Protein 8APZ (pdb70)

Nearest PDB structures (foldseek):
  8apz-assembly1_B  TM=1.001E+00  e=2.881E-88  Sinorhizobium meliloti
  8aq0-assembly1_B  TM=9.998E-01  e=4.281E-87  Sinorhizobium meliloti
  8c46-assembly1_B  TM=9.487E-01  e=1.135E-76  Agrobacterium tumefaciens
  5i4m-assembly1_B  TM=9.916E-01  e=2.622E-62  Burkholderia vietnamiensis G4
  5thw-assembly2_D  TM=8.271E-01  e=7.041E-64  Burkholderia multivorans ATCC 17616

GO terms:
  GO:0008463 formylmethionine deformylase activity (F, EXP)
  GO:0050538 N-carbamoyl-L-amino-acid hydrolase activity (F, EXP)

Foldseek 3Di:
DQPLFFDLVVLVVLLQVLCVQQDADQSAHQAAFLDLSVLVSVVVLVVLLVVLVWDWAAAQLLKIKTKDAAPAPPAAEEEQEFASGAANQFASFFRSLSLSLLSRLSSSCVVVVWHFRHMYIRIHFTAQPCRFFDDHLLLLCCLLVNDPPVRQQQTAGPVRDGSSVSCVVSPRRGHHHRNPGAHQEYEYEGAQLAAPCVVVVFLKALEFKAKKKWKKKKKKFWDKDFQPPDPPVRGLASPVLVVVLQVVLVVLQVVLPDFKDKHWDDWDFPPPDPGIRGRIIITIIMMIGLDQVSNVVSVVVSVVVSCVSNVVRVMDIDIDTRDIDHMGGAAPVLSVLLVVQCVVNVGGYDYDHRHDDTSQRSVRSRYRYTYMHGYWPNSHGSHHPIDDDSSSSRSSSSSVSRSSCVSSDTDD/DDFFDLVVLVVQLQVLCVQQDADFQAHQAAFLDLSVLVSVVVLVVLLVVLVWDWAAAQLLKIKTKDDAPANVAAEEEQEFASGAANQFASFFRSLRLSLLSRLSSVCVVVVWHFRHMYIRIHFTQQPCRFFDDHLLLLCVLLVNDPPVRQQQTGGPVRHGSSVSCVVSPSRGHHHRNPGAHQEYEYEGAQLAAPCVVVVFLKALEFKAKKKWKKKKKKFWDKDFQPPQPPVRGLARVVLVVVLQVVQVVLQVVLPDFKDKHWDDWDFPPPDPGIRGRIIITIIMMIGLDQVSNVVSVVVSVVVSCVSNVVRVMDIDIDTRDIDHMGGAQVVLSVLLVVQCVVVVGGYDYDHRHDDTSQRSVRSRYRYTYMHGYWPNSHGSHHPTDDDSSSSRSSSSSVSRSSCVSSDTDD

InterPro domains:
  IPR002933 Peptidase M20 [PF01546] (84-409)
  IPR010158 N-carbamoyl-L-amino-acid amidohydrolase [PIRSF001235] (12-412)
  IPR010158 N-carbamoyl-L-amino-acid amidohydrolase [PTHR32494] (6-409)
  IPR010158 N-carbamoyl-L-amino-acid amidohydrolase [TIGR01879] (13-410)
  IPR011650 Peptidase M20, dimerisation domain [PF07687] (215-313)
  IPR036264 Bacterial exopeptidase dimerisation domain [SSF55031] (216-332)

Sequence (822 aa):
GENRRVNADRLWDSLMEMAKIGPGVAGGNNRQTLTDADGEGRRLFQSWCEEAGLSMGVDKMGTMFLTRPGTDPDALPVHIGSHLDTQPTGGKFDGVLGVLSGLEAVRTMNDLGIKTKHPIVVTNWTNEEGARFAPAMLASGVFAGVHTLEYAYARKDPEGKSFGDELKRIGWLGDEEVGARKMHAYFEYHIEQGPILEAENKQIGVVTHCQGLWWLEFTLTGREAHTGSTPMDMRVNAGLAMARILEMVQTVAMENQPGAVGGVGQMFFSSPNSRNVLPGKVVFTVDIRSPDQAKLDGMRARIEAEAPKICERLGVGCSIEAVGHFDPVTFDPKLVETVRGAAEKLGYSHMNLVSGAGHDACWAAKVAPTTMIMCPCVGGLSHNEAEDISREWAAAGADVLFHAVLETAEIVENRRVNADRLWDSLMEMAKIGPGVAGGNNRQTLTDADGEGRRLFQSWCEEAGLSMGVDKMGTMFLTRPGTDPDALPVHIGSHLDTQPTGGKFDGVLGVLSGLEAVRTMNDLGIKTKHPIVVTNWTNEEGARFAPAMLASGVFAGVHTLEYAYARKDPEGKSFGDELKRIGWLGDEEVGARKMHAYFEYHIEQGPILEAENKQIGVVTHCQGLWWLEFTLTGREAHTGSTPMDMRVNAGLAMARILEMVQTVAMENQPGAVGGVGQMFFSPNSRNVLPGKVVFTVDIRSPDQAKLDGMRARIEAEAPKICERLGVGCSIEAVGHFDPVTFDPKLVETVRGAAEKLGYSHMNLVSGAGHDACWAAKVAPTTMIMCPCVGGLSHNEAEDISREWAAAGADVLFHAVLETAEIVE

Radius of gyration: 32.36 Å; Cα contacts (8 Å, |Δi|>4): 2215; chains: 2; bounding box: 104×42×67 Å

Secondary structure (DSSP, 8-state):
--S----HHHHHHHHHHHTTSSB-SSSSB---TTSHHHHHHHHHHHHHHHHTT-EEEEBTT--EEEEE--S-TTSPPEEEEE-----TTB-SSTTHHHHHHHHHHHHHHHHTT-EESS-EEEEE-TT-S-SSSSSSSHHHHHHTTSS-HHHHHH-B-TT--BHHHHHHHTT---SBPTT----SEEEEEEE-SSSHHHHTT-SEEEEEEE-EEEEEEEEEE----BTTTS-GGG---HHHHHHHHHHHHHHHHHTT-SS-EEEEEEEEEES--TTB--SEEEEEEEEEESSHHHHHHHHHHHHHHHHHHHHHHT-EEEEEEEEEE--EE--HHHHHHHHHHHHHHT--EEEEEESS--HHHHHHHHS-EEEEEE--GGG--SSTT----HHHHHHHHHHHHHHHHHHH-EE-/-----HHHHHHHHHHHTTSSB-SSSSB---TTSHHHHHHHHHHHHHHHHTT-EEEEBTT--EEEEEP-SSTTSPPEEEEE-----TTB-SSTTHHHHHHHHHHHHHHHHHT-EESS-EEEEE-TT-S-SSSSSSSHHHHHHTTSS-HHHHHT-B-TTS-BHHHHHHHTT---SBPTT----SEEEEEEE-SSSHHHHHT-SEEEEEEE-EEEEEEEEEE----BTTTS-GGG---HHHHHHHHHHHHHHHHHHT-SS-EEEEEEEEEES--TTB--SEEEEEEEEEESSHHHHHHHHHHHHHHHHHHHHHHT-EEEEEEEEEE--EE--HHHHHHHHHHHHHHT--EEEEEESS--HHHHHHHHS-EEEEEE--GGG--SSTT----HHHHHHHHHHHHHHHHHHH-EE-

Structure (mmCIF, N/CA/C/O backbone):
data_8APZ
#
_entry.id   8APZ
#
_cell.length_a   133.250
_cell.length_b   41.801
_cell.length_c   133.996
_cell.angle_alpha   90.000
_cell.angle_beta   94.080
_cell.angle_gamma   90.000
#
_symmetry.space_group_name_H-M   'I 1 2 1'
#
loop_
_entity.id
_entity.type
_entity.pdbx_description
1 polymer 'N-carbamoyl-L-amino-acid hydrolase'
2 non-polymer 'ZINC ION'
3 non-polymer 'FE (III) ION'
4 non-polymer D-ORNITHINE
5 non-polymer 'ACETATE ION'
6 non-polymer GLYCEROL
7 water water
#
loop_
_atom_site.group_PDB
_atom_site.id
_atom_site.type_symbol
_atom_site.label_atom_id
_atom_site.label_alt_id
_atom_site.label_comp_id
_atom_site.label_asym_id
_atom_site.label_entity_id
_atom_site.label_seq_id
_atom_site.pdbx_PDB_ins_code
_atom_site.Cartn_x
_atom_site.Cartn_y
_atom_site.Cartn_z
_atom_site.occupancy
_atom_site.B_iso_or_equiv
_atom_site.auth_seq_id
_atom_site.auth_comp_id
_atom_site.auth_asym_id
_atom_site.auth_atom_id
_atom_site.pdbx_PDB_model_num
ATOM 1 N N . GLY A 1 26 ? -57.654 3.786 -66.530 1.00 35.34 5 GLY A N 1
ATOM 2 C CA . GLY A 1 26 ? -57.105 3.591 -67.874 1.00 42.04 5 GLY A CA 1
ATOM 3 C C . GLY A 1 26 ? -56.572 4.940 -68.349 1.00 50.22 5 GLY A C 1
ATOM 4 O O . GLY A 1 26 ? -55.478 5.336 -67.982 1.00 55.26 5 GLY A O 1
ATOM 5 N N . GLU A 1 27 ? -57.422 5.666 -69.083 1.00 50.99 6 GLU A N 1
ATOM 6 C CA . GLU A 1 27 ? -57.444 7.117 -69.063 1.00 49.08 6 GLU A CA 1
ATOM 7 C C . GLU A 1 27 ? -57.109 7.595 -67.649 1.00 45.56 6 GLU A C 1
ATOM 8 O O . GLU A 1 27 ? -56.017 8.126 -67.441 1.00 45.21 6 GLU A O 1
ATOM 14 N N . ASN A 1 28 ? -58.036 7.387 -66.682 1.00 39.21 7 ASN A N 1
ATOM 15 C CA . ASN A 1 28 ? -58.130 8.294 -65.539 1.00 40.40 7 ASN A CA 1
ATOM 16 C C . ASN A 1 28 ? -57.800 7.651 -64.186 1.00 36.60 7 ASN A C 1
ATOM 17 O O . ASN A 1 28 ? -57.794 8.356 -63.183 1.00 36.71 7 ASN A O 1
ATOM 22 N N . ARG A 1 29 ? -57.457 6.353 -64.138 1.00 34.12 8 ARG A N 1
ATOM 23 C CA . ARG A 1 29 ? -57.125 5.698 -62.881 1.00 31.54 8 ARG A CA 1
ATOM 24 C C . ARG A 1 29 ? -55.602 5.773 -62.718 1.00 31.48 8 ARG A C 1
ATOM 25 O O . ARG A 1 29 ? -54.863 5.051 -63.412 1.00 29.55 8 ARG A O 1
ATOM 33 N N . ARG A 1 30 ? -55.151 6.703 -61.868 1.00 29.55 9 ARG A N 1
ATOM 34 C CA . ARG A 1 30 ? -53.728 6.990 -61.734 1.00 30.87 9 ARG A CA 1
ATOM 35 C C . ARG A 1 30 ? -53.384 7.079 -60.264 1.00 27.65 9 ARG A C 1
ATOM 36 O O . ARG A 1 30 ? -54.260 7.312 -59.448 1.00 25.50 9 ARG A O 1
ATOM 44 N N . VAL A 1 31 ? -52.110 6.839 -59.935 1.00 25.17 10 VAL A N 1
ATOM 45 C CA . VAL A 1 31 ? -51.722 6.856 -58.546 1.00 24.97 10 VAL A CA 1
ATOM 46 C C . VAL A 1 31 ? -51.640 8.296 -58.067 1.00 24.10 10 VAL A C 1
ATOM 47 O O . VAL A 1 31 ? -51.662 9.239 -58.835 1.00 24.16 10 VAL A O 1
ATOM 51 N N . ASN A 1 32 ? -51.564 8.454 -56.754 1.00 26.76 11 ASN A N 1
ATOM 52 C CA . ASN A 1 32 ? -51.400 9.765 -56.147 1.00 27.18 11 ASN A CA 1
ATOM 53 C C . ASN A 1 32 ? -49.902 10.071 -56.094 1.00 26.12 11 ASN A C 1
ATOM 54 O O . ASN A 1 32 ? -49.218 9.562 -55.204 1.00 25.56 11 ASN A O 1
ATOM 59 N N . ALA A 1 33 ? -49.422 10.920 -57.013 1.00 27.06 12 ALA A N 1
ATOM 60 C CA . ALA A 1 33 ? -48.003 11.250 -57.143 1.00 27.01 12 ALA A CA 1
ATOM 61 C C . ALA A 1 33 ? -47.439 11.845 -55.858 1.00 28.18 12 ALA A C 1
ATOM 62 O O . ALA A 1 33 ? -46.311 11.565 -55.456 1.00 25.08 12 ALA A O 1
ATOM 64 N N . ASP A 1 34 ? -48.244 12.690 -55.211 1.00 29.05 13 ASP A N 1
ATOM 65 C CA . ASP A 1 34 ? -47.814 13.418 -54.024 1.00 29.95 13 ASP A CA 1
ATOM 66 C C . ASP A 1 34 ? -47.703 12.488 -52.825 1.00 28.85 13 ASP A C 1
ATOM 67 O O . ASP A 1 34 ? -46.760 12.608 -52.052 1.00 28.27 13 ASP A O 1
ATOM 72 N N . ARG A 1 35 ? -48.663 11.565 -52.688 1.00 27.56 14 ARG A N 1
ATOM 73 C CA . ARG A 1 35 ? -48.652 10.605 -51.602 1.00 28.25 14 ARG A CA 1
ATOM 74 C C . ARG A 1 35 ? -47.448 9.673 -51.751 1.00 25.16 14 ARG A C 1
ATOM 75 O O . ARG A 1 35 ? -46.730 9.395 -50.797 1.00 23.65 14 ARG A O 1
ATOM 83 N N . LEU A 1 36 ? -47.172 9.259 -52.987 1.00 23.80 15 LEU A N 1
ATOM 84 C CA . LEU A 1 36 ? -46.005 8.435 -53.223 1.00 22.56 15 LEU A CA 1
ATOM 85 C C . LEU A 1 36 ? -44.740 9.201 -52.863 1.00 21.88 15 LEU A C 1
ATOM 86 O O . LEU A 1 36 ? -43.878 8.688 -52.151 1.00 20.60 15 LEU A O 1
ATOM 91 N N . TRP A 1 37 ? -44.638 10.436 -53.344 1.00 22.49 16 TRP A N 1
ATOM 92 C CA . TRP A 1 37 ? -43.453 11.240 -53.119 1.00 23.34 16 TRP A CA 1
ATOM 93 C C . TRP A 1 37 ? -43.226 11.450 -51.624 1.00 24.38 16 TRP A C 1
ATOM 94 O O . TRP A 1 37 ? -42.099 11.304 -51.136 1.00 21.38 16 TRP A O 1
ATOM 105 N N . ASP A 1 38 ? -44.291 11.832 -50.907 1.00 23.49 17 ASP A N 1
ATOM 106 C CA . ASP A 1 38 ? -44.209 12.021 -49.465 1.00 25.39 17 ASP A CA 1
ATOM 107 C C . ASP A 1 38 ? -43.672 10.769 -48.769 1.00 24.15 17 ASP A C 1
ATOM 108 O O . ASP A 1 38 ? -42.868 10.884 -47.838 1.00 24.46 17 ASP A O 1
ATOM 113 N N . SER A 1 39 ? -44.147 9.583 -49.184 1.00 22.19 18 SER A N 1
ATOM 114 C CA . SER A 1 39 ? -43.703 8.343 -48.571 1.00 21.27 18 SER A CA 1
ATOM 115 C C . SER A 1 39 ? -42.210 8.128 -48.814 1.00 20.92 18 SER A C 1
ATOM 116 O O . SER A 1 39 ? -41.491 7.729 -47.900 1.00 20.02 18 SER A O 1
ATOM 119 N N . LEU A 1 40 ? -41.733 8.414 -50.037 1.00 21.68 19 LEU A N 1
ATOM 120 C CA . LEU A 1 40 ? -40.303 8.336 -50.303 1.00 20.76 19 LEU A CA 1
ATOM 121 C C . LEU A 1 40 ? -39.509 9.302 -49.421 1.00 20.32 19 LEU A C 1
ATOM 122 O O . LEU A 1 40 ? -38.425 8.954 -48.963 1.00 19.98 19 LEU A O 1
ATOM 127 N N . MET A 1 41 ? -40.004 10.536 -49.240 1.00 21.21 20 MET A N 1
ATOM 128 C CA . MET A 1 41 ? -39.268 11.531 -48.461 1.00 21.94 20 MET A CA 1
ATOM 129 C C . MET A 1 41 ? -39.282 11.170 -46.974 1.00 23.14 20 MET A C 1
ATOM 130 O O . MET A 1 41 ? -38.307 11.429 -46.263 1.00 22.60 20 MET A O 1
ATOM 135 N N . GLU A 1 42 ? -40.356 10.534 -46.499 1.00 23.03 21 GLU A N 1
ATOM 136 C CA . GLU A 1 42 ? -40.471 10.147 -45.101 1.00 24.92 21 GLU A CA 1
ATOM 137 C C . GLU A 1 42 ? -39.543 8.963 -44.797 1.00 23.53 21 GLU A C 1
ATOM 138 O O . GLU A 1 42 ? -38.828 8.962 -43.783 1.00 22.24 21 GLU A O 1
ATOM 144 N N . MET A 1 43 ? -39.528 7.977 -45.698 1.00 23.35 22 MET A N 1
ATOM 145 C CA . MET A 1 43 ? -38.658 6.818 -45.526 1.00 21.93 22 MET A CA 1
ATOM 146 C C . MET A 1 43 ? -37.189 7.249 -45.589 1.00 20.40 22 MET A C 1
ATOM 147 O O . MET A 1 43 ? -36.362 6.707 -44.879 1.00 19.80 22 MET A O 1
ATOM 152 N N . ALA A 1 44 ? -36.887 8.267 -46.397 1.00 20.86 23 ALA A N 1
ATOM 153 C CA . ALA A 1 44 ? -35.525 8.765 -46.549 1.00 21.70 23 ALA A CA 1
ATOM 154 C C . ALA A 1 44 ? -34.978 9.355 -45.244 1.00 21.38 23 ALA A C 1
ATOM 155 O O . ALA A 1 44 ? -33.767 9.511 -45.105 1.00 20.18 23 ALA A O 1
ATOM 157 N N . LYS A 1 45 ? -35.870 9.703 -44.302 1.00 22.10 24 LYS A N 1
ATOM 158 C CA . LYS A 1 45 ? -35.448 10.231 -43.015 1.00 22.97 24 LYS A CA 1
ATOM 159 C C . LYS A 1 45 ? -34.898 9.113 -42.121 1.00 24.20 24 LYS A C 1
ATOM 160 O O . LYS A 1 45 ? -34.262 9.394 -41.106 1.00 22.34 24 LYS A O 1
ATOM 166 N N . ILE A 1 46 ? -35.186 7.859 -42.464 1.00 21.87 25 ILE A N 1
ATOM 167 C CA . ILE A 1 46 ? -34.716 6.738 -41.646 1.00 23.65 25 ILE A CA 1
ATOM 168 C C . ILE A 1 46 ? -33.372 6.240 -42.178 1.00 22.64 25 ILE A C 1
ATOM 169 O O . ILE A 1 46 ? -33.228 5.860 -43.350 1.00 22.13 25 ILE A O 1
ATOM 174 N N . GLY A 1 47 ? -32.361 6.269 -41.299 1.00 22.36 26 GLY A N 1
ATOM 175 C CA . GLY A 1 47 ? -31.028 5.867 -41.695 1.00 22.33 26 GLY A CA 1
ATOM 176 C C . GLY A 1 47 ? -30.487 6.794 -42.773 1.00 21.74 26 GLY A C 1
ATOM 177 O O . GLY A 1 47 ? -30.052 6.331 -43.827 1.00 21.84 26 GLY A O 1
ATOM 178 N N . PRO A 1 48 ? -30.431 8.117 -42.495 1.00 22.85 27 PRO A N 1
ATOM 179 C CA . PRO A 1 48 ? -29.955 9.088 -43.463 1.00 22.42 27 PRO A CA 1
ATOM 180 C C . PRO A 1 48 ? -28.458 8.879 -43.678 1.00 22.25 27 PRO A C 1
ATOM 181 O O . PRO A 1 48 ? -27.759 8.452 -42.7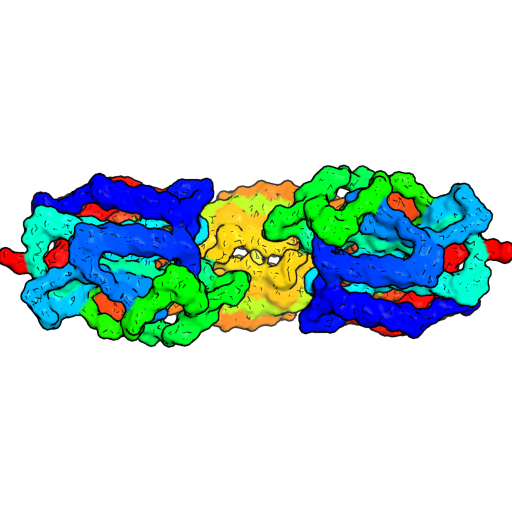74 1.00 22.77 27 PRO A O 1
ATOM 185 N N . GLY A 1 49 ? -27.983 9.131 -44.898 1.00 22.04 28 GLY A N 1
ATOM 186 C CA . GLY A 1 49 ? -26.553 9.182 -45.142 1.00 22.45 28 GLY A CA 1
ATOM 187 C C . GLY A 1 49 ? -26.003 10.573 -44.818 1.00 23.56 28 GLY A C 1
ATOM 188 O O . GLY A 1 49 ? -26.591 11.317 -44.049 1.00 22.04 28 GLY A O 1
ATOM 189 N N . VAL A 1 50 ? -24.882 10.936 -45.430 1.00 22.36 29 VAL A N 1
ATOM 190 C CA . VAL A 1 50 ? -24.233 12.194 -45.105 1.00 26.17 29 VAL A CA 1
ATOM 191 C C . VAL A 1 50 ? -24.492 13.229 -46.196 1.00 26.78 29 VAL A C 1
ATOM 192 O O . VAL A 1 50 ? -24.014 14.353 -46.076 1.00 27.42 29 VAL A O 1
ATOM 196 N N . ALA A 1 51 ? -25.284 12.891 -47.233 1.00 23.42 30 ALA A N 1
ATOM 197 C CA . ALA A 1 51 ? -25.427 13.780 -48.375 1.00 24.69 30 ALA A CA 1
ATOM 198 C C . ALA A 1 51 ? -26.828 13.694 -48.986 1.00 24.14 30 ALA A C 1
ATOM 199 O O . ALA A 1 51 ? -26.989 13.855 -50.194 1.00 25.91 30 ALA A O 1
ATOM 201 N N . GLY A 1 52 ? -27.860 13.515 -48.138 1.00 22.23 31 GLY A N 1
ATOM 202 C CA . GLY A 1 52 ? -29.242 13.587 -48.575 1.00 23.34 31 GLY A CA 1
ATOM 203 C C . GLY A 1 52 ? -29.805 12.243 -49.052 1.00 21.80 31 GLY A C 1
ATOM 204 O O . GLY A 1 52 ? -30.965 12.193 -49.476 1.00 23.24 31 GLY A O 1
AT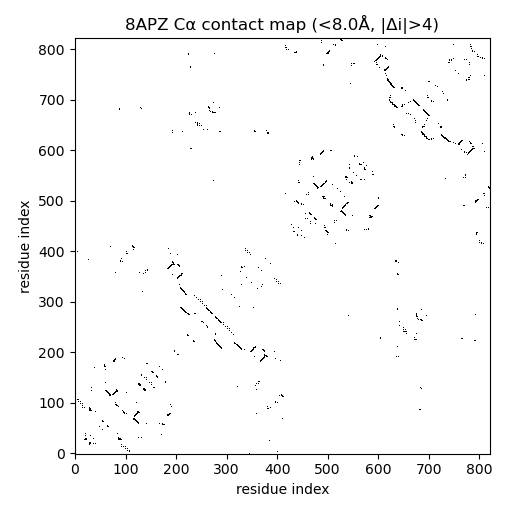OM 205 N N . GLY A 1 53 ? -28.952 11.204 -49.060 1.00 20.11 32 GLY A N 1
ATOM 206 C CA . GLY A 1 53 ? -29.368 9.836 -49.357 1.00 20.18 32 GLY A CA 1
ATOM 207 C C . GLY A 1 53 ? -29.498 9.020 -48.085 1.00 20.25 32 GLY A C 1
ATOM 208 O O . GLY A 1 53 ? -29.846 9.564 -47.023 1.00 21.71 32 GLY A O 1
ATOM 209 N N . ASN A 1 54 ? -29.172 7.726 -48.180 1.00 17.30 33 ASN A N 1
ATOM 210 C CA . ASN A 1 54 ? -29.428 6.814 -47.089 1.00 19.53 33 ASN A CA 1
ATOM 211 C C . ASN A 1 54 ? -28.260 5.869 -46.863 1.00 19.59 33 ASN A C 1
ATOM 212 O O . ASN A 1 54 ? -27.541 5.486 -47.796 1.00 20.79 33 ASN A O 1
ATOM 217 N N . ASN A 1 55 ? -28.055 5.564 -45.582 1.00 18.79 34 ASN A N 1
ATOM 218 C CA . ASN A 1 55 ? -27.169 4.498 -45.153 1.00 18.73 34 ASN A CA 1
ATOM 219 C C . ASN A 1 55 ? -28.018 3.653 -44.238 1.00 18.40 34 ASN A C 1
ATOM 220 O O . ASN A 1 55 ? -27.965 3.814 -43.020 1.00 20.22 34 ASN A O 1
ATOM 225 N N . ARG A 1 56 ? -28.904 2.858 -44.845 1.00 18.06 35 ARG A N 1
ATOM 226 C CA . ARG A 1 56 ? -29.835 2.035 -44.097 1.00 20.41 35 ARG A CA 1
ATOM 227 C C . ARG A 1 56 ? -29.602 0.593 -44.532 1.00 20.14 35 ARG A C 1
ATOM 228 O O . ARG A 1 56 ? -30.356 0.003 -45.299 1.00 17.43 35 ARG A O 1
ATOM 236 N N . GLN A 1 57 ? -28.490 0.037 -44.045 1.00 20.78 36 GLN A N 1
ATOM 237 C CA . GLN A 1 57 ? -28.059 -1.254 -44.538 1.00 21.39 36 GLN A CA 1
ATOM 238 C C . GLN A 1 57 ? -28.859 -2.369 -43.884 1.00 20.61 36 GLN A C 1
ATOM 239 O O . GLN A 1 57 ? -29.454 -2.230 -42.793 1.00 21.44 36 GLN A O 1
ATOM 245 N N . THR A 1 58 ? -28.863 -3.509 -44.573 1.00 22.30 37 THR A N 1
ATOM 246 C CA . THR A 1 58 ? -29.681 -4.625 -44.131 1.00 23.22 37 THR A CA 1
ATOM 247 C C . THR A 1 58 ? -29.317 -5.005 -42.690 1.00 23.37 37 THR A C 1
ATOM 248 O O . THR A 1 58 ? -28.131 -5.124 -42.337 1.00 26.03 37 THR A O 1
ATOM 252 N N . LEU A 1 59 ? -30.362 -5.193 -41.866 1.00 23.74 38 LEU A N 1
ATOM 253 C CA . LEU A 1 59 ? -30.252 -5.769 -40.530 1.00 27.01 38 LEU A CA 1
ATOM 254 C C . LEU A 1 59 ? -29.466 -4.857 -39.589 1.00 28.81 38 LEU A C 1
ATOM 255 O O . LEU A 1 59 ? -28.852 -5.327 -38.625 1.00 31.28 38 LEU A O 1
ATOM 260 N N . THR A 1 60 ? -29.475 -3.557 -39.895 1.00 26.81 39 THR A N 1
ATOM 261 C CA . THR A 1 60 ? -29.101 -2.539 -38.937 1.00 27.28 39 THR A CA 1
ATOM 262 C C . THR A 1 60 ? -30.367 -2.102 -38.200 1.00 26.40 39 THR A C 1
ATOM 263 O O . THR A 1 60 ? -31.509 -2.432 -38.600 1.00 26.77 39 THR A O 1
ATOM 267 N N . ASP A 1 61 ? -30.163 -1.384 -37.091 1.00 27.89 40 ASP A N 1
ATOM 268 C CA . ASP A 1 61 ? -31.280 -0.809 -36.371 1.00 29.49 40 ASP A CA 1
ATOM 269 C C . ASP A 1 61 ? -32.103 0.103 -37.290 1.00 27.99 40 ASP A C 1
ATOM 270 O O . ASP A 1 61 ? -33.320 0.129 -37.184 1.00 24.89 40 ASP A O 1
ATOM 275 N N . ALA A 1 62 ? -31.441 0.841 -38.196 1.00 25.70 41 ALA A N 1
ATOM 276 C CA . ALA A 1 62 ? -32.160 1.730 -39.107 1.00 25.28 41 ALA A CA 1
ATOM 277 C C . ALA A 1 62 ? -33.018 0.901 -40.073 1.00 22.24 41 ALA A C 1
ATOM 278 O O . ALA A 1 62 ? -34.126 1.294 -40.415 1.00 20.52 41 ALA A O 1
ATOM 280 N N . ASP A 1 63 ? -32.520 -0.265 -40.501 1.00 23.11 42 ASP A N 1
ATOM 281 C CA . ASP A 1 63 ? -33.342 -1.172 -41.292 1.00 21.71 42 ASP A CA 1
ATOM 282 C C . ASP A 1 63 ? -34.588 -1.559 -40.495 1.00 22.10 42 ASP A C 1
ATOM 283 O O . ASP A 1 63 ? -35.682 -1.558 -41.035 1.00 22.79 42 ASP A O 1
ATOM 288 N N . GLY A 1 64 ? -34.415 -1.914 -39.218 1.00 23.15 43 GLY A N 1
ATOM 289 C CA . GLY A 1 64 ? -35.519 -2.215 -38.316 1.00 22.70 43 GLY A CA 1
ATOM 290 C C . GLY A 1 64 ? -36.584 -1.116 -38.323 1.00 23.76 43 GLY A C 1
ATOM 291 O O . GLY A 1 64 ? -37.790 -1.363 -38.460 1.00 24.70 43 GLY A O 1
ATOM 292 N N . GLU A 1 65 ? -36.126 0.131 -38.200 1.00 24.49 44 GLU A N 1
ATOM 293 C CA . GLU A 1 65 ? -37.027 1.266 -38.130 1.00 24.53 44 GLU A CA 1
ATOM 294 C C . GLU A 1 65 ? -37.764 1.443 -39.452 1.00 22.66 44 GLU A C 1
ATOM 295 O O . GLU A 1 65 ? -38.958 1.682 -39.471 1.00 21.10 44 GLU A O 1
ATOM 301 N N . GLY A 1 66 ? -37.044 1.299 -40.574 1.00 22.52 45 GLY A N 1
ATOM 302 C CA . GLY A 1 66 ? -37.651 1.419 -41.879 1.00 22.65 45 GLY A CA 1
ATOM 303 C C . GLY A 1 66 ? -38.727 0.355 -42.097 1.00 22.15 45 GLY A C 1
ATOM 304 O O . GLY A 1 66 ? -39.821 0.657 -42.571 1.00 21.11 45 GLY A O 1
ATOM 305 N N . ARG A 1 67 ? -38.393 -0.878 -41.718 1.00 21.88 46 ARG A N 1
ATOM 306 C CA . ARG A 1 67 ? -39.330 -1.982 -41.843 1.00 21.89 46 ARG A CA 1
ATOM 307 C C . ARG A 1 67 ? -40.578 -1.692 -41.011 1.00 21.93 46 ARG A C 1
ATOM 308 O O . ARG A 1 67 ? -41.678 -1.959 -41.466 1.00 20.67 46 ARG A O 1
ATOM 316 N N . ARG A 1 68 ? -40.398 -1.165 -39.792 1.00 25.66 47 ARG A N 1
ATOM 317 C CA . ARG A 1 68 ? -41.520 -0.901 -38.883 1.00 27.07 47 ARG A CA 1
ATOM 318 C C . ARG A 1 68 ? -42.399 0.205 -39.459 1.00 25.49 47 ARG A C 1
ATOM 319 O O . ARG A 1 68 ? -43.618 0.145 -39.375 1.00 24.60 47 ARG A O 1
ATOM 327 N N . LEU A 1 69 ? -41.787 1.228 -40.061 1.00 25.31 48 LEU A N 1
ATOM 328 C CA . LEU A 1 69 ? -42.532 2.318 -40.658 1.00 24.69 48 LEU A CA 1
ATOM 329 C C . LEU A 1 69 ? -43.345 1.781 -41.836 1.00 25.30 48 LEU A C 1
ATOM 330 O O . LEU A 1 69 ? -44.519 2.098 -41.974 1.00 23.89 48 LEU A O 1
ATOM 335 N N . PHE A 1 70 ? -42.688 0.999 -42.699 1.00 23.11 49 PHE A N 1
ATOM 336 C CA . PHE A 1 70 ? -43.344 0.395 -43.830 1.00 23.93 49 PHE A CA 1
ATOM 337 C C . PHE A 1 70 ? -44.516 -0.464 -43.358 1.00 24.82 49 PHE A C 1
ATOM 338 O O . PHE A 1 70 ? -45.613 -0.389 -43.924 1.00 24.20 49 PHE A O 1
ATOM 346 N N . GLN A 1 71 ? -44.267 -1.323 -42.366 1.00 25.61 50 GLN A N 1
ATOM 347 C CA . GLN A 1 71 ? -45.315 -2.165 -41.816 1.00 25.51 50 GLN A CA 1
ATOM 348 C C . GLN A 1 71 ? -46.508 -1.320 -41.373 1.00 26.54 50 GLN A C 1
ATOM 349 O O . GLN A 1 71 ? -47.646 -1.635 -41.714 1.00 26.40 50 GLN A O 1
ATOM 355 N N . SER A 1 72 ? -46.258 -0.242 -40.624 1.00 26.59 51 SER A N 1
ATOM 356 C CA . SER A 1 72 ? -47.357 0.532 -40.076 1.00 27.82 51 SER A CA 1
ATOM 357 C C . SER A 1 72 ? -48.173 1.165 -41.216 1.00 25.91 51 SER A C 1
ATOM 358 O O . SER A 1 72 ? -49.398 1.186 -41.178 1.00 25.81 51 SER A O 1
ATOM 361 N N . TRP A 1 73 ? -47.514 1.680 -42.266 1.00 24.42 52 TRP A N 1
ATOM 362 C CA . TRP A 1 73 ? -48.238 2.223 -43.414 1.00 23.64 52 TRP A CA 1
ATOM 363 C C . TRP A 1 73 ? -49.106 1.175 -44.087 1.00 22.92 52 TRP A C 1
ATOM 364 O O . TRP A 1 73 ? -50.229 1.456 -44.480 1.00 24.64 52 TRP A O 1
ATOM 375 N N . CYS A 1 74 ? -48.525 -0.001 -44.312 1.00 23.51 53 CYS A N 1
ATOM 376 C CA . CYS A 1 74 ? -49.217 -1.098 -44.962 1.00 23.08 53 CYS A CA 1
ATOM 377 C C . CYS A 1 74 ? -50.425 -1.524 -44.131 1.00 23.69 53 CYS A C 1
ATOM 378 O O . CYS A 1 74 ? -51.491 -1.789 -44.688 1.00 22.00 53 CYS A O 1
ATOM 381 N N . GLU A 1 75 ? -50.237 -1.602 -42.817 1.00 25.48 54 GLU A N 1
ATOM 382 C CA . GLU A 1 75 ? -51.332 -2.015 -41.941 1.00 28.51 54 GLU A CA 1
ATOM 383 C C . GLU A 1 75 ? -52.448 -0.976 -41.985 1.00 29.69 54 GLU A C 1
ATOM 384 O O . GLU A 1 75 ? -53.615 -1.348 -42.020 1.00 29.53 54 GLU A O 1
ATOM 390 N N . GLU A 1 76 ? -52.111 0.316 -42.041 1.00 30.62 55 GLU A N 1
ATOM 391 C CA . GLU A 1 76 ? -53.116 1.359 -42.196 1.00 33.21 55 GLU A CA 1
ATOM 392 C C . GLU A 1 76 ? -53.843 1.256 -43.538 1.00 30.67 55 GLU A C 1
ATOM 393 O O . GLU A 1 76 ? -54.983 1.711 -43.638 1.00 27.42 55 GLU A O 1
ATOM 399 N N . ALA A 1 77 ? -53.197 0.680 -44.572 1.00 27.65 56 ALA A N 1
ATOM 400 C CA . ALA A 1 77 ? -53.826 0.500 -45.869 1.00 26.78 56 ALA A CA 1
ATOM 401 C C . ALA A 1 77 ? -54.589 -0.834 -45.943 1.00 25.64 56 ALA A C 1
ATOM 402 O O . ALA A 1 77 ? -55.057 -1.228 -47.017 1.00 25.34 56 ALA A O 1
ATOM 404 N N . GLY A 1 78 ? -54.668 -1.558 -44.819 1.00 25.89 57 GLY A N 1
ATOM 405 C CA . GLY A 1 78 ? -55.494 -2.754 -44.770 1.00 27.22 57 GLY A CA 1
ATOM 406 C C . GLY A 1 78 ? -54.745 -4.045 -45.086 1.00 26.29 57 GLY A C 1
ATOM 407 O O . GLY A 1 78 ? -55.365 -5.103 -45.121 1.00 25.22 57 GLY A O 1
ATOM 408 N N . LEU A 1 79 ? -53.409 -3.973 -45.264 1.00 25.44 58 LEU A N 1
ATOM 409 C CA . LEU A 1 79 ? -52.638 -5.139 -45.650 1.00 24.23 58 LEU A CA 1
ATOM 410 C C . LEU A 1 79 ? -52.248 -5.985 -44.439 1.00 24.50 58 LEU A C 1
ATOM 411 O O . LEU A 1 79 ? -51.913 -5.439 -43.383 1.00 25.44 58 LEU A O 1
ATOM 416 N N . SER A 1 80 ? -52.250 -7.318 -44.610 1.00 25.21 59 SER A N 1
ATOM 417 C CA . SER A 1 80 ? -51.853 -8.219 -43.533 1.00 28.07 59 SER A CA 1
ATOM 418 C C . SER A 1 80 ? -50.445 -8.735 -43.794 1.00 25.68 59 SER A C 1
ATOM 419 O O . SER A 1 80 ? -50.082 -9.025 -44.930 1.00 24.07 59 SER A O 1
ATOM 422 N N . MET A 1 81 ? -49.662 -8.868 -42.729 1.00 25.01 60 MET A N 1
ATOM 423 C CA . MET A 1 81 ? -48.238 -9.096 -42.864 1.00 26.61 60 MET A CA 1
ATOM 424 C C . MET A 1 81 ? -47.908 -10.543 -42.528 1.00 29.35 60 MET A C 1
ATOM 425 O O . MET A 1 81 ? -48.407 -11.107 -41.556 1.00 28.39 60 MET A O 1
ATOM 430 N N . GLY A 1 82 ? -47.098 -11.140 -43.389 1.00 27.36 61 GLY A N 1
ATOM 431 C CA . GLY A 1 82 ? -46.340 -12.327 -43.054 1.00 27.57 61 GLY A CA 1
ATOM 432 C C . GLY A 1 82 ? -44.856 -12.067 -43.243 1.00 27.89 61 GLY A C 1
ATOM 433 O O . GLY A 1 82 ? -44.465 -11.221 -44.037 1.00 25.11 61 GLY A O 1
ATOM 434 N N . VAL A 1 83 ? -44.037 -12.763 -42.466 1.00 26.33 62 VAL A N 1
ATOM 435 C CA . VAL A 1 83 ? -42.599 -12.603 -42.532 1.00 26.22 62 VAL A CA 1
ATOM 436 C C . VAL A 1 83 ? -41.990 -13.998 -42.535 1.00 25.28 62 VAL A C 1
ATOM 437 O O . VAL A 1 83 ? -42.412 -14.848 -41.746 1.00 26.57 62 VAL A O 1
ATOM 441 N N . ASP A 1 84 ? -41.008 -14.213 -43.408 1.00 26.30 63 ASP A N 1
ATOM 442 C CA . ASP A 1 84 ? -40.366 -15.516 -43.511 1.00 28.48 63 ASP A CA 1
ATOM 443 C C . ASP A 1 84 ? -39.089 -15.533 -42.661 1.00 29.03 63 ASP A C 1
ATOM 444 O O . ASP A 1 84 ? -38.726 -14.528 -42.044 1.00 26.02 63 ASP A O 1
ATOM 449 N N . LYS A 1 85 ? -38.419 -16.694 -42.629 1.00 28.95 64 LYS A N 1
ATOM 450 C CA . LYS A 1 85 ? -37.228 -16.875 -41.814 1.00 28.76 64 LYS A CA 1
ATOM 451 C C . LYS A 1 85 ? -36.027 -16.096 -42.355 1.00 28.28 64 LYS A C 1
ATOM 452 O O . LYS A 1 85 ? -34.953 -16.133 -41.755 1.00 27.57 64 LYS A O 1
ATOM 458 N N . MET A 1 86 ? -36.171 -15.388 -43.487 1.00 27.49 65 MET A N 1
ATOM 459 C CA . MET A 1 86 ? -35.096 -14.549 -43.983 1.00 26.06 65 MET A CA 1
ATOM 460 C C . MET A 1 86 ? -35.443 -13.074 -43.732 1.00 24.62 65 MET A C 1
ATOM 461 O O . MET A 1 86 ? -34.713 -12.196 -44.186 1.00 23.36 65 MET A O 1
ATOM 466 N N . GLY A 1 87 ? -36.550 -12.835 -43.016 1.00 23.07 66 GLY A N 1
ATOM 467 C CA . GLY A 1 87 ? -37.013 -11.495 -42.700 1.00 23.86 66 GLY A CA 1
ATOM 468 C C . GLY A 1 87 ? -37.759 -10.795 -43.835 1.00 23.16 66 GLY A C 1
ATOM 469 O O . GLY A 1 87 ? -38.111 -9.615 -43.678 1.00 24.31 66 GLY A O 1
ATOM 470 N N . THR A 1 88 ? -37.997 -11.506 -44.946 1.00 22.38 67 THR A N 1
ATOM 471 C CA . THR A 1 88 ? -38.753 -10.950 -46.048 1.00 21.66 67 THR A CA 1
ATOM 472 C C . THR A 1 88 ? -40.174 -10.684 -45.569 1.00 20.32 67 THR A C 1
ATOM 473 O O . THR A 1 88 ? -40.806 -11.514 -44.923 1.00 21.72 67 THR A O 1
ATOM 477 N N . MET A 1 89 ? -40.681 -9.490 -45.910 1.00 20.81 68 MET A N 1
ATOM 478 C CA . MET A 1 89 ? -41.985 -9.053 -45.472 1.00 19.77 68 MET A CA 1
ATOM 479 C C . MET A 1 89 ? -42.957 -9.158 -46.642 1.00 20.23 68 MET A C 1
ATOM 480 O O . MET A 1 89 ? -42.664 -8.690 -47.741 1.00 20.35 68 MET A O 1
ATOM 485 N N . PHE A 1 90 ? -44.100 -9.794 -46.381 1.00 18.90 69 PHE A N 1
ATOM 486 C CA . PHE A 1 90 ? -45.134 -9.994 -47.385 1.00 20.19 69 PHE A CA 1
ATOM 487 C C . PHE A 1 90 ? -46.426 -9.365 -46.886 1.00 20.93 69 PHE A C 1
ATOM 488 O O . PHE A 1 90 ? -46.950 -9.788 -45.848 1.00 20.91 69 PHE A O 1
ATOM 496 N N . LEU A 1 91 ? -46.879 -8.310 -47.576 1.00 21.60 70 LEU A N 1
ATOM 497 C CA . LEU A 1 91 ? -48.026 -7.535 -47.146 1.00 21.93 70 LEU A CA 1
ATOM 498 C C . LEU A 1 91 ? -49.151 -7.740 -48.150 1.00 22.17 70 LEU A C 1
ATOM 499 O O . LEU A 1 91 ? -49.057 -7.256 -49.288 1.00 21.95 70 LEU A O 1
ATOM 504 N N . THR A 1 92 ? -50.192 -8.477 -47.715 1.00 21.54 71 THR A N 1
ATOM 505 C CA . THR A 1 92 ? -51.220 -9.014 -48.599 1.00 22.02 71 THR A CA 1
ATOM 506 C C . THR A 1 92 ? -52.472 -8.152 -48.609 1.00 24.28 71 THR A C 1
ATOM 507 O O . THR A 1 92 ? -53.024 -7.810 -47.553 1.00 23.71 71 THR A O 1
ATOM 511 N N . ARG A 1 93 ? -52.917 -7.869 -49.845 1.00 24.57 72 ARG A N 1
ATOM 512 C CA . ARG A 1 93 ? -54.241 -7.336 -50.125 1.00 25.86 72 ARG A CA 1
ATOM 513 C C . ARG A 1 93 ? -55.046 -8.491 -50.703 1.00 25.51 72 ARG A C 1
ATOM 514 O O . ARG A 1 93 ? -54.701 -9.032 -51.744 1.00 24.75 72 ARG A O 1
ATOM 522 N N . PRO A 1 94 ? -56.118 -8.968 -50.032 1.00 24.31 73 PRO A N 1
ATOM 523 C CA . PRO A 1 94 ? -56.816 -10.140 -50.540 1.00 24.83 73 PRO A CA 1
ATOM 524 C C . PRO A 1 94 ? -57.474 -9.900 -51.889 1.00 23.10 73 PRO A C 1
ATOM 525 O O . PRO A 1 94 ? -57.802 -8.778 -52.252 1.00 25.53 73 PRO A O 1
ATOM 529 N N . GLY A 1 95 ? -57.670 -10.994 -52.609 1.00 24.80 74 GLY A N 1
ATOM 530 C CA . GLY A 1 95 ? -58.486 -11.007 -53.794 1.00 25.43 74 GLY A CA 1
ATOM 531 C C . GLY A 1 95 ? -59.865 -11.577 -53.479 1.00 26.60 74 GLY A C 1
ATOM 532 O O . GLY A 1 95 ? -60.202 -11.837 -52.312 1.00 28.17 74 GLY A O 1
ATOM 533 N N . THR A 1 96 ? -60.664 -11.737 -54.522 1.00 26.16 75 THR A N 1
ATOM 534 C CA . THR A 1 96 ? -62.033 -12.226 -54.382 1.00 28.06 75 THR A CA 1
ATOM 535 C C . THR A 1 96 ? -62.104 -13.741 -54.546 1.00 28.58 75 THR A C 1
ATOM 536 O O . THR A 1 96 ? -63.098 -14.357 -54.174 1.00 28.22 75 THR A O 1
ATOM 540 N N . ASP A 1 97 ? -61.052 -14.338 -55.095 1.00 29.25 76 ASP A N 1
ATOM 541 C CA . ASP A 1 97 ? -60.955 -15.780 -55.263 1.00 29.48 76 ASP A CA 1
ATOM 542 C C . ASP A 1 97 ? -59.977 -16.340 -54.233 1.00 29.50 76 ASP A C 1
ATOM 543 O O . ASP A 1 97 ? -58.766 -16.137 -54.331 1.00 25.17 76 ASP A O 1
ATOM 548 N N . PRO A 1 98 ? -60.457 -17.061 -53.197 1.00 29.90 77 PRO A N 1
ATOM 549 C CA . PRO A 1 98 ? -59.566 -17.549 -52.144 1.00 30.95 77 PRO A CA 1
ATOM 550 C C . PRO A 1 98 ? -58.577 -18.636 -52.568 1.00 31.18 77 PRO A C 1
ATOM 551 O O . PRO A 1 98 ? -57.660 -18.901 -51.797 1.00 32.25 77 PRO A O 1
ATOM 555 N N . ASP A 1 99 ? -58.723 -19.218 -53.774 1.00 29.90 78 ASP A N 1
ATOM 556 C CA . ASP A 1 99 ? -57.745 -20.175 -54.288 1.00 33.30 78 ASP A CA 1
ATOM 557 C C . ASP A 1 99 ? -56.778 -19.548 -55.308 1.00 32.52 78 ASP A C 1
ATOM 558 O O . ASP A 1 99 ? -55.845 -20.209 -55.738 1.00 34.45 78 ASP A O 1
ATOM 563 N N . ALA A 1 100 ? -56.956 -18.277 -55.675 1.00 28.68 79 ALA A N 1
ATOM 564 C CA . ALA A 1 100 ? -56.077 -17.634 -56.644 1.00 28.15 79 ALA A CA 1
ATOM 565 C C . ALA A 1 100 ? -54.734 -17.303 -55.984 1.00 25.52 79 ALA A C 1
ATOM 566 O O . ALA A 1 100 ? -54.683 -16.803 -54.868 1.00 26.53 79 ALA A O 1
ATOM 568 N N . LEU A 1 101 ? -53.640 -17.550 -56.700 1.00 25.55 80 LEU A N 1
ATOM 569 C CA . LEU A 1 101 ? -52.321 -17.228 -56.182 1.00 26.16 80 LEU A CA 1
ATOM 570 C C . LEU A 1 101 ? -52.081 -15.730 -56.281 1.00 24.27 80 LEU A C 1
ATOM 571 O O . LEU A 1 101 ? -52.636 -15.045 -57.130 1.00 24.19 80 LEU A O 1
ATOM 576 N N . PRO A 1 102 ? -51.219 -15.172 -55.411 1.00 26.42 81 PRO A N 1
ATOM 577 C CA . PRO A 1 102 ? -50.955 -13.739 -55.431 1.00 23.73 81 PRO A CA 1
ATOM 578 C C . PRO A 1 102 ? -50.060 -13.233 -56.563 1.00 22.65 81 PRO A C 1
ATOM 579 O O . PRO A 1 102 ? -49.170 -13.908 -57.050 1.00 21.72 81 PRO A O 1
ATOM 583 N N . VAL A 1 103 ? -50.374 -12.011 -56.981 1.00 22.27 82 VAL A N 1
ATOM 584 C CA . VAL A 1 103 ? -49.495 -11.194 -57.769 1.00 22.19 82 VAL A CA 1
ATOM 585 C C . VAL A 1 103 ? -48.651 -10.361 -56.822 1.00 21.59 82 VAL A C 1
ATOM 586 O O . VAL A 1 103 ? -49.184 -9.591 -56.012 1.00 21.41 82 VAL A O 1
ATOM 590 N N . HIS A 1 104 ? -47.327 -10.540 -56.907 1.00 20.45 83 HIS A N 1
ATOM 591 C CA . HIS A 1 104 ? -46.422 -9.830 -56.031 1.00 20.18 83 HIS A CA 1
ATOM 592 C C . HIS A 1 104 ? -45.917 -8.575 -56.716 1.00 21.32 83 HIS A C 1
ATOM 593 O O . HIS A 1 104 ? -45.683 -8.534 -57.927 1.00 20.08 83 HIS A O 1
ATOM 600 N N . ILE A 1 105 ? -45.741 -7.552 -55.878 1.00 21.02 84 ILE A N 1
ATOM 601 C CA . ILE A 1 105 ? -45.015 -6.345 -56.215 1.00 19.78 84 ILE A CA 1
ATOM 602 C C . ILE A 1 105 ? -43.867 -6.289 -55.209 1.00 20.52 84 ILE A C 1
ATOM 603 O O . ILE A 1 105 ? -44.099 -6.144 -54.009 1.00 17.99 84 ILE A O 1
ATOM 608 N N . GLY A 1 106 ? -42.642 -6.441 -55.694 1.00 17.81 85 GLY A N 1
ATOM 609 C CA . GLY A 1 106 ? -41.524 -6.524 -54.783 1.00 19.63 85 GLY A CA 1
ATOM 610 C C . GLY A 1 106 ? -40.391 -5.564 -55.106 1.00 17.87 85 GLY A C 1
ATOM 611 O O . GLY A 1 106 ? -40.197 -5.203 -56.268 1.00 20.03 85 GLY A O 1
ATOM 612 N N . SER A 1 107 ? -39.641 -5.215 -54.055 1.00 18.08 86 SER A N 1
ATOM 613 C CA . SER A 1 107 ? -38.322 -4.642 -54.146 1.00 17.45 86 SER A CA 1
ATOM 614 C C . SER A 1 107 ? -37.662 -4.722 -52.760 1.00 17.73 86 SER A C 1
ATOM 615 O O . SER A 1 107 ? -37.925 -5.662 -52.022 1.00 18.37 86 SER A O 1
ATOM 618 N N . HIS A 1 108 ? -36.840 -3.733 -52.377 1.00 17.94 87 HIS A N 1
ATOM 619 C CA . HIS A 1 108 ? -36.066 -3.821 -51.144 1.00 18.00 87 HIS A CA 1
ATOM 620 C C . HIS A 1 108 ? -36.023 -2.463 -50.464 1.00 17.71 87 HIS A C 1
ATOM 621 O O . HIS A 1 108 ? -35.858 -1.458 -51.133 1.00 18.05 87 HIS A O 1
ATOM 628 N N . LEU A 1 109 ? -36.092 -2.430 -49.130 1.00 17.44 88 LEU A N 1
ATOM 629 C CA . LEU A 1 109 ? -35.884 -1.181 -48.402 1.00 18.17 88 LEU A CA 1
ATOM 630 C C . LEU A 1 109 ? -34.453 -1.012 -47.902 1.00 18.27 88 LEU A C 1
ATOM 631 O O . LEU A 1 109 ? -34.104 0.097 -47.529 1.00 20.14 88 LEU A O 1
ATOM 636 N N . ASP A 1 110 ? -33.612 -2.057 -47.955 1.00 18.42 89 ASP A N 1
ATOM 637 C CA . ASP A 1 110 ? -32.231 -1.915 -47.516 1.00 19.23 89 ASP A CA 1
ATOM 638 C C . ASP A 1 110 ? -31.452 -1.195 -48.613 1.00 18.76 89 ASP A C 1
ATOM 639 O O . ASP A 1 110 ? -31.764 -1.307 -49.797 1.00 20.65 89 ASP A O 1
ATOM 644 N N . THR A 1 111 ? -30.440 -0.424 -48.179 1.00 18.28 90 THR A N 1
ATOM 645 C CA . THR A 1 111 ? -29.658 0.417 -49.060 1.00 18.76 90 THR A CA 1
ATOM 646 C C . THR A 1 111 ? -28.166 0.095 -48.947 1.00 17.65 90 THR A C 1
ATOM 647 O O . THR A 1 111 ? -27.714 -0.651 -48.059 1.00 16.46 90 THR A O 1
ATOM 651 N N . GLN A 1 112 ? -27.427 0.628 -49.919 1.00 18.46 91 GLN A N 1
ATOM 652 C CA . GLN A 1 112 ? -25.981 0.686 -49.828 1.00 18.80 91 GLN A CA 1
ATOM 653 C C . GLN A 1 112 ? -25.581 1.635 -48.696 1.00 20.96 91 GLN A C 1
ATOM 654 O O . GLN A 1 112 ? -26.374 2.469 -48.231 1.00 20.54 91 GLN A O 1
ATOM 660 N N . PRO A 1 113 ? -24.299 1.618 -48.273 1.00 21.80 92 PRO A N 1
ATOM 661 C CA . PRO A 1 113 ? -23.774 2.657 -47.388 1.00 20.11 92 PRO A CA 1
ATOM 662 C C . PRO A 1 113 ? -23.884 4.066 -47.966 1.00 20.02 92 PRO A C 1
ATOM 663 O O . PRO A 1 113 ? -24.041 5.020 -47.213 1.00 19.91 92 PRO A O 1
ATOM 667 N N . THR A 1 114 ? -23.804 4.174 -49.304 1.00 19.75 93 THR A N 1
ATOM 668 C CA . THR A 1 114 ? -23.924 5.414 -50.032 1.00 20.07 93 THR A CA 1
ATOM 669 C C . THR A 1 114 ? -25.185 5.303 -50.882 1.00 20.00 93 THR A C 1
ATOM 670 O O . THR A 1 114 ? -25.166 5.503 -52.073 1.00 20.54 93 THR A O 1
ATOM 674 N N . GLY A 1 115 ? -26.294 4.922 -50.260 1.00 18.38 94 GLY A N 1
ATOM 675 C CA . GLY A 1 115 ? -27.494 4.625 -51.007 1.00 18.30 94 GLY A CA 1
ATOM 676 C C . GLY A 1 115 ? -28.254 5.883 -51.386 1.00 18.50 94 GLY A C 1
ATOM 677 O O . GLY A 1 115 ? -28.233 6.900 -50.689 1.00 19.19 94 GLY A O 1
ATOM 678 N N . GLY A 1 116 ? -28.931 5.807 -52.527 1.00 20.59 95 GLY A N 1
ATOM 679 C CA . GLY A 1 116 ? -29.941 6.785 -52.891 1.00 19.17 95 GLY A CA 1
ATOM 680 C C . GLY A 1 116 ? -31.247 6.540 -52.133 1.00 18.75 95 GLY A C 1
ATOM 681 O O . GLY A 1 116 ? -31.455 5.507 -51.477 1.00 20.99 95 GLY A O 1
ATOM 682 N N . LYS A 1 117 ? -32.134 7.515 -52.252 1.00 18.95 96 LYS A N 1
ATOM 683 C CA . LYS A 1 117 ? -33.456 7.475 -51.644 1.00 18.97 96 LYS A CA 1
ATOM 684 C C . LYS A 1 117 ? -34.407 6.625 -52.468 1.00 18.80 96 LYS A C 1
ATOM 685 O O . LYS A 1 117 ? -35.518 6.369 -52.007 1.00 19.60 96 LYS A O 1
ATOM 691 N N . PHE A 1 118 ? -33.995 6.218 -53.675 1.00 16.88 97 PHE A N 1
ATOM 692 C CA . PHE A 1 118 ? -34.970 5.673 -54.625 1.00 18.43 97 PHE A CA 1
ATOM 693 C C . PHE A 1 118 ? -34.739 4.212 -54.989 1.00 19.38 97 PHE A C 1
ATOM 694 O O . PHE A 1 118 ? -35.704 3.466 -55.272 1.00 18.76 97 PHE A O 1
ATOM 702 N N . ASP A 1 119 ? -33.458 3.811 -55.009 1.00 19.49 98 ASP A N 1
ATOM 703 C CA . ASP A 1 119 ? -33.096 2.425 -55.229 1.00 19.12 98 ASP A CA 1
ATOM 704 C C . ASP A 1 119 ? -33.803 1.544 -54.213 1.00 18.02 98 ASP A C 1
ATOM 705 O O . ASP A 1 119 ? -33.590 1.680 -53.021 1.00 18.19 98 ASP A O 1
ATOM 710 N N . GLY A 1 120 ? -34.607 0.596 -54.714 1.00 19.49 99 GLY A N 1
ATOM 711 C CA . GLY A 1 120 ? -35.305 -0.366 -53.876 1.00 18.91 99 GLY A CA 1
ATOM 712 C C . GLY A 1 120 ? -36.590 0.213 -53.286 1.00 19.11 99 GLY A C 1
ATOM 713 O O . GLY A 1 120 ? -37.675 -0.339 -53.467 1.00 17.83 99 GLY A O 1
ATOM 714 N N . VAL A 1 121 ? -36.450 1.380 -52.656 1.00 17.80 100 VAL A N 1
ATOM 715 C CA . VAL A 1 121 ? -37.527 2.001 -51.925 1.00 19.47 100 VAL A CA 1
ATOM 716 C C . VAL A 1 121 ? -38.680 2.328 -52.881 1.00 18.77 100 VAL A C 1
ATOM 717 O O . VAL A 1 121 ? -39.833 2.131 -52.495 1.00 17.12 100 VAL A O 1
ATOM 721 N N . LEU A 1 122 ? -38.372 2.815 -54.091 1.00 17.61 101 LEU A N 1
ATOM 722 C CA . LEU A 1 122 ? -39.416 3.204 -55.032 1.00 17.26 101 LEU A CA 1
ATOM 723 C C . LEU A 1 122 ? -40.346 2.036 -55.322 1.00 18.20 101 LEU A C 1
ATOM 724 O O . LEU A 1 122 ? -41.564 2.210 -55.389 1.00 17.50 101 LEU A O 1
ATOM 729 N N . GLY A 1 123 ? -39.784 0.839 -55.508 1.00 17.15 102 GLY A N 1
ATOM 730 C CA . GLY A 1 123 ? -40.571 -0.320 -55.879 1.00 17.78 102 GLY A CA 1
ATOM 731 C C . GLY A 1 123 ? -41.495 -0.783 -54.743 1.00 17.57 102 GLY A C 1
ATOM 732 O O . GLY A 1 123 ? -42.640 -1.178 -54.994 1.00 19.22 102 GLY A O 1
ATOM 733 N N . VAL A 1 124 ? -40.970 -0.747 -53.514 1.00 17.77 103 VAL A N 1
ATOM 734 C CA . VAL A 1 124 ? -41.737 -1.170 -52.363 1.00 18.43 103 VAL A CA 1
ATOM 735 C C . VAL A 1 124 ? -42.853 -0.168 -52.125 1.00 18.35 103 VAL A C 1
ATOM 736 O O . VAL A 1 124 ? -44.004 -0.558 -51.973 1.00 18.43 103 VAL A O 1
ATOM 740 N N . LEU A 1 125 ? -42.500 1.132 -52.087 1.00 18.02 104 LEU A N 1
ATOM 741 C CA . LEU A 1 125 ? -43.471 2.166 -51.783 1.00 18.07 104 LEU A CA 1
ATOM 742 C C . LEU A 1 125 ? -44.433 2.396 -52.944 1.00 19.68 104 LEU A C 1
ATOM 743 O O . LEU A 1 125 ? -45.571 2.803 -52.695 1.00 20.09 104 LEU A O 1
ATOM 748 N N . SER A 1 126 ? -44.036 2.141 -54.193 1.00 17.35 105 SER A N 1
ATOM 749 C CA . SER A 1 126 ? -44.993 2.145 -55.297 1.00 18.01 105 SER A CA 1
ATOM 750 C C . SER A 1 126 ? -46.006 1.008 -55.190 1.00 18.72 105 SER A C 1
ATOM 751 O O . SER A 1 126 ? -47.148 1.181 -55.625 1.00 20.34 105 SER A O 1
ATOM 754 N N . GLY A 1 127 ? -45.604 -0.137 -54.620 1.00 19.95 106 GLY A N 1
ATOM 755 C CA . GLY A 1 127 ? -46.544 -1.167 -54.225 1.00 19.97 106 GLY A CA 1
ATOM 756 C C . GLY A 1 127 ? -47.600 -0.671 -53.237 1.00 20.58 106 GLY A C 1
ATOM 757 O O . GLY A 1 127 ? -48.803 -0.879 -53.457 1.00 21.47 106 GLY A O 1
ATOM 758 N N . LEU A 1 128 ? -47.144 -0.040 -52.146 1.00 20.37 107 LEU A N 1
ATOM 759 C CA . LEU A 1 128 ? -48.031 0.588 -51.172 1.00 20.84 107 LEU A CA 1
ATOM 760 C C . LEU A 1 128 ? -48.960 1.590 -51.854 1.00 22.30 107 LEU A C 1
ATOM 761 O O . LEU A 1 128 ? -50.158 1.584 -51.607 1.00 21.98 107 LEU A O 1
ATOM 766 N N . GLU A 1 129 ? -48.425 2.408 -52.762 1.00 21.51 108 GLU A N 1
ATOM 767 C CA . GLU A 1 129 ? -49.237 3.426 -53.407 1.00 23.21 108 GLU A CA 1
ATOM 768 C C . GLU A 1 129 ? -50.268 2.769 -54.322 1.00 23.97 108 GLU A C 1
ATOM 769 O O . GLU A 1 129 ? -51.388 3.266 -54.397 1.00 24.19 108 GLU A O 1
ATOM 775 N N . ALA A 1 130 ? -49.888 1.717 -55.056 1.00 22.58 109 ALA A N 1
ATOM 776 C CA . ALA A 1 130 ? -50.846 1.016 -55.892 1.00 23.40 109 ALA A CA 1
ATOM 777 C C . ALA A 1 130 ? -52.025 0.508 -55.045 1.00 23.03 109 ALA A C 1
ATOM 778 O O . ALA A 1 130 ? -53.189 0.693 -55.383 1.00 21.64 109 ALA A O 1
ATOM 780 N N . VAL A 1 131 ? -51.710 -0.100 -53.911 1.00 23.13 110 VAL A N 1
ATOM 781 C CA . VAL A 1 131 ? -52.714 -0.566 -52.974 1.00 22.46 110 VAL A CA 1
ATOM 782 C C . VAL A 1 131 ? -53.576 0.584 -52.470 1.00 23.62 110 VAL A C 1
ATOM 783 O O . VAL A 1 131 ? -54.795 0.404 -52.402 1.00 25.19 110 VAL A O 1
ATOM 787 N N . ARG A 1 132 ? -52.973 1.714 -52.061 1.00 21.84 111 ARG A N 1
ATOM 788 C CA . ARG A 1 132 ? -53.760 2.826 -51.562 1.00 23.71 111 ARG A CA 1
ATOM 789 C C . ARG A 1 132 ? -54.686 3.347 -52.663 1.00 24.13 111 ARG A C 1
ATOM 790 O O . ARG A 1 132 ? -55.821 3.731 -52.392 1.00 26.06 111 ARG A O 1
ATOM 798 N N . THR A 1 133 ? -54.218 3.375 -53.914 1.00 24.02 112 THR A N 1
ATOM 799 C CA . THR A 1 133 ? -55.062 3.802 -55.017 1.00 24.65 112 THR A CA 1
ATOM 800 C C . THR A 1 133 ? -56.209 2.806 -55.237 1.00 26.53 112 THR A C 1
ATOM 801 O O . THR A 1 133 ? -57.348 3.211 -55.515 1.00 23.54 112 THR A O 1
ATOM 805 N N . MET A 1 134 ? -55.926 1.499 -55.142 1.00 23.23 113 MET A N 1
ATOM 806 C CA . MET A 1 134 ? -56.993 0.519 -55.322 1.00 25.09 113 MET A CA 1
ATOM 807 C C . MET A 1 134 ? -58.065 0.709 -54.236 1.00 26.10 113 MET A C 1
ATOM 808 O O . MET A 1 134 ? -59.265 0.557 -54.502 1.00 24.82 113 MET A O 1
ATOM 813 N N . ASN A 1 135 ? -57.600 1.011 -53.013 1.00 24.59 114 ASN A N 1
ATOM 814 C CA . ASN A 1 135 ? -58.475 1.264 -51.878 1.00 25.91 114 ASN A CA 1
ATOM 815 C C . ASN A 1 135 ? -59.308 2.512 -52.173 1.00 27.08 114 ASN A C 1
ATOM 816 O O . ASN A 1 135 ? -60.519 2.463 -52.003 1.00 28.08 114 ASN A O 1
ATOM 821 N N . ASP A 1 136 ? -58.660 3.597 -52.631 1.00 27.95 115 ASP A N 1
ATOM 822 C CA . ASP A 1 136 ? -59.338 4.849 -52.953 1.00 29.67 115 ASP A CA 1
ATOM 823 C C . ASP A 1 136 ? -60.445 4.626 -53.992 1.00 30.17 115 ASP A C 1
ATOM 824 O O . ASP A 1 136 ? -61.516 5.212 -53.873 1.00 30.48 115 ASP A O 1
ATOM 829 N N . LEU A 1 137 ? -60.186 3.786 -55.004 1.00 28.74 116 LEU A N 1
ATOM 830 C CA . LEU A 1 137 ? -61.108 3.571 -56.102 1.00 29.22 116 LEU A CA 1
ATOM 831 C C . LEU A 1 137 ? -62.087 2.423 -55.833 1.00 30.85 116 LEU A C 1
ATOM 832 O O . LEU A 1 137 ? -62.937 2.161 -56.688 1.00 31.01 116 LEU A O 1
ATOM 837 N N . GLY A 1 138 ? -61.958 1.743 -54.682 1.00 29.62 117 GLY A N 1
ATOM 838 C CA . GLY A 1 138 ? -62.773 0.592 -54.323 1.00 29.87 117 GLY A CA 1
ATOM 839 C C . GLY A 1 138 ? -62.555 -0.596 -55.263 1.00 30.33 117 GLY A C 1
ATOM 840 O O . GLY A 1 138 ? -63.491 -1.327 -55.567 1.00 29.05 117 GLY A O 1
ATOM 841 N N . ILE A 1 139 ? -61.311 -0.795 -55.732 1.00 27.20 118 ILE A N 1
ATOM 842 C CA . ILE A 1 139 ? -61.027 -1.819 -56.727 1.00 25.97 118 ILE A CA 1
ATOM 843 C C . ILE A 1 139 ? -60.877 -3.167 -56.027 1.00 27.10 118 ILE A C 1
ATOM 844 O O . ILE A 1 139 ? -60.236 -3.236 -54.977 1.00 27.56 118 ILE A O 1
ATOM 849 N N . LYS A 1 140 ? -61.514 -4.198 -56.605 1.00 26.65 119 LYS A N 1
ATOM 850 C CA . LYS A 1 140 ? -61.350 -5.578 -56.171 1.00 27.97 119 LYS A CA 1
ATOM 851 C C . LYS A 1 140 ? -60.651 -6.347 -57.284 1.00 26.11 119 LYS A C 1
ATOM 852 O O . LYS A 1 140 ? -60.849 -6.034 -58.446 1.00 28.41 119 LYS A O 1
ATOM 858 N N . THR A 1 141 ? -59.795 -7.304 -56.907 1.00 25.30 120 THR A N 1
ATOM 859 C CA . THR A 1 141 ? -59.103 -8.135 -57.870 1.00 24.20 120 THR A CA 1
ATOM 860 C C . THR A 1 141 ? -59.403 -9.595 -57.569 1.00 23.46 120 THR A C 1
ATOM 861 O O . THR A 1 141 ? -59.638 -9.952 -56.429 1.00 24.53 120 THR A O 1
ATOM 865 N N . LYS A 1 142 ? -59.281 -10.453 -58.577 1.00 23.77 121 LYS A N 1
ATOM 866 C CA . LYS A 1 142 ? -59.430 -11.884 -58.386 1.00 24.83 121 LYS A CA 1
ATOM 867 C C . LYS A 1 142 ? -58.282 -12.433 -57.545 1.00 23.73 121 LYS A C 1
ATOM 868 O O . LYS A 1 142 ? -58.500 -13.129 -56.561 1.00 23.11 121 LYS A O 1
ATOM 874 N N . HIS A 1 143 ? -57.062 -12.096 -57.974 1.00 22.22 122 HIS A N 1
ATOM 875 C CA . HIS A 1 143 ? -55.843 -12.513 -57.310 1.00 23.29 122 HIS A CA 1
ATOM 876 C C . HIS A 1 143 ? -55.524 -11.541 -56.199 1.00 22.26 122 HIS A C 1
ATOM 877 O O . HIS A 1 143 ? -55.591 -10.323 -56.400 1.00 22.42 122 HIS A O 1
ATOM 884 N N . PRO A 1 144 ? -55.039 -12.052 -55.054 1.00 22.78 123 PRO A N 1
ATOM 885 C CA . PRO A 1 144 ? -54.493 -11.181 -54.031 1.00 22.42 123 PRO A CA 1
ATOM 886 C C . PRO A 1 144 ? -53.235 -10.515 -54.574 1.00 23.54 123 PRO A C 1
ATOM 887 O O . PRO A 1 144 ? -52.608 -11.024 -55.508 1.00 22.17 123 PRO A O 1
ATOM 891 N N . ILE A 1 145 ? -52.928 -9.341 -54.001 1.00 23.47 124 ILE A N 1
ATOM 892 C CA . ILE A 1 145 ? -51.732 -8.580 -54.285 1.00 22.91 124 ILE A CA 1
ATOM 893 C C . ILE A 1 145 ? -50.845 -8.608 -53.042 1.00 22.24 124 ILE A C 1
ATOM 894 O O . ILE A 1 145 ? -51.333 -8.386 -51.929 1.00 22.21 124 ILE A O 1
ATOM 899 N N . VAL A 1 146 ? -49.553 -8.849 -53.225 1.00 19.78 125 VAL A N 1
ATOM 900 C CA . VAL A 1 146 ? -48.629 -8.949 -52.110 1.00 20.29 125 VAL A CA 1
ATOM 901 C C . VAL A 1 146 ? -47.463 -8.006 -52.358 1.00 20.45 125 VAL A C 1
ATOM 902 O O . VAL A 1 146 ? -46.664 -8.236 -53.268 1.00 23.75 125 VAL A O 1
ATOM 906 N N . VAL A 1 147 ? -47.351 -6.970 -51.525 1.00 19.80 126 VAL A N 1
ATOM 907 C CA . VAL A 1 147 ? -46.208 -6.081 -51.575 1.00 19.86 126 VAL A CA 1
ATOM 908 C C . VAL A 1 147 ? -45.093 -6.737 -50.756 1.00 19.91 126 VAL A C 1
ATOM 909 O O . VAL A 1 147 ? -45.297 -7.113 -49.595 1.00 20.66 126 VAL A O 1
ATOM 913 N N . THR A 1 148 ? -43.946 -6.918 -51.405 1.00 19.66 127 THR A N 1
ATOM 914 C CA . THR A 1 148 ? -42.865 -7.739 -50.898 1.00 20.95 127 THR A CA 1
ATOM 915 C C . THR A 1 148 ? -41.636 -6.875 -50.661 1.00 19.42 127 THR A C 1
ATOM 916 O O . THR A 1 148 ? -41.196 -6.154 -51.560 1.00 20.37 127 THR A O 1
ATOM 920 N N . ASN A 1 149 ? -41.093 -6.961 -49.451 1.00 19.46 128 ASN A N 1
ATOM 921 C CA . ASN A 1 149 ? -39.850 -6.297 -49.095 1.00 18.61 128 ASN A CA 1
ATOM 922 C C . ASN A 1 149 ? -38.817 -7.375 -48.780 1.00 18.87 128 ASN A C 1
ATOM 923 O O . ASN A 1 149 ? -38.895 -7.965 -47.726 1.00 18.57 128 ASN A O 1
ATOM 928 N N . TRP A 1 150 ? -37.925 -7.647 -49.737 1.00 17.67 129 TRP A N 1
ATOM 929 C CA . TRP A 1 150 ? -36.933 -8.696 -49.627 1.00 18.67 129 TRP A CA 1
ATOM 930 C C . TRP A 1 150 ? -35.790 -8.217 -48.729 1.00 20.87 129 TRP A C 1
ATOM 931 O O . TRP A 1 150 ? -35.355 -7.071 -48.828 1.00 21.56 129 TRP A O 1
ATOM 942 N N . THR A 1 151 ? -35.294 -9.107 -47.874 1.00 22.10 130 THR A N 1
ATOM 943 C CA . THR A 1 151 ? -34.129 -8.799 -47.052 1.00 23.28 130 THR A CA 1
ATOM 944 C C . THR A 1 151 ? -32.844 -8.824 -47.881 1.00 22.96 130 THR A C 1
ATOM 945 O O . THR A 1 151 ? -32.629 -9.726 -48.688 1.00 25.31 130 THR A O 1
ATOM 949 N N . ASN A 1 152 ? -31.949 -7.866 -47.599 1.00 22.39 131 ASN A N 1
ATOM 950 C CA . ASN A 1 152 ? -30.582 -7.838 -48.121 1.00 23.96 131 ASN A CA 1
ATOM 951 C C . ASN A 1 152 ? -30.533 -8.075 -49.623 1.00 22.64 131 ASN A C 1
ATOM 952 O O . ASN A 1 152 ? -29.805 -8.935 -50.115 1.00 23.55 131 ASN A O 1
ATOM 957 N N . GLU A 1 153 ? -31.242 -7.231 -50.370 1.00 21.01 132 GLU A N 1
ATOM 958 C CA . GLU A 1 153 ? -31.020 -7.206 -51.795 1.00 20.19 132 GLU A CA 1
ATOM 959 C C . GLU A 1 153 ? -29.608 -6.719 -52.102 1.00 19.67 132 GLU A C 1
ATOM 960 O O . GLU A 1 153 ? -29.041 -7.149 -53.089 1.00 22.17 132 GLU A O 1
ATOM 966 N N . GLU A 1 154 ? -29.062 -5.772 -51.323 1.00 21.25 133 GLU A N 1
ATOM 967 C CA . GLU A 1 154 ? -27.959 -4.973 -51.849 1.00 22.30 133 GLU A CA 1
ATOM 968 C C . GLU A 1 154 ? -26.639 -5.743 -51.899 1.00 23.86 133 GLU A C 1
ATOM 969 O O . GLU A 1 154 ? -25.822 -5.502 -52.812 1.00 25.09 133 GLU A O 1
ATOM 975 N N . GLY A 1 155 ? -26.435 -6.659 -50.965 1.00 23.41 134 GLY A N 1
ATOM 976 C CA . GLY A 1 155 ? -25.186 -7.420 -50.911 1.00 25.56 134 GLY A CA 1
ATOM 977 C C . GLY A 1 155 ? -23.975 -6.519 -50.611 1.00 27.70 134 GLY A C 1
ATOM 978 O O . GLY A 1 155 ? -22.847 -6.783 -51.057 1.00 26.67 134 GLY A O 1
ATOM 979 N N . ALA A 1 156 ? -24.247 -5.417 -49.895 1.00 27.23 135 ALA A N 1
ATOM 980 C CA . ALA A 1 156 ? -23.249 -4.446 -49.483 1.00 24.59 135 ALA A CA 1
ATOM 981 C C . ALA A 1 156 ? -22.610 -4.931 -48.194 1.00 26.19 135 ALA A C 1
ATOM 982 O O . ALA A 1 156 ? -21.402 -5.028 -48.106 1.00 27.57 135 ALA A O 1
ATOM 984 N N . ARG A 1 157 ? -23.445 -5.204 -47.197 1.00 24.51 136 ARG A N 1
ATOM 985 C CA . ARG A 1 157 ? -23.009 -5.614 -45.892 1.00 25.77 136 ARG A CA 1
ATOM 986 C C . ARG A 1 157 ? -22.667 -7.118 -45.881 1.00 29.74 136 ARG A C 1
ATOM 987 O O . ARG A 1 157 ? -21.658 -7.525 -45.308 1.00 25.43 136 ARG A O 1
ATOM 995 N N . PHE A 1 158 ? -23.556 -7.924 -46.470 1.00 28.29 137 PHE A N 1
ATOM 996 C CA . PHE A 1 158 ? -23.406 -9.368 -46.595 1.00 29.32 137 PHE A CA 1
ATOM 997 C C . PHE A 1 158 ? -23.562 -9.718 -48.057 1.00 32.40 137 PHE A C 1
ATOM 998 O O . PHE A 1 158 ? -24.536 -9.271 -48.682 1.00 29.54 137 PHE A O 1
ATOM 1006 N N . ALA A 1 159 ? -22.599 -10.485 -48.592 1.00 30.61 138 ALA A N 1
ATOM 1007 C CA . ALA A 1 159 ? -22.672 -10.915 -49.975 1.00 29.28 138 ALA A CA 1
ATOM 1008 C C . ALA A 1 159 ? -23.077 -12.388 -49.951 1.00 30.51 138 ALA A C 1
ATOM 1009 O O . ALA A 1 159 ? -22.853 -13.051 -48.923 1.00 28.41 138 ALA A O 1
ATOM 1011 N N . PRO A 1 160 ? -23.768 -12.914 -50.992 1.00 27.24 139 PRO A N 1
ATOM 1012 C CA . PRO A 1 160 ? -24.141 -12.160 -52.188 1.00 29.53 139 PRO A CA 1
ATOM 1013 C C . PRO A 1 160 ? -25.312 -11.178 -52.021 1.00 26.31 139 PRO A C 1
ATOM 1014 O O . PRO A 1 160 ? -26.008 -11.187 -51.006 1.00 26.77 139 PRO A O 1
ATOM 1018 N N . ALA A 1 161 ? -25.482 -10.342 -53.052 1.00 27.59 140 ALA A N 1
ATOM 1019 C CA . ALA A 1 161 ? -26.697 -9.575 -53.223 1.00 26.52 140 ALA A CA 1
ATOM 1020 C C . ALA A 1 161 ? -27.876 -10.537 -53.397 1.00 29.42 140 ALA A C 1
ATOM 1021 O O . ALA A 1 161 ? -27.688 -11.742 -53.622 1.00 26.16 140 ALA A O 1
ATOM 1023 N N . MET A 1 162 ? -29.094 -10.004 -53.237 1.00 27.54 141 MET A N 1
ATOM 1024 C CA . MET A 1 162 ? -30.292 -10.755 -53.571 1.00 25.02 141 MET A CA 1
ATOM 1025 C C . MET A 1 162 ? -30.365 -12.012 -52.712 1.00 26.19 141 MET A C 1
ATOM 1026 O O . MET A 1 162 ? -30.727 -13.082 -53.173 1.00 26.04 141 MET A O 1
ATOM 1031 N N . LEU A 1 163 ? -29.987 -11.888 -51.448 1.00 24.94 142 LEU A N 1
ATOM 1032 C CA . LEU A 1 163 ? -29.767 -13.065 -50.629 1.00 26.45 142 LEU A CA 1
ATOM 1033 C C . LEU A 1 163 ? -31.091 -13.724 -50.244 1.00 27.20 142 LEU A C 1
ATOM 1034 O O . LEU A 1 163 ? -31.187 -14.935 -50.303 1.00 24.74 142 LEU A O 1
ATOM 1039 N N . ALA A 1 164 ? -32.098 -12.946 -49.811 1.00 25.93 143 ALA A N 1
ATOM 1040 C CA . ALA A 1 164 ? -33.359 -13.530 -49.365 1.00 25.93 143 ALA A CA 1
ATOM 1041 C C . ALA A 1 164 ? -34.171 -14.067 -50.547 1.00 25.14 143 ALA A C 1
ATOM 1042 O O . ALA A 1 164 ? -34.789 -15.127 -50.454 1.00 24.57 143 ALA A O 1
ATOM 1044 N N . SER A 1 165 ? -34.177 -13.338 -51.666 1.00 24.38 144 SER A N 1
ATOM 1045 C CA . SER A 1 165 ? -34.869 -13.821 -52.858 1.00 25.89 144 SER A CA 1
ATOM 1046 C C . SER A 1 165 ? -34.142 -15.055 -53.394 1.00 24.65 144 SER A C 1
ATOM 1047 O O . SER A 1 165 ? -34.765 -15.945 -53.983 1.00 24.67 144 SER A O 1
ATOM 1050 N N . GLY A 1 166 ? -32.828 -15.117 -53.138 1.00 24.76 145 GLY A N 1
ATOM 1051 C CA . GLY A 1 166 ? -32.035 -16.286 -53.503 1.00 25.95 145 GLY A CA 1
ATOM 1052 C C . GLY A 1 166 ? -32.436 -17.535 -52.718 1.00 26.11 145 GLY A C 1
ATOM 1053 O O . GLY A 1 166 ? -32.544 -18.628 -53.271 1.00 29.19 145 GLY A O 1
ATOM 1054 N N . VAL A 1 167 ? -32.639 -17.384 -51.409 1.00 26.08 146 VAL A N 1
ATOM 1055 C CA . VAL A 1 167 ? -33.105 -18.496 -50.602 1.00 25.29 146 VAL A CA 1
ATOM 1056 C C . VAL A 1 167 ? -34.515 -18.858 -51.074 1.00 27.36 146 VAL A C 1
ATOM 1057 O O . VAL A 1 167 ? -34.852 -20.021 -51.258 1.00 25.10 146 VAL A O 1
ATOM 1061 N N . PHE A 1 168 ? -35.331 -17.837 -51.332 1.00 25.30 147 PHE A N 1
ATOM 1062 C CA . PHE A 1 168 ? -36.694 -18.043 -51.788 1.00 25.58 147 PHE A CA 1
ATOM 1063 C C . PHE A 1 168 ? -36.731 -18.924 -53.040 1.00 27.51 147 PHE A C 1
ATOM 1064 O O . PHE A 1 168 ? -37.583 -19.808 -53.152 1.00 27.99 147 PHE A O 1
ATOM 1072 N N . ALA A 1 169 ? -35.862 -18.641 -54.019 1.00 27.83 148 ALA A N 1
ATOM 1073 C CA . ALA A 1 169 ? -35.918 -19.331 -55.297 1.00 30.05 148 ALA A CA 1
ATOM 1074 C C . ALA A 1 169 ? -35.105 -20.620 -55.276 1.00 31.55 148 ALA A C 1
ATOM 1075 O O . ALA A 1 169 ? -34.921 -21.208 -56.338 1.00 31.62 148 ALA A O 1
ATOM 1077 N N . GLY A 1 170 ? -34.592 -21.017 -54.101 1.00 32.24 149 GLY A N 1
ATOM 1078 C CA . GLY A 1 170 ? -33.907 -22.285 -53.925 1.00 33.15 149 GLY A CA 1
ATOM 1079 C C . GLY A 1 170 ? -32.439 -22.246 -54.359 1.00 36.41 149 GLY A C 1
ATOM 1080 O O . GLY A 1 170 ? -31.820 -23.306 -54.540 1.00 32.03 149 GLY A O 1
ATOM 1081 N N . VAL A 1 171 ? -31.871 -21.034 -54.498 1.00 33.45 150 VAL A N 1
ATOM 1082 C CA . VAL A 1 171 ? -30.501 -20.872 -54.976 1.00 36.15 150 VAL A CA 1
ATOM 1083 C C . VAL A 1 171 ? -29.525 -21.035 -53.811 1.00 35.75 150 VAL A C 1
ATOM 1084 O O . VAL A 1 171 ? -28.442 -21.590 -53.996 1.00 36.28 150 VAL A O 1
ATOM 1088 N N . HIS A 1 172 ? -29.900 -20.538 -52.630 1.00 32.96 151 HIS A N 1
ATOM 1089 C CA . HIS A 1 172 ? -29.076 -20.608 -51.437 1.00 32.80 151 HIS A CA 1
ATOM 1090 C C . HIS A 1 172 ? -29.861 -21.346 -50.371 1.00 31.15 151 HIS A C 1
ATOM 1091 O O . HIS A 1 172 ? -31.087 -21.195 -50.280 1.00 30.36 151 HIS A O 1
ATOM 1098 N N . THR A 1 173 ? -29.140 -22.072 -49.515 1.00 31.31 152 THR A N 1
ATOM 1099 C CA . THR A 1 173 ? -29.774 -22.642 -48.342 1.00 31.33 152 THR A CA 1
ATOM 1100 C C . THR A 1 173 ? -29.922 -21.527 -47.319 1.00 31.07 152 THR A C 1
ATOM 1101 O O . THR A 1 173 ? -29.163 -20.545 -47.336 1.00 31.78 152 THR A O 1
ATOM 1105 N N . LEU A 1 174 ? -30.859 -21.740 -46.394 1.00 30.67 153 LEU A N 1
ATOM 1106 C CA . LEU A 1 174 ? -31.066 -20.829 -45.290 1.00 31.41 153 LEU A CA 1
ATOM 1107 C C . LEU A 1 174 ? -29.774 -20.717 -44.477 1.00 33.70 153 LEU A C 1
ATOM 1108 O O . LEU A 1 174 ? -29.385 -19.619 -44.050 1.00 30.57 153 LEU A O 1
ATOM 1113 N N . GLU A 1 175 ? -29.107 -21.863 -44.261 1.00 35.08 154 GLU A N 1
ATOM 1114 C CA . GLU A 1 175 ? -27.941 -21.895 -43.389 1.00 34.34 154 GLU A CA 1
ATOM 1115 C C . GLU A 1 175 ? -26.767 -21.186 -44.065 1.00 32.03 154 GLU A C 1
ATOM 1116 O O . GLU A 1 175 ? -26.006 -20.517 -43.381 1.00 35.23 154 GLU A O 1
ATOM 1122 N N . TYR A 1 176 ? -26.632 -21.280 -45.392 1.00 31.21 155 TYR A N 1
ATOM 1123 C CA . TYR A 1 176 ? -25.624 -20.524 -46.121 1.00 33.53 155 TYR A CA 1
ATOM 1124 C C . TYR A 1 176 ? -25.862 -19.024 -45.897 1.00 32.02 155 TYR A C 1
ATOM 1125 O O . TYR A 1 176 ? -24.953 -18.267 -45.534 1.00 30.64 155 TYR A O 1
ATOM 1134 N N . ALA A 1 177 ? -27.109 -18.601 -46.110 1.00 30.32 156 ALA A N 1
ATOM 1135 C CA . ALA A 1 177 ? -27.478 -17.199 -45.948 1.00 30.20 156 ALA A CA 1
ATOM 1136 C C . ALA A 1 177 ? -27.195 -16.729 -44.521 1.00 28.86 156 ALA A C 1
ATOM 1137 O O . ALA A 1 177 ? -26.564 -15.688 -44.327 1.00 32.98 156 ALA A O 1
ATOM 1139 N N . TYR A 1 178 ? -27.669 -17.466 -43.514 1.00 30.20 157 TYR A N 1
ATOM 1140 C CA . TYR A 1 178 ? -27.468 -17.074 -42.124 1.00 31.87 157 TYR A CA 1
ATOM 1141 C C . TYR A 1 178 ? -25.985 -16.966 -41.724 1.00 35.83 157 TYR A C 1
ATOM 1142 O O . TYR A 1 178 ? -25.631 -16.213 -40.805 1.00 33.98 157 TYR A O 1
ATOM 1151 N N . ALA A 1 179 ? -25.123 -17.749 -42.384 1.00 35.39 158 ALA A N 1
ATOM 1152 C CA . ALA A 1 179 ? -23.710 -17.805 -42.038 1.00 36.51 158 ALA A CA 1
ATOM 1153 C C . ALA A 1 179 ? -22.903 -16.696 -42.721 1.00 37.11 158 ALA A C 1
ATOM 1154 O O . ALA A 1 179 ? -21.711 -16.539 -42.425 1.00 33.23 158 ALA A O 1
ATOM 1156 N N . ARG A 1 180 ? -23.526 -15.907 -43.616 1.00 32.70 159 ARG A N 1
ATOM 1157 C CA . ARG A 1 180 ? -22.827 -14.792 -44.239 1.00 33.80 159 ARG A CA 1
ATOM 1158 C C . ARG A 1 180 ? -22.384 -13.811 -43.157 1.00 32.80 159 ARG A C 1
ATOM 1159 O O . ARG A 1 180 ? -23.091 -13.607 -42.172 1.00 31.57 159 ARG A O 1
ATOM 1167 N N . LYS A 1 181 ? -21.167 -13.271 -43.333 1.00 33.30 160 LYS A N 1
ATOM 1168 C CA . LYS A 1 181 ? -20.596 -12.362 -42.348 1.00 36.47 160 LYS A CA 1
ATOM 1169 C C . LYS A 1 181 ? -20.324 -11.000 -42.989 1.00 29.65 160 LYS A C 1
ATOM 1170 O O . LYS A 1 181 ? -19.922 -10.894 -44.155 1.00 29.55 160 LYS A O 1
ATOM 1176 N N . ASP A 1 182 ? -20.465 -9.958 -42.187 1.00 29.30 161 ASP A N 1
ATOM 1177 C CA . ASP A 1 182 ? -20.063 -8.620 -42.616 1.00 30.86 161 ASP A CA 1
ATOM 1178 C C . ASP A 1 182 ? -18.589 -8.396 -42.268 1.00 33.38 161 ASP A C 1
ATOM 1179 O O . ASP A 1 182 ? -17.924 -9.292 -41.753 1.00 31.56 161 ASP A O 1
ATOM 1184 N N . PRO A 1 183 ? -17.995 -7.234 -42.612 1.00 35.47 162 PRO A N 1
ATOM 1185 C CA . PRO A 1 183 ? -16.573 -6.995 -42.330 1.00 37.45 162 PRO A CA 1
ATOM 1186 C C . PRO A 1 183 ? -16.209 -6.920 -40.844 1.00 38.69 162 PRO A C 1
ATOM 1187 O O . PRO A 1 183 ? -15.022 -7.005 -40.512 1.00 38.90 162 PRO A O 1
ATOM 1191 N N . GLU A 1 184 ? -17.219 -6.803 -39.963 1.00 33.76 163 GLU A N 1
ATOM 1192 C CA . GLU A 1 184 ? -17.003 -6.856 -38.524 1.00 39.11 163 GLU A CA 1
ATOM 1193 C C . GLU A 1 184 ? -17.137 -8.277 -37.974 1.00 40.85 163 GLU A C 1
ATOM 1194 O O . GLU A 1 184 ? -17.042 -8.468 -36.763 1.00 43.54 163 GLU A O 1
ATOM 1200 N N . GLY A 1 185 ? -17.375 -9.259 -38.849 1.00 37.48 164 GLY A N 1
ATOM 1201 C CA . GLY A 1 185 ? -17.504 -10.649 -38.447 1.00 40.13 164 GLY A CA 1
ATOM 1202 C C . GLY A 1 185 ? -18.873 -10.975 -37.836 1.00 40.25 164 GLY A C 1
ATOM 1203 O O . GLY A 1 185 ? -19.056 -12.052 -37.281 1.00 37.08 164 GLY A O 1
ATOM 1204 N N . LYS A 1 186 ? -19.858 -10.075 -37.967 1.00 35.29 165 LYS A N 1
ATOM 1205 C CA . LYS A 1 186 ? -21.202 -10.388 -37.513 1.00 38.32 165 LYS A CA 1
ATOM 1206 C C . LYS A 1 186 ? -21.932 -11.185 -38.594 1.00 33.82 165 LYS A C 1
ATOM 1207 O O . LYS A 1 186 ? -21.743 -10.968 -39.799 1.00 34.53 165 LYS A O 1
ATOM 1213 N N . SER A 1 187 ? -22.740 -12.131 -38.131 1.00 36.11 166 SER A N 1
ATOM 1214 C CA . SER A 1 187 ? -23.393 -13.079 -39.015 1.00 35.18 166 SER A CA 1
ATOM 1215 C C . SER A 1 187 ? -24.814 -12.604 -39.329 1.00 32.89 166 SER A C 1
ATOM 1216 O O . SER A 1 187 ? -25.527 -12.065 -38.466 1.00 30.13 166 SER A O 1
ATOM 1219 N N . PHE A 1 188 ? -25.229 -12.871 -40.560 1.00 30.63 167 PHE A N 1
ATOM 1220 C CA . PHE A 1 188 ? -26.552 -12.464 -41.040 1.00 29.66 167 PHE A CA 1
ATOM 1221 C C . PHE A 1 188 ? -27.662 -13.002 -40.131 1.00 27.90 167 PHE A C 1
ATOM 1222 O O . PHE A 1 188 ? -28.574 -12.284 -39.748 1.00 28.63 167 PHE A O 1
ATOM 1230 N N . GLY A 1 189 ? -27.620 -14.289 -39.791 1.00 28.83 168 GLY A N 1
ATOM 1231 C CA . GLY A 1 189 ? -28.688 -14.895 -39.003 1.00 29.60 168 GLY A CA 1
ATOM 1232 C C . GLY A 1 189 ? -28.860 -14.267 -37.620 1.00 32.04 168 GLY A C 1
ATOM 1233 O O . GLY A 1 189 ? -29.987 -14.088 -37.136 1.00 32.58 168 GLY A O 1
ATOM 1234 N N . ASP A 1 190 ? -27.737 -13.970 -36.947 1.00 33.27 169 ASP A N 1
ATOM 1235 C CA . ASP A 1 190 ? -27.784 -13.360 -35.621 1.00 36.33 169 ASP A CA 1
ATOM 1236 C C . ASP A 1 190 ? -28.327 -11.931 -35.694 1.00 33.60 169 ASP A C 1
ATOM 1237 O O . ASP A 1 190 ? -29.096 -11.527 -34.833 1.00 35.81 169 ASP A O 1
ATOM 1242 N N . GLU A 1 191 ? -27.883 -11.188 -36.716 1.00 32.25 170 GLU A N 1
ATOM 1243 C CA . GLU A 1 191 ? -28.339 -9.813 -36.915 1.00 34.26 170 GLU A CA 1
ATOM 1244 C C . GLU A 1 191 ? -29.839 -9.774 -37.247 1.00 33.98 170 GLU A C 1
ATOM 1245 O O . GLU A 1 191 ? -30.544 -8.890 -36.775 1.00 33.37 170 GLU A O 1
ATOM 1251 N N . LEU A 1 192 ? -30.335 -10.736 -38.049 1.00 32.13 171 LEU A N 1
ATOM 1252 C CA . LEU A 1 192 ? -31.759 -10.794 -38.373 1.00 31.01 171 LEU A CA 1
ATOM 1253 C C . LEU A 1 192 ? -32.584 -10.969 -37.102 1.00 32.16 171 LEU A C 1
ATOM 1254 O O . LEU A 1 192 ? -33.600 -10.292 -36.879 1.00 30.40 171 LEU A O 1
ATOM 1259 N N . LYS A 1 193 ? -32.119 -11.900 -36.258 1.00 33.45 172 LYS A N 1
ATOM 1260 C CA . LYS A 1 193 ? -32.752 -12.183 -34.978 1.00 36.40 172 LYS A CA 1
ATOM 1261 C C . LYS A 1 193 ? -32.668 -10.952 -34.077 1.00 34.62 172 LYS A C 1
ATOM 1262 O O . LYS A 1 193 ? -33.647 -10.571 -33.455 1.00 33.80 172 LYS A O 1
ATOM 1268 N N . ARG A 1 194 ? -31.493 -10.307 -34.039 1.00 35.78 173 ARG A N 1
ATOM 1269 C CA . ARG A 1 194 ? -31.280 -9.176 -33.158 1.00 35.67 173 ARG A CA 1
ATOM 1270 C C . ARG A 1 194 ? -32.306 -8.068 -33.423 1.00 36.91 173 ARG A C 1
ATOM 1271 O O . ARG A 1 194 ? -32.898 -7.541 -32.489 1.00 34.65 173 ARG A O 1
ATOM 1279 N N . ILE A 1 195 ? -32.520 -7.682 -34.691 1.00 35.13 174 ILE A N 1
ATOM 1280 C CA . ILE A 1 195 ? -33.402 -6.547 -34.958 1.00 32.36 174 ILE A CA 1
ATOM 1281 C C . ILE A 1 195 ? -34.879 -6.956 -34.920 1.00 32.64 174 ILE A C 1
ATOM 1282 O O . ILE A 1 195 ? -35.758 -6.124 -35.088 1.00 34.47 174 ILE A O 1
ATOM 1287 N N . GLY A 1 196 ? -35.163 -8.245 -34.740 1.00 32.68 175 GLY A N 1
ATOM 1288 C CA . GLY A 1 196 ? -36.503 -8.720 -34.442 1.00 31.09 175 GLY A CA 1
ATOM 1289 C C . GLY A 1 196 ? -37.299 -9.083 -35.693 1.00 30.48 175 GLY A C 1
ATOM 1290 O O . GLY A 1 196 ? -38.522 -9.077 -35.650 1.00 32.79 175 GLY A O 1
ATOM 1291 N N . TRP A 1 197 ? -36.623 -9.449 -36.785 1.00 29.83 176 TRP A N 1
ATOM 1292 C CA . TRP A 1 197 ? -37.324 -9.672 -38.047 1.00 31.50 176 TRP A CA 1
ATOM 1293 C C . TRP A 1 197 ? -37.159 -11.114 -38.530 1.00 32.40 176 TRP A C 1
ATOM 1294 O O . TRP A 1 197 ? -37.517 -11.440 -39.658 1.00 29.78 176 TRP A O 1
ATOM 1305 N N . LEU A 1 198 ? -36.716 -12.002 -37.635 1.00 34.85 177 LEU A N 1
ATOM 1306 C CA . LEU A 1 198 ? -36.751 -13.420 -37.948 1.00 35.17 177 LEU A CA 1
ATOM 1307 C C . LEU A 1 198 ? -38.208 -13.860 -37.869 1.00 35.50 177 LEU A C 1
ATOM 1308 O O . LEU A 1 198 ? -38.811 -13.884 -36.795 1.00 35.97 177 LEU A O 1
ATOM 1313 N N . GLY A 1 199 ? -38.795 -14.110 -39.048 1.00 33.80 178 GLY A N 1
ATOM 1314 C CA . GLY A 1 199 ? -40.201 -14.458 -39.148 1.00 34.08 178 GLY A CA 1
ATOM 1315 C C . GLY A 1 199 ? -40.350 -15.972 -39.027 1.00 35.17 178 GLY A C 1
ATOM 1316 O O . GLY A 1 199 ? -39.351 -16.670 -38.870 1.00 36.07 178 GLY A O 1
ATOM 1317 N N . ASP A 1 200 ? -41.584 -16.454 -39.126 1.00 36.36 179 ASP A N 1
ATOM 1318 C CA . ASP A 1 200 ? -41.871 -17.855 -38.887 1.00 40.88 179 ASP A CA 1
ATOM 1319 C C . ASP A 1 200 ? -42.076 -18.630 -40.191 1.00 38.98 179 ASP A C 1
ATOM 1320 O O . ASP A 1 200 ? -42.015 -19.854 -40.152 1.00 39.97 179 ASP A O 1
ATOM 1325 N N . GLU A 1 201 ? -42.329 -17.969 -41.332 1.00 34.93 180 GLU A N 1
ATOM 1326 C CA . GLU A 1 201 ? -42.695 -18.723 -42.529 1.00 33.43 180 GLU A CA 1
ATOM 1327 C C . GLU A 1 201 ? -41.467 -19.403 -43.137 1.00 34.61 180 GLU A C 1
ATOM 1328 O O . GLU A 1 201 ? -40.373 -18.832 -43.157 1.00 35.77 180 GLU A O 1
ATOM 1334 N N . GLU A 1 202 ? -41.680 -20.604 -43.700 1.00 33.29 181 GLU A N 1
ATOM 1335 C CA . GLU A 1 202 ? -40.637 -21.279 -44.458 1.00 37.21 181 GLU A CA 1
ATOM 1336 C C . GLU A 1 202 ? -40.330 -20.424 -45.678 1.00 34.50 181 GLU A C 1
ATOM 1337 O O . GLU A 1 202 ? -41.257 -19.954 -46.343 1.00 33.48 181 GLU A O 1
ATOM 1343 N N . VAL A 1 203 ? -39.043 -20.244 -45.966 1.00 31.89 182 VAL A N 1
ATOM 1344 C CA . VAL A 1 203 ? -38.656 -19.372 -47.053 1.00 31.70 182 VAL A CA 1
ATOM 1345 C C . VAL A 1 203 ? -38.979 -20.075 -48.370 1.00 31.95 182 VAL A C 1
ATOM 1346 O O . VAL A 1 203 ? -38.572 -21.211 -48.601 1.00 33.83 182 VAL A O 1
ATOM 1350 N N . GLY A 1 204 ? -39.708 -19.371 -49.231 1.00 29.20 183 GLY A N 1
ATOM 1351 C CA . GLY A 1 204 ? -40.075 -19.913 -50.524 1.00 32.47 183 GLY A CA 1
ATOM 1352 C C . GLY A 1 204 ? -41.339 -20.773 -50.456 1.00 31.64 183 GLY A C 1
ATOM 1353 O O . GLY A 1 204 ? -41.704 -21.359 -51.462 1.00 31.73 183 GLY A O 1
ATOM 1354 N N . ALA A 1 205 ? -42.043 -20.793 -49.318 1.00 32.54 184 ALA A N 1
ATOM 1355 C CA . ALA A 1 205 ? -43.279 -21.562 -49.209 1.00 37.72 184 ALA A CA 1
ATOM 1356 C C . ALA A 1 205 ? -44.400 -20.919 -50.031 1.00 38.51 184 ALA A C 1
ATOM 1357 O O . ALA A 1 205 ? -45.329 -21.601 -50.456 1.00 45.70 184 ALA A O 1
ATOM 1359 N N . ARG A 1 206 ? -44.314 -19.609 -50.271 1.00 36.88 185 ARG A N 1
ATOM 1360 C CA . ARG A 1 206 ? -45.294 -18.903 -51.082 1.00 35.71 185 ARG A CA 1
ATOM 1361 C C . ARG A 1 206 ? -45.065 -19.174 -52.571 1.00 35.20 185 ARG A C 1
ATOM 1362 O O . ARG A 1 206 ? -43.940 -19.100 -53.056 1.00 37.46 185 ARG A O 1
ATOM 1370 N N . LYS A 1 207 ? -46.141 -19.548 -53.282 1.00 33.33 186 LYS A N 1
ATOM 1371 C CA . LYS A 1 207 ? -46.144 -19.579 -54.734 1.00 36.13 186 LYS A CA 1
ATOM 1372 C C . LYS A 1 207 ? -46.798 -18.302 -55.238 1.00 32.37 186 LYS A C 1
ATOM 1373 O O . LYS A 1 207 ? -47.774 -17.838 -54.644 1.00 30.53 186 LYS A O 1
ATOM 1379 N N . MET A 1 208 ? -46.267 -17.778 -56.347 1.00 28.12 187 MET A N 1
ATOM 1380 C CA . MET A 1 208 ? -46.697 -16.506 -56.893 1.00 27.66 187 MET A CA 1
ATOM 1381 C C . MET A 1 208 ? -47.341 -16.771 -58.248 1.00 26.87 187 MET A C 1
ATOM 1382 O O . MET A 1 208 ? -46.830 -17.588 -59.011 1.00 27.73 187 MET A O 1
ATOM 1387 N N . HIS A 1 209 ? -48.447 -16.075 -58.532 1.00 24.64 188 HIS A N 1
ATOM 1388 C CA . HIS A 1 209 ? -49.036 -16.092 -59.863 1.00 25.65 188 HIS A CA 1
ATOM 1389 C C . HIS A 1 209 ? -48.108 -15.329 -60.815 1.00 27.03 188 HIS A C 1
ATOM 1390 O O . HIS A 1 209 ? -47.928 -15.691 -61.974 1.00 25.48 188 HIS A O 1
ATOM 1397 N N . ALA A 1 210 ? -47.561 -14.220 -60.293 1.00 24.03 189 ALA A N 1
ATOM 1398 C CA . ALA A 1 210 ? -46.720 -13.341 -61.077 1.00 23.71 189 ALA A CA 1
ATOM 1399 C C . ALA A 1 210 ? -45.976 -12.436 -60.115 1.00 21.88 189 ALA A C 1
ATOM 1400 O O . ALA A 1 210 ? -46.439 -12.214 -58.995 1.00 22.04 189 ALA A O 1
ATOM 1402 N N . TYR A 1 211 ? -44.850 -11.919 -60.577 1.00 19.76 190 TYR A N 1
ATOM 1403 C CA . TYR A 1 211 ? -44.054 -10.977 -59.813 1.00 19.65 190 TYR A CA 1
ATOM 1404 C C . TYR A 1 211 ? -43.675 -9.787 -60.680 1.00 19.66 190 TYR A C 1
ATOM 1405 O O . TYR A 1 211 ? -43.180 -9.960 -61.797 1.00 19.72 190 TYR A O 1
ATOM 1414 N N . PHE A 1 212 ? -43.928 -8.590 -60.152 1.00 19.11 191 PHE A N 1
ATOM 1415 C CA . PHE A 1 212 ? -43.500 -7.359 -60.768 1.00 19.19 191 PHE A CA 1
ATOM 1416 C C . PHE A 1 212 ? -42.565 -6.625 -59.827 1.00 19.04 191 PHE A C 1
ATOM 1417 O O . PHE A 1 212 ? -42.803 -6.562 -58.635 1.00 17.85 191 PHE A O 1
ATOM 1425 N N . GLU A 1 213 ? -41.539 -6.023 -60.411 1.00 18.19 192 GLU A N 1
ATOM 1426 C CA . GLU A 1 213 ? -40.663 -5.122 -59.681 1.00 18.20 192 GLU A CA 1
ATOM 1427 C C . GLU A 1 213 ? -40.449 -3.850 -60.487 1.00 17.47 192 GLU A C 1
ATOM 1428 O O . GLU A 1 213 ? -39.979 -3.861 -61.622 1.00 19.75 192 GLU A O 1
ATOM 1434 N N . TYR A 1 214 ? -40.813 -2.740 -59.860 1.00 18.90 193 TYR A N 1
ATOM 1435 C CA . TYR A 1 214 ? -40.585 -1.400 -60.367 1.00 18.67 193 TYR A CA 1
ATOM 1436 C C . TYR A 1 214 ? -39.310 -0.858 -59.705 1.00 17.67 193 TYR A C 1
ATOM 1437 O O . TYR A 1 214 ? -39.174 -0.882 -58.503 1.00 19.13 193 TYR A O 1
ATOM 1446 N N . HIS A 1 215 ? -38.387 -0.340 -60.515 1.00 18.12 194 HIS A N 1
ATOM 1447 C CA . HIS A 1 215 ? -37.091 0.097 -60.023 1.00 18.28 194 HIS A CA 1
ATOM 1448 C C . HIS A 1 215 ? -36.586 1.241 -60.885 1.00 18.66 194 HIS A C 1
ATOM 1449 O O . HIS A 1 215 ? -36.871 1.304 -62.089 1.00 18.48 194 HIS A O 1
ATOM 1456 N N . ILE A 1 216 ? -35.819 2.136 -60.284 1.00 16.67 195 ILE A N 1
ATOM 1457 C CA . ILE A 1 216 ? -35.139 3.141 -61.081 1.00 19.23 195 ILE A CA 1
ATOM 1458 C C . ILE A 1 216 ? -34.182 2.421 -62.020 1.00 18.98 195 ILE A C 1
ATOM 1459 O O . ILE A 1 216 ? -33.701 1.331 -61.719 1.00 19.29 195 ILE A O 1
ATOM 1464 N N . GLU A 1 217 ? -33.867 3.067 -63.132 1.00 20.49 196 GLU A N 1
ATOM 1465 C CA . GLU A 1 217 ? -33.047 2.444 -64.159 1.00 21.38 196 GLU A CA 1
ATOM 1466 C C . GLU A 1 217 ? -31.645 2.143 -63.647 1.00 21.38 196 GLU A C 1
ATOM 1467 O O . GLU A 1 217 ? -31.099 1.079 -63.960 1.00 21.59 196 GLU A O 1
ATOM 1473 N N . GLN A 1 218 ? -31.062 3.075 -62.874 1.00 20.11 197 GLN A N 1
ATOM 1474 C CA . GLN A 1 218 ? -29.667 2.983 -62.455 1.00 20.21 197 GLN A CA 1
ATOM 1475 C C . GLN A 1 218 ? -28.762 3.021 -63.679 1.00 20.87 197 GLN A C 1
ATOM 1476 O O . GLN A 1 218 ? -27.626 2.530 -63.646 1.00 23.81 197 GLN A O 1
ATOM 1482 N N . GLY A 1 219 ? -29.282 3.623 -64.744 1.00 21.50 198 GLY A N 1
ATOM 1483 C CA . GLY A 1 219 ? -28.505 3.839 -65.955 1.00 22.62 198 GLY A CA 1
ATOM 1484 C C . GLY A 1 219 ? -29.054 5.054 -66.672 1.00 23.00 198 GLY A C 1
ATOM 1485 O O . GLY A 1 219 ? -30.098 5.590 -66.278 1.00 22.35 198 GLY A O 1
ATOM 1486 N N . PRO A 1 220 ? -28.323 5.573 -67.687 1.00 23.54 199 PRO A N 1
ATOM 1487 C CA . PRO A 1 220 ? -28.656 6.871 -68.254 1.00 22.93 199 PRO A CA 1
ATOM 1488 C C . PRO A 1 220 ? -29.610 6.888 -69.449 1.00 23.85 199 PRO A C 1
ATOM 1489 O O . PRO A 1 220 ? -29.900 7.971 -69.959 1.00 24.59 199 PRO A O 1
ATOM 1493 N N . ILE A 1 221 ? -30.039 5.706 -69.903 1.00 23.77 200 ILE A N 1
ATOM 1494 C CA . ILE A 1 221 ? -30.675 5.542 -71.205 1.00 25.14 200 ILE A CA 1
ATOM 1495 C C . ILE A 1 221 ? -32.050 6.211 -71.258 1.00 23.78 200 ILE A C 1
ATOM 1496 O O . ILE A 1 221 ? -32.339 6.927 -72.203 1.00 22.92 200 ILE A O 1
ATOM 1501 N N . LEU A 1 222 ? -32.943 5.977 -70.276 1.00 24.39 201 LEU A N 1
ATOM 1502 C CA . LEU A 1 222 ? -34.288 6.519 -70.379 1.00 23.61 201 LEU A CA 1
ATOM 1503 C C . LEU A 1 222 ? -34.208 8.037 -70.410 1.00 24.23 201 LEU A C 1
ATOM 1504 O O . LEU A 1 222 ? -34.896 8.690 -71.186 1.00 23.77 201 LEU A O 1
ATOM 1509 N N . GLU A 1 223 ? -33.369 8.603 -69.551 1.00 24.60 202 GLU A N 1
ATOM 1510 C CA . GLU A 1 223 ? -33.239 10.045 -69.487 1.00 25.70 202 GLU A CA 1
ATOM 1511 C C . GLU A 1 223 ? -32.684 10.560 -70.808 1.00 25.25 202 GLU A C 1
ATOM 1512 O O . GLU A 1 223 ? -33.194 11.546 -71.329 1.00 27.61 202 GLU A O 1
ATOM 1518 N N . ALA A 1 224 ? -31.644 9.898 -71.329 1.00 25.92 203 ALA A N 1
ATOM 1519 C CA . ALA A 1 224 ? -30.965 10.362 -72.541 1.00 27.86 203 ALA A CA 1
ATOM 1520 C C . ALA A 1 224 ? -31.874 10.247 -73.767 1.00 29.44 203 ALA A C 1
ATOM 1521 O O . ALA A 1 224 ? -31.734 11.023 -74.704 1.00 30.18 203 ALA A O 1
ATOM 1523 N N . GLU A 1 225 ? -32.752 9.238 -73.779 1.00 29.87 204 GLU A N 1
ATOM 1524 C CA . GLU A 1 225 ? -33.619 8.952 -74.918 1.00 30.53 204 GLU A CA 1
ATOM 1525 C C . GLU A 1 225 ? -34.981 9.616 -74.748 1.00 29.79 204 GLU A C 1
ATOM 1526 O O . GLU A 1 225 ? -35.851 9.465 -75.609 1.00 28.93 204 GLU A O 1
ATOM 1532 N N . ASN A 1 226 ? -35.170 10.372 -73.658 1.00 27.60 205 ASN A N 1
ATOM 1533 C CA . ASN A 1 226 ? -36.405 11.109 -73.420 1.00 28.80 205 ASN A CA 1
ATOM 1534 C C . ASN A 1 226 ? -37.594 10.149 -73.353 1.00 27.51 205 ASN A C 1
ATOM 1535 O O . ASN A 1 226 ? -38.653 10.431 -73.909 1.00 26.24 205 ASN A O 1
ATOM 1540 N N . LYS A 1 227 ? -37.407 9.029 -72.641 1.00 26.45 206 LYS A N 1
ATOM 1541 C CA . LYS A 1 227 ? -38.458 8.040 -72.444 1.00 26.81 206 LYS A CA 1
ATOM 1542 C C . LYS A 1 227 ? -38.863 7.997 -70.978 1.00 24.35 206 LYS A C 1
ATOM 1543 O O . LYS A 1 227 ? -38.007 8.017 -70.111 1.00 25.05 206 LYS A O 1
ATOM 1549 N N . GLN A 1 228 ? -40.164 7.851 -70.738 1.00 25.36 207 GLN A N 1
ATOM 1550 C CA . GLN A 1 228 ? -40.677 7.876 -69.378 1.00 24.72 207 GLN A CA 1
ATOM 1551 C C . GLN A 1 228 ? -40.578 6.497 -68.726 1.00 23.93 207 GLN A C 1
ATOM 1552 O O . GLN A 1 228 ? -40.358 6.396 -67.510 1.00 22.76 207 GLN A O 1
ATOM 1558 N N . ILE A 1 229 ? -40.760 5.431 -69.525 1.00 21.70 208 ILE A N 1
ATOM 1559 C CA . ILE A 1 229 ? -40.916 4.089 -68.978 1.00 21.31 208 ILE A CA 1
ATOM 1560 C C . ILE A 1 229 ? -39.973 3.105 -69.659 1.00 20.81 208 ILE A C 1
ATOM 1561 O O . ILE A 1 229 ? -39.871 3.082 -70.887 1.00 22.74 208 ILE A O 1
ATOM 1566 N N . GLY A 1 230 ? -39.256 2.334 -68.836 1.00 20.27 209 GLY A N 1
ATOM 1567 C CA . GLY A 1 230 ? -38.411 1.249 -69.318 1.00 20.35 209 GLY A CA 1
ATOM 1568 C C . GLY A 1 230 ? -39.179 -0.060 -69.236 1.00 20.79 209 GLY A C 1
ATOM 1569 O O . GLY A 1 230 ? -39.562 -0.489 -68.149 1.00 21.62 209 GLY A O 1
ATOM 1570 N N . VAL A 1 231 ? -39.482 -0.635 -70.409 1.00 21.28 210 VAL A N 1
ATOM 1571 C CA . VAL A 1 231 ? -40.079 -1.951 -70.482 1.00 20.43 210 VAL A CA 1
ATOM 1572 C C . VAL A 1 231 ? -38.927 -2.944 -70.425 1.00 21.54 210 VAL A C 1
ATOM 1573 O O . VAL A 1 231 ? -38.211 -3.141 -71.411 1.00 21.09 210 VAL A O 1
ATOM 1577 N N . VAL A 1 232 ? -38.684 -3.469 -69.238 1.00 20.71 211 VAL A N 1
ATOM 1578 C CA . VAL A 1 232 ? -37.518 -4.295 -68.999 1.00 21.54 211 VAL A CA 1
ATOM 1579 C C . VAL A 1 232 ? -37.786 -5.689 -69.550 1.00 21.08 211 VAL A C 1
ATOM 1580 O O . VAL A 1 232 ? -38.783 -6.320 -69.195 1.00 21.94 211 VAL A O 1
ATOM 1584 N N . THR A 1 233 ? -36.919 -6.128 -70.477 1.00 20.06 212 THR A N 1
ATOM 1585 C CA . THR A 1 233 ? -37.119 -7.395 -71.156 1.00 20.91 212 THR A CA 1
ATOM 1586 C C . THR A 1 233 ? -36.148 -8.461 -70.667 1.00 20.66 212 THR A C 1
ATOM 1587 O O . THR A 1 233 ? -36.429 -9.659 -70.809 1.00 21.00 212 THR A O 1
ATOM 1591 N N . HIS A 1 234 ? -35.002 -8.021 -70.141 1.00 21.38 213 HIS A N 1
ATOM 1592 C CA .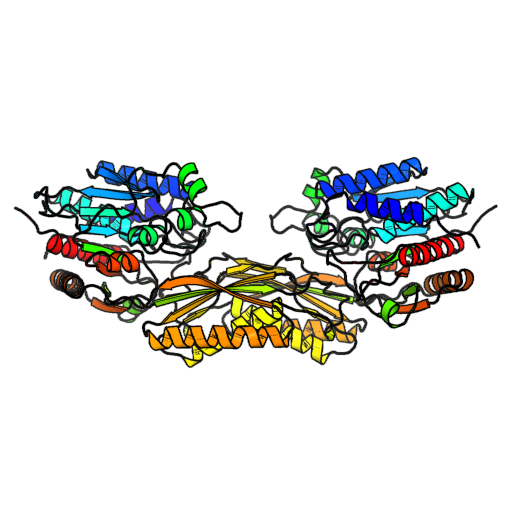 HIS A 1 234 ? -33.895 -8.895 -69.777 1.00 21.92 213 HIS A CA 1
ATOM 1593 C C . HIS A 1 234 ? -33.125 -8.220 -68.653 1.00 21.71 213 HIS A C 1
ATOM 1594 O O . HIS A 1 234 ? -33.237 -7.009 -68.472 1.00 20.73 213 HIS A O 1
ATOM 1601 N N . CYS A 1 235 ? -32.305 -9.018 -67.962 1.00 20.94 214 CYS A N 1
ATOM 1602 C CA . CYS A 1 235 ? -31.359 -8.506 -66.989 1.00 21.94 214 CYS A CA 1
ATOM 1603 C C . CYS A 1 235 ? -29.989 -9.108 -67.266 1.00 22.36 214 CYS A C 1
ATOM 1604 O O . CYS A 1 235 ? -29.874 -10.308 -67.487 1.00 24.37 214 CYS A O 1
ATOM 1607 N N . GLN A 1 236 ? -28.958 -8.269 -67.323 1.00 22.81 215 GLN A N 1
ATOM 1608 C CA . GLN A 1 236 ? -27.632 -8.775 -67.631 1.00 23.22 215 GLN A CA 1
ATOM 1609 C C . GLN A 1 236 ? -27.147 -9.632 -66.460 1.00 22.29 215 GLN A C 1
ATOM 1610 O O . GLN A 1 236 ? -27.569 -9.457 -65.332 1.00 22.88 215 GLN A O 1
ATOM 1616 N N . GLY A 1 237 ? -26.346 -10.640 -66.784 1.00 21.49 216 GLY A N 1
ATOM 1617 C CA . GLY A 1 237 ? -25.782 -11.567 -65.823 1.00 22.27 216 GLY A CA 1
ATOM 1618 C C . GLY A 1 237 ? -24.525 -10.991 -65.162 1.00 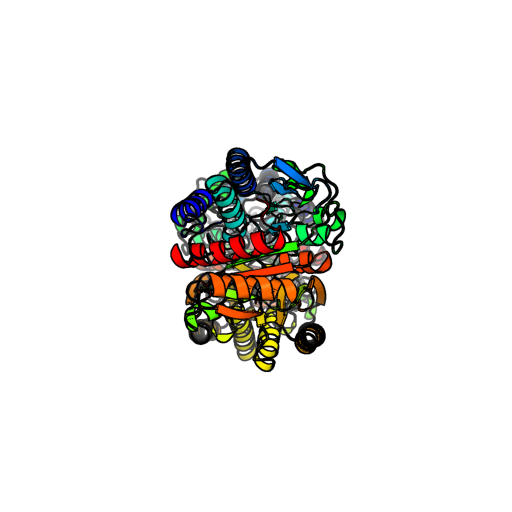22.72 216 GLY A C 1
ATOM 1619 O O . GLY A 1 237 ? -23.960 -10.003 -65.652 1.00 20.28 216 GLY A O 1
ATOM 1620 N N . LEU A 1 238 ? -24.085 -11.658 -64.094 1.00 22.55 217 LEU A N 1
ATOM 1621 C CA . LEU A 1 238 ? -22.935 -11.200 -63.319 1.00 22.07 217 LEU A CA 1
ATOM 1622 C C . LEU A 1 238 ? -22.162 -12.387 -62.750 1.00 23.00 217 LEU A C 1
ATOM 1623 O O . LEU A 1 238 ? -22.701 -13.488 -62.608 1.00 22.43 217 LEU A O 1
ATOM 1628 N N . TRP A 1 239 ? -20.870 -12.124 -62.491 1.00 21.70 218 TRP A N 1
ATOM 1629 C CA . TRP A 1 239 ? -20.039 -12.892 -61.568 1.00 21.94 218 TRP A CA 1
ATOM 1630 C C . TRP A 1 239 ? -19.426 -11.888 -60.610 1.00 22.07 218 TRP A C 1
ATOM 1631 O O . TRP A 1 239 ? -18.963 -10.838 -61.039 1.00 21.67 218 TRP A O 1
ATOM 1642 N N . TRP A 1 240 ? -19.480 -12.199 -59.317 1.00 23.13 219 TRP A N 1
ATOM 1643 C CA . TRP A 1 240 ? -18.644 -11.552 -58.328 1.00 21.13 219 TRP A CA 1
ATOM 1644 C C . TRP A 1 240 ? -17.566 -12.559 -57.942 1.00 22.01 219 TRP A C 1
ATOM 1645 O O . TRP A 1 240 ? -17.884 -13.606 -57.373 1.00 22.01 219 TRP A O 1
ATOM 1656 N N . LEU A 1 241 ? -16.323 -12.271 -58.313 1.00 21.52 220 LEU A N 1
ATOM 1657 C CA . LEU A 1 241 ? -15.214 -13.179 -58.048 1.00 21.25 220 LEU A CA 1
ATOM 1658 C C . LEU A 1 241 ? -14.384 -12.580 -56.934 1.00 20.26 220 LEU A C 1
ATOM 1659 O O . LEU A 1 241 ? -13.802 -11.510 -57.092 1.00 18.62 220 LEU A O 1
ATOM 1664 N N . GLU A 1 242 ? -14.384 -13.246 -55.790 1.00 21.06 221 GLU A N 1
ATOM 1665 C CA . GLU A 1 242 ? -13.582 -12.740 -54.678 1.00 20.90 221 GLU A CA 1
ATOM 1666 C C . GLU A 1 242 ? -12.201 -13.362 -54.716 1.00 21.22 221 GLU A C 1
ATOM 1667 O O . GLU A 1 242 ? -12.021 -14.586 -54.663 1.00 22.15 221 GLU A O 1
ATOM 1673 N N . PHE A 1 243 ? -11.218 -12.485 -54.863 1.00 21.96 222 PHE A N 1
ATOM 1674 C CA . PHE A 1 243 ? -9.831 -12.885 -54.862 1.00 22.58 222 PHE A CA 1
ATOM 1675 C C . PHE A 1 243 ? -9.248 -12.788 -53.453 1.00 20.86 222 PHE A C 1
ATOM 1676 O O . PHE A 1 243 ? -9.470 -11.826 -52.745 1.00 19.15 222 PHE A O 1
ATOM 1684 N N . THR A 1 244 ? -8.515 -13.818 -53.084 1.00 21.80 223 THR A N 1
ATOM 1685 C CA . THR A 1 244 ? -7.651 -13.799 -51.918 1.00 22.83 223 THR A CA 1
ATOM 1686 C C . THR A 1 244 ? -6.220 -14.018 -52.392 1.00 22.05 223 THR A C 1
ATOM 1687 O O . THR A 1 244 ? -5.884 -15.107 -52.830 1.00 22.75 223 THR A O 1
ATOM 1691 N N . LEU A 1 245 ? -5.409 -12.971 -52.287 1.00 19.91 224 LEU A N 1
ATOM 1692 C CA . LEU A 1 245 ? -4.015 -13.024 -52.688 1.00 21.84 224 LEU A CA 1
ATOM 1693 C C . LEU A 1 245 ? -3.160 -13.098 -51.425 1.00 22.08 224 LEU A C 1
ATOM 1694 O O . LEU A 1 245 ? -3.450 -12.406 -50.453 1.00 22.97 224 LEU A O 1
ATOM 1699 N N . THR A 1 246 ? -2.186 -13.996 -51.456 1.00 22.63 225 THR A N 1
ATOM 1700 C CA . THR A 1 246 ? -1.319 -14.226 -50.316 1.00 23.65 225 THR A CA 1
ATOM 1701 C C . THR A 1 246 ? 0.071 -13.702 -50.649 1.00 23.06 225 THR A C 1
ATOM 1702 O O . THR A 1 246 ? 0.715 -14.219 -51.555 1.00 23.02 225 THR A O 1
ATOM 1706 N N . GLY A 1 247 ? 0.493 -12.694 -49.890 1.00 22.76 226 GLY A N 1
ATOM 1707 C CA . GLY A 1 247 ? 1.840 -12.169 -49.981 1.00 23.02 226 GLY A CA 1
ATOM 1708 C C . GLY A 1 247 ? 2.639 -12.549 -48.745 1.00 24.46 226 GLY A C 1
ATOM 1709 O O . GLY A 1 247 ? 2.253 -13.423 -47.972 1.00 26.49 226 GLY A O 1
ATOM 1710 N N . ARG A 1 248 ? 3.768 -11.892 -48.549 1.00 23.81 227 ARG A N 1
ATOM 1711 C CA . ARG A 1 248 ? 4.544 -12.167 -47.352 1.00 24.33 227 ARG A CA 1
ATOM 1712 C C . ARG A 1 248 ? 4.719 -10.848 -46.613 1.00 22.66 227 ARG A C 1
ATOM 1713 O O . ARG A 1 248 ? 5.257 -9.897 -47.186 1.00 21.92 227 ARG A O 1
ATOM 1721 N N . GLU A 1 249 ? 4.194 -10.783 -45.382 1.00 21.61 228 GLU A N 1
ATOM 1722 C CA . GLU A 1 249 ? 4.417 -9.616 -44.551 1.00 21.56 228 GLU A CA 1
ATOM 1723 C C . GLU A 1 249 ? 5.914 -9.369 -44.408 1.00 20.89 228 GLU A C 1
ATOM 1724 O O . GLU A 1 249 ? 6.683 -10.276 -44.098 1.00 20.80 228 GLU A O 1
ATOM 1730 N N . ALA A 1 250 ? 6.316 -8.118 -44.635 1.00 19.74 229 ALA A N 1
ATOM 1731 C CA . ALA A 1 250 ? 7.724 -7.763 -44.634 1.00 19.88 229 ALA A CA 1
ATOM 1732 C C . ALA A 1 250 ? 7.816 -6.252 -44.535 1.00 19.35 229 ALA A C 1
ATOM 1733 O O . ALA A 1 250 ? 6.893 -5.525 -44.906 1.00 19.58 229 ALA A O 1
ATOM 1735 N N . HIS A 1 251 ? 8.941 -5.805 -44.014 1.00 19.20 230 HIS A N 1
ATOM 1736 C CA . HIS A 1 251 ? 9.172 -4.385 -43.811 1.00 19.22 230 HIS A CA 1
ATOM 1737 C C . HIS A 1 251 ? 9.344 -3.683 -45.156 1.00 19.54 230 HIS A C 1
ATOM 1738 O O . HIS A 1 251 ? 10.226 -4.043 -45.948 1.00 20.61 230 HIS A O 1
ATOM 1745 N N . THR A 1 252 ? 8.562 -2.621 -45.364 1.00 18.97 231 THR A N 1
ATOM 1746 C CA . THR A 1 252 ? 8.564 -1.872 -46.605 1.00 19.79 231 THR A CA 1
ATOM 1747 C C . THR A 1 252 ? 9.816 -1.005 -46.756 1.00 19.68 231 THR A C 1
ATOM 1748 O O . THR A 1 252 ? 10.101 -0.548 -47.860 1.00 20.20 231 THR A O 1
ATOM 1752 N N . GLY A 1 253 ? 10.553 -0.767 -45.673 1.00 20.74 232 GLY A N 1
ATOM 1753 C CA . GLY A 1 253 ? 11.804 -0.020 -45.738 1.00 22.21 232 GLY A CA 1
ATOM 1754 C C . GLY A 1 253 ? 13.019 -0.884 -46.065 1.00 22.07 232 GLY A C 1
ATOM 1755 O O . GLY A 1 253 ? 13.794 -0.628 -47.009 1.00 25.02 232 GLY A O 1
ATOM 1756 N N . SER A 1 254 ? 13.186 -1.942 -45.280 1.00 22.12 233 SER A N 1
ATOM 1757 C CA . SER A 1 254 ? 14.446 -2.659 -45.243 1.00 22.64 233 SER A CA 1
ATOM 1758 C C . SER A 1 254 ? 14.454 -3.888 -46.147 1.00 23.03 233 SER A C 1
ATOM 1759 O O . SER A 1 254 ? 15.513 -4.486 -46.332 1.00 23.65 233 SER A O 1
ATOM 1762 N N . THR A 1 255 ? 13.301 -4.289 -46.688 1.00 21.78 234 THR A N 1
ATOM 1763 C CA . THR A 1 255 ? 13.264 -5.491 -47.519 1.00 20.87 234 THR A CA 1
ATOM 1764 C C . THR A 1 255 ? 13.742 -5.123 -48.927 1.00 20.86 234 THR A C 1
ATOM 1765 O O . THR A 1 255 ? 13.126 -4.295 -49.594 1.00 20.94 234 THR A O 1
ATOM 1769 N N . PRO A 1 256 ? 14.834 -5.717 -49.438 1.00 22.17 235 PRO A N 1
ATOM 1770 C CA . PRO A 1 256 ? 15.221 -5.496 -50.831 1.00 23.18 235 PRO A CA 1
ATOM 1771 C C . PRO A 1 256 ? 14.074 -5.766 -51.815 1.00 22.72 235 PRO A C 1
ATOM 1772 O O . PRO A 1 256 ? 13.290 -6.694 -51.626 1.00 22.05 235 PRO A O 1
ATOM 1776 N N . MET A 1 257 ? 13.970 -4.960 -52.874 1.00 23.30 236 MET A N 1
ATOM 1777 C CA . MET A 1 257 ? 12.906 -5.120 -53.858 1.00 23.14 236 MET A CA 1
ATOM 1778 C C . MET A 1 257 ? 12.829 -6.559 -54.372 1.00 24.20 236 MET A C 1
ATOM 1779 O O . MET A 1 257 ? 11.710 -7.068 -54.548 1.00 22.37 236 MET A O 1
ATOM 1784 N N . ASP A 1 258 ? 13.999 -7.210 -54.574 1.00 24.45 237 ASP A N 1
ATOM 1785 C CA . ASP A 1 258 ? 14.040 -8.550 -55.158 1.00 26.52 237 ASP A CA 1
ATOM 1786 C C . ASP A 1 258 ? 13.597 -9.627 -54.172 1.00 26.66 237 ASP A C 1
ATOM 1787 O O . ASP A 1 258 ? 13.590 -10.798 -54.548 1.00 29.31 237 ASP A O 1
ATOM 1792 N N . MET A 1 259 ? 13.331 -9.286 -52.897 1.00 25.09 238 MET A N 1
ATOM 1793 C CA . MET A 1 259 ? 12.926 -10.294 -51.922 1.00 24.79 238 MET A CA 1
ATOM 1794 C C . MET A 1 259 ? 11.454 -10.139 -51.529 1.00 23.52 238 MET A C 1
ATOM 1795 O O . MET A 1 259 ? 10.961 -10.848 -50.647 1.00 24.36 238 MET A O 1
ATOM 1800 N N . ARG A 1 260 ? 10.782 -9.167 -52.140 1.00 20.87 239 ARG A N 1
ATOM 1801 C CA . ARG A 1 260 ? 9.420 -8.840 -51.754 1.00 21.31 239 ARG A CA 1
ATOM 1802 C C . ARG A 1 260 ? 8.451 -9.778 -52.455 1.00 21.12 239 ARG A C 1
ATOM 1803 O O . ARG A 1 260 ? 8.609 -10.093 -53.634 1.00 21.98 239 ARG A O 1
ATOM 1811 N N . VAL A 1 261 ? 7.435 -10.193 -51.695 1.00 20.65 240 VAL A N 1
ATOM 1812 C CA . VAL A 1 261 ? 6.313 -10.932 -52.235 1.00 21.27 240 VAL A CA 1
ATOM 1813 C C . VAL A 1 261 ? 5.099 -10.028 -52.068 1.00 21.28 240 VAL A C 1
ATOM 1814 O O . VAL A 1 261 ? 4.496 -9.983 -50.999 1.00 22.33 240 VAL A O 1
ATOM 1818 N N . ASN A 1 262 ? 4.796 -9.294 -53.148 1.00 20.27 241 ASN A N 1
ATOM 1819 C CA . ASN A 1 262 ? 3.970 -8.102 -53.088 1.00 19.73 241 ASN A CA 1
ATOM 1820 C C . ASN A 1 262 ? 2.576 -8.372 -53.644 1.00 19.96 241 ASN A C 1
ATOM 1821 O O . ASN A 1 262 ? 2.328 -8.243 -54.837 1.00 19.78 241 ASN A O 1
ATOM 1826 N N . ALA A 1 263 ? 1.654 -8.710 -52.732 1.00 19.73 242 ALA A N 1
ATOM 1827 C CA . ALA A 1 263 ? 0.283 -9.028 -53.076 1.00 19.86 242 ALA A CA 1
ATOM 1828 C C . ALA A 1 263 ? -0.460 -7.764 -53.472 1.00 18.76 242 ALA A C 1
ATOM 1829 O O . ALA A 1 263 ? -1.442 -7.845 -54.199 1.00 18.51 242 ALA A O 1
ATOM 1831 N N . GLY A 1 264 ? -0.011 -6.611 -52.990 1.00 18.05 243 GLY A N 1
ATOM 1832 C CA . GLY A 1 264 ? -0.638 -5.351 -53.389 1.00 17.90 243 GLY A CA 1
ATOM 1833 C C . GLY A 1 264 ? -0.395 -5.083 -54.864 1.00 18.50 243 GLY A C 1
ATOM 1834 O O . GLY A 1 264 ? -1.293 -4.611 -55.591 1.00 19.67 243 GLY A O 1
ATOM 1835 N N . LEU A 1 265 ? 0.852 -5.316 -55.289 1.00 19.14 244 LEU A N 1
ATOM 1836 C CA . LEU A 1 265 ? 1.204 -5.104 -56.694 1.00 18.88 244 LEU A CA 1
ATOM 1837 C C . LEU A 1 265 ? 0.463 -6.117 -57.590 1.00 19.56 244 LEU A C 1
ATOM 1838 O O . LEU A 1 265 ? 0.037 -5.801 -58.707 1.00 18.67 244 LEU A O 1
ATOM 1843 N N . ALA A 1 266 ? 0.330 -7.363 -57.117 1.00 19.37 245 ALA A N 1
ATOM 1844 C CA . ALA A 1 266 ? -0.430 -8.368 -57.857 1.00 19.43 245 ALA A CA 1
ATOM 1845 C C . ALA A 1 266 ? -1.870 -7.893 -58.031 1.00 19.81 245 ALA A C 1
ATOM 1846 O O . ALA A 1 266 ? -2.403 -7.958 -59.129 1.00 19.60 245 ALA A O 1
ATOM 1848 N N . MET A 1 267 ? -2.470 -7.385 -56.952 1.00 20.70 246 MET A N 1
ATOM 1849 C CA . MET A 1 267 ? -3.820 -6.847 -57.002 1.00 19.78 246 MET A CA 1
ATOM 1850 C C . MET A 1 267 ? -3.907 -5.708 -58.025 1.00 19.94 246 MET A C 1
ATOM 1851 O O . MET A 1 267 ? -4.868 -5.633 -58.807 1.00 18.82 246 MET A O 1
ATOM 1856 N N . ALA A 1 268 ? -2.929 -4.803 -58.023 1.00 19.05 247 ALA A N 1
ATOM 1857 C CA . ALA A 1 268 ? -2.937 -3.696 -58.959 1.00 19.49 247 ALA A CA 1
ATOM 1858 C C . ALA A 1 268 ? -2.946 -4.190 -60.408 1.00 19.93 247 ALA A C 1
ATOM 1859 O O . ALA A 1 268 ? -3.643 -3.638 -61.252 1.00 19.51 247 ALA A O 1
ATOM 1861 N N . ARG A 1 269 ? -2.145 -5.218 -60.697 1.00 20.35 248 ARG A N 1
ATOM 1862 C CA . ARG A 1 269 ? -2.058 -5.763 -62.030 1.00 19.91 248 ARG A CA 1
ATOM 1863 C C . ARG A 1 269 ? -3.348 -6.503 -62.374 1.00 20.05 248 ARG A C 1
ATOM 1864 O O . ARG A 1 269 ? -3.752 -6.502 -63.523 1.00 20.98 248 ARG A O 1
ATOM 1872 N N . ILE A 1 270 ? -3.980 -7.142 -61.387 1.00 19.41 249 ILE A N 1
ATOM 1873 C CA . ILE A 1 270 ? -5.262 -7.787 -61.615 1.00 19.71 249 ILE A CA 1
ATOM 1874 C C . ILE A 1 270 ? -6.324 -6.746 -61.940 1.00 18.75 249 ILE A C 1
ATOM 1875 O O . ILE A 1 270 ? -7.094 -6.948 -62.879 1.00 19.22 249 ILE A O 1
ATOM 1880 N N . LEU A 1 271 ? -6.327 -5.610 -61.242 1.00 18.22 250 LEU A N 1
ATOM 1881 C CA . LEU A 1 271 ? -7.334 -4.577 -61.495 1.00 19.02 250 LEU A CA 1
ATOM 1882 C C . LEU A 1 271 ? -7.160 -4.034 -62.901 1.00 19.55 250 LEU A C 1
ATOM 1883 O O . LEU A 1 271 ? -8.143 -3.812 -63.617 1.00 19.18 250 LEU A O 1
ATOM 1888 N N . GLU A 1 272 ? -5.898 -3.885 -63.306 1.00 18.92 251 GLU A N 1
ATOM 1889 C CA . GLU A 1 272 ? -5.583 -3.398 -64.641 1.00 20.57 251 GLU A CA 1
ATOM 1890 C C . GLU A 1 272 ? -6.014 -4.410 -65.692 1.00 19.99 251 GLU A C 1
ATOM 1891 O O . GLU A 1 272 ? -6.582 -4.030 -66.706 1.00 19.60 251 GLU A O 1
ATOM 1897 N N . MET A 1 273 ? -5.782 -5.693 -65.431 1.00 19.52 252 MET A N 1
ATOM 1898 C CA . MET A 1 273 ? -6.151 -6.744 -66.362 1.00 20.66 252 MET A CA 1
ATOM 1899 C C . MET A 1 273 ? -7.669 -6.813 -66.482 1.00 19.37 252 MET A C 1
ATOM 1900 O O . MET A 1 273 ? -8.182 -6.951 -67.595 1.00 20.27 252 MET A O 1
ATOM 1905 N N . VAL A 1 274 ? -8.409 -6.649 -65.384 1.00 18.17 253 VAL A N 1
ATOM 1906 C CA . VAL A 1 274 ? -9.857 -6.632 -65.453 1.00 18.22 253 VAL A CA 1
ATOM 1907 C C . VAL A 1 274 ? -10.357 -5.451 -66.317 1.00 18.88 253 VAL A C 1
ATOM 1908 O O . VAL A 1 274 ? -11.280 -5.596 -67.119 1.00 18.82 253 VAL A O 1
ATOM 1912 N N . GLN A 1 275 ? -9.757 -4.275 -66.155 1.00 18.21 254 GLN A N 1
ATOM 1913 C CA . GLN A 1 275 ? -10.073 -3.130 -66.995 1.00 18.42 254 GLN A CA 1
ATOM 1914 C C . GLN A 1 275 ? -9.803 -3.454 -68.472 1.00 20.18 254 GLN A C 1
ATOM 1915 O O . GLN A 1 275 ? -10.622 -3.122 -69.311 1.00 20.02 254 GLN A O 1
ATOM 1921 N N . THR A 1 276 ? -8.701 -4.142 -68.777 1.00 21.06 255 THR A N 1
ATOM 1922 C CA . THR A 1 276 ? -8.390 -4.497 -70.157 1.00 22.76 255 THR A CA 1
ATOM 1923 C C . THR A 1 276 ? -9.438 -5.457 -70.705 1.00 23.55 255 THR A C 1
ATOM 1924 O O . THR A 1 276 ? -9.880 -5.351 -71.854 1.00 22.70 255 THR A O 1
ATOM 1928 N N . VAL A 1 277 ? -9.770 -6.467 -69.897 1.00 23.56 256 VAL A N 1
ATOM 1929 C CA . VAL A 1 277 ? -10.777 -7.426 -70.312 1.00 23.27 256 VAL A CA 1
ATOM 1930 C C . VAL A 1 277 ? -12.078 -6.688 -70.613 1.00 22.96 256 VAL A C 1
ATOM 1931 O O . VAL A 1 277 ? -12.694 -6.946 -71.654 1.00 24.66 256 VAL A O 1
ATOM 1935 N N . ALA A 1 278 ? -12.497 -5.800 -69.715 1.00 21.81 257 ALA A N 1
ATOM 1936 C CA . ALA A 1 278 ? -13.744 -5.072 -69.905 1.00 23.09 257 ALA A CA 1
ATOM 1937 C C . ALA A 1 278 ? -13.691 -4.248 -71.193 1.00 21.54 257 ALA A C 1
ATOM 1938 O O . ALA A 1 278 ? -14.622 -4.283 -71.996 1.00 22.23 257 ALA A O 1
ATOM 1940 N N . MET A 1 279 ? -12.563 -3.555 -71.423 1.00 22.89 258 MET A N 1
ATOM 1941 C CA . MET A 1 279 ? -12.463 -2.664 -72.572 1.00 25.96 258 MET A CA 1
ATOM 1942 C C . MET A 1 279 ? -12.426 -3.449 -73.885 1.00 26.70 258 MET A C 1
ATOM 1943 O O . MET A 1 279 ? -12.958 -2.979 -74.885 1.00 28.40 258 MET A O 1
ATOM 1948 N N . GLU A 1 280 ? -11.858 -4.655 -73.889 1.00 26.08 259 GLU A N 1
ATOM 1949 C CA . GLU A 1 280 ? -11.776 -5.437 -75.115 1.00 28.90 259 GLU A CA 1
ATOM 1950 C C . GLU A 1 280 ? -13.113 -6.138 -75.398 1.00 28.97 259 GLU A C 1
ATOM 1951 O O . GLU A 1 280 ? -13.250 -6.804 -76.396 1.00 29.21 259 GLU A O 1
ATOM 1957 N N . ASN A 1 281 ? -14.100 -6.001 -74.514 1.00 26.79 260 ASN A N 1
ATOM 1958 C CA . ASN A 1 281 ? -15.367 -6.697 -74.668 1.00 26.49 260 ASN A CA 1
ATOM 1959 C C . ASN A 1 281 ? -16.528 -5.717 -74.863 1.00 27.31 260 ASN A C 1
ATOM 1960 O O . ASN A 1 281 ? -17.686 -6.083 -74.697 1.00 28.22 260 ASN A O 1
ATOM 1965 N N . GLN A 1 282 ? -16.220 -4.452 -75.160 1.00 28.89 261 GLN A N 1
ATOM 1966 C CA . GLN A 1 282 ? -17.236 -3.451 -75.404 1.00 28.58 261 GLN A CA 1
ATOM 1967 C C . GLN A 1 282 ? -17.845 -3.657 -76.794 1.00 32.56 261 GLN A C 1
ATOM 1968 O O . GLN A 1 282 ? -17.148 -4.119 -77.698 1.00 35.34 261 GLN A O 1
ATOM 1974 N N . PRO A 1 283 ? -19.133 -3.314 -77.025 1.00 31.87 262 PRO A N 1
ATOM 1975 C CA . PRO A 1 283 ? -20.065 -2.881 -75.970 1.00 29.81 262 PRO A CA 1
ATOM 1976 C C . PRO A 1 283 ? -20.645 -4.069 -75.209 1.00 29.22 262 PRO A C 1
ATOM 1977 O O . PRO A 1 283 ? -20.553 -5.181 -75.686 1.00 31.45 262 PRO A O 1
ATOM 1981 N N . GLY A 1 284 ? -21.318 -3.826 -74.079 1.00 29.19 263 GLY A N 1
ATOM 1982 C CA . GLY A 1 284 ? -22.109 -4.831 -73.395 1.00 29.34 263 GLY A CA 1
ATOM 1983 C C . GLY A 1 284 ? -21.291 -5.657 -72.410 1.00 29.36 263 GLY A C 1
ATOM 1984 O O . GLY A 1 284 ? -21.491 -6.870 -72.306 1.00 28.99 263 GLY A O 1
ATOM 1985 N N . ALA A 1 285 ? -20.362 -4.990 -71.708 1.00 25.95 264 ALA A N 1
ATOM 1986 C CA . ALA A 1 285 ? -19.558 -5.633 -70.687 1.00 24.34 264 ALA A CA 1
ATOM 1987 C C . ALA A 1 285 ? -19.095 -4.562 -69.714 1.00 23.24 264 ALA A C 1
ATOM 1988 O O . ALA A 1 285 ? -18.803 -3.430 -70.119 1.00 24.68 264 ALA A O 1
ATOM 1990 N N . VAL A 1 286 ? -19.057 -4.936 -68.432 1.00 21.67 265 VAL A N 1
ATOM 1991 C CA . VAL A 1 286 ? -18.448 -4.127 -67.397 1.00 20.57 265 VAL A CA 1
ATOM 1992 C C . VAL A 1 286 ? -17.597 -5.042 -66.534 1.00 20.49 265 VAL A C 1
ATOM 1993 O O . VAL A 1 286 ? -17.841 -6.239 -66.428 1.00 21.08 265 VAL A O 1
ATOM 1997 N N . GLY A 1 287 ? -16.553 -4.443 -65.967 1.00 20.57 266 GLY A N 1
ATOM 1998 C CA . GLY A 1 287 ? -15.724 -5.072 -64.958 1.00 19.72 266 GLY A CA 1
ATOM 1999 C C . GLY A 1 287 ? -15.117 -4.009 -64.056 1.00 20.91 266 GLY A C 1
ATOM 2000 O O . GLY A 1 287 ? -14.792 -2.912 -64.509 1.00 22.20 266 GLY A O 1
ATOM 2001 N N . GLY A 1 288 ? -15.130 -4.263 -62.751 1.00 21.29 267 GLY A N 1
ATOM 2002 C CA . GLY A 1 288 ? -14.583 -3.319 -61.801 1.00 21.82 267 GLY A CA 1
ATOM 2003 C C . GLY A 1 288 ? -14.576 -3.877 -60.383 1.00 19.98 267 GLY A C 1
ATOM 2004 O O . GLY A 1 288 ? -15.038 -4.999 -60.131 1.00 21.04 267 GLY A O 1
ATOM 2005 N N . VAL A 1 289 ? -14.001 -3.089 -59.484 1.00 19.12 268 VAL A N 1
ATOM 2006 C CA . VAL A 1 289 ? -13.796 -3.484 -58.101 1.00 18.84 268 VAL A CA 1
ATOM 2007 C C . VAL A 1 289 ? -14.276 -2.360 -57.197 1.00 18.25 268 VAL A C 1
ATOM 2008 O O . VAL A 1 289 ? -13.815 -1.205 -57.312 1.00 18.51 268 VAL A O 1
ATOM 2012 N N . GLY A 1 290 ? -15.170 -2.701 -56.250 1.00 18.69 269 GLY A N 1
ATOM 2013 C CA . GLY A 1 290 ? -15.595 -1.725 -55.260 1.00 17.80 269 GLY A CA 1
ATOM 2014 C C . GLY A 1 290 ? -15.087 -2.013 -53.836 1.00 18.35 269 GLY A C 1
ATOM 2015 O O . GLY A 1 290 ? -15.030 -1.096 -53.021 1.00 18.49 269 GLY A O 1
ATOM 2016 N N . GLN A 1 291 ? -14.759 -3.268 -53.551 1.00 18.22 270 GLN A N 1
ATOM 2017 C CA . GLN A 1 291 ? -14.372 -3.710 -52.222 1.00 18.75 270 GLN A CA 1
ATOM 2018 C C . GLN A 1 291 ? -12.956 -4.293 -52.199 1.00 19.38 270 GLN A C 1
ATOM 2019 O O . GLN A 1 291 ? -12.610 -5.130 -53.009 1.00 21.77 270 GLN A O 1
ATOM 2025 N N . MET A 1 292 ? -12.174 -3.838 -51.220 1.00 19.36 271 MET A N 1
ATOM 2026 C CA . MET A 1 292 ? -10.773 -4.197 -51.082 1.00 21.70 271 MET A CA 1
ATOM 2027 C C . MET A 1 292 ? -10.412 -4.247 -49.594 1.00 20.58 271 MET A C 1
ATOM 2028 O O . MET A 1 292 ? -10.823 -3.384 -48.818 1.00 21.01 271 MET A O 1
ATOM 2033 N N . PHE A 1 293 ? -9.589 -5.220 -49.218 1.00 20.55 272 PHE A N 1
ATOM 2034 C CA . PHE A 1 293 ? -9.041 -5.314 -47.873 1.00 21.48 272 PHE A CA 1
ATOM 2035 C C . PHE A 1 293 ? -7.586 -5.746 -47.968 1.00 20.65 272 PHE A C 1
ATOM 2036 O O . PHE A 1 293 ? -7.292 -6.735 -48.610 1.00 21.24 272 PHE A O 1
ATOM 2044 N N . PHE A 1 294 ? -6.722 -4.987 -47.315 1.00 20.46 273 PHE A N 1
ATOM 2045 C CA . PHE A 1 294 ? -5.356 -5.382 -46.985 1.00 20.11 273 PHE A CA 1
ATOM 2046 C C . PHE A 1 294 ? -5.260 -5.864 -45.538 1.00 19.25 273 PHE A C 1
ATOM 2047 O O . PHE A 1 294 ? -5.903 -5.306 -44.654 1.00 19.26 273 PHE A O 1
ATOM 2055 N N A SER A 1 295 ? -4.435 -6.886 -45.304 0.50 20.18 274 SER A N 1
ATOM 2056 N N B SER A 1 295 ? -4.425 -6.877 -45.304 0.50 20.01 274 SER A N 1
ATOM 2057 C CA A SER A 1 295 ? -4.083 -7.339 -43.968 0.50 20.56 274 SER A CA 1
ATOM 2058 C CA B SER A 1 295 ? -4.083 -7.351 -43.973 0.50 20.32 274 SER A CA 1
ATOM 2059 C C A SER A 1 295 ? -2.569 -7.479 -43.915 0.50 20.25 274 SER A C 1
ATOM 2060 C C B SER A 1 295 ? -2.568 -7.481 -43.914 0.50 20.11 274 SER A C 1
ATOM 2061 O O A SER A 1 295 ? -1.994 -8.080 -44.824 0.50 19.66 274 SER A O 1
ATOM 2062 O O B SER A 1 295 ? -1.991 -8.080 -44.824 0.50 19.54 274 SER A O 1
ATOM 2067 N N . PRO A 1 296 ? -1.887 -6.969 -42.867 1.00 19.97 275 PRO A N 1
ATOM 2068 C CA . PRO A 1 296 ? -2.544 -6.331 -41.713 1.00 19.46 275 PRO A CA 1
ATOM 2069 C C . PRO A 1 296 ? -2.916 -4.863 -41.894 1.00 19.55 275 PRO A C 1
ATOM 2070 O O . PRO A 1 296 ? -3.521 -4.281 -41.003 1.00 19.70 275 PRO A O 1
ATOM 2074 N N . ASN A 1 297 ? -2.561 -4.278 -43.047 1.00 18.46 276 ASN A N 1
ATOM 2075 C CA . ASN A 1 297 ? -2.978 -2.932 -43.410 1.00 18.76 276 ASN A CA 1
ATOM 2076 C C . ASN A 1 297 ? -2.202 -1.897 -42.593 1.00 18.40 276 ASN A C 1
ATOM 2077 O O . ASN A 1 297 ? -2.762 -0.912 -42.131 1.00 19.36 276 ASN A O 1
ATOM 2082 N N . SER A 1 298 ? -0.904 -2.138 -42.407 1.00 18.33 277 SER A N 1
ATOM 2083 C CA . SER A 1 298 ? 0.010 -1.193 -41.812 1.00 17.04 277 SER A CA 1
ATOM 2084 C C . SER A 1 298 ? 0.818 -0.510 -42.920 1.00 17.08 277 SER A C 1
ATOM 2085 O O . SER A 1 298 ? 1.202 -1.143 -43.890 1.00 16.63 277 SER A O 1
ATOM 2088 N N . ARG A 1 299 ? 1.115 0.789 -42.766 1.00 16.88 278 ARG A N 1
ATOM 2089 C CA . ARG A 1 299 ? 1.810 1.520 -43.810 1.00 17.10 278 ARG A CA 1
ATOM 2090 C C . ARG A 1 299 ? 3.205 0.950 -44.111 1.00 16.94 278 ARG A C 1
ATOM 2091 O O . ARG A 1 299 ? 3.677 1.122 -45.252 1.00 17.82 278 ARG A O 1
ATOM 2099 N N . ASN A 1 300 ? 3.859 0.304 -43.131 1.00 15.51 279 ASN A N 1
ATOM 2100 C CA . ASN A 1 300 ? 5.208 -0.173 -43.363 1.00 17.04 279 ASN A CA 1
ATOM 2101 C C . ASN A 1 300 ? 5.287 -1.703 -43.255 1.00 17.49 279 ASN A C 1
ATOM 2102 O O . ASN A 1 300 ? 6.342 -2.223 -42.899 1.00 17.36 279 ASN A O 1
ATOM 2107 N N . VAL A 1 301 ? 4.213 -2.401 -43.644 1.00 18.63 280 VAL A N 1
ATOM 2108 C CA . VAL A 1 301 ? 4.195 -3.851 -43.757 1.00 19.01 280 VAL A CA 1
ATOM 2109 C C . VAL A 1 301 ? 3.565 -4.221 -45.096 1.00 19.66 280 VAL A C 1
ATOM 2110 O O . VAL A 1 301 ? 2.405 -3.908 -45.344 1.00 17.69 280 VAL A O 1
ATOM 2114 N N . LEU A 1 302 ? 4.318 -4.892 -45.991 1.00 19.25 281 LEU A N 1
ATOM 2115 C CA . LEU A 1 302 ? 3.700 -5.422 -47.199 1.00 19.10 281 LEU A CA 1
ATOM 2116 C C . LEU A 1 302 ? 2.568 -6.354 -46.777 1.00 19.93 281 LEU A C 1
ATOM 2117 O O . LEU A 1 302 ? 2.720 -7.094 -45.820 1.00 19.93 281 LEU A O 1
ATOM 2122 N N . PRO A 1 303 ? 1.415 -6.388 -47.473 1.00 19.23 282 PRO A N 1
ATOM 2123 C CA . PRO A 1 303 ? 0.248 -7.123 -46.967 1.00 19.55 282 PRO A CA 1
ATOM 2124 C C . PRO A 1 303 ? 0.470 -8.627 -47.071 1.00 19.83 282 PRO A C 1
ATOM 2125 O O . PRO A 1 303 ? 0.991 -9.133 -48.070 1.00 20.46 282 PRO A O 1
ATOM 2129 N N . GLY A 1 304 ? 0.102 -9.344 -46.018 1.00 19.50 283 GLY A N 1
ATOM 2130 C CA . GLY A 1 304 ? 0.089 -10.803 -46.064 1.00 19.61 283 GLY A CA 1
ATOM 2131 C C . GLY A 1 304 ? -1.090 -11.338 -46.872 1.00 20.34 283 GLY A C 1
ATOM 2132 O O . GLY A 1 304 ? -1.006 -12.431 -47.446 1.00 22.19 283 GLY A O 1
ATOM 2133 N N . LYS A 1 305 ? -2.188 -10.587 -46.859 1.00 20.65 284 LYS A N 1
ATOM 2134 C CA . LYS A 1 305 ? -3.417 -10.931 -47.556 1.00 22.55 284 LYS A CA 1
ATOM 2135 C C . LYS A 1 305 ? -4.009 -9.686 -48.194 1.00 20.81 284 LYS A C 1
ATOM 2136 O O . LYS A 1 305 ? -4.106 -8.627 -47.560 1.00 20.68 284 LYS A O 1
ATOM 2142 N N . VAL A 1 306 ? -4.450 -9.855 -49.436 1.00 18.64 285 VAL A N 1
ATOM 2143 C CA . VAL A 1 306 ? -5.200 -8.834 -50.135 1.00 19.54 285 VAL A CA 1
ATOM 2144 C C . VAL A 1 306 ? -6.448 -9.510 -50.697 1.00 19.25 285 VAL A C 1
ATOM 2145 O O . VAL A 1 306 ? -6.342 -10.506 -51.415 1.00 20.97 285 VAL A O 1
ATOM 2149 N N . VAL A 1 307 ? -7.596 -9.017 -50.248 1.00 19.79 286 VAL A N 1
ATOM 2150 C CA . VAL A 1 307 ? -8.892 -9.576 -50.625 1.00 20.48 286 VAL A CA 1
ATOM 2151 C C . VAL A 1 307 ? -9.677 -8.498 -51.369 1.00 19.06 286 VAL A C 1
ATOM 2152 O O . VAL A 1 307 ? -9.784 -7.361 -50.902 1.00 20.51 286 VAL A O 1
ATOM 2156 N N . PHE A 1 308 ? -10.229 -8.853 -52.532 1.00 19.22 287 PHE A N 1
ATOM 2157 C CA . PHE A 1 308 ? -11.116 -7.936 -53.248 1.00 18.09 287 PHE A CA 1
ATOM 2158 C C . PHE A 1 308 ? -12.060 -8.714 -54.148 1.00 17.45 287 PHE A C 1
ATOM 2159 O O . PHE A 1 308 ? -11.835 -9.887 -54.412 1.00 19.11 287 PHE A O 1
ATOM 2167 N N . THR A 1 309 ? -13.117 -8.039 -54.586 1.00 18.23 288 THR A N 1
ATOM 2168 C CA . THR A 1 309 ? -14.131 -8.670 -55.425 1.00 18.19 288 THR A CA 1
ATOM 2169 C C . THR A 1 309 ? -14.158 -7.967 -56.769 1.00 18.47 288 THR A C 1
ATOM 2170 O O . THR A 1 309 ? -14.301 -6.748 -56.835 1.00 19.20 288 THR A O 1
ATOM 2174 N N . VAL A 1 310 ? -14.031 -8.778 -57.808 1.00 20.37 289 VAL A N 1
ATOM 2175 C CA . VAL A 1 310 ? -14.203 -8.341 -59.171 1.00 19.96 289 VAL A CA 1
ATOM 2176 C C . VAL A 1 310 ? -15.641 -8.607 -59.594 1.00 20.26 289 VAL A C 1
ATOM 2177 O O . VAL A 1 310 ? -16.097 -9.742 -59.557 1.00 19.71 289 VAL A O 1
ATOM 2181 N N . ASP A 1 311 ? -16.325 -7.538 -59.980 1.00 18.31 290 ASP A N 1
ATOM 2182 C CA . ASP A 1 311 ? -17.666 -7.589 -60.538 1.00 19.27 290 ASP A CA 1
ATOM 2183 C C . ASP A 1 311 ? -17.578 -7.478 -62.062 1.00 19.46 290 ASP A C 1
ATOM 2184 O O . ASP A 1 311 ? -17.201 -6.434 -62.556 1.00 18.95 290 ASP A O 1
ATOM 2189 N N . ILE A 1 312 ? -17.944 -8.544 -62.769 1.00 19.07 291 ILE A N 1
ATOM 2190 C CA . ILE A 1 312 ? -18.038 -8.528 -64.217 1.00 21.73 291 ILE A CA 1
ATOM 2191 C C . ILE A 1 312 ? -19.457 -8.879 -64.654 1.00 20.93 291 ILE A C 1
ATOM 2192 O O . ILE A 1 312 ? -20.063 -9.787 -64.083 1.00 20.22 291 ILE A O 1
ATOM 2197 N N . ARG A 1 313 ? -19.957 -8.160 -65.671 1.00 20.20 292 ARG A N 1
ATOM 2198 C CA . ARG A 1 313 ? -21.310 -8.376 -66.163 1.00 20.31 292 ARG A CA 1
ATOM 2199 C C . ARG A 1 313 ? -21.354 -8.260 -67.676 1.00 20.99 292 ARG A C 1
ATOM 2200 O O . ARG A 1 313 ? -20.587 -7.530 -68.274 1.00 20.59 292 ARG A O 1
ATOM 2208 N N . SER A 1 314 ? -22.293 -8.990 -68.267 1.00 21.14 293 SER A N 1
ATOM 2209 C CA . SER A 1 314 ? -22.659 -8.823 -69.653 1.00 22.70 293 SER A CA 1
ATOM 2210 C C . SER A 1 314 ? -24.066 -9.352 -69.825 1.00 22.54 293 SER A C 1
ATOM 2211 O O . SER A 1 314 ? -24.446 -10.275 -69.122 1.00 22.53 293 SER A O 1
ATOM 2214 N N . PRO A 1 315 ? -24.850 -8.776 -70.759 1.00 23.72 294 PRO A N 1
ATOM 2215 C CA . PRO A 1 315 ? -26.115 -9.385 -71.163 1.00 24.40 294 PRO A CA 1
ATOM 2216 C C . PRO A 1 315 ? -25.957 -10.630 -72.003 1.00 24.92 294 PRO A C 1
ATOM 2217 O O . PRO A 1 315 ? -26.922 -11.351 -72.176 1.00 24.80 294 PRO A O 1
ATOM 2221 N N . ASP A 1 316 ? -24.758 -10.797 -72.567 1.00 25.80 295 ASP A N 1
ATOM 2222 C CA . ASP A 1 316 ? -24.386 -11.886 -73.456 1.00 29.46 295 ASP A CA 1
ATOM 2223 C C . ASP A 1 316 ? -23.679 -12.972 -72.632 1.00 27.77 295 ASP A C 1
ATOM 2224 O O . ASP A 1 316 ? -22.619 -12.747 -72.035 1.00 25.40 295 ASP A O 1
ATOM 2229 N N . GLN A 1 317 ? -24.292 -14.158 -72.599 1.00 27.70 296 GLN A N 1
ATOM 2230 C CA . GLN A 1 317 ? -23.821 -15.279 -71.789 1.00 31.04 296 GLN A CA 1
ATOM 2231 C C . GLN A 1 317 ? -22.379 -15.659 -72.143 1.00 30.23 296 GLN A C 1
ATOM 2232 O O . GLN A 1 317 ? -21.545 -15.938 -71.265 1.00 26.93 296 GLN A O 1
ATOM 2238 N N . ALA A 1 318 ? -22.114 -15.749 -73.454 1.00 30.15 297 ALA A N 1
ATOM 2239 C CA . ALA A 1 318 ? -20.827 -16.216 -73.938 1.00 31.63 297 ALA A CA 1
ATOM 2240 C C . ALA A 1 318 ? -19.750 -15.211 -73.549 1.00 30.09 297 ALA A C 1
ATOM 2241 O O . ALA A 1 318 ? -18.635 -15.586 -73.214 1.00 28.16 297 ALA A O 1
ATOM 2243 N N . LYS A 1 319 ? -20.096 -13.925 -73.627 1.00 29.91 298 LYS A N 1
ATOM 2244 C CA . LYS A 1 319 ? -19.176 -12.863 -73.259 1.00 30.27 298 LYS A CA 1
ATOM 2245 C C . LYS A 1 319 ? -18.894 -12.907 -71.759 1.00 30.17 298 LYS A C 1
ATOM 2246 O O . LYS A 1 319 ? -17.735 -12.836 -71.331 1.00 28.82 298 LYS A O 1
ATOM 2252 N N . LEU A 1 320 ? -19.951 -13.040 -70.954 1.00 27.29 299 LEU A N 1
ATOM 2253 C CA . LEU A 1 320 ? -19.789 -13.142 -69.509 1.00 27.50 299 LEU A CA 1
ATOM 2254 C C . LEU A 1 320 ? -18.860 -14.308 -69.141 1.00 28.13 299 LEU A C 1
ATOM 2255 O O . LEU A 1 320 ? -17.955 -14.164 -68.322 1.00 28.19 299 LEU A O 1
ATOM 2260 N N . ASP A 1 321 ? -19.098 -15.490 -69.711 1.00 28.80 300 ASP A N 1
ATOM 2261 C CA . ASP A 1 321 ? -18.319 -16.657 -69.326 1.00 31.46 300 ASP A CA 1
ATOM 2262 C C . ASP A 1 321 ? -16.905 -16.550 -69.889 1.00 30.72 300 ASP A C 1
ATOM 2263 O O . ASP A 1 321 ? -15.984 -17.034 -69.241 1.00 29.21 300 ASP A O 1
ATOM 2268 N N . GLY A 1 322 ? -16.737 -15.898 -71.050 1.00 29.85 301 GLY A N 1
ATOM 2269 C CA . GLY A 1 322 ? -15.423 -15.664 -71.621 1.00 30.81 301 GLY A CA 1
ATOM 2270 C C . GLY A 1 322 ? -14.593 -14.737 -70.726 1.00 29.09 301 GLY A C 1
ATOM 2271 O O . GLY A 1 322 ? -13.404 -14.967 -70.527 1.00 27.41 301 GLY A O 1
ATOM 2272 N N . MET A 1 323 ? -15.237 -13.676 -70.211 1.00 26.62 302 MET A N 1
ATOM 2273 C CA . MET A 1 323 ? -14.562 -12.730 -69.338 1.00 26.84 302 MET A CA 1
ATOM 2274 C C . MET A 1 323 ? -14.130 -13.419 -68.041 1.00 25.10 302 MET A C 1
ATOM 2275 O O . MET A 1 323 ? -13.009 -13.249 -67.583 1.00 24.27 302 MET A O 1
ATOM 2280 N N . ARG A 1 324 ? -15.025 -14.233 -67.478 1.00 25.52 303 ARG A N 1
ATOM 2281 C CA . ARG A 1 324 ? -14.732 -14.972 -66.271 1.00 26.92 303 ARG A CA 1
ATOM 2282 C C . ARG A 1 324 ? -13.546 -15.915 -66.493 1.00 27.14 303 ARG A C 1
ATOM 2283 O O . ARG A 1 324 ? -12.635 -15.955 -65.678 1.00 24.97 303 ARG A O 1
ATOM 2291 N N . ALA A 1 325 ? -13.590 -16.690 -67.573 1.00 27.61 304 ALA A N 1
ATOM 2292 C CA . ALA A 1 325 ? -12.540 -17.665 -67.851 1.00 28.78 304 ALA A CA 1
ATOM 2293 C C . ALA A 1 325 ? -11.212 -16.935 -68.065 1.00 28.41 304 ALA A C 1
ATOM 2294 O O . ALA A 1 325 ? -10.167 -17.388 -67.595 1.00 27.58 304 ALA A O 1
ATOM 2296 N N . ARG A 1 326 ? -11.240 -15.797 -68.764 1.00 26.80 305 ARG A N 1
ATOM 2297 C CA . ARG A 1 326 ? -10.004 -15.070 -69.032 1.00 27.56 305 ARG A CA 1
ATOM 2298 C C . ARG A 1 326 ? -9.409 -14.517 -67.730 1.00 25.31 305 ARG A C 1
ATOM 2299 O O . ARG A 1 326 ? -8.211 -14.635 -67.473 1.00 24.99 305 ARG A O 1
ATOM 2307 N N . ILE A 1 327 ? -10.254 -13.903 -66.897 1.00 23.14 306 ILE A N 1
ATOM 2308 C CA . ILE A 1 327 ? -9.809 -13.342 -65.636 1.00 24.27 306 ILE A CA 1
ATOM 2309 C C . ILE A 1 327 ? -9.224 -14.434 -64.742 1.00 24.44 306 ILE A C 1
ATOM 2310 O O . ILE A 1 327 ? -8.185 -14.240 -64.135 1.00 26.12 306 ILE A O 1
ATOM 2315 N N . GLU A 1 328 ? -9.889 -15.585 -64.674 1.00 26.02 307 GLU A N 1
ATOM 2316 C CA . GLU A 1 328 ? -9.453 -16.662 -63.794 1.00 26.72 307 GLU A CA 1
ATOM 2317 C C . GLU A 1 328 ? -8.185 -17.339 -64.322 1.00 28.58 307 GLU A C 1
ATOM 2318 O O . GLU A 1 328 ? -7.431 -17.888 -63.513 1.00 27.64 307 GLU A O 1
ATOM 2324 N N . ALA A 1 329 ? -7.954 -17.304 -65.643 1.00 26.81 308 ALA A N 1
ATOM 2325 C CA . ALA A 1 329 ? -6.709 -17.794 -66.219 1.00 28.68 308 ALA A CA 1
ATOM 2326 C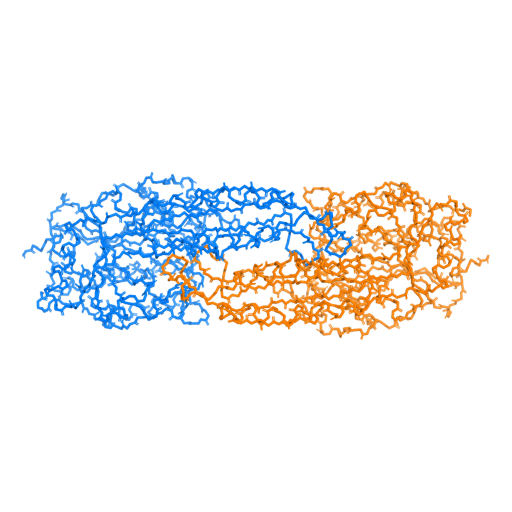 C . ALA A 1 329 ? -5.564 -16.792 -66.037 1.00 27.97 308 ALA A C 1
ATOM 2327 O O . ALA A 1 329 ? -4.435 -17.192 -65.775 1.00 26.36 308 ALA A O 1
ATOM 2329 N N . GLU A 1 330 ? -5.816 -15.491 -66.196 1.00 26.79 309 GLU A N 1
ATOM 2330 C CA . GLU A 1 330 ? -4.701 -14.544 -66.209 1.00 28.01 309 GLU A CA 1
ATOM 2331 C C . GLU A 1 330 ? -4.265 -14.189 -64.786 1.00 25.25 309 GLU A C 1
ATOM 2332 O O . GLU A 1 330 ? -3.085 -13.923 -64.556 1.00 24.92 309 GLU A O 1
ATOM 2338 N N . ALA A 1 331 ? -5.213 -14.121 -63.835 1.00 24.84 310 ALA A N 1
ATOM 2339 C CA . ALA A 1 331 ? -4.881 -13.601 -62.519 1.00 24.38 310 ALA A CA 1
ATOM 2340 C C . ALA A 1 331 ? -3.833 -14.475 -61.820 1.00 24.33 310 ALA A C 1
ATOM 2341 O O . ALA A 1 331 ? -2.874 -13.945 -61.263 1.00 23.52 310 ALA A O 1
ATOM 2343 N N . PRO A 1 332 ? -3.921 -15.827 -61.841 1.00 26.19 311 PRO A N 1
ATOM 2344 C CA . PRO A 1 332 ? -2.895 -16.670 -61.223 1.00 26.90 311 PRO A CA 1
ATOM 2345 C C . PRO A 1 332 ? -1.508 -16.489 -61.845 1.00 27.58 311 PRO A C 1
ATOM 2346 O O . PRO A 1 332 ? -0.496 -16.664 -61.165 1.00 28.85 311 PRO A O 1
ATOM 2350 N N . LYS A 1 333 ? -1.457 -16.172 -63.149 1.00 27.51 312 LYS A N 1
ATOM 2351 C CA . LYS A 1 333 ? -0.194 -15.955 -63.842 1.00 29.35 312 LYS A CA 1
ATOM 2352 C C . LYS A 1 333 ? 0.447 -14.655 -63.370 1.00 27.16 312 LYS A C 1
ATOM 2353 O O . LYS A 1 333 ? 1.655 -14.588 -63.169 1.00 27.11 312 LYS A O 1
ATOM 2359 N N . ILE A 1 334 ? -0.371 -13.607 -63.208 1.00 26.06 313 ILE A N 1
ATOM 2360 C CA . ILE A 1 334 ? 0.102 -12.338 -62.662 1.00 25.19 313 ILE A CA 1
ATOM 2361 C C . ILE A 1 334 ? 0.711 -12.593 -61.291 1.00 25.18 313 ILE A C 1
ATOM 2362 O O . ILE A 1 334 ? 1.801 -12.134 -60.987 1.00 26.20 313 ILE A O 1
ATOM 2367 N N . CYS A 1 335 ? -0.018 -13.338 -60.459 1.00 25.17 314 CYS A N 1
ATOM 2368 C CA . CYS A 1 335 ? 0.432 -13.609 -59.111 1.00 24.71 314 CYS A CA 1
ATOM 2369 C C . CYS A 1 335 ? 1.707 -14.459 -59.137 1.00 25.99 314 CYS A C 1
ATOM 2370 O O . CYS A 1 335 ? 2.640 -14.171 -58.410 1.00 23.98 314 CYS A O 1
ATOM 2373 N N . GLU A 1 336 ? 1.744 -15.490 -59.986 1.00 27.94 315 GLU A N 1
ATOM 2374 C CA . GLU A 1 336 ? 2.880 -16.403 -59.983 1.00 30.60 315 GLU A CA 1
ATOM 2375 C C . GLU A 1 336 ? 4.164 -15.630 -60.288 1.00 30.00 315 GLU A C 1
ATOM 2376 O O . GLU A 1 336 ? 5.188 -15.898 -59.675 1.00 29.63 315 GLU A O 1
ATOM 2382 N N . ARG A 1 337 ? 4.103 -14.672 -61.222 1.00 30.70 316 ARG A N 1
ATOM 2383 C CA . ARG A 1 337 ? 5.246 -13.843 -61.588 1.00 32.45 316 ARG A CA 1
ATOM 2384 C C . ARG A 1 337 ? 5.813 -13.097 -60.375 1.00 29.34 316 ARG A C 1
ATOM 2385 O O . ARG A 1 337 ? 6.993 -12.782 -60.342 1.00 29.10 316 ARG A O 1
ATOM 2393 N N . LEU A 1 338 ? 4.975 -12.832 -59.369 1.00 26.00 317 LEU A N 1
ATOM 2394 C CA . LEU A 1 338 ? 5.374 -12.076 -58.199 1.00 24.94 317 LEU A CA 1
ATOM 2395 C C . LEU A 1 338 ? 5.559 -12.967 -56.971 1.00 24.24 317 LEU A C 1
ATOM 2396 O O . LEU A 1 338 ? 5.889 -12.451 -55.902 1.00 24.49 317 LEU A O 1
ATOM 2401 N N . GLY A 1 339 ? 5.363 -14.293 -57.113 1.00 24.14 318 GLY A N 1
ATOM 2402 C CA . GLY A 1 339 ? 5.494 -15.201 -55.980 1.00 24.65 318 GLY A CA 1
ATOM 2403 C C . GLY A 1 339 ? 4.267 -15.168 -55.055 1.00 24.84 318 GLY A C 1
ATOM 2404 O O . GLY A 1 339 ? 4.310 -15.705 -53.955 1.00 24.84 318 GLY A O 1
ATOM 2405 N N . VAL A 1 340 ? 3.186 -14.523 -55.514 1.00 23.16 319 VAL A N 1
ATOM 2406 C CA . VAL A 1 340 ? 1.973 -14.315 -54.740 1.00 23.82 319 VAL A CA 1
ATOM 2407 C C . VAL A 1 340 ? 1.034 -15.506 -54.923 1.00 24.29 319 VAL A C 1
ATOM 2408 O O . VAL A 1 340 ? 0.833 -15.968 -56.052 1.00 23.52 319 VAL A O 1
ATOM 2412 N N . GLY A 1 341 ? 0.417 -15.956 -53.828 1.00 24.36 320 GLY A N 1
ATOM 2413 C CA . GLY A 1 341 ? -0.637 -16.965 -53.921 1.00 24.97 320 GLY A CA 1
ATOM 2414 C C . GLY A 1 341 ? -1.958 -16.373 -54.403 1.00 24.08 320 GLY A C 1
ATOM 2415 O O . GLY A 1 341 ? -2.298 -15.230 -54.086 1.00 22.72 320 GLY A O 1
ATOM 2416 N N . CYS A 1 342 ? -2.738 -17.155 -55.152 1.00 25.60 321 CYS A N 1
ATOM 2417 C CA . CYS A 1 342 ? -3.998 -16.659 -55.694 1.00 25.18 321 CYS A CA 1
ATOM 2418 C C . CYS A 1 342 ? -5.098 -17.686 -55.448 1.00 25.58 321 CYS A C 1
ATOM 2419 O O . CYS A 1 342 ? -4.969 -18.802 -55.903 1.00 25.35 321 CYS A O 1
ATOM 2422 N N . SER A 1 343 ? -6.172 -17.283 -54.772 1.00 25.59 322 SER A N 1
ATOM 2423 C CA . SER A 1 343 ? -7.360 -18.098 -54.608 1.00 27.03 322 SER A CA 1
ATOM 2424 C C . SER A 1 343 ? -8.585 -17.284 -55.048 1.00 25.08 322 SER A C 1
ATOM 2425 O O . SER A 1 343 ? -8.719 -16.130 -54.665 1.00 22.11 322 SER A O 1
ATOM 2428 N N . ILE A 1 344 ? -9.491 -17.901 -55.806 1.00 24.65 323 ILE A N 1
ATOM 2429 C CA . ILE A 1 344 ? -10.673 -17.210 -56.305 1.00 25.75 323 ILE A CA 1
ATOM 2430 C C . ILE A 1 344 ? -11.905 -17.975 -55.841 1.00 26.62 323 ILE A C 1
ATOM 2431 O O . ILE A 1 344 ? -11.970 -19.197 -56.040 1.00 27.77 323 ILE A O 1
ATOM 2436 N N . GLU A 1 345 ? -12.869 -17.243 -55.276 1.00 26.72 324 GLU A N 1
ATOM 2437 C CA . GLU A 1 345 ? -14.161 -17.804 -54.916 1.00 30.49 324 GLU A CA 1
ATOM 2438 C C . GLU A 1 345 ? -15.262 -16.962 -55.560 1.00 27.64 324 GLU A C 1
ATOM 2439 O O . GLU A 1 345 ? -15.289 -15.748 -55.372 1.00 23.68 324 GLU A O 1
ATOM 2445 N N . ALA A 1 346 ? -16.220 -17.615 -56.228 1.00 28.59 325 ALA A N 1
ATOM 2446 C CA . ALA A 1 346 ? -17.412 -16.895 -56.681 1.00 29.61 325 ALA A CA 1
ATOM 2447 C C . ALA A 1 346 ? -18.315 -16.620 -55.481 1.00 28.81 325 ALA A C 1
ATOM 2448 O O . ALA A 1 346 ? -18.725 -17.548 -54.801 1.00 35.93 325 ALA A O 1
ATOM 2450 N N . VAL A 1 347 ? -18.602 -15.353 -55.196 1.00 27.77 326 VAL A N 1
ATOM 2451 C CA . VAL A 1 347 ? -19.458 -14.965 -54.078 1.00 29.25 326 VAL A CA 1
ATOM 2452 C C . VAL A 1 347 ? -20.730 -14.291 -54.597 1.00 30.66 326 VAL A C 1
ATOM 2453 O O . VAL A 1 347 ? -21.414 -13.552 -53.872 1.00 36.43 326 VAL A O 1
ATOM 2457 N N . GLY A 1 348 ? -20.966 -14.453 -55.893 1.00 26.86 327 GLY A N 1
ATOM 2458 C CA . GLY A 1 348 ? -22.211 -14.042 -56.505 1.00 26.63 327 GLY A CA 1
ATOM 2459 C C . GLY A 1 348 ? -22.225 -14.430 -57.973 1.00 24.79 327 GLY A C 1
ATOM 2460 O O . GLY A 1 348 ? -21.200 -14.408 -58.648 1.00 23.05 327 GLY A O 1
ATOM 2461 N N . HIS A 1 349 ? -23.405 -14.841 -58.454 1.00 24.52 328 HIS A N 1
ATOM 2462 C CA . HIS A 1 349 ? -23.537 -15.245 -59.838 1.00 26.37 328 HIS A CA 1
ATOM 2463 C C . HIS A 1 349 ? -25.011 -15.389 -60.197 1.00 27.80 328 HIS A C 1
ATOM 2464 O O . HIS A 1 349 ? -25.762 -15.990 -59.426 1.00 28.30 328 HIS A O 1
ATOM 2471 N N . PHE A 1 350 ? -25.379 -14.837 -61.356 1.00 24.61 329 PHE A N 1
ATOM 2472 C CA . PHE A 1 350 ? -26.525 -15.332 -62.103 1.00 26.14 329 PHE A CA 1
ATOM 2473 C C . PHE A 1 350 ? -26.286 -15.073 -63.584 1.00 26.13 329 PHE A C 1
ATOM 2474 O O . PHE A 1 350 ? -25.592 -14.120 -63.960 1.00 24.23 329 PHE A O 1
ATOM 2482 N N . ASP A 1 351 ? -26.816 -15.982 -64.398 1.00 25.75 330 ASP A N 1
ATOM 2483 C CA . ASP A 1 351 ? -26.754 -15.869 -65.851 1.00 25.89 330 ASP A CA 1
ATOM 2484 C C . ASP A 1 351 ? -27.772 -14.824 -66.307 1.00 23.96 330 ASP A C 1
ATOM 2485 O O . ASP A 1 351 ? -28.720 -14.536 -65.577 1.00 21.38 330 ASP A O 1
ATOM 2490 N N . PRO A 1 352 ? -27.594 -14.194 -67.490 1.00 24.04 331 PRO A N 1
ATOM 2491 C CA . PRO A 1 352 ? -28.564 -13.207 -67.990 1.00 23.77 331 PRO A CA 1
ATOM 2492 C C . PRO A 1 352 ? -29.985 -13.762 -67.927 1.00 23.00 331 PRO A C 1
ATOM 2493 O O . PRO A 1 352 ? -30.228 -14.941 -68.195 1.00 23.31 331 PRO A O 1
ATOM 2497 N N . VAL A 1 353 ? -30.918 -12.901 -67.554 1.00 23.45 332 VAL A N 1
ATOM 2498 C CA . VAL A 1 353 ? -32.289 -13.299 -67.318 1.00 24.63 332 VAL A CA 1
ATOM 2499 C C . VAL A 1 353 ? -33.148 -12.781 -68.456 1.00 24.34 332 VAL A C 1
ATOM 2500 O O . VAL A 1 353 ? -33.016 -11.624 -68.830 1.00 24.34 332 VAL A O 1
ATOM 2504 N N . THR A 1 354 ? -34.081 -13.620 -68.918 1.00 24.45 333 THR A N 1
ATOM 2505 C CA . THR A 1 354 ? -35.155 -13.203 -69.809 1.00 23.14 333 THR A CA 1
ATOM 2506 C C . THR A 1 354 ? -36.437 -13.107 -68.995 1.00 22.29 333 THR A C 1
ATOM 2507 O O . THR A 1 354 ? -36.899 -14.117 -68.494 1.00 23.72 333 THR A O 1
ATOM 2511 N N . PHE A 1 355 ? -37.057 -11.920 -68.960 1.00 21.80 334 PHE A N 1
ATOM 2512 C CA . PHE A 1 355 ? -38.311 -11.764 -68.239 1.00 21.29 334 PHE A CA 1
ATOM 2513 C C . PHE A 1 355 ? -39.455 -12.350 -69.058 1.00 22.58 334 PHE A C 1
ATOM 2514 O O . PHE A 1 355 ? -39.317 -12.581 -70.255 1.00 23.89 334 PHE A O 1
ATOM 2522 N N . ASP A 1 356 ? -40.566 -12.596 -68.371 1.00 22.14 335 ASP A N 1
ATOM 2523 C CA . ASP A 1 356 ? -41.697 -13.295 -68.964 1.00 23.65 335 ASP A CA 1
ATOM 2524 C C . ASP A 1 356 ? -42.313 -12.463 -70.088 1.00 24.75 335 ASP A C 1
ATOM 2525 O O . ASP A 1 356 ? -42.751 -11.331 -69.868 1.00 23.39 335 ASP A O 1
ATOM 2530 N N . PRO A 1 357 ? -42.332 -12.950 -71.350 1.00 26.11 336 PRO A N 1
ATOM 2531 C CA . PRO A 1 357 ? -42.849 -12.156 -72.463 1.00 26.97 336 PRO A CA 1
ATOM 2532 C C . PRO A 1 357 ? -44.281 -11.653 -72.325 1.00 26.71 336 PRO A C 1
ATOM 2533 O O . PRO A 1 357 ? -44.562 -10.541 -72.733 1.00 25.72 336 PRO A O 1
ATOM 2537 N N . LYS A 1 358 ? -45.190 -12.455 -71.753 1.00 27.76 337 LYS A N 1
ATOM 2538 C CA . LYS A 1 358 ? -46.570 -12.038 -71.511 1.00 30.43 337 LYS A CA 1
ATOM 2539 C C . LYS A 1 358 ? -46.631 -10.840 -70.563 1.00 26.91 337 LYS A C 1
ATOM 2540 O O . LYS A 1 358 ? -47.340 -9.864 -70.839 1.00 25.59 337 LYS A O 1
ATOM 2546 N N . LEU A 1 359 ? -45.854 -10.878 -69.477 1.00 25.61 338 LEU A N 1
ATOM 2547 C CA . LEU A 1 359 ? -45.821 -9.754 -68.539 1.00 23.83 338 LEU A CA 1
ATOM 2548 C C . LEU A 1 359 ? -45.102 -8.535 -69.122 1.00 22.35 338 LEU A C 1
ATOM 2549 O O . LEU A 1 359 ? -45.526 -7.422 -68.881 1.00 21.03 338 LEU A O 1
ATOM 2554 N N . VAL A 1 360 ? -44.077 -8.724 -69.959 1.00 21.47 339 VAL A N 1
ATOM 2555 C CA . VAL A 1 360 ? -43.475 -7.624 -70.693 1.00 21.60 339 VAL A CA 1
ATOM 2556 C C . VAL A 1 360 ? -44.537 -6.921 -71.542 1.00 22.41 339 VAL A C 1
ATOM 2557 O O . VAL A 1 360 ? -44.598 -5.701 -71.515 1.00 23.75 339 VAL A O 1
ATOM 2561 N N . GLU A 1 361 ? -45.350 -7.686 -72.295 1.00 24.49 340 GLU A N 1
ATOM 2562 C CA . GLU A 1 361 ? -46.428 -7.165 -73.134 1.00 25.70 340 GLU A CA 1
ATOM 2563 C C . GLU A 1 361 ? -47.435 -6.405 -72.277 1.00 25.23 340 GLU A C 1
ATOM 2564 O O . GLU A 1 361 ? -47.972 -5.372 -72.699 1.00 25.13 340 GLU A O 1
ATOM 2570 N N . THR A 1 362 ? -47.744 -6.942 -71.087 1.00 23.54 341 THR A N 1
ATOM 2571 C CA . THR A 1 362 ? -48.665 -6.274 -70.186 1.00 24.28 341 THR A CA 1
ATOM 2572 C C . THR A 1 362 ? -48.112 -4.904 -69.781 1.00 23.30 341 THR A C 1
ATOM 2573 O O . THR A 1 362 ? -48.829 -3.897 -69.803 1.00 22.39 341 THR A O 1
ATOM 2577 N N . VAL A 1 363 ? -46.821 -4.862 -69.432 1.00 23.07 342 VAL A N 1
ATOM 2578 C CA . VAL A 1 363 ? -46.186 -3.605 -69.052 1.00 22.09 342 VAL A CA 1
ATOM 2579 C C . VAL A 1 363 ? -46.233 -2.602 -70.210 1.00 21.84 342 VAL A C 1
ATOM 2580 O O . VAL A 1 363 ? -46.577 -1.428 -70.031 1.00 22.96 342 VAL A O 1
ATOM 2584 N N . ARG A 1 364 ? -45.848 -3.047 -71.409 1.00 23.52 343 ARG A N 1
ATOM 2585 C CA . ARG A 1 364 ? -45.854 -2.184 -72.577 1.00 24.17 343 ARG A CA 1
ATOM 2586 C C . ARG A 1 364 ? -47.265 -1.674 -72.855 1.00 25.29 343 ARG A C 1
ATOM 2587 O O . ARG A 1 364 ? -47.451 -0.484 -73.107 1.00 24.69 343 ARG A O 1
ATOM 2595 N N . GLY A 1 365 ? -48.266 -2.569 -72.787 1.00 26.63 344 GLY A N 1
ATOM 2596 C CA . GLY A 1 365 ? -49.664 -2.187 -72.998 1.00 26.46 344 GLY A CA 1
ATOM 2597 C C . GLY A 1 365 ? -50.154 -1.147 -71.982 1.00 28.59 344 GLY A C 1
ATOM 2598 O O . GLY A 1 365 ? -50.906 -0.238 -72.337 1.00 29.41 344 GLY A O 1
ATOM 2599 N N . ALA A 1 366 ? -49.738 -1.292 -70.720 1.00 26.63 345 ALA A N 1
ATOM 2600 C CA . ALA A 1 366 ? -50.070 -0.318 -69.689 1.00 27.73 345 ALA A CA 1
ATOM 2601 C C . ALA A 1 366 ? -49.459 1.041 -70.047 1.00 27.27 345 ALA A C 1
ATOM 2602 O O . ALA A 1 366 ? -50.128 2.057 -69.941 1.00 27.04 345 ALA A O 1
ATOM 2604 N N . ALA A 1 367 ? -48.170 1.080 -70.411 1.00 24.67 346 ALA A N 1
ATOM 2605 C CA . ALA A 1 367 ? -47.553 2.337 -70.793 1.00 26.09 346 ALA A CA 1
ATOM 2606 C C . ALA A 1 367 ? -48.313 3.005 -71.950 1.00 27.52 346 ALA A C 1
ATOM 2607 O O . ALA A 1 367 ? -48.591 4.198 -71.910 1.00 27.81 346 ALA A O 1
ATOM 2609 N N . GLU A 1 368 ? -48.678 2.223 -72.971 1.00 29.49 347 GLU A N 1
ATOM 2610 C CA . GLU A 1 368 ? -49.424 2.726 -74.116 1.00 32.95 347 GLU A CA 1
ATOM 2611 C C . GLU A 1 368 ? -50.818 3.216 -73.727 1.00 33.13 347 GLU A C 1
ATOM 2612 O O . GLU A 1 368 ? -51.206 4.294 -74.157 1.00 33.38 347 GLU A O 1
ATOM 2618 N N . LYS A 1 369 ? -51.542 2.465 -72.893 1.00 29.46 348 LYS A N 1
ATOM 2619 C CA . LYS A 1 369 ? -52.858 2.873 -72.409 1.00 34.02 348 LYS A CA 1
ATOM 2620 C C . LYS A 1 369 ? -52.795 4.221 -71.679 1.00 32.33 348 LYS A C 1
ATOM 2621 O O . LYS A 1 369 ? -53.694 5.062 -71.816 1.00 29.25 348 LYS A O 1
ATOM 2627 N N . LEU A 1 370 ? -51.712 4.427 -70.913 1.00 27.82 349 LEU A N 1
ATOM 2628 C CA . LEU A 1 370 ? -51.558 5.613 -70.088 1.00 28.16 349 LEU A CA 1
ATOM 2629 C C . LEU A 1 370 ? -51.022 6.794 -70.887 1.00 29.45 349 LEU A C 1
ATOM 2630 O O . LEU A 1 370 ? -51.077 7.917 -70.394 1.00 32.46 349 LEU A O 1
ATOM 2635 N N . GLY A 1 371 ? -50.488 6.534 -72.087 1.00 28.30 350 GLY A N 1
ATOM 2636 C CA . GLY A 1 371 ? -49.956 7.586 -72.933 1.00 29.29 350 GLY A CA 1
ATOM 2637 C C . GLY A 1 371 ? -48.528 7.959 -72.534 1.00 29.66 350 GLY A C 1
ATOM 2638 O O . GLY A 1 371 ? -48.101 9.071 -72.809 1.00 32.21 350 GLY A O 1
ATOM 2639 N N . TYR A 1 372 ? -47.767 7.023 -71.925 1.00 26.10 351 TYR A N 1
ATOM 2640 C CA . TYR A 1 372 ? -46.389 7.304 -71.566 1.00 26.68 351 TYR A CA 1
ATOM 2641 C C . TYR A 1 372 ? -45.464 6.799 -72.667 1.00 26.19 351 TYR A C 1
ATOM 2642 O O . TYR A 1 372 ? -45.703 5.759 -73.279 1.00 25.29 351 TYR A O 1
ATOM 2651 N N . SER A 1 373 ? -44.387 7.558 -72.890 1.00 24.78 352 SER A N 1
ATOM 2652 C CA . SER A 1 373 ? -43.367 7.129 -73.815 1.00 24.38 352 SER A CA 1
ATOM 2653 C C . SER A 1 373 ? -42.596 5.984 -73.168 1.00 24.25 352 SER A C 1
ATOM 2654 O O . SER A 1 373 ? -42.423 5.947 -71.950 1.00 22.14 352 SER A O 1
ATOM 2657 N N . HIS A 1 374 ? -42.169 5.009 -73.975 1.00 24.39 353 HIS A N 1
ATOM 2658 C CA . HIS A 1 374 ? -41.518 3.835 -73.418 1.00 24.84 353 HIS A CA 1
ATOM 2659 C C . HIS A 1 374 ? -40.505 3.294 -74.418 1.00 25.26 353 HIS A C 1
ATOM 2660 O O . HIS A 1 374 ? -40.542 3.609 -75.600 1.00 25.44 353 HIS A O 1
ATOM 2667 N N . MET A 1 375 ? -39.573 2.501 -73.913 1.00 23.77 354 MET A N 1
ATOM 2668 C CA . MET A 1 375 ? -38.638 1.769 -74.752 1.00 24.57 354 MET A CA 1
ATOM 2669 C C . MET A 1 375 ? -38.276 0.504 -73.997 1.00 24.40 354 MET A C 1
ATOM 2670 O O . MET A 1 375 ? -38.453 0.433 -72.783 1.00 23.56 354 MET A O 1
ATOM 2675 N N . ASN A 1 376 ? -37.743 -0.481 -74.723 1.00 23.37 355 ASN A N 1
ATOM 2676 C CA . ASN A 1 376 ? -37.249 -1.680 -74.075 1.00 24.17 355 ASN A CA 1
ATOM 2677 C C . ASN A 1 376 ? -35.894 -1.406 -73.427 1.00 24.41 355 ASN A C 1
ATOM 2678 O O . ASN A 1 376 ? -35.078 -0.661 -73.991 1.00 23.36 355 ASN A O 1
ATOM 2683 N N . LEU A 1 377 ? -35.635 -2.078 -72.305 1.00 23.19 356 LEU A N 1
ATOM 2684 C CA . LEU A 1 377 ? -34.357 -2.016 -71.597 1.00 24.86 356 LEU A CA 1
ATOM 2685 C C . LEU A 1 377 ? -33.928 -3.419 -71.196 1.00 23.34 356 LEU A C 1
ATOM 2686 O O . LEU A 1 377 ? -34.748 -4.252 -70.817 1.00 22.79 356 LEU A O 1
ATOM 2691 N N . VAL A 1 378 ? -32.620 -3.593 -71.175 1.00 22.89 357 VAL A N 1
ATOM 2692 C CA . VAL A 1 378 ? -31.965 -4.690 -70.481 1.00 23.27 357 VAL A CA 1
ATOM 2693 C C . VAL A 1 378 ? -31.420 -4.078 -69.200 1.00 23.00 357 VAL A C 1
ATOM 2694 O O . VAL A 1 378 ? -30.624 -3.146 -69.271 1.00 22.48 357 VAL A O 1
ATOM 2698 N N . SER A 1 379 ? -31.897 -4.558 -68.046 1.00 21.71 358 SER A N 1
ATOM 2699 C CA . SER A 1 379 ? -31.416 -4.084 -66.769 1.00 23.45 358 SER A CA 1
ATOM 2700 C C . SER A 1 379 ? -29.917 -4.309 -66.617 1.00 23.13 358 SER A C 1
ATOM 2701 O O . SER A 1 379 ? -29.411 -5.394 -66.860 1.00 23.25 358 SER A O 1
ATOM 2704 N N . GLY A 1 380 ? -29.229 -3.269 -66.164 1.00 24.91 359 GLY A N 1
ATOM 2705 C CA . GLY A 1 380 ? -27.799 -3.332 -65.921 1.00 24.51 359 GLY A CA 1
ATOM 2706 C C . GLY A 1 380 ? -27.468 -3.934 -64.559 1.00 24.06 359 GLY A C 1
ATOM 2707 O O . GLY A 1 380 ? -26.437 -4.587 -64.384 1.00 27.83 359 GLY A O 1
ATOM 2708 N N . ALA A 1 381 ? -28.342 -3.699 -63.583 1.00 22.69 360 ALA A N 1
ATOM 2709 C CA . ALA A 1 381 ? -28.137 -4.170 -62.233 1.00 22.25 360 ALA A CA 1
ATOM 2710 C C . ALA A 1 381 ? -28.891 -5.474 -61.995 1.00 23.12 360 ALA A C 1
ATOM 2711 O O . ALA A 1 381 ? -29.783 -5.855 -62.777 1.00 24.73 360 ALA A O 1
ATOM 2713 N N . GLY A 1 382 ? -28.525 -6.154 -60.907 1.00 20.88 361 GLY A N 1
ATOM 2714 C CA . GLY A 1 382 ? -29.274 -7.314 -60.451 1.00 21.03 361 GLY A CA 1
ATOM 2715 C C . GLY A 1 382 ? -30.396 -6.878 -59.506 1.00 20.82 361 GLY A C 1
ATOM 2716 O O . GLY A 1 382 ? -30.330 -5.812 -58.903 1.00 21.14 361 GLY A O 1
ATOM 2717 N N . HIS A 1 383 ? -31.488 -7.633 -59.490 1.00 21.14 362 HIS A N 1
ATOM 2718 C CA . HIS A 1 383 ? -32.651 -7.298 -58.671 1.00 19.83 362 HIS A CA 1
ATOM 2719 C C . HIS A 1 383 ? -33.221 -8.580 -58.109 1.00 19.73 362 HIS A C 1
ATOM 2720 O O . HIS A 1 383 ? -32.970 -9.649 -58.653 1.00 19.42 362 HIS A O 1
ATOM 2727 N N . ASP A 1 384 ? -34.032 -8.479 -57.042 1.00 19.17 363 ASP A N 1
ATOM 2728 C CA . ASP A 1 384 ? -34.746 -9.625 -56.530 1.00 19.61 363 ASP A CA 1
ATOM 2729 C C . ASP A 1 384 ? -35.566 -10.289 -57.639 1.00 18.93 363 ASP A C 1
ATOM 2730 O O . ASP A 1 384 ? -35.735 -11.496 -57.657 1.00 19.25 363 ASP A O 1
ATOM 2735 N N . ALA A 1 385 ? -36.072 -9.494 -58.581 1.00 19.52 364 ALA A N 1
ATOM 2736 C CA . ALA A 1 385 ? -36.780 -9.988 -59.756 1.00 20.31 364 ALA A CA 1
ATOM 2737 C C . ALA A 1 385 ? -35.994 -11.067 -60.492 1.00 20.64 364 ALA A C 1
ATOM 2738 O O . ALA A 1 385 ? -36.589 -11.976 -61.090 1.00 19.49 364 ALA A O 1
ATOM 2740 N N . CYS A 1 386 ? -34.661 -10.974 -60.467 1.00 21.51 365 CYS A N 1
ATOM 2741 C CA . CYS A 1 386 ? -33.883 -11.952 -61.211 1.00 22.14 365 CYS A CA 1
ATOM 2742 C C . CYS A 1 386 ? -34.053 -13.354 -60.621 1.00 22.95 365 CYS A C 1
ATOM 2743 O O . CYS A 1 386 ? -34.042 -14.328 -61.358 1.00 25.34 365 CYS A O 1
ATOM 2746 N N . TRP A 1 387 ? -34.225 -13.459 -59.299 1.00 24.03 366 TRP A N 1
ATOM 2747 C CA . TRP A 1 387 ? -34.492 -14.741 -58.667 1.00 23.63 366 TRP A CA 1
ATOM 2748 C C . TRP A 1 387 ? -35.978 -15.091 -58.732 1.00 27.95 366 TRP A C 1
ATOM 2749 O O . TRP A 1 387 ? -36.346 -16.255 -58.888 1.00 28.04 366 TRP A O 1
ATOM 2760 N N . ALA A 1 388 ? -36.849 -14.082 -58.585 1.00 25.19 367 ALA A N 1
ATOM 2761 C CA . ALA A 1 388 ? -38.275 -14.346 -58.742 1.00 25.32 367 ALA A CA 1
ATOM 2762 C C . ALA A 1 388 ? -38.563 -14.996 -60.100 1.00 24.01 367 ALA A C 1
ATOM 2763 O O . ALA A 1 388 ? -39.404 -15.890 -60.194 1.00 23.88 367 ALA A O 1
ATOM 2765 N N . ALA A 1 389 ? -37.826 -14.579 -61.145 1.00 25.50 368 ALA A N 1
ATOM 2766 C CA . ALA A 1 389 ? -38.021 -15.099 -62.498 1.00 26.54 368 ALA A CA 1
ATOM 2767 C C . ALA A 1 389 ? -37.796 -16.607 -62.577 1.00 30.20 368 ALA A C 1
ATOM 2768 O O . ALA A 1 389 ? -38.312 -17.246 -63.489 1.00 30.33 368 ALA A O 1
ATOM 2770 N N . LYS A 1 390 ? -37.025 -17.171 -61.647 1.00 28.68 369 LYS A N 1
ATOM 2771 C CA . LYS A 1 390 ? -36.759 -18.604 -61.629 1.00 34.56 369 LYS A CA 1
ATOM 2772 C C . LYS A 1 390 ? -37.991 -19.389 -61.162 1.00 34.41 369 LYS A C 1
ATOM 2773 O O . LYS A 1 390 ? -38.139 -20.561 -61.520 1.00 31.49 369 LYS A O 1
ATOM 2779 N N . VAL A 1 391 ? -38.890 -18.765 -60.374 1.00 31.96 370 VAL A N 1
ATOM 2780 C CA . VAL A 1 391 ? -39.980 -19.502 -59.759 1.00 31.69 370 VAL A CA 1
ATOM 2781 C C . VAL A 1 391 ? -41.350 -18.931 -60.107 1.00 33.19 370 VAL A C 1
ATOM 2782 O O . VAL A 1 391 ? -42.343 -19.475 -59.630 1.00 29.91 370 VAL A O 1
ATOM 2786 N N . ALA A 1 392 ? -41.420 -17.854 -60.903 1.00 29.37 371 ALA A N 1
ATOM 2787 C CA . ALA A 1 392 ? -42.709 -17.330 -61.296 1.00 31.10 371 ALA A CA 1
ATOM 2788 C C . ALA A 1 392 ? -42.560 -16.445 -62.518 1.00 29.30 371 ALA A C 1
ATOM 2789 O O . ALA A 1 392 ? -41.525 -15.820 -62.710 1.00 28.16 371 ALA A O 1
ATOM 2791 N N . PRO A 1 393 ? -43.646 -16.281 -63.305 1.00 27.58 372 PRO A N 1
ATOM 2792 C CA . PRO A 1 393 ? -43.693 -15.250 -64.343 1.00 26.05 372 PRO A CA 1
ATOM 2793 C C . PRO A 1 393 ? -43.341 -13.903 -63.695 1.00 22.64 372 PRO A C 1
ATOM 2794 O O . PRO A 1 393 ? -44.000 -13.473 -62.736 1.00 22.52 372 PRO A O 1
ATOM 2798 N N . THR A 1 394 ? -42.305 -13.258 -64.230 1.00 22.58 373 THR A N 1
ATOM 2799 C CA . THR A 1 394 ? -41.687 -12.083 -63.628 1.00 21.06 373 THR A CA 1
ATOM 2800 C C . THR A 1 394 ? -41.357 -11.052 -64.696 1.00 22.36 373 THR A C 1
ATOM 2801 O O . THR A 1 394 ? -40.888 -11.397 -65.777 1.00 21.70 373 THR A O 1
ATOM 2805 N N . THR A 1 395 ? -41.547 -9.775 -64.373 1.00 22.39 374 THR A N 1
ATOM 2806 C CA . THR A 1 395 ? -40.921 -8.738 -65.170 1.00 23.02 374 THR A CA 1
ATOM 2807 C C . THR A 1 395 ? -40.651 -7.507 -64.307 1.00 21.67 374 THR A C 1
ATOM 2808 O O . THR A 1 395 ? -40.985 -7.468 -63.118 1.00 21.69 374 THR A O 1
ATOM 2812 N N . MET A 1 396 ? -40.011 -6.526 -64.935 1.00 19.46 375 MET A N 1
ATOM 2813 C CA . MET A 1 396 ? -39.623 -5.288 -64.278 1.00 19.40 375 MET A CA 1
ATOM 2814 C C . MET A 1 396 ? -40.129 -4.115 -65.091 1.00 19.18 375 MET A C 1
ATOM 2815 O O . MET A 1 396 ? -40.391 -4.246 -66.287 1.00 20.71 375 MET A O 1
ATOM 2820 N N . ILE A 1 397 ? -40.279 -2.996 -64.393 1.00 19.38 376 ILE A N 1
ATOM 2821 C CA . ILE A 1 397 ? -40.598 -1.705 -64.958 1.00 20.56 376 ILE A CA 1
ATOM 2822 C C . ILE A 1 397 ? -39.548 -0.737 -64.429 1.00 21.13 376 ILE A C 1
ATOM 2823 O O . ILE A 1 397 ? -39.196 -0.821 -63.257 1.00 20.42 376 ILE A O 1
ATOM 2828 N N . MET A 1 398 ? -39.070 0.189 -65.279 1.00 20.84 377 MET A N 1
ATOM 2829 C CA . MET A 1 398 ? -38.100 1.173 -64.839 1.00 20.35 377 MET A CA 1
ATOM 2830 C C . MET A 1 398 ? -38.570 2.578 -65.176 1.00 20.45 377 MET A C 1
ATOM 2831 O O . MET A 1 398 ? -39.316 2.817 -66.127 1.00 21.30 377 MET A O 1
ATOM 2836 N N . CYS A 1 399 ? -38.170 3.502 -64.316 1.00 20.38 378 CYS A N 1
ATOM 2837 C CA . CYS A 1 399 ? -38.253 4.917 -64.616 1.00 22.03 378 CYS A CA 1
ATOM 2838 C C . CYS A 1 399 ? -36.821 5.441 -64.759 1.00 20.23 378 CYS A C 1
ATOM 2839 O O . CYS A 1 399 ? -35.860 4.770 -64.370 1.00 19.71 378 CYS A O 1
ATOM 2842 N N . PRO A 1 400 ? -36.646 6.672 -65.269 1.00 20.81 379 PRO A N 1
ATOM 2843 C CA . PRO A 1 400 ? -35.309 7.222 -65.468 1.00 21.97 379 PRO A CA 1
ATOM 2844 C C . PRO A 1 400 ? -34.713 7.571 -64.112 1.00 20.94 379 PRO A C 1
ATOM 2845 O O . PRO A 1 400 ? -35.427 7.598 -63.104 1.00 21.84 379 PRO A O 1
ATOM 2849 N N . CYS A 1 401 ? -33.413 7.811 -64.106 1.00 22.91 380 CYS A N 1
ATOM 2850 C CA . CYS A 1 401 ? -32.750 8.507 -63.015 1.00 22.74 380 CYS A CA 1
ATOM 2851 C C . CYS A 1 401 ? -31.670 9.411 -63.576 1.00 22.88 380 CYS A C 1
ATOM 2852 O O . CYS A 1 401 ? -31.128 9.157 -64.661 1.00 23.47 380 CYS A O 1
ATOM 2855 N N . VAL A 1 402 ? -31.420 10.506 -62.854 1.00 22.40 381 VAL A N 1
ATOM 2856 C CA . VAL A 1 402 ? -30.537 11.545 -63.356 1.00 24.88 381 VAL A CA 1
ATOM 2857 C C . VAL A 1 402 ? -29.124 11.009 -63.556 1.00 23.58 381 VAL A C 1
ATOM 2858 O O . VAL A 1 402 ? -28.485 10.494 -62.627 1.00 22.21 381 VAL A O 1
ATOM 2862 N N . GLY A 1 403 ? -28.658 11.122 -64.815 1.00 24.96 382 GLY A N 1
ATOM 2863 C CA . GLY A 1 403 ? -27.307 10.768 -65.217 1.00 25.33 382 GLY A CA 1
ATOM 2864 C C . GLY A 1 403 ? -27.015 9.278 -65.059 1.00 25.13 382 GLY A C 1
ATOM 2865 O O . GLY A 1 403 ? -25.871 8.861 -65.142 1.00 24.63 382 GLY A O 1
ATOM 2866 N N . GLY A 1 404 ? -28.052 8.473 -64.824 1.00 23.75 383 GLY A N 1
ATOM 2867 C CA . GLY A 1 404 ? -27.890 7.067 -64.533 1.00 22.71 383 GLY A CA 1
ATOM 2868 C C . GLY A 1 404 ? -27.231 6.790 -63.178 1.00 23.95 383 GLY A C 1
ATOM 2869 O O . GLY A 1 404 ? -26.855 5.645 -62.893 1.00 25.43 383 GLY A O 1
ATOM 2870 N N . LEU A 1 405 ? -27.137 7.821 -62.323 1.00 22.18 384 LEU A N 1
ATOM 2871 C CA . LEU A 1 405 ? -26.383 7.692 -61.087 1.00 22.18 384 LEU A CA 1
ATOM 2872 C C . LEU A 1 405 ? -27.200 6.916 -60.060 1.00 22.27 384 LEU A C 1
ATOM 2873 O O . LEU A 1 405 ? -28.348 7.243 -59.811 1.00 23.29 384 LEU A O 1
ATOM 2878 N N . SER A 1 406 ? -26.598 5.848 -59.516 1.00 20.91 385 SER A N 1
ATOM 2879 C CA . SER A 1 406 ? -27.165 5.087 -58.415 1.00 21.47 385 SER A CA 1
ATOM 2880 C C . SER A 1 406 ? -26.010 4.542 -57.569 1.00 19.51 385 SER A C 1
ATOM 2881 O O . SER A 1 406 ? -24.858 4.623 -57.995 1.00 21.88 385 SER A O 1
ATOM 2884 N N . HIS A 1 407 ? -26.334 4.035 -56.376 1.00 18.07 386 HIS A N 1
ATOM 2885 C CA . HIS A 1 407 ? -25.360 3.626 -55.378 1.00 18.59 386 HIS A CA 1
ATOM 2886 C C . HIS A 1 407 ? -24.499 4.827 -54.987 1.00 19.37 386 HIS A C 1
ATOM 2887 O O . HIS A 1 407 ? -23.343 4.692 -54.572 1.00 19.63 386 HIS A O 1
ATOM 2894 N N . ASN A 1 408 ? -25.121 5.991 -55.094 1.00 17.80 387 ASN A N 1
ATOM 2895 C CA . ASN A 1 408 ? -24.556 7.267 -54.723 1.00 18.93 387 ASN A CA 1
ATOM 2896 C C . ASN A 1 408 ? -25.699 8.035 -54.069 1.00 19.78 387 ASN A C 1
ATOM 2897 O O . ASN A 1 408 ? -26.822 7.939 -54.552 1.00 18.74 387 ASN A O 1
ATOM 2902 N N . GLU A 1 409 ? -25.414 8.808 -53.017 1.00 19.67 388 GLU A N 1
ATOM 2903 C CA . GLU A 1 409 ? -26.470 9.506 -52.303 1.00 19.80 388 GLU A CA 1
ATOM 2904 C C . GLU A 1 409 ? -27.137 10.553 -53.196 1.00 19.98 388 GLU A C 1
ATOM 2905 O O . GLU A 1 409 ? -28.255 10.953 -52.891 1.00 16.95 388 GLU A O 1
ATOM 2911 N N . ALA A 1 410 ? -26.479 10.975 -54.292 1.00 19.05 389 ALA A N 1
ATOM 2912 C CA . ALA A 1 410 ? -27.025 11.999 -55.193 1.00 20.40 389 ALA A CA 1
ATOM 2913 C C . ALA A 1 410 ? -28.000 11.395 -56.221 1.00 20.21 389 ALA A C 1
ATOM 2914 O O . ALA A 1 410 ? -28.515 12.082 -57.097 1.00 21.26 389 ALA A O 1
ATOM 2916 N N . GLU A 1 411 ? -28.261 10.098 -56.124 1.00 20.43 390 GLU A N 1
ATOM 2917 C CA . GLU A 1 411 ? -29.273 9.468 -56.950 1.00 20.27 390 GLU A CA 1
ATOM 2918 C C . GLU A 1 411 ? -30.548 10.298 -56.944 1.00 19.56 390 GLU A C 1
ATOM 2919 O O . GLU A 1 411 ? -31.018 10.719 -55.873 1.00 19.98 390 GLU A O 1
ATOM 2925 N N . ASP A 1 412 ? -31.096 10.532 -58.141 1.00 20.24 391 ASP A N 1
ATOM 2926 C CA . ASP A 1 412 ? -32.210 11.464 -58.229 1.00 22.65 391 ASP A CA 1
ATOM 2927 C C . ASP A 1 412 ? -33.213 11.058 -59.301 1.00 21.79 391 ASP A C 1
ATOM 2928 O O . ASP A 1 412 ? -32.845 10.685 -60.415 1.00 21.54 391 ASP A O 1
ATOM 2933 N N . ILE A 1 413 ? -34.496 11.145 -58.932 1.00 21.33 392 ILE A N 1
ATOM 2934 C CA . ILE A 1 413 ? -35.607 11.100 -59.869 1.00 21.43 392 ILE A CA 1
ATOM 2935 C C . ILE A 1 413 ? -36.546 12.259 -59.532 1.00 23.36 392 ILE A C 1
ATOM 2936 O O . ILE A 1 413 ? -36.518 12.777 -58.417 1.00 23.50 392 ILE A O 1
ATOM 2941 N N . SER A 1 414 ? -37.461 12.567 -60.442 1.00 24.07 393 SER A N 1
ATOM 2942 C CA . SER A 1 414 ? -38.510 13.543 -60.194 1.00 26.03 393 SER A CA 1
ATOM 2943 C C . SER A 1 414 ? -39.779 12.848 -59.688 1.00 26.16 393 SER A C 1
ATOM 2944 O O . SER A 1 414 ? -39.949 11.637 -59.862 1.00 22.97 393 SER A O 1
ATOM 2947 N N . ARG A 1 415 ? -40.678 13.643 -59.086 1.00 26.76 394 ARG A N 1
ATOM 2948 C CA . ARG A 1 415 ? -42.001 13.193 -58.670 1.00 28.66 394 ARG A CA 1
ATOM 2949 C C . ARG A 1 415 ? -42.727 12.571 -59.868 1.00 25.62 394 ARG A C 1
ATOM 2950 O O . ARG A 1 415 ? -43.401 11.557 -59.726 1.00 25.13 394 ARG A O 1
ATOM 2958 N N . GLU A 1 416 ? -42.569 13.207 -61.038 1.00 27.61 395 GLU A N 1
ATOM 2959 C CA . GLU A 1 416 ? -43.276 12.833 -62.258 1.00 29.26 395 GLU A CA 1
ATOM 2960 C C . GLU A 1 416 ? -42.734 11.495 -62.782 1.00 26.33 395 GLU A C 1
ATOM 2961 O O . GLU A 1 416 ? -43.508 10.628 -63.197 1.00 23.29 395 GLU A O 1
ATOM 2967 N N . TRP A 1 417 ? -41.409 11.319 -62.754 1.00 24.84 396 TRP A N 1
ATOM 2968 C CA . TRP A 1 417 ? -40.825 10.051 -63.166 1.00 24.40 396 TRP A CA 1
ATOM 2969 C C . TRP A 1 417 ? -41.300 8.908 -62.269 1.00 23.73 396 TRP A C 1
ATOM 2970 O O . TRP A 1 417 ? -41.655 7.843 -62.753 1.00 23.53 396 TRP A O 1
ATOM 2981 N N . ALA A 1 418 ? -41.248 9.136 -60.953 1.00 22.75 397 ALA A N 1
ATOM 2982 C CA . ALA A 1 418 ? -41.674 8.143 -59.978 1.00 21.48 397 ALA A CA 1
ATOM 2983 C C . ALA A 1 418 ? -43.120 7.718 -60.237 1.00 21.77 397 ALA A C 1
ATOM 2984 O O . ALA A 1 418 ? -43.447 6.535 -60.320 1.00 21.01 397 ALA A O 1
ATOM 2986 N N . ALA A 1 419 ? -43.980 8.720 -60.421 1.00 21.58 398 ALA A N 1
ATOM 2987 C CA . ALA A 1 419 ? -45.418 8.480 -60.482 1.00 23.73 398 ALA A CA 1
ATOM 2988 C C . ALA A 1 419 ? -45.810 7.779 -61.787 1.00 22.97 398 ALA A C 1
ATOM 2989 O O . ALA A 1 419 ? -46.652 6.873 -61.778 1.00 22.57 398 ALA A O 1
ATOM 2991 N N . ALA A 1 420 ? -45.175 8.156 -62.904 1.00 21.34 399 ALA A N 1
ATOM 2992 C CA . ALA A 1 420 ? -45.505 7.523 -64.168 1.00 21.90 399 ALA A CA 1
ATOM 2993 C C . ALA A 1 420 ? -45.216 6.022 -64.112 1.00 21.76 399 ALA A C 1
ATOM 2994 O O . ALA A 1 420 ? -46.032 5.191 -64.546 1.00 22.15 399 ALA A O 1
ATOM 2996 N N . GLY A 1 421 ? -44.060 5.634 -63.594 1.00 21.33 400 GLY A N 1
ATOM 2997 C CA . GLY A 1 421 ? -43.745 4.220 -63.505 1.00 20.30 400 GLY A CA 1
ATOM 2998 C C . GLY A 1 421 ? -44.657 3.477 -62.533 1.00 19.71 400 GLY A C 1
ATOM 2999 O O . GLY A 1 421 ? -45.000 2.313 -62.748 1.00 21.91 400 GLY A O 1
ATOM 3000 N N . ALA A 1 422 ? -45.089 4.169 -61.474 1.00 19.34 401 ALA A N 1
ATOM 3001 C CA . ALA A 1 422 ? -46.010 3.594 -60.499 1.00 19.34 401 ALA A CA 1
ATOM 3002 C C . ALA A 1 422 ? -47.376 3.358 -61.135 1.00 21.68 401 ALA A C 1
ATOM 3003 O O . ALA A 1 422 ? -48.014 2.350 -60.818 1.00 21.49 401 ALA A O 1
ATOM 3005 N N . ASP A 1 423 ? -47.796 4.280 -62.024 1.00 21.92 402 ASP A N 1
ATOM 3006 C CA . ASP A 1 423 ? -49.019 4.119 -62.803 1.00 23.35 402 ASP A CA 1
ATOM 3007 C C . ASP A 1 423 ? -48.937 2.869 -63.669 1.00 22.30 402 ASP A C 1
ATOM 3008 O O . ASP A 1 423 ? -49.897 2.128 -63.806 1.00 22.04 402 ASP A O 1
ATOM 3013 N N . VAL A 1 424 ? -47.791 2.659 -64.308 1.00 22.88 403 VAL A N 1
ATOM 3014 C CA . VAL A 1 424 ? -47.621 1.512 -65.181 1.00 21.97 403 VAL A CA 1
ATOM 3015 C C . VAL A 1 424 ? -47.647 0.213 -64.371 1.00 22.10 403 VAL A C 1
ATOM 3016 O O . VAL A 1 424 ? -48.306 -0.767 -64.759 1.00 21.62 403 VAL A O 1
ATOM 3020 N N . LEU A 1 425 ? -46.972 0.238 -63.216 1.00 20.64 404 LEU A N 1
ATOM 3021 C CA . LEU A 1 425 ? -47.006 -0.875 -62.271 1.00 21.17 404 LEU A CA 1
ATOM 3022 C C . LEU A 1 425 ? -48.451 -1.182 -61.901 1.00 20.94 404 LEU A C 1
ATOM 3023 O O . LEU A 1 425 ? -48.885 -2.317 -61.933 1.00 20.38 404 LEU A O 1
ATOM 3028 N N . PHE A 1 426 ? -49.155 -0.148 -61.453 1.00 21.18 405 PHE A N 1
ATOM 3029 C CA . PHE A 1 426 ? -50.550 -0.241 -61.055 1.00 20.97 405 PHE A CA 1
ATOM 3030 C C . PHE A 1 426 ? -51.380 -0.926 -62.145 1.00 21.73 405 PHE A C 1
ATOM 3031 O O . PHE A 1 426 ? -52.084 -1.916 -61.876 1.00 20.71 405 PHE A O 1
ATOM 3039 N N . HIS A 1 427 ? -51.259 -0.463 -63.399 1.00 20.95 406 HIS A N 1
ATOM 3040 C CA . HIS A 1 427 ? -52.105 -1.007 -64.445 1.00 22.27 406 HIS A CA 1
ATOM 3041 C C . HIS A 1 427 ? -51.685 -2.412 -64.866 1.00 22.29 406 HIS A C 1
ATOM 3042 O O . HIS A 1 427 ? -52.551 -3.230 -65.158 1.00 21.36 406 HIS A O 1
ATOM 3049 N N . ALA A 1 428 ? -50.375 -2.697 -64.870 1.00 22.09 407 ALA A N 1
ATOM 3050 C CA . ALA A 1 428 ? -49.900 -4.025 -65.186 1.00 21.88 407 ALA A CA 1
ATOM 3051 C C . ALA A 1 428 ? -50.379 -5.019 -64.133 1.00 22.12 407 ALA A C 1
ATOM 3052 O O . ALA A 1 428 ? -50.794 -6.141 -64.464 1.00 22.08 407 ALA A O 1
ATOM 3054 N N . VAL A 1 429 ? -50.318 -4.605 -62.867 1.00 21.37 408 VAL A N 1
ATOM 3055 C CA . VAL A 1 429 ? -50.758 -5.444 -61.780 1.00 22.01 408 VAL A CA 1
ATOM 3056 C C . VAL A 1 429 ? -52.258 -5.700 -61.894 1.00 22.60 408 VAL A C 1
ATOM 3057 O O . VAL A 1 429 ? -52.685 -6.841 -61.770 1.00 23.76 408 VAL A O 1
ATOM 3061 N N . LEU A 1 430 ? -53.034 -4.664 -62.170 1.00 23.03 409 LEU A N 1
ATOM 3062 C CA . LEU A 1 430 ? -54.478 -4.807 -62.282 1.00 24.57 409 LEU A CA 1
ATOM 3063 C C . LEU A 1 430 ? -54.842 -5.760 -63.422 1.00 24.97 409 LEU A C 1
ATOM 3064 O O . LEU A 1 430 ? -55.747 -6.575 -63.275 1.00 23.95 409 LEU A O 1
ATOM 3069 N N . GLU A 1 431 ? -54.165 -5.642 -64.575 1.00 24.35 410 GLU A N 1
ATOM 3070 C CA . GLU A 1 431 ? -54.439 -6.520 -65.687 1.00 28.12 410 GLU A CA 1
ATOM 3071 C C . GLU A 1 431 ? -54.148 -7.972 -65.304 1.00 25.66 410 GLU A C 1
ATOM 3072 O O . GLU A 1 431 ? -54.878 -8.870 -65.715 1.00 25.71 410 GLU A O 1
ATOM 3078 N N . THR A 1 432 ? -53.062 -8.193 -64.557 1.00 22.72 411 THR A N 1
ATOM 3079 C CA . THR A 1 432 ? -52.612 -9.534 -64.203 1.00 22.08 411 THR A CA 1
ATOM 3080 C C . THR A 1 432 ? -53.451 -10.116 -63.056 1.00 22.37 411 THR A C 1
ATOM 3081 O O . THR A 1 432 ? -53.764 -11.311 -63.052 1.00 23.35 411 THR A O 1
ATOM 3085 N N . ALA A 1 433 ? -53.787 -9.295 -62.070 1.00 21.20 412 ALA A N 1
ATOM 3086 C CA . ALA A 1 433 ? -54.579 -9.746 -60.930 1.00 22.11 412 ALA A CA 1
ATOM 3087 C C . ALA A 1 433 ? -56.074 -9.842 -61.266 1.00 22.59 412 ALA A C 1
ATOM 3088 O O . ALA A 1 433 ? -56.821 -10.513 -60.532 1.00 21.02 412 ALA A O 1
ATOM 3090 N N . GLU A 1 434 ? -56.506 -9.093 -62.300 1.00 24.81 413 GLU A N 1
ATOM 3091 C CA . GLU A 1 434 ? -57.845 -9.120 -62.889 1.00 26.72 413 GLU A CA 1
ATOM 3092 C C . GLU A 1 434 ? -58.855 -8.378 -62.025 1.00 27.99 413 GLU A C 1
ATOM 3093 O O . GLU A 1 434 ? -59.216 -8.857 -60.960 1.00 25.38 413 GLU A O 1
ATOM 3099 N N . ILE A 1 435 ? -59.357 -7.239 -62.534 1.00 28.70 414 ILE A N 1
ATOM 3100 C CA . ILE A 1 435 ? -60.363 -6.471 -61.821 1.00 29.72 414 ILE A CA 1
ATOM 3101 C C . ILE A 1 435 ? -61.664 -7.273 -61.801 1.00 30.00 414 ILE A C 1
ATOM 3102 O O . ILE A 1 435 ? -62.079 -7.822 -62.822 1.00 27.52 414 ILE A O 1
ATOM 3107 N N . VAL A 1 436 ? -62.281 -7.315 -60.623 1.00 28.87 415 VAL A N 1
ATOM 3108 C CA . VAL A 1 436 ? -63.586 -7.939 -60.456 1.00 31.92 415 VAL A CA 1
ATOM 3109 C C . VAL A 1 436 ? -64.531 -6.834 -60.007 1.00 31.63 415 VAL A C 1
ATOM 3110 O O . VAL A 1 436 ? -64.219 -6.089 -59.080 1.00 31.64 415 VAL A O 1
ATOM 3114 N N . GLU A 1 437 ? -65.639 -6.694 -60.733 1.00 38.05 416 GLU A N 1
ATOM 3115 C CA . GLU A 1 437 ? -66.674 -5.708 -60.430 1.00 43.93 416 GLU A CA 1
ATOM 3116 C C . GLU A 1 437 ? -67.422 -6.064 -59.133 1.00 46.38 416 GLU A C 1
ATOM 3117 O O . GLU A 1 437 ? -67.716 -5.115 -58.381 1.00 46.61 416 GLU A O 1
ATOM 3124 N N . ASN B 1 28 ? 36.241 -7.718 -21.670 1.00 67.69 7 ASN B N 1
ATOM 3125 C CA . ASN B 1 28 ? 36.378 -9.143 -21.249 1.00 67.98 7 ASN B CA 1
ATOM 3126 C C . ASN B 1 28 ? 35.000 -9.711 -20.893 1.00 62.95 7 ASN B C 1
ATOM 3127 O O . ASN B 1 28 ? 34.615 -10.771 -21.391 1.00 65.00 7 ASN B O 1
ATOM 3132 N N . ARG B 1 29 ? 34.252 -8.955 -20.073 1.00 52.43 8 ARG B N 1
ATOM 3133 C CA . ARG B 1 29 ? 33.023 -9.388 -19.410 1.00 44.98 8 ARG B CA 1
ATOM 3134 C C . ARG B 1 29 ? 31.828 -9.344 -20.364 1.00 40.98 8 ARG B C 1
ATOM 3135 O O . ARG B 1 29 ? 31.691 -8.385 -21.114 1.00 34.66 8 ARG B O 1
ATOM 3143 N N . ARG B 1 30 ? 30.947 -10.354 -20.289 1.00 34.63 9 ARG B N 1
ATOM 3144 C CA . ARG B 1 30 ? 29.837 -10.528 -21.215 1.00 33.34 9 ARG B CA 1
ATOM 3145 C C . ARG B 1 30 ? 28.523 -10.373 -20.445 1.00 29.17 9 ARG B C 1
ATOM 3146 O O . ARG B 1 30 ? 28.464 -10.642 -19.251 1.00 29.19 9 ARG B O 1
ATOM 3154 N N . VAL B 1 31 ? 27.458 -10.004 -21.146 1.00 25.76 10 VAL B N 1
ATOM 3155 C CA . VAL B 1 31 ? 26.148 -9.942 -20.517 1.00 25.05 10 VAL B CA 1
ATOM 3156 C C . VAL B 1 31 ? 25.631 -11.362 -20.322 1.00 24.18 10 VAL B C 1
ATOM 3157 O O . VAL B 1 31 ? 26.182 -12.322 -20.840 1.00 24.55 10 VAL B O 1
ATOM 3161 N N . ASN B 1 32 ? 24.544 -11.479 -19.562 1.00 24.75 11 ASN B N 1
ATOM 3162 C CA . ASN B 1 32 ? 23.934 -12.764 -19.292 1.00 26.71 11 ASN B CA 1
ATOM 3163 C C . ASN B 1 32 ? 22.981 -13.104 -20.437 1.00 25.93 11 ASN B C 1
ATOM 3164 O O . ASN B 1 32 ? 21.861 -12.589 -20.477 1.00 24.48 11 ASN B O 1
ATOM 3169 N N . ALA B 1 33 ? 23.426 -13.980 -21.345 1.00 25.68 12 ALA B N 1
ATOM 3170 C CA . ALA B 1 33 ? 22.684 -14.293 -22.564 1.00 26.55 12 ALA B CA 1
ATOM 3171 C C . ALA B 1 33 ? 21.328 -14.921 -22.239 1.00 26.29 12 ALA B C 1
ATOM 3172 O O . ALA B 1 33 ? 20.326 -14.668 -22.924 1.00 25.82 12 ALA B O 1
ATOM 3174 N N . ASP B 1 34 ? 21.309 -15.753 -21.200 1.00 27.33 13 ASP B N 1
ATOM 3175 C CA . ASP B 1 34 ? 20.106 -16.474 -20.809 1.00 29.73 13 ASP B CA 1
ATOM 3176 C C . ASP B 1 34 ? 19.076 -15.542 -20.189 1.00 26.65 13 ASP B C 1
ATOM 3177 O O . ASP B 1 34 ? 17.898 -15.668 -20.485 1.00 27.70 13 ASP B O 1
ATOM 3182 N N . ARG B 1 35 ? 19.526 -14.638 -19.317 1.00 25.78 14 ARG B N 1
ATOM 3183 C CA . ARG B 1 35 ? 18.650 -13.659 -18.688 1.00 26.39 14 ARG B CA 1
ATOM 3184 C C . ARG B 1 35 ? 18.038 -12.763 -19.767 1.00 24.36 14 ARG B C 1
ATOM 3185 O O . ARG B 1 35 ? 16.853 -12.481 -19.744 1.00 22.65 14 ARG B O 1
ATOM 3193 N N . LEU B 1 36 ? 18.848 -12.345 -20.743 1.00 23.25 15 LEU B N 1
ATOM 3194 C CA . LEU B 1 36 ? 18.333 -11.519 -21.815 1.00 23.02 15 LEU B CA 1
ATOM 3195 C C . LEU B 1 36 ? 17.280 -12.308 -22.593 1.00 21.97 15 LEU B C 1
ATOM 3196 O O . LEU B 1 36 ? 16.192 -11.795 -22.856 1.00 21.19 15 LEU B O 1
ATOM 3201 N N . TRP B 1 37 ? 17.618 -13.538 -22.974 1.00 20.85 16 TRP B N 1
ATOM 3202 C CA . TRP B 1 37 ? 16.722 -14.351 -23.769 1.00 22.32 16 TRP B CA 1
ATOM 3203 C C . TRP B 1 37 ? 15.391 -14.561 -23.040 1.00 23.49 16 TRP B C 1
ATOM 3204 O O . TRP B 1 37 ? 14.337 -14.423 -23.640 1.00 22.21 16 TRP B O 1
ATOM 3215 N N . ASP B 1 38 ? 15.458 -14.923 -21.754 1.00 25.61 17 ASP B N 1
ATOM 3216 C CA . ASP B 1 38 ? 14.273 -15.149 -20.940 1.00 26.46 17 ASP B CA 1
ATOM 3217 C C . ASP B 1 38 ? 13.385 -13.900 -20.912 1.00 25.53 17 ASP B C 1
ATOM 3218 O O . ASP B 1 38 ? 12.153 -13.986 -20.961 1.00 24.02 17 ASP B O 1
ATOM 3223 N N . SER B 1 39 ? 14.012 -12.723 -20.807 1.00 22.90 18 SER B N 1
ATOM 3224 C CA . SER B 1 39 ? 13.263 -11.473 -20.796 1.00 22.47 18 SER B CA 1
ATOM 3225 C C . SER B 1 39 ? 12.529 -11.270 -22.112 1.00 20.69 18 SER B C 1
ATOM 3226 O O . SER B 1 39 ? 11.368 -10.851 -22.109 1.00 20.29 18 SER B O 1
ATOM 3229 N N . LEU B 1 40 ? 13.188 -11.585 -23.240 1.00 20.23 19 LEU B N 1
ATOM 3230 C CA . LEU B 1 40 ? 12.549 -11.504 -24.542 1.00 20.70 19 LEU B CA 1
ATOM 3231 C C . LEU B 1 40 ? 11.367 -12.467 -24.626 1.00 21.78 19 LEU B C 1
ATOM 3232 O O . LEU B 1 40 ? 10.360 -12.130 -25.228 1.00 20.71 19 LEU B O 1
ATOM 3237 N N . MET B 1 41 ? 11.518 -13.685 -24.093 1.00 22.69 20 MET B N 1
ATOM 3238 C CA . MET B 1 41 ? 10.456 -14.681 -24.196 1.00 25.00 20 MET B CA 1
ATOM 3239 C C . MET B 1 41 ? 9.276 -14.294 -23.290 1.00 24.91 20 MET B C 1
ATOM 3240 O O . MET B 1 41 ? 8.122 -14.553 -23.647 1.00 25.41 20 MET B O 1
ATOM 3245 N N . GLU B 1 42 ? 9.556 -13.651 -22.152 1.00 24.71 21 GLU B N 1
ATOM 3246 C CA . GLU B 1 42 ? 8.507 -13.208 -21.243 1.00 26.28 21 GLU B CA 1
ATOM 3247 C C . GLU B 1 42 ? 7.736 -12.042 -21.843 1.00 24.03 21 GLU B C 1
ATOM 3248 O O . GLU B 1 42 ? 6.506 -12.021 -21.787 1.00 21.36 21 GLU B O 1
ATOM 3254 N N . MET B 1 43 ? 8.459 -11.080 -22.434 1.00 21.75 22 MET B N 1
ATOM 3255 C CA . MET B 1 43 ? 7.806 -9.907 -23.007 1.00 21.19 22 MET B CA 1
ATOM 3256 C C . MET B 1 43 ? 6.942 -10.340 -24.184 1.00 21.70 22 MET B C 1
ATOM 3257 O O . MET B 1 43 ? 5.882 -9.780 -24.417 1.00 21.47 22 MET B O 1
ATOM 3262 N N . ALA B 1 44 ? 7.393 -11.354 -24.937 1.00 22.62 23 ALA B N 1
ATOM 3263 C CA . ALA B 1 44 ? 6.664 -11.877 -26.084 1.00 22.83 23 ALA B CA 1
ATOM 3264 C C . ALA B 1 44 ? 5.294 -12.452 -25.686 1.00 23.09 23 ALA B C 1
ATOM 3265 O O . ALA B 1 44 ? 4.433 -12.627 -26.559 1.00 22.60 23 ALA B O 1
ATOM 3267 N N . LYS B 1 45 ? 5.105 -12.772 -24.397 1.00 22.81 24 LYS B N 1
ATOM 3268 C CA . LYS B 1 45 ? 3.818 -13.278 -23.937 1.00 26.41 24 LYS B CA 1
ATOM 3269 C C . LYS B 1 45 ? 2.770 -12.165 -23.869 1.00 25.20 24 LYS B C 1
ATOM 3270 O O . LYS B 1 45 ? 1.573 -12.453 -23.731 1.00 24.23 24 LYS B O 1
ATOM 3276 N N . ILE B 1 46 ? 3.211 -10.908 -23.879 1.00 23.25 25 ILE B N 1
ATOM 3277 C CA . ILE B 1 46 ? 2.295 -9.786 -23.756 1.00 24.06 25 ILE B CA 1
ATOM 3278 C C . ILE B 1 46 ? 1.849 -9.326 -25.144 1.00 22.72 25 ILE B C 1
ATOM 3279 O O . ILE B 1 46 ? 2.677 -8.962 -25.984 1.00 22.63 25 ILE B O 1
ATOM 3284 N N . GLY B 1 47 ? 0.527 -9.379 -25.389 1.00 23.93 26 GLY B N 1
ATOM 3285 C CA . GLY B 1 47 ? -0.009 -8.988 -26.680 1.00 22.71 26 GLY B CA 1
ATOM 3286 C C . GLY B 1 47 ? 0.493 -9.911 -27.782 1.00 22.42 26 GLY B C 1
ATOM 3287 O O . GLY B 1 47 ? 1.098 -9.489 -28.763 1.00 21.90 26 GLY B O 1
ATOM 3288 N N . PRO B 1 48 ? 0.245 -11.226 -27.640 1.00 26.40 27 PRO B N 1
ATOM 3289 C CA . PRO B 1 48 ? 0.754 -12.207 -28.597 1.00 25.91 27 PRO B CA 1
ATOM 3290 C C . PRO B 1 48 ? 0.011 -12.018 -29.911 1.00 24.27 27 PRO B C 1
ATOM 3291 O O . PRO B 1 48 ? -1.153 -11.638 -29.905 1.00 24.45 27 PRO B O 1
ATOM 3295 N N . GLY B 1 49 ? 0.681 -12.280 -31.035 1.00 22.78 28 GLY B N 1
ATOM 3296 C CA . GLY B 1 49 ? 0.009 -12.304 -32.320 1.00 24.55 28 GLY B CA 1
ATOM 3297 C C . GLY B 1 49 ? -0.607 -13.670 -32.571 1.00 26.04 28 GLY B C 1
ATOM 3298 O O . GLY B 1 49 ? -0.877 -14.394 -31.622 1.00 26.26 28 GLY B O 1
ATOM 3299 N N . VAL B 1 50 ? -0.805 -14.021 -33.839 1.00 25.66 29 VAL B N 1
ATOM 3300 C CA . VAL B 1 50 ? -1.477 -15.276 -34.151 1.00 28.64 29 VAL B CA 1
ATOM 3301 C C . VAL B 1 50 ? -0.485 -16.354 -34.580 1.00 27.87 29 VAL B C 1
ATOM 3302 O O . VAL B 1 50 ? -0.889 -17.471 -34.871 1.00 29.94 29 VAL B O 1
ATOM 3306 N N . ALA B 1 51 ? 0.807 -16.043 -34.589 1.00 28.04 30 ALA B N 1
ATOM 3307 C CA . ALA B 1 51 ? 1.788 -16.945 -35.181 1.00 28.44 30 ALA B CA 1
ATOM 3308 C C . ALA B 1 51 ? 3.133 -16.835 -34.463 1.00 27.09 30 ALA B C 1
ATOM 3309 O O . ALA B 1 51 ? 4.157 -17.010 -35.087 1.00 28.45 30 ALA B O 1
ATOM 3311 N N . GLY B 1 52 ? 3.127 -16.637 -33.140 1.00 26.33 31 GLY B N 1
ATOM 3312 C CA . GLY B 1 52 ? 4.342 -16.738 -32.342 1.00 25.10 31 GLY B CA 1
ATOM 3313 C C . GLY B 1 52 ? 5.095 -15.419 -32.186 1.00 23.94 31 GLY B C 1
ATOM 3314 O O . GLY B 1 52 ? 6.149 -15.390 -31.566 1.00 23.79 31 GLY B O 1
ATOM 3315 N N . GLY B 1 53 ? 4.576 -14.364 -32.817 1.00 23.13 32 GLY B N 1
ATOM 3316 C CA . GLY B 1 53 ? 5.083 -13.007 -32.667 1.00 22.66 32 GLY B CA 1
ATOM 3317 C C . GLY B 1 53 ? 4.131 -12.190 -31.788 1.00 21.05 32 GLY B C 1
ATOM 3318 O O . GLY B 1 53 ? 3.515 -12.720 -30.849 1.00 21.69 32 GLY B O 1
ATOM 3319 N N . ASN B 1 54 ? 4.009 -10.909 -32.117 1.00 21.79 33 ASN B N 1
ATOM 3320 C CA . ASN B 1 54 ? 3.314 -9.983 -31.237 1.00 20.73 33 ASN B CA 1
ATOM 3321 C C . ASN B 1 54 ? 2.409 -9.060 -32.047 1.00 21.15 33 ASN B C 1
ATOM 3322 O O . ASN B 1 54 ? 2.726 -8.662 -33.154 1.00 21.88 33 ASN B O 1
ATOM 3327 N N . ASN B 1 55 ? 1.270 -8.734 -31.436 1.00 21.02 34 ASN B N 1
ATOM 3328 C CA . ASN B 1 55 ? 0.414 -7.657 -31.868 1.00 20.61 34 ASN B CA 1
ATOM 3329 C C . ASN B 1 55 ? 0.225 -6.783 -30.635 1.00 20.55 34 ASN B C 1
ATOM 3330 O O . ASN B 1 55 ? -0.769 -6.929 -29.932 1.00 19.43 34 ASN B O 1
ATOM 3335 N N . ARG B 1 56 ? 1.247 -5.987 -30.318 1.00 19.68 35 ARG B N 1
ATOM 3336 C CA . ARG B 1 56 ? 1.253 -5.156 -29.119 1.00 20.23 35 ARG B CA 1
ATOM 3337 C C . ARG B 1 56 ? 1.485 -3.722 -29.585 1.00 18.90 35 ARG B C 1
ATOM 3338 O O . ARG B 1 56 ? 2.575 -3.145 -29.458 1.00 18.47 35 ARG B O 1
ATOM 3346 N N . GLN B 1 57 ? 0.444 -3.164 -30.203 1.00 19.18 36 GLN B N 1
ATOM 3347 C CA . GLN B 1 57 ? 0.611 -1.877 -30.844 1.00 18.93 36 GLN B CA 1
ATOM 3348 C C . GLN B 1 57 ? 0.585 -0.750 -29.814 1.00 17.74 36 GLN B C 1
ATOM 3349 O O . GLN B 1 57 ? 0.041 -0.858 -28.697 1.00 17.98 36 GLN B O 1
ATOM 3355 N N . THR B 1 58 ? 1.112 0.393 -30.256 1.00 17.39 37 THR B N 1
ATOM 3356 C CA . THR B 1 58 ? 1.274 1.525 -29.362 1.00 17.65 37 THR B CA 1
ATOM 3357 C C . THR B 1 58 ? -0.092 1.918 -28.774 1.00 18.32 37 THR B C 1
ATOM 3358 O O . THR B 1 58 ? -1.087 2.036 -29.504 1.00 20.06 37 THR B O 1
ATOM 3362 N N . LEU B 1 59 ? -0.105 2.140 -27.459 1.00 19.83 38 LEU B N 1
ATOM 3363 C CA . LEU B 1 59 ? -1.227 2.735 -26.746 1.00 20.40 38 LEU B CA 1
ATOM 3364 C C . LEU B 1 59 ? -2.451 1.828 -26.755 1.00 21.03 38 LEU B C 1
ATOM 3365 O O . LEU B 1 59 ? -3.577 2.315 -26.643 1.00 21.64 38 LEU B O 1
ATOM 3370 N N . THR B 1 60 ? -2.215 0.523 -26.897 1.00 20.82 39 THR B N 1
ATOM 3371 C CA . THR B 1 60 ? -3.214 -0.486 -26.619 1.00 21.11 39 THR B CA 1
ATOM 3372 C C . THR B 1 60 ? -3.040 -0.930 -25.175 1.00 22.21 39 THR B C 1
ATOM 3373 O O . THR B 1 60 ? -2.020 -0.616 -24.523 1.00 20.13 39 THR B O 1
ATOM 3377 N N . ASP B 1 61 ? -4.055 -1.659 -24.660 1.00 22.90 40 ASP B N 1
ATOM 3378 C CA . ASP B 1 61 ? -3.952 -2.208 -23.320 1.00 24.11 40 ASP B CA 1
ATOM 3379 C C . ASP B 1 61 ? -2.724 -3.115 -23.234 1.00 22.96 40 ASP B C 1
ATOM 3380 O O . ASP B 1 61 ? -2.039 -3.095 -22.231 1.00 21.10 40 ASP B O 1
ATOM 3385 N N . ALA B 1 62 ? -2.432 -3.879 -24.305 1.00 23.70 41 ALA B N 1
ATOM 3386 C CA . ALA B 1 62 ? -1.254 -4.758 -24.303 1.00 22.83 41 ALA B CA 1
ATOM 3387 C C . ALA B 1 62 ? 0.038 -3.935 -24.210 1.00 21.21 41 ALA B C 1
ATOM 3388 O O . ALA B 1 62 ? 0.964 -4.345 -23.521 1.00 21.33 41 ALA B O 1
ATOM 3390 N N . ASP B 1 63 ? 0.088 -2.782 -24.887 1.00 21.12 42 ASP B N 1
ATOM 3391 C CA . ASP B 1 63 ? 1.229 -1.882 -24.742 1.00 20.44 42 ASP B CA 1
ATOM 3392 C C . ASP B 1 63 ? 1.354 -1.436 -23.278 1.00 20.13 42 ASP B C 1
ATOM 3393 O O . ASP B 1 63 ? 2.452 -1.437 -22.739 1.00 19.95 42 ASP B O 1
ATOM 3398 N N . GLY B 1 64 ? 0.237 -1.066 -22.641 1.00 20.63 43 GLY B N 1
ATOM 3399 C CA . GLY B 1 64 ? 0.216 -0.750 -21.222 1.00 21.41 43 GLY B CA 1
ATOM 3400 C C . GLY B 1 64 ? 0.874 -1.838 -20.373 1.00 21.73 43 GLY B C 1
ATOM 3401 O O . GLY B 1 64 ? 1.688 -1.565 -19.491 1.00 22.40 43 GLY B O 1
ATOM 3402 N N . GLU B 1 65 ? 0.468 -3.080 -20.616 1.00 22.18 44 GLU B N 1
ATOM 3403 C CA . GLU B 1 65 ? 0.973 -4.212 -19.852 1.00 23.76 44 GLU B CA 1
ATOM 3404 C C . GLU B 1 65 ? 2.481 -4.394 -20.081 1.00 21.56 44 GLU B C 1
ATOM 3405 O O . GLU B 1 65 ? 3.252 -4.617 -19.143 1.00 22.03 44 GLU B O 1
ATOM 3411 N N . GLY B 1 66 ? 2.917 -4.269 -21.345 1.00 21.71 45 GLY B N 1
ATOM 3412 C CA . GLY B 1 66 ? 4.334 -4.398 -21.663 1.00 21.17 45 GLY B CA 1
ATOM 3413 C C . GLY B 1 66 ? 5.171 -3.310 -20.974 1.00 20.23 45 GLY B C 1
ATOM 3414 O O . GLY B 1 66 ? 6.226 -3.578 -20.403 1.00 20.30 45 GLY B O 1
ATOM 3415 N N . ARG B 1 67 ? 4.662 -2.075 -21.016 1.00 19.96 46 ARG B N 1
ATOM 3416 C CA . ARG B 1 67 ? 5.314 -0.958 -20.351 1.00 19.50 46 ARG B CA 1
ATOM 3417 C C . ARG B 1 67 ? 5.446 -1.238 -18.862 1.00 21.69 46 ARG B C 1
ATOM 3418 O O . ARG B 1 67 ? 6.516 -0.999 -18.287 1.00 20.76 46 ARG B O 1
ATOM 3426 N N . ARG B 1 68 ? 4.361 -1.730 -18.239 1.00 23.26 47 ARG B N 1
ATOM 3427 C CA . ARG B 1 68 ? 4.337 -2.015 -16.808 1.00 26.69 47 ARG B CA 1
ATOM 3428 C C . ARG B 1 68 ? 5.353 -3.098 -16.438 1.00 24.71 47 ARG B C 1
ATOM 3429 O O . ARG B 1 68 ? 6.035 -3.002 -15.424 1.00 21.98 47 ARG B O 1
ATOM 3437 N N . LEU B 1 69 ? 5.441 -4.144 -17.266 1.00 25.86 48 LEU B N 1
ATOM 3438 C CA . LEU B 1 69 ? 6.400 -5.204 -17.015 1.00 24.62 48 LEU B CA 1
ATOM 3439 C C . LEU B 1 69 ? 7.822 -4.661 -17.106 1.00 23.57 48 LEU B C 1
ATOM 3440 O O . LEU B 1 69 ? 8.664 -4.944 -16.262 1.00 23.85 48 LEU B O 1
ATOM 3445 N N . PHE B 1 70 ? 8.082 -3.897 -18.166 1.00 23.08 49 PHE B N 1
ATOM 3446 C CA . PHE B 1 70 ? 9.386 -3.303 -18.347 1.00 22.05 49 PHE B CA 1
ATOM 3447 C C . PHE B 1 70 ? 9.724 -2.409 -17.159 1.00 21.98 49 PHE B C 1
ATOM 3448 O O . PHE B 1 70 ? 10.825 -2.457 -16.614 1.00 20.23 49 PHE B O 1
ATOM 3456 N N . GLN B 1 71 ? 8.786 -1.551 -16.777 1.00 22.49 50 GLN B N 1
ATOM 3457 C CA . GLN B 1 71 ? 8.981 -0.690 -15.618 1.00 23.80 50 GLN B CA 1
ATOM 3458 C C . GLN B 1 71 ? 9.361 -1.508 -14.388 1.00 22.58 50 GLN B C 1
ATOM 3459 O O . GLN B 1 71 ? 10.312 -1.179 -13.688 1.00 22.45 50 GLN B O 1
ATOM 3465 N N . SER B 1 72 ? 8.622 -2.581 -14.106 1.00 25.90 51 SER B N 1
ATOM 3466 C CA . SER B 1 72 ? 8.861 -3.326 -12.867 1.00 27.08 51 SER B CA 1
ATOM 3467 C C . SER B 1 72 ? 10.254 -3.959 -12.893 1.00 25.33 51 SER B C 1
ATOM 3468 O O . SER B 1 72 ? 10.966 -3.890 -11.909 1.00 24.07 51 SER B O 1
ATOM 3471 N N . TRP B 1 73 ? 10.686 -4.509 -14.041 1.00 24.26 52 TRP B N 1
ATOM 3472 C CA . TRP B 1 73 ? 12.030 -5.057 -14.163 1.00 23.11 52 TRP B CA 1
ATOM 3473 C C . TRP B 1 73 ? 13.097 -4.004 -13.909 1.00 22.87 52 TRP B C 1
ATOM 3474 O O . TRP B 1 73 ? 14.079 -4.252 -13.222 1.00 22.58 52 TRP B O 1
ATOM 3485 N N . CYS B 1 74 ? 12.923 -2.841 -14.541 1.00 22.51 53 CYS B N 1
ATOM 3486 C CA . CYS B 1 74 ? 13.901 -1.773 -14.420 1.00 23.12 53 CYS B CA 1
ATOM 3487 C C . CYS B 1 74 ? 13.968 -1.270 -12.982 1.00 24.57 53 CYS B C 1
ATOM 3488 O O . CYS B 1 74 ? 15.055 -1.016 -12.456 1.00 24.21 53 CYS B O 1
ATOM 3491 N N . GLU B 1 75 ? 12.794 -1.135 -12.347 1.00 24.14 54 GLU B N 1
ATOM 3492 C CA . GLU B 1 75 ? 12.762 -0.663 -10.970 1.00 25.91 54 GLU B CA 1
ATOM 3493 C C . GLU B 1 75 ? 13.459 -1.668 -10.053 1.00 26.45 54 GLU B C 1
ATOM 3494 O O . GLU B 1 75 ? 14.203 -1.253 -9.155 1.00 27.17 54 GLU B O 1
ATOM 3500 N N . GLU B 1 76 ? 13.249 -2.973 -10.278 1.00 28.65 55 GLU B N 1
ATOM 3501 C CA . GLU B 1 76 ? 13.937 -4.011 -9.514 1.00 32.55 55 GLU B CA 1
ATOM 3502 C C . GLU B 1 76 ? 15.450 -3.943 -9.723 1.00 31.18 55 GLU B C 1
ATOM 3503 O O . GLU B 1 76 ? 16.198 -4.400 -8.879 1.00 31.77 55 GLU B O 1
ATOM 3509 N N . ALA B 1 77 ? 15.907 -3.438 -10.877 1.00 28.62 56 ALA B N 1
ATOM 3510 C CA . ALA B 1 77 ? 17.328 -3.322 -11.179 1.00 28.11 56 ALA B CA 1
ATOM 3511 C C . ALA B 1 77 ? 17.881 -1.981 -10.699 1.00 27.92 56 ALA B C 1
ATOM 3512 O O . ALA B 1 77 ? 18.986 -1.604 -11.082 1.00 28.99 56 ALA B O 1
ATOM 3514 N N . GLY B 1 78 ? 17.085 -1.223 -9.934 1.00 27.64 57 GLY B N 1
ATOM 3515 C CA . GLY B 1 78 ? 17.583 -0.021 -9.286 1.00 27.28 57 GLY B CA 1
ATOM 3516 C C . GLY B 1 78 ? 17.434 1.245 -10.132 1.00 28.42 57 GLY B C 1
ATOM 3517 O O . GLY B 1 78 ? 17.984 2.288 -9.765 1.00 28.05 57 GLY B O 1
ATOM 3518 N N . LEU B 1 79 ? 16.707 1.167 -11.261 1.00 24.45 58 LEU B N 1
ATOM 3519 C CA . LEU B 1 79 ? 16.543 2.312 -12.144 1.00 23.57 58 LEU B CA 1
ATOM 3520 C C . LEU B 1 79 ? 15.354 3.153 -11.702 1.00 25.88 58 LEU B C 1
ATOM 3521 O O . LEU B 1 79 ? 14.352 2.613 -11.257 1.00 25.32 58 LEU B O 1
ATOM 3526 N N . SER B 1 80 ? 15.466 4.477 -11.848 1.00 25.84 59 SER B N 1
ATOM 3527 C CA . SER B 1 80 ? 14.366 5.387 -11.544 1.00 27.04 59 SER B CA 1
ATOM 3528 C C . SER B 1 80 ? 13.719 5.830 -12.855 1.00 24.55 59 SER B C 1
ATOM 3529 O O . SER B 1 80 ? 14.398 6.039 -13.867 1.00 21.52 59 SER B O 1
ATOM 3532 N N . MET B 1 81 ? 12.413 6.031 -12.823 1.00 22.87 60 MET B N 1
ATOM 3533 C CA . MET B 1 81 ? 11.656 6.201 -14.056 1.00 22.30 60 MET B CA 1
ATOM 3534 C C . MET B 1 81 ? 11.216 7.656 -14.146 1.00 23.63 60 MET B C 1
ATOM 3535 O O . MET B 1 81 ? 10.697 8.212 -13.175 1.00 22.10 60 MET B O 1
ATOM 3540 N N . GLY B 1 82 ? 11.422 8.225 -15.332 1.00 22.67 61 GLY B N 1
ATOM 3541 C CA . GLY B 1 82 ? 10.751 9.421 -15.783 1.00 22.51 61 GLY B CA 1
ATOM 3542 C C . GLY B 1 82 ? 9.950 9.128 -17.048 1.00 21.70 61 GLY B C 1
ATOM 3543 O O . GLY B 1 82 ? 10.300 8.232 -17.806 1.00 20.95 61 GLY B O 1
ATOM 3544 N N . VAL B 1 83 ? 8.857 9.877 -17.244 1.00 20.82 62 VAL B N 1
ATOM 3545 C CA . VAL B 1 83 ? 8.017 9.684 -18.413 1.00 20.41 62 VAL B CA 1
ATOM 3546 C C . VAL B 1 83 ? 7.679 11.067 -18.951 1.00 19.62 62 VAL B C 1
ATOM 3547 O O . VAL B 1 83 ? 7.368 11.961 -18.178 1.00 20.66 62 VAL B O 1
ATOM 3551 N N . ASP B 1 84 ? 7.763 11.240 -20.266 1.00 19.66 63 ASP B N 1
ATOM 3552 C CA . ASP B 1 84 ? 7.473 12.538 -20.870 1.00 20.04 63 ASP B CA 1
ATOM 3553 C C . ASP B 1 84 ? 6.025 12.567 -21.357 1.00 20.15 63 ASP B C 1
ATOM 3554 O O . ASP B 1 84 ? 5.263 11.586 -21.242 1.00 19.43 63 ASP B O 1
ATOM 3559 N N . LYS B 1 85 ? 5.621 13.740 -21.871 1.00 20.78 64 LYS B N 1
ATOM 3560 C CA . LYS B 1 85 ? 4.250 13.952 -22.307 1.00 21.04 64 LYS B CA 1
ATOM 3561 C C . LYS B 1 85 ? 3.910 13.159 -23.571 1.00 21.24 64 LYS B C 1
ATOM 3562 O O . LYS B 1 85 ? 2.777 13.187 -24.019 1.00 20.70 64 LYS B O 1
ATOM 3568 N N . MET B 1 86 ? 4.873 12.432 -24.160 1.00 20.57 65 MET B N 1
ATOM 3569 C CA . MET B 1 86 ? 4.590 11.548 -25.282 1.00 18.66 65 MET B CA 1
ATOM 3570 C C . MET B 1 86 ? 4.578 10.087 -24.818 1.00 18.01 65 MET B C 1
ATOM 3571 O O . MET B 1 86 ? 4.414 9.182 -25.631 1.00 17.32 65 MET B O 1
ATOM 3576 N N . GLY B 1 87 ? 4.724 9.872 -23.502 1.00 18.15 66 GLY B N 1
ATOM 3577 C CA . GLY B 1 87 ? 4.720 8.535 -22.921 1.00 16.93 66 GLY B CA 1
ATOM 3578 C C . GLY B 1 87 ? 6.064 7.807 -22.993 1.00 17.28 66 GLY B C 1
ATOM 3579 O O . GLY B 1 87 ? 6.178 6.662 -22.575 1.00 16.70 66 GLY B O 1
ATOM 3580 N N . THR B 1 88 ? 7.108 8.464 -23.501 1.00 18.37 67 THR B N 1
ATOM 3581 C CA . THR B 1 88 ? 8.409 7.834 -23.553 1.00 17.74 67 THR B CA 1
ATOM 3582 C C . THR B 1 88 ? 8.918 7.624 -22.126 1.00 17.32 67 THR B C 1
ATOM 3583 O O . THR B 1 88 ? 8.733 8.454 -21.256 1.00 18.37 67 THR B O 1
ATOM 3587 N N . MET B 1 89 ? 9.487 6.444 -21.885 1.00 16.25 68 MET B N 1
ATOM 3588 C CA . MET B 1 89 ? 9.925 6.025 -20.574 1.00 16.81 68 MET B CA 1
ATOM 3589 C C . MET B 1 89 ? 11.435 6.090 -20.508 1.00 16.56 68 MET B C 1
ATOM 3590 O O . MET B 1 89 ? 12.134 5.583 -21.402 1.00 16.59 68 MET B O 1
ATOM 3595 N N . PHE B 1 90 ? 11.937 6.766 -19.478 1.00 16.78 69 PHE B N 1
ATOM 3596 C CA . PHE B 1 90 ? 13.373 6.951 -19.275 1.00 16.92 69 PHE B CA 1
ATOM 3597 C C . PHE B 1 90 ? 13.771 6.361 -17.930 1.00 18.53 69 PHE B C 1
ATOM 3598 O O . PHE B 1 90 ? 13.292 6.829 -16.905 1.00 19.17 69 PHE B O 1
ATOM 3606 N N . LEU B 1 91 ? 14.596 5.302 -17.958 1.00 18.79 70 LEU B N 1
ATOM 3607 C CA . LEU B 1 91 ? 14.920 4.521 -16.768 1.00 19.73 70 LEU B CA 1
ATOM 3608 C C . LEU B 1 91 ? 16.401 4.708 -16.474 1.00 19.00 70 LEU B C 1
ATOM 3609 O O . LEU B 1 91 ? 17.240 4.245 -17.242 1.00 19.99 70 LEU B O 1
ATOM 3614 N N . THR B 1 92 ? 16.698 5.477 -15.416 1.00 19.89 71 THR B N 1
ATOM 3615 C CA . THR B 1 92 ? 18.014 6.034 -15.168 1.00 18.94 71 THR B CA 1
ATOM 3616 C C . THR B 1 92 ? 18.781 5.268 -14.088 1.00 20.67 71 THR B C 1
ATOM 3617 O O . THR B 1 92 ? 18.285 5.034 -12.968 1.00 20.24 71 THR B O 1
ATOM 3621 N N . ARG B 1 93 ? 20.029 4.929 -14.460 1.00 20.06 72 ARG B N 1
ATOM 3622 C CA . ARG B 1 93 ? 21.063 4.458 -13.553 1.00 21.85 72 ARG B CA 1
ATOM 3623 C C . ARG B 1 93 ? 22.031 5.619 -13.316 1.00 22.43 72 ARG B C 1
ATOM 3624 O O . ARG B 1 93 ? 22.636 6.144 -14.249 1.00 21.15 72 ARG B O 1
ATOM 3632 N N . PRO B 1 94 ? 22.237 6.061 -12.068 1.00 25.20 73 PRO B N 1
ATOM 3633 C CA . PRO B 1 94 ? 23.135 7.178 -11.787 1.00 25.54 73 PRO B CA 1
ATOM 3634 C C . PRO B 1 94 ? 24.586 6.968 -12.197 1.00 25.39 73 PRO B C 1
ATOM 3635 O O . PRO B 1 94 ? 25.087 5.854 -12.234 1.00 25.08 73 PRO B O 1
ATOM 3639 N N . GLY B 1 95 ? 25.223 8.085 -12.495 1.00 25.38 74 GLY B N 1
ATOM 3640 C CA . GLY B 1 95 ? 26.658 8.134 -12.713 1.00 25.88 74 GLY B CA 1
ATOM 3641 C C . GLY B 1 95 ? 27.351 8.602 -11.441 1.00 25.70 74 GLY B C 1
ATOM 3642 O O . GLY B 1 95 ? 26.679 9.006 -10.497 1.00 23.98 74 GLY B O 1
ATOM 3643 N N . THR B 1 96 ? 28.673 8.611 -11.455 1.00 24.14 75 THR B N 1
ATOM 3644 C CA . THR B 1 96 ? 29.443 9.091 -10.320 1.00 25.10 75 THR B CA 1
ATOM 3645 C C . THR B 1 96 ? 29.650 10.602 -10.383 1.00 26.32 75 THR B C 1
ATOM 3646 O O . THR B 1 96 ? 30.030 11.215 -9.391 1.00 26.58 75 THR B O 1
ATOM 3650 N N . ASP B 1 97 ? 29.457 11.188 -11.570 1.00 24.65 76 ASP B N 1
ATOM 3651 C CA . ASP B 1 97 ? 29.526 12.623 -11.769 1.00 26.17 76 ASP B CA 1
ATOM 3652 C C . ASP B 1 97 ? 28.093 13.119 -11.886 1.00 26.67 76 ASP B C 1
ATOM 3653 O O . ASP B 1 97 ? 27.407 12.849 -12.880 1.00 24.72 76 ASP B O 1
ATOM 3658 N N . PRO B 1 98 ? 27.572 13.818 -10.853 1.00 27.94 77 PRO B N 1
ATOM 3659 C CA . PRO B 1 98 ? 26.155 14.174 -10.841 1.00 28.12 77 PRO B CA 1
ATOM 3660 C C . PRO B 1 98 ? 25.761 15.235 -11.864 1.00 27.81 77 PRO B C 1
ATOM 3661 O O . PRO B 1 98 ? 24.574 15.442 -12.055 1.00 28.99 77 PRO B O 1
ATOM 3665 N N . ASP B 1 99 ? 26.739 15.860 -12.571 1.00 29.39 78 ASP B N 1
ATOM 3666 C CA . ASP B 1 99 ? 26.424 16.819 -13.626 1.00 28.72 78 ASP B CA 1
ATOM 3667 C C . ASP B 1 99 ? 26.630 16.260 -15.028 1.00 27.48 78 ASP B C 1
ATOM 3668 O O . ASP B 1 99 ? 26.289 16.955 -15.981 1.00 27.22 78 ASP B O 1
ATOM 3673 N N . ALA B 1 100 ? 27.143 15.029 -15.133 1.00 24.42 79 ALA B N 1
ATOM 3674 C CA . ALA B 1 100 ? 27.429 14.407 -16.416 1.00 24.69 79 ALA B CA 1
ATOM 3675 C C . ALA B 1 100 ? 26.106 14.062 -17.100 1.00 23.80 79 ALA B C 1
ATOM 3676 O O . ALA B 1 100 ? 25.188 13.524 -16.479 1.00 23.67 79 ALA B O 1
ATOM 3678 N N . LEU B 1 101 ? 26.040 14.336 -18.400 1.00 23.09 80 LEU B N 1
ATOM 3679 C CA . LEU B 1 101 ? 24.854 14.005 -19.166 1.00 22.84 80 LEU B CA 1
ATOM 3680 C C . LEU B 1 101 ? 24.789 12.503 -19.403 1.00 21.94 80 LEU B C 1
ATOM 3681 O O . LEU B 1 101 ? 25.788 11.780 -19.404 1.00 21.60 80 LEU B O 1
ATOM 3686 N N . PRO B 1 102 ? 23.580 11.968 -19.585 1.00 21.11 81 PRO B N 1
ATOM 3687 C CA . PRO B 1 102 ? 23.435 10.526 -19.709 1.00 20.66 81 PRO B CA 1
ATOM 3688 C C . PRO B 1 102 ? 23.754 9.942 -21.079 1.00 19.70 81 PRO B C 1
ATOM 3689 O O . PRO B 1 102 ? 23.590 10.589 -22.105 1.00 20.66 81 PRO B O 1
ATOM 3693 N N . VAL B 1 103 ? 24.209 8.694 -21.038 1.00 18.47 82 VAL B N 1
ATOM 3694 C CA . VAL B 1 103 ? 24.289 7.861 -22.207 1.00 19.71 82 VAL B CA 1
ATOM 3695 C C . VAL B 1 103 ? 23.011 7.032 -22.255 1.00 18.64 82 VAL B C 1
ATOM 3696 O O . VAL B 1 103 ? 22.710 6.273 -21.331 1.00 18.13 82 VAL B O 1
ATOM 3700 N N . HIS B 1 104 ? 22.254 7.218 -23.340 1.00 18.00 83 HIS B N 1
ATOM 3701 C CA . HIS B 1 104 ? 20.990 6.535 -23.505 1.00 18.32 83 HIS B CA 1
ATOM 3702 C C . HIS B 1 104 ? 21.196 5.268 -24.301 1.00 17.63 83 HIS B C 1
ATOM 3703 O O . HIS B 1 104 ? 21.999 5.220 -25.238 1.00 18.17 83 HIS B O 1
ATOM 3710 N N . ILE B 1 105 ? 20.416 4.282 -23.912 1.00 17.93 84 ILE B N 1
ATOM 3711 C CA . ILE B 1 105 ? 20.197 3.083 -24.678 1.00 17.06 84 ILE B CA 1
ATOM 3712 C C . ILE B 1 105 ? 18.707 3.049 -24.979 1.00 17.19 84 ILE B C 1
ATOM 3713 O O . ILE B 1 105 ? 17.927 2.910 -24.056 1.00 17.87 84 ILE B O 1
ATOM 3718 N N . GLY B 1 106 ? 18.348 3.146 -26.253 1.00 16.65 85 GLY B N 1
ATOM 3719 C CA . GLY B 1 106 ? 16.934 3.283 -26.588 1.00 17.69 85 GLY B CA 1
ATOM 3720 C C . GLY B 1 106 ? 16.476 2.305 -27.643 1.00 17.49 85 GLY B C 1
ATOM 3721 O O . GLY B 1 106 ? 17.253 1.924 -28.521 1.00 18.37 85 GLY B O 1
ATOM 3722 N N . SER B 1 107 ? 15.181 1.958 -27.562 1.00 16.01 86 SER B N 1
ATOM 3723 C CA . SER B 1 107 ? 14.459 1.374 -28.673 1.00 16.47 86 SER B CA 1
ATOM 3724 C C . SER B 1 107 ? 12.970 1.479 -28.354 1.00 15.87 86 SER B C 1
ATOM 3725 O O . SER B 1 107 ? 12.572 2.476 -27.758 1.00 17.13 86 SER B O 1
ATOM 3728 N N . HIS B 1 108 ? 12.157 0.526 -28.795 1.00 16.06 87 HIS B N 1
ATOM 3729 C CA . HIS B 1 108 ? 10.714 0.623 -28.632 1.00 15.94 87 HIS B CA 1
ATOM 3730 C C . HIS B 1 108 ? 10.137 -0.725 -28.238 1.00 16.02 87 HIS B C 1
ATOM 3731 O O . HIS B 1 108 ? 10.576 -1.734 -28.759 1.00 16.09 87 HIS B O 1
ATOM 3738 N N . LEU B 1 109 ? 9.117 -0.740 -27.349 1.00 16.08 88 LEU B N 1
ATOM 3739 C CA . LEU B 1 109 ? 8.433 -1.995 -27.058 1.00 16.48 88 LEU B CA 1
ATOM 3740 C C . LEU B 1 109 ? 7.166 -2.174 -27.897 1.00 17.44 88 LEU B C 1
ATOM 3741 O O . LEU B 1 109 ? 6.577 -3.258 -27.899 1.00 20.08 88 LEU B O 1
ATOM 3746 N N . ASP B 1 110 ? 6.679 -1.124 -28.578 1.00 17.44 89 ASP B N 1
ATOM 3747 C CA . ASP B 1 110 ? 5.489 -1.262 -29.412 1.00 17.70 89 ASP B CA 1
ATOM 3748 C C . ASP B 1 110 ? 5.859 -2.005 -30.688 1.00 17.71 89 ASP B C 1
ATOM 3749 O O . ASP B 1 110 ? 7.007 -1.947 -31.146 1.00 18.05 89 ASP B O 1
ATOM 3754 N N . THR B 1 111 ? 4.893 -2.777 -31.198 1.00 18.27 90 THR B N 1
ATOM 3755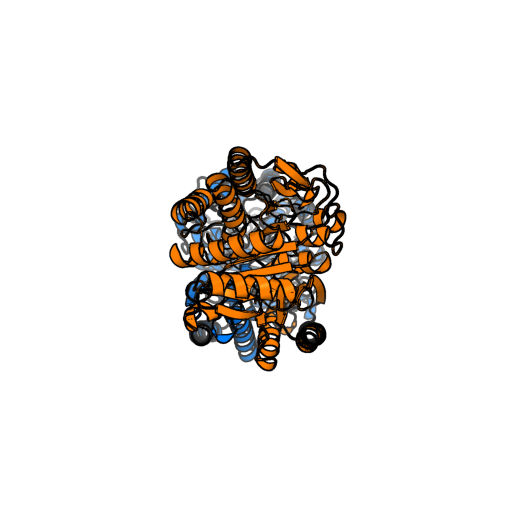 C CA . THR B 1 111 ? 5.097 -3.653 -32.338 1.00 18.48 90 THR B CA 1
ATOM 3756 C C . THR B 1 111 ? 4.095 -3.316 -33.443 1.00 19.22 90 THR B C 1
ATOM 3757 O O . THR B 1 111 ? 3.113 -2.597 -33.260 1.00 18.42 90 THR B O 1
ATOM 3761 N N . GLN B 1 112 ? 4.389 -3.848 -34.626 1.00 18.06 91 GLN B N 1
ATOM 3762 C CA . GLN B 1 112 ? 3.447 -3.939 -35.716 1.00 16.43 91 GLN B CA 1
ATOM 3763 C C . GLN B 1 112 ? 2.301 -4.867 -35.319 1.00 17.37 91 GLN B C 1
ATOM 3764 O O . GLN B 1 112 ? 2.416 -5.689 -34.401 1.00 17.87 91 GLN B O 1
ATOM 3770 N N . PRO B 1 113 ? 1.196 -4.852 -36.090 1.00 18.04 92 PRO B N 1
ATOM 3771 C CA . PRO B 1 113 ? 0.144 -5.858 -35.928 1.00 19.51 92 PRO B CA 1
ATOM 3772 C C . PRO B 1 113 ? 0.642 -7.279 -36.164 1.00 20.03 92 PRO B C 1
ATOM 3773 O O . PRO B 1 113 ? 0.129 -8.212 -35.550 1.00 23.29 92 PRO B O 1
ATOM 3777 N N . THR B 1 114 ? 1.639 -7.399 -37.064 1.00 20.88 93 THR B N 1
ATOM 3778 C CA . THR B 1 114 ? 2.289 -8.654 -37.388 1.00 22.44 93 THR B CA 1
ATOM 3779 C C . THR B 1 114 ? 3.741 -8.557 -36.918 1.00 21.81 93 THR B C 1
ATOM 3780 O O . THR B 1 114 ? 4.679 -8.767 -37.681 1.00 21.89 93 THR B O 1
ATOM 3784 N N . GLY B 1 115 ? 3.912 -8.199 -35.650 1.00 18.53 94 GLY B N 1
ATOM 3785 C CA . GLY B 1 115 ? 5.239 -7.881 -35.154 1.00 18.63 94 GLY B CA 1
ATOM 3786 C C . GLY B 1 115 ? 6.015 -9.140 -34.806 1.00 18.62 94 GLY B C 1
ATOM 3787 O O . GLY B 1 115 ? 5.462 -10.132 -34.381 1.00 20.17 94 GLY B O 1
ATOM 3788 N N . GLY B 1 116 ? 7.332 -9.058 -34.965 1.00 20.82 95 GLY B N 1
ATOM 3789 C CA . GLY B 1 116 ? 8.238 -10.041 -34.398 1.00 21.16 95 GLY B CA 1
ATOM 3790 C C . GLY B 1 116 ? 8.469 -9.791 -32.913 1.00 20.48 95 GLY B C 1
ATOM 3791 O O . GLY B 1 116 ? 8.098 -8.757 -32.364 1.00 21.87 95 GLY B O 1
ATOM 3792 N N . LYS B 1 117 ? 9.082 -10.773 -32.263 1.00 20.37 96 LYS B N 1
ATOM 3793 C CA . LYS B 1 117 ? 9.409 -10.711 -30.848 1.00 21.38 96 LYS B CA 1
ATOM 3794 C C . LYS B 1 117 ? 10.653 -9.872 -30.609 1.00 18.53 96 LYS B C 1
ATOM 3795 O O . LYS B 1 117 ? 10.998 -9.621 -29.433 1.00 19.76 96 LYS B O 1
ATOM 3801 N N . PHE B 1 118 ? 11.362 -9.515 -31.690 1.00 17.67 97 PHE B N 1
ATOM 3802 C CA . PHE B 1 118 ? 12.698 -8.967 -31.524 1.00 19.13 97 PHE B CA 1
ATOM 3803 C C . PHE B 1 118 ? 12.845 -7.495 -31.946 1.00 19.16 97 PHE B C 1
ATOM 3804 O O . PHE B 1 118 ? 13.614 -6.744 -31.345 1.00 16.71 97 PHE B O 1
ATOM 3812 N N . ASP B 1 119 ? 12.103 -7.087 -32.967 1.00 19.25 98 ASP B N 1
ATOM 3813 C CA . ASP B 1 119 ? 12.034 -5.704 -33.382 1.00 18.31 98 ASP B CA 1
ATOM 3814 C C . ASP B 1 119 ? 11.654 -4.812 -32.211 1.00 18.73 98 ASP B C 1
ATOM 3815 O O . ASP B 1 119 ? 10.583 -4.963 -31.612 1.00 17.20 98 ASP B O 1
ATOM 3820 N N . GLY B 1 120 ? 12.536 -3.850 -31.919 1.00 17.84 99 GLY B N 1
ATOM 3821 C CA . GLY B 1 120 ? 12.360 -2.884 -30.849 1.00 18.99 99 GLY B CA 1
ATOM 3822 C C . GLY B 1 120 ? 12.688 -3.478 -29.478 1.00 18.24 99 GLY B C 1
ATOM 3823 O O . GLY B 1 120 ? 13.485 -2.932 -28.723 1.00 16.26 99 GLY B O 1
ATOM 3824 N N . VAL B 1 121 ? 12.072 -4.621 -29.181 1.00 17.36 100 VAL B N 1
ATOM 3825 C CA . VAL B 1 121 ? 12.184 -5.229 -27.862 1.00 19.37 100 VAL B CA 1
ATOM 3826 C C . VAL B 1 121 ? 13.630 -5.577 -27.541 1.00 18.00 100 VAL B C 1
ATOM 3827 O O . VAL B 1 121 ? 14.061 -5.365 -26.401 1.00 18.04 100 VAL B O 1
ATOM 3831 N N . LEU B 1 122 ? 14.377 -6.085 -28.536 1.00 16.89 101 LEU B N 1
ATOM 3832 C CA . LEU B 1 122 ? 15.751 -6.471 -28.297 1.00 17.05 101 LEU B CA 1
ATOM 3833 C C . LEU B 1 122 ? 16.562 -5.302 -27.732 1.00 16.62 101 LEU B C 1
ATOM 3834 O O . LEU B 1 122 ? 17.338 -5.455 -26.785 1.00 16.78 101 LEU B O 1
ATOM 3839 N N . GLY B 1 123 ? 16.387 -4.114 -28.305 1.00 17.11 102 GLY B N 1
ATOM 3840 C CA . GLY B 1 123 ? 17.168 -2.952 -27.910 1.00 16.53 102 GLY B CA 1
ATOM 3841 C C . GLY B 1 123 ? 16.843 -2.462 -26.503 1.00 17.38 102 GLY B C 1
ATOM 3842 O O . GLY B 1 123 ? 17.746 -2.060 -25.748 1.00 17.31 102 GLY B O 1
ATOM 3843 N N . VAL B 1 124 ? 15.539 -2.459 -26.187 1.00 17.54 103 VAL B N 1
ATOM 3844 C CA . VAL B 1 124 ? 15.108 -2.019 -24.868 1.00 17.33 103 VAL B CA 1
ATOM 3845 C C . VAL B 1 124 ? 15.603 -3.010 -23.816 1.00 16.75 103 VAL B C 1
ATOM 3846 O O . VAL B 1 124 ? 16.188 -2.613 -22.796 1.00 18.75 103 VAL B O 1
ATOM 3850 N N . LEU B 1 125 ? 15.354 -4.306 -24.049 1.00 16.52 104 LEU B N 1
ATOM 3851 C CA . LEU B 1 125 ? 15.692 -5.327 -23.079 1.00 17.20 104 LEU B CA 1
ATOM 3852 C C . LEU B 1 125 ? 17.199 -5.570 -23.008 1.00 17.31 104 LEU B C 1
ATOM 3853 O O . LEU B 1 125 ? 17.676 -5.959 -21.957 1.00 18.20 104 LEU B O 1
ATOM 3858 N N . SER B 1 126 ? 17.951 -5.315 -24.086 1.00 17.39 105 SER B N 1
ATOM 3859 C CA . SER B 1 126 ? 19.397 -5.333 -24.021 1.00 17.47 105 SER B CA 1
ATOM 3860 C C . SER B 1 126 ? 19.931 -4.195 -23.152 1.00 17.99 105 SER B C 1
ATOM 3861 O O . SER B 1 126 ? 20.960 -4.381 -22.486 1.00 18.62 105 SER B O 1
ATOM 3864 N N . GLY B 1 127 ? 19.237 -3.043 -23.134 1.00 17.14 106 GLY B N 1
ATOM 3865 C CA . GLY B 1 127 ? 19.552 -1.987 -22.200 1.00 17.15 106 GLY B CA 1
ATOM 3866 C C . GLY B 1 127 ? 19.386 -2.429 -20.742 1.00 18.18 106 GLY B C 1
ATOM 3867 O O . GLY B 1 127 ? 20.281 -2.204 -19.917 1.00 18.29 106 GLY B O 1
ATOM 3868 N N . LEU B 1 128 ? 18.224 -3.040 -20.433 1.00 18.63 107 LEU B N 1
ATOM 3869 C CA . LEU B 1 128 ? 17.975 -3.617 -19.116 1.00 20.31 107 LEU B CA 1
ATOM 3870 C C . LEU B 1 128 ? 19.055 -4.641 -18.761 1.00 19.06 107 LEU B C 1
ATOM 3871 O O . LEU B 1 128 ? 19.593 -4.616 -17.670 1.00 19.18 107 LEU B O 1
ATOM 3876 N N . GLU B 1 129 ? 19.425 -5.492 -19.702 1.00 19.86 108 GLU B N 1
ATOM 3877 C CA . GLU B 1 129 ? 20.465 -6.478 -19.419 1.00 21.15 108 GLU B CA 1
ATOM 3878 C C . GLU B 1 129 ? 21.822 -5.817 -19.220 1.00 21.23 108 GLU B C 1
ATOM 3879 O O . GLU B 1 129 ? 22.596 -6.289 -18.393 1.00 21.20 108 GLU B O 1
ATOM 3885 N N . ALA B 1 130 ? 22.169 -4.778 -20.003 1.00 19.70 109 ALA B N 1
ATOM 3886 C CA . ALA B 1 130 ? 23.416 -4.065 -19.758 1.00 19.22 109 ALA B CA 1
ATOM 3887 C C . ALA B 1 130 ? 23.465 -3.574 -18.310 1.00 19.34 109 ALA B C 1
ATOM 3888 O O . ALA B 1 130 ? 24.463 -3.748 -17.610 1.00 18.90 109 ALA B O 1
ATOM 3890 N N . VAL B 1 131 ? 22.371 -2.961 -17.869 1.00 19.45 110 VAL B N 1
ATOM 3891 C CA . VAL B 1 131 ? 22.268 -2.457 -16.512 1.00 21.03 110 VAL B CA 1
ATOM 3892 C C . VAL B 1 131 ? 22.377 -3.597 -15.504 1.00 20.18 110 VAL B C 1
ATOM 3893 O O . VAL B 1 131 ? 23.057 -3.432 -14.500 1.00 21.27 110 VAL B O 1
ATOM 3897 N N . ARG B 1 132 ? 21.670 -4.715 -15.716 1.00 21.52 111 ARG B N 1
ATOM 3898 C CA . ARG B 1 132 ? 21.746 -5.815 -14.768 1.00 22.10 111 ARG B CA 1
ATOM 3899 C C . ARG B 1 132 ? 23.180 -6.360 -14.695 1.00 21.71 111 ARG B C 1
ATOM 3900 O O . ARG B 1 132 ? 23.645 -6.741 -13.626 1.00 22.74 111 ARG B O 1
ATOM 3908 N N . THR B 1 133 ? 23.889 -6.415 -15.836 1.00 20.84 112 THR B N 1
ATOM 3909 C CA . THR B 1 133 ? 25.268 -6.862 -15.821 1.00 21.17 112 THR B CA 1
ATOM 3910 C C . THR B 1 133 ? 26.150 -5.859 -15.079 1.00 21.24 112 THR B C 1
ATOM 3911 O O . THR B 1 133 ? 27.060 -6.255 -14.332 1.00 22.05 112 THR B O 1
ATOM 3915 N N . MET B 1 134 ? 25.922 -4.559 -15.272 1.00 19.47 113 MET B N 1
ATOM 3916 C CA . MET B 1 134 ? 26.701 -3.574 -14.525 1.00 20.45 113 MET B CA 1
ATOM 3917 C C . MET B 1 134 ? 26.505 -3.735 -13.016 1.00 22.42 113 MET B C 1
ATOM 3918 O O . MET B 1 134 ? 27.460 -3.571 -12.235 1.00 23.95 113 MET B O 1
ATOM 3923 N N . ASN B 1 135 ? 25.240 -4.008 -12.626 1.00 23.62 114 ASN B N 1
ATOM 3924 C CA . ASN B 1 135 ? 24.882 -4.247 -11.236 1.00 23.99 114 ASN B CA 1
ATOM 3925 C C . ASN B 1 135 ? 25.648 -5.475 -10.733 1.00 27.55 114 ASN B C 1
ATOM 3926 O O . ASN B 1 135 ? 26.280 -5.404 -9.668 1.00 27.01 114 ASN B O 1
ATOM 3931 N N . ASP B 1 136 ? 25.602 -6.570 -11.518 1.00 24.41 115 ASP B N 1
ATOM 3932 C CA . ASP B 1 136 ? 26.255 -7.820 -11.170 1.00 27.33 115 ASP B CA 1
ATOM 3933 C C . ASP B 1 136 ? 27.754 -7.617 -10.944 1.00 28.12 115 ASP B C 1
ATOM 3934 O O . ASP B 1 136 ? 28.324 -8.218 -10.043 1.00 28.31 115 ASP B O 1
ATOM 3939 N N . LEU B 1 137 ? 28.400 -6.792 -11.782 1.00 27.25 116 LEU B N 1
ATOM 3940 C CA . LEU B 1 137 ? 29.838 -6.606 -11.733 1.00 27.75 116 LEU B CA 1
ATOM 3941 C C . LEU B 1 137 ? 30.242 -5.451 -10.821 1.00 29.15 116 LEU B C 1
ATOM 3942 O O . LEU B 1 137 ? 31.441 -5.216 -10.660 1.00 28.56 116 LEU B O 1
ATOM 3947 N N . GLY B 1 138 ? 29.256 -4.743 -10.240 1.00 28.14 117 GLY B N 1
ATOM 3948 C CA . GLY B 1 138 ? 29.499 -3.596 -9.373 1.00 27.45 117 GLY B CA 1
ATOM 3949 C C . GLY B 1 138 ? 30.114 -2.419 -10.131 1.00 28.63 117 GLY B C 1
ATOM 3950 O O . GLY B 1 138 ? 30.921 -1.680 -9.570 1.00 28.06 117 GLY B O 1
ATOM 3951 N N . ILE B 1 139 ? 29.753 -2.262 -11.414 1.00 24.78 118 ILE B N 1
ATOM 3952 C CA . ILE B 1 139 ? 30.347 -1.252 -12.271 1.00 25.38 118 ILE B CA 1
ATOM 3953 C C . ILE B 1 139 ? 29.712 0.101 -11.978 1.00 25.10 118 ILE B C 1
ATOM 3954 O O . ILE B 1 139 ? 28.494 0.204 -11.843 1.00 26.33 118 ILE B O 1
ATOM 3959 N N . LYS B 1 140 ? 30.578 1.110 -11.852 1.00 23.62 119 LYS B N 1
ATOM 3960 C CA . LYS B 1 140 ? 30.195 2.507 -11.750 1.00 25.03 119 LYS B CA 1
ATOM 3961 C C . LYS B 1 140 ? 30.662 3.192 -13.021 1.00 24.68 119 LYS B C 1
ATOM 3962 O O . LYS B 1 140 ? 31.690 2.823 -13.595 1.00 24.33 119 LYS B O 1
ATOM 3968 N N . THR B 1 141 ? 29.849 4.132 -13.507 1.00 22.74 120 THR B N 1
ATOM 3969 C CA . THR B 1 141 ? 30.215 4.907 -14.681 1.00 21.88 120 THR B CA 1
ATOM 3970 C C . THR B 1 141 ? 30.172 6.369 -14.298 1.00 20.72 120 THR B C 1
ATOM 3971 O O . THR B 1 141 ? 29.400 6.757 -13.425 1.00 20.97 120 THR B O 1
ATOM 3975 N N . LYS B 1 142 ? 30.930 7.183 -15.004 1.00 21.09 121 LYS B N 1
ATOM 3976 C CA . LYS B 1 142 ? 30.917 8.619 -14.804 1.00 22.45 121 LYS B CA 1
ATOM 3977 C C . LYS B 1 142 ? 29.568 9.192 -15.219 1.00 21.98 121 LYS B C 1
ATOM 3978 O O . LYS B 1 142 ? 28.976 9.974 -14.489 1.00 21.18 121 LYS B O 1
ATOM 3984 N N . HIS B 1 143 ? 29.144 8.824 -16.430 1.00 20.61 122 HIS B N 1
ATOM 3985 C CA . HIS B 1 143 ? 27.884 9.265 -16.991 1.00 20.21 122 HIS B CA 1
ATOM 3986 C C . HIS B 1 143 ? 26.779 8.330 -16.542 1.00 19.75 122 HIS B C 1
ATOM 3987 O O . HIS B 1 143 ? 26.930 7.115 -16.553 1.00 20.42 122 HIS B O 1
ATOM 3994 N N . PRO B 1 144 ? 25.603 8.875 -16.193 1.00 19.02 123 PRO B N 1
ATOM 3995 C CA . PRO B 1 144 ? 24.441 8.030 -15.956 1.00 20.10 123 PRO B CA 1
ATOM 3996 C C . PRO B 1 144 ? 24.048 7.339 -17.254 1.00 20.00 123 PRO B C 1
ATOM 3997 O O . PRO B 1 144 ? 24.420 7.802 -18.347 1.00 19.73 123 PRO B O 1
ATOM 4001 N N . ILE B 1 145 ? 23.367 6.208 -17.088 1.00 21.43 124 ILE B N 1
ATOM 4002 C CA . ILE B 1 145 ? 22.824 5.415 -18.171 1.00 20.50 124 ILE B CA 1
ATOM 4003 C C . ILE B 1 145 ? 21.304 5.486 -18.107 1.00 20.85 124 ILE B C 1
ATOM 4004 O O . ILE B 1 145 ? 20.723 5.350 -17.021 1.00 20.03 124 ILE B O 1
ATOM 4009 N N . VAL B 1 146 ? 20.686 5.695 -19.272 1.00 18.44 125 VAL B N 1
ATOM 4010 C CA . VAL B 1 146 ? 19.241 5.831 -19.342 1.00 18.44 125 VAL B CA 1
ATOM 4011 C C . VAL B 1 146 ? 18.696 4.887 -20.405 1.00 18.84 125 VAL B C 1
ATOM 4012 O O . VAL B 1 146 ? 18.955 5.057 -21.589 1.00 22.01 125 VAL B O 1
ATOM 4016 N N . VAL B 1 147 ? 17.945 3.881 -19.964 1.00 18.01 126 VAL B N 1
ATOM 4017 C CA . VAL B 1 147 ? 17.300 2.969 -20.869 1.00 17.33 126 VAL B CA 1
ATOM 4018 C C . VAL B 1 147 ? 15.983 3.614 -21.272 1.00 18.06 126 VAL B C 1
ATOM 4019 O O . VAL B 1 147 ? 15.188 4.009 -20.402 1.00 18.84 126 VAL B O 1
ATOM 4023 N N . THR B 1 148 ? 15.784 3.736 -22.583 1.00 16.67 127 THR B N 1
ATOM 4024 C CA . THR B 1 148 ? 14.718 4.547 -23.149 1.00 16.57 127 THR B CA 1
ATOM 4025 C C . THR B 1 148 ? 13.789 3.657 -23.955 1.00 17.30 127 THR B C 1
ATOM 4026 O O . THR B 1 148 ? 14.225 2.953 -24.857 1.00 15.63 127 THR B O 1
ATOM 4030 N N . ASN B 1 149 ? 12.493 3.745 -23.636 1.00 17.03 128 ASN B N 1
ATOM 4031 C CA . ASN B 1 149 ? 11.443 3.119 -24.438 1.00 17.14 128 ASN B CA 1
ATOM 4032 C C . ASN B 1 149 ? 10.571 4.188 -25.082 1.00 18.03 128 ASN B C 1
ATOM 4033 O O . ASN B 1 149 ? 9.787 4.809 -24.363 1.00 18.85 128 ASN B O 1
ATOM 4038 N N . TRP B 1 150 ? 10.796 4.460 -26.368 1.00 16.69 129 TRP B N 1
ATOM 4039 C CA . TRP B 1 150 ? 10.083 5.510 -27.094 1.00 16.37 129 TRP B CA 1
ATOM 4040 C C . TRP B 1 150 ? 8.672 5.050 -27.424 1.00 16.74 129 TRP B C 1
ATOM 4041 O O . TRP B 1 150 ? 8.481 3.914 -27.833 1.00 15.94 129 TRP B O 1
ATOM 4052 N N . THR B 1 151 ? 7.707 5.959 -27.311 1.00 16.72 130 THR B N 1
ATOM 4053 C CA . THR B 1 151 ? 6.347 5.676 -27.747 1.00 18.15 130 THR B CA 1
ATOM 4054 C C . THR B 1 151 ? 6.219 5.670 -29.270 1.00 17.71 130 THR B C 1
ATOM 4055 O O . THR B 1 151 ? 6.767 6.536 -29.948 1.00 18.70 130 THR B O 1
ATOM 4059 N N . ASN B 1 152 ? 5.422 4.725 -29.786 1.00 18.46 131 ASN B N 1
ATOM 4060 C CA . ASN B 1 152 ? 4.986 4.668 -31.174 1.00 16.71 131 ASN B CA 1
ATOM 4061 C C . ASN B 1 152 ? 6.144 4.870 -32.143 1.00 16.54 131 ASN B C 1
ATOM 4062 O O . ASN B 1 152 ? 6.112 5.738 -33.016 1.00 16.37 131 ASN B O 1
ATOM 4067 N N . GLU B 1 153 ? 7.161 4.032 -32.002 1.00 17.14 132 GLU B N 1
ATOM 4068 C CA . GLU B 1 153 ? 8.173 3.990 -33.028 1.00 17.74 132 GLU B CA 1
ATOM 4069 C C . GLU B 1 153 ? 7.545 3.490 -34.327 1.00 17.02 132 GLU B C 1
ATOM 4070 O O . GLU B 1 153 ? 7.976 3.893 -35.411 1.00 16.55 132 GLU B O 1
ATOM 4076 N N . GLU B 1 154 ? 6.597 2.551 -34.248 1.00 17.63 133 GLU B N 1
ATOM 4077 C CA . GLU B 1 154 ? 6.304 1.746 -35.429 1.00 18.31 133 GLU B CA 1
ATOM 4078 C C . GLU B 1 154 ? 5.549 2.506 -36.514 1.00 17.31 133 GLU B C 1
ATOM 4079 O O . GLU B 1 154 ? 5.745 2.225 -37.692 1.00 20.21 133 GLU B O 1
ATOM 4085 N N . GLY B 1 155 ? 4.693 3.445 -36.137 1.00 18.58 134 GLY B N 1
ATOM 4086 C CA . GLY B 1 155 ? 3.900 4.192 -37.114 1.00 18.23 134 GLY B CA 1
ATOM 4087 C C . GLY B 1 155 ? 2.896 3.279 -37.838 1.00 18.49 134 GLY B C 1
ATOM 4088 O O . GLY B 1 155 ? 2.496 3.577 -38.952 1.00 20.40 134 GLY B O 1
ATOM 4089 N N . ALA B 1 156 ? 2.500 2.188 -37.183 1.00 17.13 135 ALA B N 1
ATOM 4090 C CA . ALA B 1 156 ? 1.518 1.244 -37.678 1.00 16.65 135 ALA B CA 1
ATOM 4091 C C . ALA B 1 156 ? 0.116 1.751 -37.389 1.00 17.39 135 ALA B C 1
ATOM 4092 O O . ALA B 1 156 ? -0.693 1.862 -38.307 1.00 19.47 135 ALA B O 1
ATOM 4094 N N . ARG B 1 157 ? -0.148 2.051 -36.117 1.00 17.49 136 ARG B N 1
ATOM 4095 C CA . ARG B 1 157 ? -1.465 2.477 -35.678 1.00 18.67 136 ARG B CA 1
ATOM 4096 C C . ARG B 1 157 ? -1.666 3.971 -35.958 1.00 20.20 136 ARG B C 1
ATOM 4097 O O . ARG B 1 157 ? -2.742 4.383 -36.407 1.00 20.51 136 ARG B O 1
ATOM 4105 N N . PHE B 1 158 ? -0.637 4.771 -35.650 1.00 19.26 137 PHE B N 1
ATOM 4106 C CA . PHE B 1 158 ? -0.610 6.211 -35.875 1.00 19.21 137 PHE B CA 1
ATOM 4107 C C . PHE B 1 158 ? 0.643 6.525 -36.669 1.00 21.02 137 PHE B C 1
ATOM 4108 O O . PHE B 1 158 ? 1.707 6.035 -36.295 1.00 21.67 137 PHE B O 1
ATOM 4116 N N . ALA B 1 159 ? 0.501 7.302 -37.741 1.00 19.12 138 ALA B N 1
ATOM 4117 C CA . ALA B 1 159 ? 1.631 7.710 -38.547 1.00 19.61 138 ALA B CA 1
ATOM 4118 C C . ALA B 1 159 ? 1.886 9.177 -38.233 1.00 20.14 138 ALA B C 1
ATOM 4119 O O . ALA B 1 159 ? 0.920 9.890 -38.007 1.00 21.74 138 ALA B O 1
ATOM 4121 N N . PRO B 1 160 ? 3.127 9.708 -38.284 1.00 20.22 139 PRO B N 1
ATOM 4122 C CA . PRO B 1 160 ? 4.306 8.954 -38.690 1.00 19.90 139 PRO B CA 1
ATOM 4123 C C . PRO B 1 160 ? 4.868 7.963 -37.683 1.00 18.14 139 PRO B C 1
ATOM 4124 O O . PRO B 1 160 ? 4.505 8.002 -36.516 1.00 18.57 139 PRO B O 1
ATOM 4128 N N . ALA B 1 161 ? 5.769 7.112 -38.183 1.00 18.44 140 ALA B N 1
ATOM 4129 C CA . ALA B 1 161 ? 6.655 6.321 -37.363 1.00 18.28 140 ALA B CA 1
ATOM 4130 C C . ALA B 1 161 ? 7.543 7.275 -36.565 1.00 18.81 140 ALA B C 1
ATOM 4131 O O . ALA B 1 161 ? 7.650 8.473 -36.885 1.00 18.41 140 ALA B O 1
ATOM 4133 N N . MET B 1 162 ? 8.173 6.729 -35.507 1.00 17.67 141 MET B N 1
ATOM 4134 C CA . MET B 1 162 ? 9.188 7.472 -34.776 1.00 17.10 141 MET B CA 1
ATOM 4135 C C . MET B 1 162 ? 8.568 8.751 -34.228 1.00 17.38 141 MET B C 1
ATOM 4136 O O . MET B 1 162 ? 9.170 9.825 -34.236 1.00 19.06 141 MET B O 1
ATOM 4141 N N . LEU B 1 163 ? 7.339 8.644 -33.738 1.00 17.74 142 LEU B N 1
ATOM 4142 C CA . LEU B 1 163 ? 6.577 9.859 -33.469 1.00 18.83 142 LEU B CA 1
ATOM 4143 C C . LEU B 1 163 ? 7.090 10.537 -32.199 1.00 18.84 142 LEU B C 1
ATOM 4144 O O . LEU B 1 163 ? 7.225 11.749 -32.185 1.00 18.70 142 LEU B O 1
ATOM 4149 N N . ALA B 1 164 ? 7.349 9.761 -31.129 1.00 18.79 143 ALA B N 1
ATOM 4150 C CA . ALA B 1 164 ? 7.780 10.333 -29.851 1.00 19.50 143 ALA B CA 1
ATOM 4151 C C . ALA B 1 164 ? 9.200 10.883 -29.935 1.00 18.57 143 ALA B C 1
ATOM 4152 O O . ALA B 1 164 ? 9.475 11.967 -29.424 1.00 16.79 143 ALA B O 1
ATOM 4154 N N . SER B 1 165 ? 10.085 10.135 -30.608 1.00 18.54 144 SER B N 1
ATOM 4155 C CA . SER B 1 165 ? 11.457 10.580 -30.791 1.00 18.27 144 SER B CA 1
ATOM 4156 C C . SER B 1 165 ? 11.459 11.800 -31.705 1.00 18.15 144 SER B C 1
ATOM 4157 O O . SER B 1 165 ? 12.304 12.671 -31.562 1.00 18.14 144 SER B O 1
ATOM 4160 N N . GLY B 1 166 ? 10.473 11.894 -32.593 1.00 18.27 145 GLY B N 1
ATOM 4161 C CA . GLY B 1 166 ? 10.364 13.059 -33.461 1.00 17.59 145 GLY B CA 1
ATOM 4162 C C . GLY B 1 166 ? 9.954 14.325 -32.713 1.00 17.72 145 GLY B C 1
ATOM 4163 O O . GLY B 1 166 ? 10.461 15.390 -33.001 1.00 18.04 145 GLY B O 1
ATOM 4164 N N . VAL B 1 167 ? 9.034 14.195 -31.753 1.00 16.30 146 VAL B N 1
ATOM 4165 C CA . VAL B 1 167 ? 8.686 15.329 -30.930 1.00 16.96 146 VAL B CA 1
ATOM 4166 C C . VAL B 1 167 ? 9.908 15.679 -30.077 1.00 17.23 146 VAL B C 1
ATOM 4167 O O . VAL B 1 167 ? 10.262 16.829 -29.921 1.00 16.96 146 VAL B O 1
ATOM 4171 N N . PHE B 1 168 ? 10.598 14.656 -29.579 1.00 16.18 147 PHE B N 1
ATOM 4172 C CA . PHE B 1 168 ? 11.778 14.840 -28.762 1.00 17.20 147 PHE B CA 1
ATOM 4173 C C . PHE B 1 168 ? 12.819 15.675 -29.513 1.00 18.77 147 PHE B C 1
ATOM 4174 O O . PHE B 1 168 ? 13.420 16.568 -28.936 1.00 20.08 147 PHE B O 1
ATOM 4182 N N . ALA B 1 169 ? 13.070 15.355 -30.795 1.00 18.92 148 ALA B N 1
ATOM 4183 C CA . ALA B 1 169 ? 14.108 16.036 -31.558 1.00 20.51 148 ALA B CA 1
ATOM 4184 C C . ALA B 1 169 ? 13.600 17.343 -32.176 1.00 22.19 148 ALA B C 1
ATOM 4185 O O . ALA B 1 169 ? 14.333 17.969 -32.939 1.00 24.42 148 ALA B O 1
ATOM 4187 N N . GLY B 1 170 ? 12.353 17.725 -31.884 1.00 21.74 149 GLY B N 1
ATOM 4188 C CA . GLY B 1 170 ? 11.834 19.026 -32.272 1.00 23.64 149 GLY B CA 1
ATOM 4189 C C . GLY B 1 170 ? 11.265 19.036 -33.688 1.00 25.98 149 GLY B C 1
ATOM 4190 O O . GLY B 1 170 ? 11.025 20.101 -34.257 1.00 27.32 149 GLY B O 1
ATOM 4191 N N . VAL B 1 171 ? 11.029 17.844 -34.272 1.00 24.66 150 VAL B N 1
ATOM 4192 C CA . VAL B 1 171 ? 10.558 17.761 -35.644 1.00 26.87 150 VAL B CA 1
ATOM 4193 C C . VAL B 1 171 ? 9.041 17.864 -35.687 1.00 25.88 150 VAL B C 1
ATOM 4194 O O . VAL B 1 171 ? 8.494 18.419 -36.634 1.00 27.14 150 VAL B O 1
ATOM 4198 N N . HIS B 1 172 ? 8.353 17.329 -34.678 1.00 23.95 151 HIS B N 1
ATOM 4199 C CA . HIS B 1 172 ? 6.900 17.413 -34.613 1.00 23.76 151 HIS B CA 1
ATOM 4200 C C . HIS B 1 172 ? 6.518 18.163 -33.356 1.00 22.17 151 HIS B C 1
ATOM 4201 O O . HIS B 1 172 ? 7.190 18.022 -32.343 1.00 21.73 151 HIS B O 1
ATOM 4208 N N . THR B 1 173 ? 5.416 18.897 -33.428 1.00 22.86 152 THR B N 1
ATOM 4209 C CA . THR B 1 173 ? 4.842 19.469 -32.230 1.00 23.67 152 THR B CA 1
ATOM 4210 C C . THR B 1 173 ? 4.117 18.380 -31.466 1.00 22.60 152 THR B C 1
ATOM 4211 O O . THR B 1 173 ? 3.670 17.390 -32.060 1.00 22.42 152 THR B O 1
ATOM 4215 N N . LEU B 1 174 ? 3.937 18.633 -30.174 1.00 22.51 153 LEU B N 1
ATOM 4216 C CA . LEU B 1 174 ? 3.181 17.733 -29.326 1.00 23.81 153 LEU B CA 1
ATOM 4217 C C . LEU B 1 174 ? 1.748 17.642 -29.847 1.00 23.86 153 LEU B C 1
ATOM 4218 O O . LEU B 1 174 ? 1.164 16.557 -29.874 1.00 24.04 153 LEU B O 1
ATOM 4223 N N . GLU B 1 175 ? 1.196 18.782 -30.263 1.00 24.04 154 GLU B N 1
ATOM 4224 C CA . GLU B 1 175 ? -0.194 18.873 -30.685 1.00 27.09 154 GLU B CA 1
ATOM 4225 C C . GLU B 1 175 ? -0.386 18.107 -31.996 1.00 24.08 154 GLU B C 1
ATOM 4226 O O . GLU B 1 175 ? -1.397 17.418 -32.146 1.00 24.87 154 GLU B O 1
ATOM 4232 N N . TYR B 1 176 ? 0.589 18.174 -32.915 1.00 22.35 155 TYR B N 1
ATOM 4233 C CA . TYR B 1 176 ? 0.570 17.386 -34.134 1.00 22.41 155 TYR B CA 1
ATOM 4234 C C . TYR B 1 176 ? 0.521 15.899 -33.777 1.00 21.31 155 TYR B C 1
ATOM 4235 O O . TYR B 1 176 ? -0.340 15.150 -34.255 1.00 21.18 155 TYR B O 1
ATOM 4244 N N . ALA B 1 177 ? 1.437 15.477 -32.899 1.00 20.69 156 ALA B N 1
ATOM 4245 C CA . ALA B 1 177 ? 1.521 14.086 -32.494 1.00 19.43 156 ALA B CA 1
ATOM 4246 C C . ALA B 1 177 ? 0.216 13.629 -31.850 1.00 20.43 156 ALA B C 1
ATOM 4247 O O . ALA B 1 177 ? -0.312 12.566 -32.212 1.00 23.01 156 ALA B O 1
ATOM 4249 N N . TYR B 1 178 ? -0.292 14.409 -30.889 1.00 20.94 157 TYR B N 1
ATOM 4250 C CA . TYR B 1 178 ? -1.506 14.026 -30.179 1.00 21.36 157 TYR B CA 1
ATOM 4251 C C . TYR B 1 178 ? -2.714 13.889 -31.118 1.00 23.07 157 TYR B C 1
ATOM 4252 O O . TYR B 1 178 ? -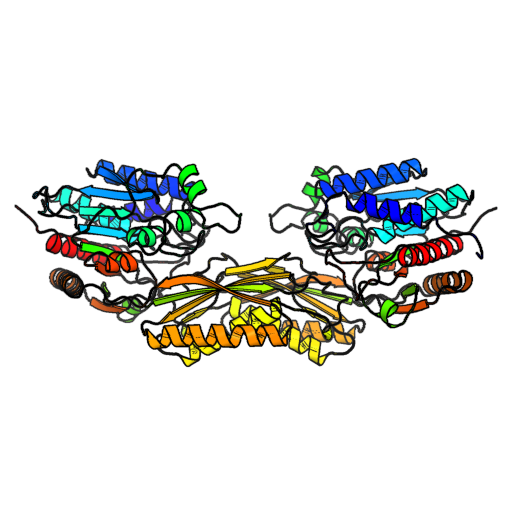3.640 13.124 -30.840 1.00 24.70 157 TYR B O 1
ATOM 4261 N N . ALA B 1 179 ? -2.727 14.644 -32.216 1.00 22.64 158 ALA B N 1
ATOM 4262 C CA . ALA B 1 179 ? -3.871 14.682 -33.117 1.00 23.50 158 ALA B CA 1
ATOM 4263 C C . ALA B 1 179 ? -3.805 13.579 -34.174 1.00 24.39 158 ALA B C 1
ATOM 4264 O O . ALA B 1 179 ? -4.748 13.443 -34.961 1.00 22.98 158 ALA B O 1
ATOM 4266 N N . ARG B 1 180 ? -2.732 12.773 -34.213 1.00 21.68 159 ARG B N 1
ATOM 4267 C CA . ARG B 1 180 ? -2.688 11.677 -35.170 1.00 21.96 159 ARG B CA 1
ATOM 4268 C C . ARG B 1 180 ? -3.807 10.701 -34.818 1.00 23.24 159 ARG B C 1
ATOM 4269 O O . ARG B 1 180 ? -4.064 10.458 -33.638 1.00 22.07 159 ARG B O 1
ATOM 4277 N N . LYS B 1 181 ? -4.467 10.126 -35.842 1.00 22.88 160 LYS B N 1
ATOM 4278 C CA . LYS B 1 181 ? -5.590 9.240 -35.625 1.00 24.36 160 LYS B CA 1
ATOM 4279 C C . LYS B 1 181 ? -5.315 7.851 -36.181 1.00 23.58 160 LYS B C 1
ATOM 4280 O O . LYS B 1 181 ? -4.644 7.693 -37.207 1.00 21.66 160 LYS B O 1
ATOM 4286 N N . ASP B 1 182 ? -5.930 6.857 -35.542 1.00 21.29 161 ASP B N 1
ATOM 4287 C CA . ASP B 1 182 ? -5.855 5.496 -36.052 1.00 21.88 161 ASP B CA 1
ATOM 4288 C C . ASP B 1 182 ? -7.038 5.273 -36.998 1.00 22.45 161 ASP B C 1
ATOM 4289 O O . ASP B 1 182 ? -7.837 6.196 -37.210 1.00 25.45 161 ASP B O 1
ATOM 4294 N N . PRO B 1 183 ? -7.159 4.087 -37.621 1.00 24.30 162 PRO B N 1
ATOM 4295 C CA . PRO B 1 183 ? -8.243 3.816 -38.572 1.00 26.74 162 PRO B CA 1
ATOM 4296 C C . PRO B 1 183 ? -9.649 3.837 -37.978 1.00 29.14 162 PRO B C 1
ATOM 4297 O O . PRO B 1 183 ? -10.622 3.971 -38.734 1.00 30.01 162 PRO B O 1
ATOM 4301 N N . GLU B 1 184 ? -9.735 3.754 -36.639 1.00 28.75 163 GLU B N 1
ATOM 4302 C CA . GLU B 1 184 ? -11.005 3.845 -35.921 1.00 31.06 163 GLU B CA 1
ATOM 4303 C C . GLU B 1 184 ? -11.293 5.277 -35.480 1.00 31.77 163 GLU B C 1
ATOM 4304 O O . GLU B 1 184 ? -12.282 5.521 -34.807 1.00 33.32 163 GLU B O 1
ATOM 4310 N N . GLY B 1 185 ? -10.445 6.231 -35.880 1.00 29.15 164 GLY B N 1
ATOM 4311 C CA . GLY B 1 185 ? -10.623 7.645 -35.606 1.00 28.45 164 GLY B CA 1
ATOM 4312 C C . GLY B 1 185 ? -10.211 8.021 -34.181 1.00 27.34 164 GLY B C 1
ATOM 4313 O O . GLY B 1 185 ? -10.494 9.111 -33.731 1.00 27.83 164 GLY B O 1
ATOM 4314 N N . LYS B 1 186 ? -9.536 7.125 -33.451 1.00 26.54 165 LYS B N 1
ATOM 4315 C CA . LYS B 1 186 ? -9.061 7.473 -32.114 1.00 26.86 165 LYS B CA 1
ATOM 4316 C C . LYS B 1 186 ? -7.756 8.238 -32.235 1.00 25.05 165 LYS B C 1
ATOM 4317 O O . LYS B 1 186 ? -6.923 7.943 -33.110 1.00 23.85 165 LYS B O 1
ATOM 4323 N N . SER B 1 187 ? -7.584 9.229 -31.361 1.00 23.37 166 SER B N 1
ATOM 4324 C CA . SER B 1 187 ? -6.427 10.098 -31.446 1.00 22.63 166 SER B CA 1
ATOM 4325 C C . SER B 1 187 ? -5.314 9.584 -30.531 1.00 21.89 166 SER B C 1
ATOM 4326 O O . SER B 1 187 ? -5.569 9.053 -29.460 1.00 20.43 166 SER B O 1
ATOM 4329 N N . PHE B 1 188 ? -4.059 9.792 -30.960 1.00 20.13 167 PHE B N 1
ATOM 4330 C CA . PHE B 1 188 ? -2.902 9.383 -30.188 1.00 20.34 167 PHE B CA 1
ATOM 4331 C C . PHE B 1 188 ? -2.941 9.953 -28.770 1.00 20.54 167 PHE B C 1
ATOM 4332 O O . PHE B 1 188 ? -2.688 9.241 -27.809 1.00 19.58 167 PHE B O 1
ATOM 4340 N N . GLY B 1 189 ? -3.231 11.248 -28.631 1.00 21.20 168 GLY B N 1
ATOM 4341 C CA . GLY B 1 189 ? -3.217 11.879 -27.323 1.00 22.68 168 GLY B CA 1
ATOM 4342 C C . GLY B 1 189 ? -4.215 11.279 -26.350 1.00 22.55 168 GLY B C 1
ATOM 4343 O O . GLY B 1 189 ? -3.946 11.126 -25.176 1.00 23.76 168 GLY B O 1
ATOM 4344 N N . ASP B 1 190 ? -5.410 11.003 -26.842 1.00 23.97 169 ASP B N 1
ATOM 4345 C CA . ASP B 1 190 ? -6.477 10.453 -26.012 1.00 24.73 169 ASP B CA 1
ATOM 4346 C C . ASP B 1 190 ? -6.153 9.016 -25.612 1.00 23.91 169 ASP B C 1
ATOM 4347 O O . ASP B 1 190 ? -6.466 8.601 -24.510 1.00 23.29 169 ASP B O 1
ATOM 4352 N N . GLU B 1 191 ? -5.562 8.245 -26.530 1.00 23.29 170 GLU B N 1
ATOM 4353 C CA . GLU B 1 191 ? -5.185 6.875 -26.238 1.00 22.68 170 GLU B CA 1
ATOM 4354 C C . GLU B 1 191 ? -4.024 6.833 -25.232 1.00 22.46 170 GLU B C 1
ATOM 4355 O O . GLU B 1 191 ? -3.978 5.945 -24.401 1.00 21.66 170 GLU B O 1
ATOM 4361 N N . LEU B 1 192 ? -3.081 7.775 -25.321 1.00 20.12 171 LEU B N 1
ATOM 4362 C CA . LEU B 1 192 ? -1.979 7.862 -24.373 1.00 19.42 171 LEU B CA 1
ATOM 4363 C C . LEU B 1 192 ? -2.536 8.081 -22.962 1.00 20.85 171 LEU B C 1
ATOM 4364 O O . LEU B 1 192 ? -2.114 7.447 -21.999 1.00 20.81 171 LEU B O 1
ATOM 4369 N N . LYS B 1 193 ? -3.492 9.001 -22.881 1.00 21.66 172 LYS B N 1
ATOM 4370 C CA . LYS B 1 193 ? -4.202 9.332 -21.651 1.00 23.22 172 LYS B CA 1
ATOM 4371 C C . LYS B 1 193 ? -5.005 8.133 -21.154 1.00 25.24 172 LYS B C 1
ATOM 4372 O O . LYS B 1 193 ? -4.915 7.798 -19.965 1.00 26.62 172 LYS B O 1
ATOM 4378 N N . ARG B 1 194 ? -5.696 7.442 -22.078 1.00 25.29 173 ARG B N 1
ATOM 4379 C CA . ARG B 1 194 ? -6.519 6.298 -21.718 1.00 26.57 173 ARG B CA 1
ATOM 4380 C C . ARG B 1 194 ? -5.678 5.234 -21.000 1.00 26.00 173 ARG B C 1
ATOM 4381 O O . ARG B 1 194 ? -6.101 4.702 -19.981 1.00 24.20 173 ARG B O 1
ATOM 4389 N N . ILE B 1 195 ? -4.509 4.849 -21.547 1.00 24.43 174 ILE B N 1
ATOM 4390 C CA . ILE B 1 195 ? -3.784 3.737 -20.941 1.00 24.70 174 ILE B CA 1
ATOM 4391 C C . ILE B 1 195 ? -2.932 4.208 -19.758 1.00 23.59 174 ILE B C 1
ATOM 4392 O O . ILE B 1 195 ? -2.234 3.407 -19.148 1.00 24.54 174 ILE B O 1
ATOM 4397 N N . GLY B 1 196 ? -2.911 5.525 -19.499 1.00 23.28 175 GLY B N 1
ATOM 4398 C CA . GLY B 1 196 ? -2.308 6.081 -18.287 1.00 23.59 175 GLY B CA 1
ATOM 4399 C C . GLY B 1 196 ? -0.799 6.280 -18.376 1.00 21.53 175 GLY B C 1
ATOM 4400 O O . GLY B 1 196 ? -0.113 6.215 -17.369 1.00 22.03 175 GLY B O 1
ATOM 4401 N N . TRP B 1 197 ? -0.291 6.578 -19.585 1.00 21.40 176 TRP B N 1
ATOM 4402 C CA . TRP B 1 197 ? 1.141 6.767 -19.789 1.00 22.68 176 TRP B CA 1
ATOM 4403 C C . TRP B 1 197 ? 1.502 8.207 -20.182 1.00 23.42 176 TRP B C 1
ATOM 4404 O O . TRP B 1 197 ? 2.615 8.524 -20.634 1.00 23.29 176 TRP B O 1
ATOM 4415 N N . LEU B 1 198 ? 0.566 9.125 -19.958 1.00 23.32 177 LEU B N 1
ATOM 4416 C CA . LEU B 1 198 ? 0.904 10.528 -20.074 1.00 24.23 177 LEU B CA 1
ATOM 4417 C C . LEU B 1 198 ? 1.834 10.860 -18.904 1.00 22.81 177 LEU B C 1
ATOM 4418 O O . LEU B 1 198 ? 1.454 10.762 -17.743 1.00 22.45 177 LEU B O 1
ATOM 4423 N N . GLY B 1 199 ? 3.064 11.230 -19.231 1.00 19.44 178 GLY B N 1
ATOM 4424 C CA . GLY B 1 199 ? 4.022 11.630 -18.225 1.00 22.04 178 GLY B CA 1
ATOM 4425 C C . GLY B 1 199 ? 4.027 13.143 -18.085 1.00 23.07 178 GLY B C 1
ATOM 4426 O O . GLY B 1 199 ? 3.243 13.808 -18.746 1.00 27.21 178 GLY B O 1
ATOM 4427 N N . ASP B 1 200 ? 4.868 13.643 -17.192 1.00 24.06 179 ASP B N 1
ATOM 4428 C CA . ASP B 1 200 ? 4.887 15.037 -16.807 1.00 26.71 179 ASP B CA 1
ATOM 4429 C C . ASP B 1 200 ? 6.063 15.774 -17.443 1.00 27.01 179 ASP B C 1
ATOM 4430 O O . ASP B 1 200 ? 6.077 16.996 -17.415 1.00 26.41 179 ASP B O 1
ATOM 4435 N N . GLU B 1 201 ? 7.089 15.077 -17.961 1.00 25.52 180 GLU B N 1
ATOM 4436 C CA . GLU B 1 201 ? 8.259 15.804 -18.438 1.00 24.47 180 GLU B CA 1
ATOM 4437 C C . GLU B 1 201 ? 7.969 16.438 -19.801 1.00 22.93 180 GLU B C 1
ATOM 4438 O O . GLU B 1 201 ? 7.279 15.838 -20.642 1.00 20.67 180 GLU B O 1
ATOM 4444 N N . GLU B 1 202 ? 8.528 17.642 -20.021 1.00 22.58 181 GLU B N 1
ATOM 4445 C CA . GLU B 1 202 ? 8.477 18.286 -21.316 1.00 24.03 181 GLU B CA 1
ATOM 4446 C C . GLU B 1 202 ? 9.262 17.415 -22.277 1.00 23.42 181 GLU B C 1
ATOM 4447 O O . GLU B 1 202 ? 10.350 16.970 -21.946 1.00 24.66 181 GLU B O 1
ATOM 4453 N N . VAL B 1 203 ? 8.700 17.212 -23.462 1.00 21.31 182 VAL B N 1
ATOM 4454 C CA . VAL B 1 203 ? 9.290 16.284 -24.403 1.00 20.90 182 VAL B CA 1
ATOM 4455 C C . VAL B 1 203 ? 10.540 16.930 -24.986 1.00 21.23 182 VAL B C 1
ATOM 4456 O O . VAL B 1 203 ? 10.483 18.035 -25.508 1.00 22.09 182 VAL B O 1
ATOM 4460 N N . GLY B 1 204 ? 11.649 16.199 -24.932 1.00 19.87 183 GLY B N 1
ATOM 4461 C CA . GLY B 1 204 ? 12.911 16.703 -25.461 1.00 21.99 183 GLY B CA 1
ATOM 4462 C C . GLY B 1 204 ? 13.659 17.607 -24.486 1.00 24.46 183 GLY B C 1
ATOM 4463 O O . GLY B 1 204 ? 14.700 18.148 -24.837 1.00 26.07 183 GLY B O 1
ATOM 4464 N N . ALA B 1 205 ? 13.187 17.723 -23.241 1.00 23.86 184 ALA B N 1
ATOM 4465 C CA . ALA B 1 205 ? 13.893 18.550 -22.262 1.00 27.87 184 ALA B CA 1
ATOM 4466 C C . ALA B 1 205 ? 15.221 17.906 -21.826 1.00 31.16 184 ALA B C 1
ATOM 4467 O O . ALA B 1 205 ? 16.158 18.615 -21.447 1.00 39.18 184 ALA B O 1
ATOM 4469 N N . ARG B 1 206 ? 15.336 16.587 -21.966 1.00 29.41 185 ARG B N 1
ATOM 4470 C CA . ARG B 1 206 ? 16.542 15.839 -21.673 1.00 27.08 185 ARG B CA 1
ATOM 4471 C C . ARG B 1 206 ? 17.617 16.032 -22.753 1.00 29.46 185 ARG B C 1
ATOM 4472 O O . ARG B 1 206 ? 17.342 15.927 -23.950 1.00 30.61 185 ARG B O 1
ATOM 4480 N N . LYS B 1 207 ? 18.845 16.343 -22.304 1.00 24.08 186 LYS B N 1
ATOM 4481 C CA . LYS B 1 207 ? 20.018 16.355 -23.168 1.00 25.23 186 LYS B CA 1
ATOM 4482 C C . LYS B 1 207 ? 20.801 15.065 -22.955 1.00 24.76 186 LYS B C 1
ATOM 4483 O O . LYS B 1 207 ? 20.908 14.619 -21.831 1.00 25.60 186 LYS B O 1
ATOM 4489 N N . MET B 1 208 ? 21.371 14.516 -24.033 1.00 21.35 187 MET B N 1
ATOM 4490 C CA . MET B 1 208 ? 22.034 13.235 -23.987 1.00 21.39 187 MET B CA 1
ATOM 4491 C C . MET B 1 208 ? 23.499 13.465 -24.332 1.00 22.45 187 MET B C 1
ATOM 4492 O O . MET B 1 208 ? 23.785 14.209 -25.273 1.00 21.50 187 MET B O 1
ATOM 4497 N N . HIS B 1 209 ? 24.387 12.788 -23.581 1.00 19.69 188 HIS B N 1
ATOM 4498 C CA . HIS B 1 209 ? 25.784 12.737 -23.940 1.00 20.39 188 HIS B CA 1
ATOM 4499 C C . HIS B 1 209 ? 25.945 11.943 -25.232 1.00 19.69 188 HIS B C 1
ATOM 4500 O O . HIS B 1 209 ? 26.792 12.251 -26.071 1.00 19.48 188 HIS B O 1
ATOM 4507 N N . ALA B 1 210 ? 25.193 10.844 -25.320 1.00 19.40 189 ALA B N 1
ATOM 4508 C CA . ALA B 1 210 ? 25.258 9.931 -26.445 1.00 18.46 189 ALA B CA 1
ATOM 4509 C C . ALA B 1 210 ? 24.038 9.025 -26.407 1.00 16.92 189 ALA B C 1
ATOM 4510 O O . ALA B 1 210 ? 23.417 8.853 -25.347 1.00 16.45 189 ALA B O 1
ATOM 4512 N N . TYR B 1 211 ? 23.672 8.507 -27.567 1.00 16.60 190 TYR B N 1
ATOM 4513 C CA . TYR B 1 211 ? 22.540 7.610 -27.706 1.00 16.89 190 TYR B CA 1
ATOM 4514 C C . TYR B 1 211 ? 22.943 6.400 -28.527 1.00 16.62 190 TYR B C 1
ATOM 4515 O O . TYR B 1 211 ? 23.510 6.542 -29.618 1.00 17.54 190 TYR B O 1
ATOM 4524 N N . PHE B 1 212 ? 22.698 5.217 -27.970 1.00 16.75 191 PHE B N 1
ATOM 4525 C CA . PHE B 1 212 ? 22.907 3.973 -28.684 1.00 16.80 191 PHE B CA 1
ATOM 4526 C C . PHE B 1 212 ? 21.583 3.251 -28.830 1.00 17.40 191 PHE B C 1
ATOM 4527 O O . PHE B 1 212 ? 20.770 3.205 -27.903 1.00 17.12 191 PHE B O 1
ATOM 4535 N N . GLU B 1 213 ? 21.413 2.636 -29.986 1.00 16.43 192 GLU B N 1
ATOM 4536 C CA . GLU B 1 213 ? 20.284 1.747 -30.213 1.00 16.13 192 GLU B CA 1
ATOM 4537 C C . GLU B 1 213 ? 20.763 0.480 -30.898 1.00 16.30 192 GLU B C 1
ATOM 4538 O O . GLU B 1 213 ? 21.424 0.506 -31.955 1.00 17.13 192 GLU B O 1
ATOM 4544 N N . TYR B 1 214 ? 20.497 -0.622 -30.205 1.00 16.85 193 TYR B N 1
ATOM 4545 C CA . TYR B 1 214 ? 20.699 -1.969 -30.706 1.00 16.68 193 TYR B CA 1
ATOM 4546 C C . TYR B 1 214 ? 19.390 -2.496 -31.293 1.00 17.49 193 TYR B C 1
ATOM 4547 O O . TYR B 1 214 ? 18.333 -2.425 -30.651 1.00 16.99 193 TYR B O 1
ATOM 4556 N N . HIS B 1 215 ? 19.475 -3.009 -32.520 1.00 16.96 194 HIS B N 1
ATOM 4557 C CA . HIS B 1 215 ? 18.292 -3.439 -33.251 1.00 17.25 194 HIS B CA 1
ATOM 4558 C C . HIS B 1 215 ? 18.644 -4.609 -34.155 1.00 18.02 194 HIS B C 1
ATOM 4559 O O . HIS B 1 215 ? 19.758 -4.690 -34.699 1.00 18.30 194 HIS B O 1
ATOM 4566 N N . ILE B 1 216 ? 17.688 -5.507 -34.376 1.00 18.10 195 ILE B N 1
ATOM 4567 C CA . ILE B 1 216 ? 17.870 -6.496 -35.423 1.00 19.29 195 ILE B CA 1
ATOM 4568 C C . ILE B 1 216 ? 18.028 -5.787 -36.767 1.00 18.07 195 ILE B C 1
ATOM 4569 O O . ILE B 1 216 ? 17.511 -4.692 -36.971 1.00 18.55 195 ILE B O 1
ATOM 4574 N N . GLU B 1 217 ? 18.727 -6.435 -37.708 1.00 19.15 196 GLU B N 1
ATOM 4575 C CA . GLU B 1 217 ? 19.039 -5.802 -38.979 1.00 20.66 196 GLU B CA 1
ATOM 4576 C C . GLU B 1 217 ? 17.761 -5.479 -39.768 1.00 21.29 196 GLU B C 1
ATOM 4577 O O . GLU B 1 217 ? 17.676 -4.425 -40.408 1.00 21.49 196 GLU B O 1
ATOM 4583 N N . GLN B 1 218 ? 16.797 -6.405 -39.748 1.00 19.42 197 GLN B N 1
ATOM 4584 C CA . GLN B 1 218 ? 15.621 -6.322 -40.610 1.00 19.89 197 GLN B CA 1
ATOM 4585 C C . GLN B 1 218 ? 16.050 -6.349 -42.069 1.00 21.00 197 GLN B C 1
ATOM 4586 O O . GLN B 1 218 ? 15.317 -5.879 -42.951 1.00 24.90 197 GLN B O 1
ATOM 4592 N N . GLY B 1 219 ? 17.191 -6.969 -42.316 1.00 21.04 198 GLY B N 1
ATOM 4593 C CA . GLY B 1 219 ? 17.665 -7.184 -43.668 1.00 21.54 198 GLY B CA 1
ATOM 4594 C C . GLY B 1 219 ? 18.555 -8.409 -43.686 1.00 23.27 198 GLY B C 1
ATOM 4595 O O . GLY B 1 219 ? 18.901 -8.940 -42.622 1.00 23.23 198 GLY B O 1
ATOM 4596 N N . PRO B 1 220 ? 18.881 -8.926 -44.885 1.00 23.66 199 PRO B N 1
ATOM 4597 C CA . PRO B 1 220 ? 19.534 -10.227 -44.993 1.00 24.74 199 PRO B CA 1
ATOM 4598 C C . PRO B 1 220 ? 21.054 -10.245 -44.999 1.00 22.86 199 PRO B C 1
ATOM 4599 O O . PRO B 1 220 ? 21.631 -11.329 -45.062 1.00 22.82 199 PRO B O 1
ATOM 4603 N N . ILE B 1 221 ? 21.674 -9.060 -44.953 1.00 22.52 200 ILE B N 1
ATOM 4604 C CA . ILE B 1 221 ? 23.101 -8.905 -45.231 1.00 24.10 200 ILE B CA 1
ATOM 4605 C C . ILE B 1 221 ? 23.988 -9.582 -44.181 1.00 22.46 200 ILE B C 1
ATOM 4606 O O . ILE B 1 221 ? 24.904 -10.312 -44.543 1.00 22.72 200 ILE B O 1
ATOM 4611 N N . LEU B 1 222 ? 23.759 -9.353 -42.881 1.00 21.44 201 LEU B N 1
ATOM 4612 C CA . LEU B 1 222 ? 24.667 -9.907 -41.879 1.00 21.89 201 LEU B CA 1
ATOM 4613 C C . LEU B 1 222 ? 24.617 -11.426 -41.940 1.00 22.48 201 LEU B C 1
ATOM 4614 O O . LEU B 1 222 ? 25.646 -12.090 -41.908 1.00 23.37 201 LEU B O 1
ATOM 4619 N N . GLU B 1 223 ? 23.403 -11.966 -42.071 1.00 22.04 202 GLU B N 1
ATOM 4620 C CA . GLU B 1 223 ? 23.253 -13.405 -42.169 1.00 24.13 202 GLU B CA 1
ATOM 4621 C C . GLU B 1 223 ? 23.996 -13.919 -43.407 1.00 25.85 202 GLU B C 1
ATOM 4622 O O . GLU B 1 223 ? 24.757 -14.883 -43.318 1.00 27.58 202 GLU B O 1
ATOM 4628 N N . ALA B 1 224 ? 23.776 -13.272 -44.555 1.00 25.80 203 ALA B N 1
ATOM 4629 C CA . ALA B 1 224 ? 24.319 -13.764 -45.833 1.00 26.30 203 ALA B CA 1
ATOM 4630 C C . ALA B 1 224 ? 25.842 -13.643 -45.880 1.00 27.39 203 ALA B C 1
ATOM 4631 O O . ALA B 1 224 ? 26.507 -14.447 -46.534 1.00 27.20 203 ALA B O 1
ATOM 4633 N N . GLU B 1 225 ? 26.391 -12.634 -45.188 1.00 26.64 204 GLU B N 1
ATOM 4634 C CA . GLU B 1 225 ? 27.822 -12.369 -45.183 1.00 29.20 204 GLU B CA 1
ATOM 4635 C C . GLU B 1 225 ? 28.510 -13.070 -44.011 1.00 28.29 204 GLU B C 1
ATOM 4636 O O . GLU B 1 225 ? 29.710 -12.939 -43.857 1.00 31.25 204 GLU B O 1
ATOM 4642 N N . ASN B 1 226 ? 27.762 -13.812 -43.191 1.00 27.74 205 ASN B N 1
ATOM 4643 C CA . ASN B 1 226 ? 28.293 -14.526 -42.040 1.00 29.12 205 ASN B CA 1
ATOM 4644 C C . ASN B 1 226 ? 28.999 -13.565 -41.078 1.00 28.46 205 ASN B C 1
ATOM 4645 O O . ASN B 1 226 ? 30.112 -13.849 -40.612 1.00 29.70 205 ASN B O 1
ATOM 4650 N N . LYS B 1 227 ? 28.343 -12.427 -40.800 1.00 25.99 206 LYS B N 1
ATOM 4651 C CA . LYS B 1 227 ? 28.838 -11.410 -39.891 1.00 25.04 206 LYS B CA 1
ATOM 4652 C C . LYS B 1 227 ? 27.920 -11.319 -38.684 1.00 24.13 206 LYS B C 1
ATOM 4653 O O . LYS B 1 227 ? 26.716 -11.363 -38.815 1.00 23.27 206 LYS B O 1
ATOM 4659 N N . GLN B 1 228 ? 28.512 -11.176 -37.493 1.00 24.41 207 GLN B N 1
ATOM 4660 C CA . GLN B 1 228 ? 27.744 -11.220 -36.257 1.00 22.81 207 GLN B CA 1
ATOM 4661 C C . GLN B 1 228 ? 27.169 -9.851 -35.933 1.00 20.68 207 GLN B C 1
ATOM 4662 O O . GLN B 1 228 ? 26.131 -9.770 -35.276 1.00 20.97 207 GLN B O 1
ATOM 4668 N N . ILE B 1 229 ? 27.898 -8.793 -36.305 1.00 19.45 208 ILE B N 1
ATOM 4669 C CA . ILE B 1 229 ? 27.597 -7.457 -35.841 1.00 18.74 208 ILE B CA 1
ATOM 4670 C C . ILE B 1 229 ? 27.577 -6.491 -37.014 1.00 18.86 208 ILE B C 1
ATOM 4671 O O . ILE B 1 229 ? 28.513 -6.421 -37.838 1.00 19.31 208 ILE B O 1
ATOM 4676 N N . GLY B 1 230 ? 26.496 -5.720 -37.063 1.00 18.61 209 GLY B N 1
ATOM 4677 C CA . GLY B 1 230 ? 26.378 -4.642 -38.030 1.00 18.48 209 GLY B CA 1
ATOM 4678 C C . GLY B 1 230 ? 26.773 -3.323 -37.380 1.00 18.90 209 GLY B C 1
ATOM 4679 O O . GLY B 1 230 ? 26.164 -2.912 -36.392 1.00 18.83 209 GLY B O 1
ATOM 4680 N N . VAL B 1 231 ? 27.847 -2.737 -37.881 1.00 18.85 210 VAL B N 1
ATOM 4681 C CA . VAL B 1 231 ? 28.317 -1.447 -37.416 1.00 18.78 210 VAL B CA 1
ATOM 4682 C C . VAL B 1 231 ? 27.587 -0.433 -38.284 1.00 18.69 210 VAL B C 1
ATOM 4683 O O . VAL B 1 231 ? 27.963 -0.208 -39.428 1.00 20.43 210 VAL B O 1
ATOM 4687 N N . VAL B 1 232 ? 26.510 0.137 -37.744 1.00 18.48 211 VAL B N 1
ATOM 4688 C CA . VAL B 1 232 ? 25.612 0.928 -38.565 1.00 19.22 211 VAL B CA 1
ATOM 4689 C C . VAL B 1 232 ? 26.209 2.320 -38.743 1.00 19.80 211 VAL B C 1
ATOM 4690 O O . VAL B 1 232 ? 26.540 2.969 -37.752 1.00 22.37 211 VAL B O 1
ATOM 4694 N N . THR B 1 233 ? 26.414 2.734 -40.010 1.00 18.48 212 THR B N 1
ATOM 4695 C CA . THR B 1 233 ? 27.050 4.018 -40.270 1.00 19.16 212 THR B CA 1
ATOM 4696 C C . THR B 1 233 ? 26.067 5.104 -40.671 1.00 17.85 212 THR B C 1
ATOM 4697 O O . THR B 1 233 ? 26.367 6.288 -40.507 1.00 17.72 212 THR B O 1
ATOM 4701 N N . HIS B 1 234 ? 24.955 4.672 -41.261 1.00 18.39 213 HIS B N 1
ATOM 4702 C CA . HIS B 1 234 ? 23.980 5.534 -41.905 1.00 19.70 213 HIS B CA 1
ATOM 4703 C C . HIS B 1 234 ? 22.629 4.865 -41.802 1.00 18.99 213 HIS B C 1
ATOM 4704 O O . HIS B 1 234 ? 22.552 3.640 -41.600 1.00 18.50 213 HIS B O 1
ATOM 4711 N N . CYS B 1 235 ? 21.592 5.676 -42.007 1.00 18.84 214 CYS B N 1
ATOM 4712 C CA . CYS B 1 235 ? 20.243 5.155 -42.143 1.00 20.81 214 CYS B CA 1
ATOM 4713 C C . CYS B 1 235 ? 19.609 5.771 -43.384 1.00 20.36 214 CYS B C 1
ATOM 4714 O O . CYS B 1 235 ? 19.679 6.976 -43.588 1.00 21.07 214 CYS B O 1
ATOM 4717 N N . GLN B 1 236 ? 19.002 4.938 -44.219 1.00 20.85 215 GLN B N 1
ATOM 4718 C CA . GLN B 1 236 ? 18.363 5.455 -45.418 1.00 21.93 215 GLN B CA 1
ATOM 4719 C C . GLN B 1 236 ? 17.158 6.297 -45.012 1.00 19.69 215 GLN B C 1
ATOM 4720 O O . GLN B 1 236 ? 16.536 6.030 -43.980 1.00 19.38 215 GLN B O 1
ATOM 4726 N N . GLY B 1 237 ? 16.897 7.338 -45.800 1.00 20.75 216 GLY B N 1
ATOM 4727 C CA . GLY B 1 237 ? 15.784 8.244 -45.592 1.00 21.20 216 GLY B CA 1
ATOM 4728 C C . GLY B 1 237 ? 14.492 7.682 -46.203 1.00 20.55 216 GLY B C 1
ATOM 4729 O O . GLY B 1 237 ? 14.521 6.725 -46.971 1.00 20.93 216 GLY B O 1
ATOM 4730 N N . LEU B 1 238 ? 13.369 8.316 -45.875 1.00 20.10 217 LEU B N 1
ATOM 4731 C CA . LEU B 1 238 ? 12.059 7.888 -46.329 1.00 19.82 217 LEU B CA 1
ATOM 4732 C C . LEU B 1 238 ? 11.139 9.090 -46.556 1.00 18.96 217 LEU B C 1
ATOM 4733 O O . LEU B 1 238 ? 11.356 10.169 -46.015 1.00 18.46 217 LEU B O 1
ATOM 4738 N N . TRP B 1 239 ? 10.162 8.876 -47.432 1.00 20.08 218 TRP B N 1
ATOM 4739 C CA . TRP B 1 239 ? 8.916 9.630 -47.496 1.00 20.42 218 TRP B CA 1
ATOM 4740 C C . TRP B 1 239 ? 7.776 8.625 -47.411 1.00 18.99 218 TRP B C 1
ATOM 4741 O O . TRP B 1 239 ? 7.815 7.578 -48.061 1.00 19.48 218 TRP B O 1
ATOM 4752 N N . TRP B 1 240 ? 6.788 8.928 -46.573 1.00 18.25 219 TRP B N 1
ATOM 4753 C CA . TRP B 1 240 ? 5.502 8.264 -46.620 1.00 17.91 219 TRP B CA 1
ATOM 4754 C C . TRP B 1 240 ? 4.518 9.270 -47.208 1.00 19.09 219 TRP B C 1
ATOM 4755 O O . TRP B 1 240 ? 4.245 10.305 -46.582 1.00 19.74 219 TRP B O 1
ATOM 4766 N N . LEU B 1 241 ? 4.067 9.004 -48.425 1.00 16.63 220 LEU B N 1
ATOM 4767 C CA . LEU B 1 241 ? 3.154 9.914 -49.126 1.00 16.95 220 LEU B CA 1
ATOM 4768 C C . LEU B 1 241 ? 1.781 9.293 -49.103 1.00 17.46 220 LEU B C 1
ATOM 4769 O O . LEU B 1 241 ? 1.563 8.200 -49.665 1.00 17.16 220 LEU B O 1
ATOM 4774 N N . GLU B 1 242 ? 0.876 9.943 -48.378 1.00 16.78 221 GLU B N 1
ATOM 4775 C CA . GLU B 1 242 ? -0.465 9.391 -48.287 1.00 17.20 221 GLU B CA 1
ATOM 4776 C C . GLU B 1 242 ? -1.336 10.026 -49.367 1.00 17.32 221 GLU B C 1
ATOM 4777 O O . GLU B 1 242 ? -1.544 11.239 -49.429 1.00 19.56 221 GLU B O 1
ATOM 4783 N N . PHE B 1 243 ? -1.848 9.158 -50.228 1.00 17.32 222 PHE B N 1
ATOM 4784 C CA . PHE B 1 243 ? -2.716 9.574 -51.310 1.00 19.06 222 PHE B CA 1
ATOM 4785 C C . PHE B 1 243 ? -4.166 9.438 -50.875 1.00 19.24 222 PHE B C 1
ATOM 4786 O O . PHE B 1 243 ? -4.545 8.423 -50.303 1.00 18.46 222 PHE B O 1
ATOM 4794 N N . THR B 1 244 ? -4.923 10.466 -51.187 1.00 19.60 223 THR B N 1
ATOM 4795 C CA . THR B 1 244 ? -6.368 10.434 -51.108 1.00 20.61 223 THR B CA 1
ATOM 4796 C C . THR B 1 244 ? -6.913 10.694 -52.506 1.00 20.14 223 THR B C 1
ATOM 4797 O O . THR B 1 244 ? -6.777 11.800 -53.024 1.00 19.86 223 THR B O 1
ATOM 4801 N N . LEU B 1 245 ? -7.521 9.656 -53.091 1.00 19.63 224 LEU B N 1
ATOM 4802 C CA . LEU B 1 245 ? -8.055 9.707 -54.447 1.00 19.19 224 LEU B CA 1
ATOM 4803 C C . LEU B 1 245 ? -9.563 9.771 -54.336 1.00 19.96 224 LEU B C 1
ATOM 4804 O O . LEU B 1 245 ? -10.136 9.071 -53.514 1.00 20.78 224 LEU B O 1
ATOM 4809 N N . THR B 1 246 ? -10.160 10.670 -55.109 1.00 20.00 225 THR B N 1
ATOM 4810 C CA . THR B 1 246 ? -11.594 10.888 -55.075 1.00 21.95 225 THR B CA 1
ATOM 4811 C C . THR B 1 246 ? -12.163 10.362 -56.377 1.00 21.20 225 THR B C 1
ATOM 4812 O O . THR B 1 246 ? -11.873 10.902 -57.440 1.00 21.26 225 THR B O 1
ATOM 4816 N N . GLY B 1 247 ? -13.021 9.360 -56.240 1.00 21.10 226 GLY B N 1
ATOM 4817 C CA . GLY B 1 247 ? -13.784 8.825 -57.359 1.00 21.95 226 GLY B CA 1
ATOM 4818 C C . GLY B 1 247 ? -15.245 9.207 -57.208 1.00 22.28 226 GLY B C 1
ATOM 4819 O O . GLY B 1 247 ? -15.593 10.075 -56.413 1.00 26.22 226 GLY B O 1
ATOM 4820 N N . ARG B 1 248 ? -16.096 8.612 -58.020 1.00 22.86 227 ARG B N 1
ATOM 4821 C CA . ARG B 1 248 ? -17.512 8.839 -57.879 1.00 22.27 227 ARG B CA 1
ATOM 4822 C C . ARG B 1 248 ? -18.176 7.507 -57.558 1.00 21.26 227 ARG B C 1
ATOM 4823 O O . ARG B 1 248 ? -18.047 6.554 -58.309 1.00 20.99 227 ARG B O 1
ATOM 4831 N N . GLU B 1 249 ? -18.843 7.429 -56.403 1.00 20.29 228 GLU B N 1
ATOM 4832 C CA . GLU B 1 249 ? -19.635 6.261 -56.072 1.00 21.04 228 GLU B CA 1
ATOM 4833 C C . GLU B 1 249 ? -20.683 6.059 -57.155 1.00 20.48 228 GLU B C 1
ATOM 4834 O O . GLU B 1 249 ? -21.379 6.987 -57.557 1.00 19.98 228 GLU B O 1
ATOM 4840 N N . ALA B 1 250 ? -20.757 4.825 -57.654 1.00 20.15 229 ALA B N 1
ATOM 4841 C CA . ALA B 1 250 ? -21.624 4.479 -58.764 1.00 20.36 229 ALA B CA 1
ATOM 4842 C C . ALA B 1 250 ? -21.781 2.969 -58.755 1.00 20.02 229 ALA B C 1
ATOM 4843 O O . ALA B 1 250 ? -20.909 2.245 -58.254 1.00 19.92 229 ALA B O 1
ATOM 4845 N N . HIS B 1 251 ? -22.889 2.527 -59.332 1.00 19.78 230 HIS B N 1
ATOM 4846 C CA . HIS B 1 251 ? -23.200 1.108 -59.400 1.00 21.15 230 HIS B CA 1
ATOM 4847 C C . HIS B 1 251 ? -22.230 0.393 -60.345 1.00 21.21 230 HIS B C 1
ATOM 4848 O O . HIS B 1 251 ? -22.137 0.743 -61.530 1.00 22.30 230 HIS B O 1
ATOM 4855 N N . THR B 1 252 ? -21.588 -0.670 -59.852 1.00 20.88 231 THR B N 1
ATOM 4856 C CA . THR B 1 252 ? -20.602 -1.409 -60.629 1.00 20.68 231 THR B CA 1
ATOM 4857 C C . THR B 1 252 ? -21.250 -2.282 -61.704 1.00 21.31 231 THR B C 1
ATOM 4858 O O . THR B 1 252 ? -20.555 -2.716 -62.614 1.00 21.95 231 THR B O 1
ATOM 4862 N N . GLY B 1 253 ? -22.554 -2.519 -61.613 1.00 21.46 232 GLY B N 1
ATOM 4863 C CA . GLY B 1 253 ? -23.290 -3.269 -62.627 1.00 23.79 232 GLY B CA 1
ATOM 4864 C C . GLY B 1 253 ? -23.765 -2.428 -63.818 1.00 22.69 232 GLY B C 1
ATOM 4865 O O . GLY B 1 253 ? -23.449 -2.7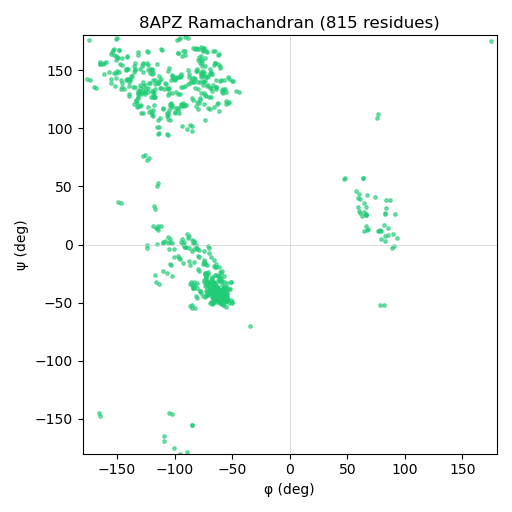11 -64.972 1.00 25.06 232 GLY B O 1
ATOM 4866 N N . SER B 1 254 ? -24.451 -1.336 -63.512 1.00 21.96 233 SER B N 1
ATOM 4867 C CA . SER B 1 254 ? -25.247 -0.615 -64.492 1.00 22.76 233 SER B CA 1
ATOM 4868 C C . SER B 1 254 ? -24.547 0.632 -65.038 1.00 22.49 233 SER B C 1
ATOM 4869 O O . SER B 1 254 ? -25.040 1.235 -65.994 1.00 23.68 233 SER B O 1
ATOM 4872 N N . THR B 1 255 ? -23.434 1.055 -64.440 1.00 21.47 234 THR B N 1
ATOM 4873 C CA . THR B 1 255 ? -22.739 2.255 -64.899 1.00 21.73 234 THR B CA 1
ATOM 4874 C C . THR B 1 255 ? -21.898 1.918 -66.127 1.00 21.47 234 THR B C 1
ATOM 4875 O O . THR B 1 255 ? -21.013 1.088 -66.035 1.00 21.82 234 THR B O 1
ATOM 4879 N N . PRO B 1 256 ? -22.166 2.494 -67.312 1.00 23.12 235 PRO B N 1
ATOM 4880 C CA . PRO B 1 256 ? -21.320 2.236 -68.477 1.00 24.22 235 PRO B CA 1
ATOM 4881 C C . PRO B 1 256 ? -19.853 2.532 -68.161 1.00 22.51 235 PRO B C 1
ATOM 4882 O O . PRO B 1 256 ? -19.554 3.485 -67.440 1.00 22.29 235 PRO B O 1
ATOM 4886 N N . MET B 1 257 ? -18.946 1.736 -68.732 1.00 22.39 236 MET B N 1
ATOM 4887 C CA . MET B 1 257 ? -17.523 1.879 -68.459 1.00 23.99 236 MET B CA 1
ATOM 4888 C C . MET B 1 257 ? -17.060 3.320 -68.694 1.00 25.15 236 MET B C 1
ATOM 4889 O O . MET B 1 257 ? -16.239 3.829 -67.945 1.00 23.60 236 MET B O 1
ATOM 4894 N N . ASP B 1 258 ? -17.586 3.992 -69.724 1.00 25.87 237 ASP B N 1
ATOM 4895 C CA . ASP B 1 258 ? -17.063 5.304 -70.100 1.00 27.64 237 ASP B CA 1
ATOM 4896 C C . ASP B 1 258 ? -17.676 6.396 -69.233 1.00 25.86 237 ASP B C 1
ATOM 4897 O O . ASP B 1 258 ? -17.364 7.554 -69.444 1.00 27.33 237 ASP B O 1
ATOM 4902 N N . MET B 1 259 ? -18.537 6.060 -68.259 1.00 25.51 238 MET B N 1
ATOM 4903 C CA . MET B 1 259 ? -19.072 7.061 -67.342 1.00 24.94 238 MET B CA 1
ATOM 4904 C C . MET B 1 259 ? -18.510 6.893 -65.928 1.00 22.64 238 MET B C 1
ATOM 4905 O O . MET B 1 259 ? -18.915 7.598 -65.000 1.00 23.84 238 MET B O 1
ATOM 4910 N N . ARG B 1 260 ? -17.613 5.932 -65.758 1.00 21.64 239 ARG B N 1
ATOM 4911 C CA . ARG B 1 260 ? -17.082 5.591 -64.447 1.00 21.20 239 ARG B CA 1
ATOM 4912 C C . ARG B 1 260 ? -15.934 6.531 -64.115 1.00 21.29 239 ARG B C 1
ATOM 4913 O O . ARG B 1 260 ? -15.109 6.848 -64.967 1.00 21.27 239 ARG B O 1
ATOM 4921 N N . VAL B 1 261 ? -15.902 6.939 -62.849 1.00 21.09 240 VAL B N 1
ATOM 4922 C CA . VAL B 1 261 ? -14.774 7.656 -62.284 1.00 20.36 240 VAL B CA 1
ATOM 4923 C C . VAL B 1 261 ? -14.162 6.731 -61.234 1.00 19.15 240 VAL B C 1
ATOM 4924 O O . VAL B 1 261 ? -14.606 6.684 -60.089 1.00 19.77 240 VAL B O 1
ATOM 4928 N N . ASN B 1 262 ? -13.127 6.013 -61.660 1.00 18.83 241 ASN B N 1
ATOM 4929 C CA . ASN B 1 262 ? -12.665 4.808 -60.986 1.00 19.60 241 ASN B CA 1
ATOM 4930 C C . ASN B 1 262 ? -11.364 5.065 -60.237 1.00 18.71 241 ASN B C 1
ATOM 4931 O O . ASN B 1 262 ? -10.261 4.949 -60.791 1.00 18.80 241 ASN B O 1
ATOM 4936 N N . ALA B 1 263 ? -11.514 5.374 -58.950 1.00 18.56 242 ALA B N 1
ATOM 4937 C CA . ALA B 1 263 ? -10.375 5.722 -58.117 1.00 17.73 242 ALA B CA 1
ATOM 4938 C C . ALA B 1 263 ? -9.560 4.464 -57.796 1.00 18.02 242 ALA B C 1
ATOM 4939 O O . ALA B 1 263 ? -8.377 4.570 -57.497 1.00 17.55 242 ALA B O 1
ATOM 4941 N N . GLY B 1 264 ? -10.191 3.283 -57.831 1.00 17.56 243 GLY B N 1
ATOM 4942 C CA . GLY B 1 264 ? -9.476 2.038 -57.625 1.00 18.27 243 GLY B CA 1
ATOM 4943 C C . GLY B 1 264 ? -8.481 1.779 -58.751 1.00 19.16 243 GLY B C 1
ATOM 4944 O O . GLY B 1 264 ? -7.353 1.314 -58.507 1.00 19.47 243 GLY B O 1
ATOM 4945 N N . LEU B 1 265 ? -8.911 2.066 -59.968 1.00 17.33 244 LEU B N 1
ATOM 4946 C CA . LEU B 1 265 ? -8.055 1.876 -61.141 1.00 19.86 244 LEU B CA 1
ATOM 4947 C C . LEU B 1 265 ? -6.919 2.896 -61.129 1.00 19.54 244 LEU B C 1
ATOM 4948 O O . LEU B 1 265 ? -5.774 2.588 -61.513 1.00 20.18 244 LEU B O 1
ATOM 4953 N N . ALA B 1 266 ? -7.209 4.122 -60.690 1.00 18.53 245 ALA B N 1
ATOM 4954 C CA . ALA B 1 266 ? -6.165 5.132 -60.543 1.00 18.06 245 ALA B CA 1
ATOM 4955 C C . ALA B 1 266 ? -5.119 4.650 -59.534 1.00 17.53 245 ALA B C 1
ATOM 4956 O O . ALA B 1 266 ? -3.917 4.708 -59.801 1.00 17.46 245 ALA B O 1
ATOM 4958 N N . MET B 1 267 ? -5.589 4.112 -58.399 1.00 17.13 246 MET B N 1
ATOM 4959 C CA . MET B 1 267 ? -4.687 3.550 -57.400 1.00 17.74 246 MET B CA 1
ATOM 4960 C C . MET B 1 267 ? -3.839 2.423 -58.006 1.00 18.64 246 MET B C 1
ATOM 4961 O O . MET B 1 267 ? -2.636 2.340 -57.743 1.00 19.29 246 MET B O 1
ATOM 4966 N N . ALA B 1 268 ? -4.455 1.548 -58.818 1.00 18.45 247 ALA B N 1
ATOM 4967 C CA . ALA B 1 268 ? -3.728 0.419 -59.391 1.00 18.63 247 ALA B CA 1
ATOM 4968 C C . ALA B 1 268 ? -2.586 0.906 -60.288 1.00 17.86 247 ALA B C 1
ATOM 4969 O O . ALA B 1 268 ? -1.489 0.349 -60.268 1.00 18.95 247 ALA B O 1
ATOM 4971 N N . ARG B 1 269 ? -2.859 1.972 -61.037 1.00 17.58 248 ARG B N 1
ATOM 4972 C CA . ARG B 1 269 ? -1.870 2.547 -61.932 1.00 17.56 248 ARG B CA 1
ATOM 4973 C C . ARG B 1 269 ? -0.765 3.238 -61.141 1.00 17.69 248 ARG B C 1
ATOM 4974 O O . ARG B 1 269 ? 0.398 3.202 -61.551 1.00 17.04 248 ARG B O 1
ATOM 4982 N N . ILE B 1 270 ? -1.143 3.843 -60.013 1.00 17.99 249 ILE B N 1
ATOM 4983 C CA . ILE B 1 270 ? -0.155 4.474 -59.153 1.00 17.58 249 ILE B CA 1
ATOM 4984 C C . ILE B 1 270 ? 0.749 3.409 -58.544 1.00 17.99 249 ILE B C 1
ATOM 4985 O O . ILE B 1 270 ? 1.968 3.594 -58.502 1.00 18.13 249 ILE B O 1
ATOM 4990 N N . LEU B 1 271 ? 0.190 2.270 -58.128 1.00 19.17 250 LEU B N 1
ATOM 4991 C CA . LEU B 1 271 ? 1.026 1.242 -57.509 1.00 19.13 250 LEU B CA 1
ATOM 4992 C C . LEU B 1 271 ? 2.016 0.707 -58.534 1.00 19.39 250 LEU B C 1
ATOM 4993 O O . LEU B 1 271 ? 3.175 0.453 -58.213 1.00 19.68 250 LEU B O 1
ATOM 4998 N N . GLU B 1 272 ? 1.561 0.542 -59.770 1.00 21.04 251 GLU B N 1
ATOM 4999 C CA . GLU B 1 272 ? 2.448 0.088 -60.838 1.00 21.35 251 GLU B CA 1
ATOM 5000 C C . GLU B 1 272 ? 3.561 1.108 -61.097 1.00 21.04 251 GLU B C 1
ATOM 5001 O O . GLU B 1 272 ? 4.733 0.743 -61.290 1.00 20.72 251 GLU B O 1
ATOM 5007 N N . MET B 1 273 ? 3.191 2.394 -61.108 1.00 19.57 252 MET B N 1
ATOM 5008 C CA . MET B 1 273 ? 4.133 3.463 -61.387 1.00 19.86 252 MET B CA 1
ATOM 5009 C C . MET B 1 273 ? 5.180 3.547 -60.267 1.00 19.39 252 MET B C 1
ATOM 5010 O O . MET B 1 273 ? 6.359 3.707 -60.543 1.00 18.77 252 MET B O 1
ATOM 5015 N N . VAL B 1 274 ? 4.768 3.361 -59.013 1.00 18.44 253 VAL B N 1
ATOM 5016 C CA . VAL B 1 274 ? 5.699 3.314 -57.891 1.00 17.89 253 VAL B CA 1
ATOM 5017 C C . VAL B 1 274 ? 6.691 2.156 -58.043 1.00 18.07 253 VAL B C 1
ATOM 5018 O O . VAL B 1 274 ? 7.885 2.336 -57.764 1.00 19.32 253 VAL B O 1
ATOM 5022 N N . GLN B 1 275 ? 6.213 0.977 -58.464 1.00 17.96 254 GLN B N 1
ATOM 5023 C CA . GLN B 1 275 ? 7.093 -0.145 -58.730 1.00 18.98 254 GLN B CA 1
ATOM 5024 C C . GLN B 1 275 ? 8.147 0.235 -59.789 1.00 20.39 254 GLN B C 1
ATOM 5025 O O . GLN B 1 275 ? 9.329 -0.046 -59.594 1.00 21.47 254 GLN B O 1
ATOM 5031 N N . THR B 1 276 ? 7.718 0.912 -60.853 1.00 20.50 255 THR B N 1
ATOM 5032 C CA . THR B 1 276 ? 8.636 1.336 -61.913 1.00 20.70 255 THR B CA 1
ATOM 5033 C C . THR B 1 276 ? 9.658 2.314 -61.348 1.00 21.78 255 THR B C 1
ATOM 5034 O O . THR B 1 276 ? 10.850 2.263 -61.670 1.00 20.49 255 THR B O 1
ATOM 5038 N N . VAL B 1 277 ? 9.173 3.298 -60.582 1.00 20.28 256 VAL B N 1
ATOM 5039 C CA . VAL B 1 277 ? 10.077 4.298 -60.053 1.00 21.53 256 VAL B CA 1
ATOM 5040 C C . VAL B 1 277 ? 11.129 3.620 -59.181 1.00 21.69 256 VAL B C 1
ATOM 5041 O O . VAL B 1 277 ? 12.326 3.929 -59.313 1.00 21.29 256 VAL B O 1
ATOM 5045 N N . ALA B 1 278 ? 10.694 2.718 -58.290 1.00 18.73 257 ALA B N 1
ATOM 5046 C CA . ALA B 1 278 ? 11.650 2.047 -57.422 1.00 20.03 257 ALA B CA 1
ATOM 5047 C C . ALA B 1 278 ? 12.660 1.267 -58.265 1.00 19.90 257 ALA B C 1
ATOM 5048 O O . ALA B 1 278 ? 13.865 1.353 -58.021 1.00 20.02 257 ALA B O 1
ATOM 5050 N N . MET B 1 279 ? 12.180 0.521 -59.272 1.00 19.81 258 MET B N 1
ATOM 5051 C CA . MET B 1 279 ? 13.079 -0.330 -60.040 1.00 22.00 258 MET B CA 1
ATOM 5052 C C . MET B 1 279 ? 14.058 0.489 -60.897 1.00 21.90 258 MET B C 1
ATOM 5053 O O . MET B 1 279 ? 15.224 0.106 -61.048 1.00 23.25 258 MET B O 1
ATOM 5058 N N . GLU B 1 280 ? 13.638 1.661 -61.385 1.00 22.16 259 GLU B N 1
ATOM 5059 C CA . GLU B 1 280 ? 14.522 2.468 -62.222 1.00 23.10 259 GLU B CA 1
ATOM 5060 C C . GLU B 1 280 ? 15.541 3.228 -61.362 1.00 22.81 259 GLU B C 1
ATOM 5061 O O . GLU B 1 280 ? 16.443 3.861 -61.882 1.00 24.76 259 GLU B O 1
ATOM 5067 N N . ASN B 1 281 ? 15.418 3.139 -60.037 1.00 23.58 260 ASN B N 1
ATOM 5068 C CA . ASN B 1 281 ? 16.369 3.796 -59.151 1.00 23.11 260 ASN B CA 1
ATOM 5069 C C . ASN B 1 281 ? 17.231 2.799 -58.394 1.00 23.39 260 ASN B C 1
ATOM 5070 O O . ASN B 1 281 ? 17.885 3.176 -57.425 1.00 23.35 260 ASN B O 1
ATOM 5075 N N . GLN B 1 282 ? 17.258 1.536 -58.835 1.00 24.22 261 GLN B N 1
ATOM 5076 C CA . GLN B 1 282 ? 18.156 0.558 -58.246 1.00 23.13 261 GLN B CA 1
ATOM 5077 C C . GLN B 1 282 ? 19.611 0.868 -58.603 1.00 25.80 261 GLN B C 1
ATOM 5078 O O . GLN B 1 282 ? 19.873 1.424 -59.664 1.00 26.83 261 GLN B O 1
ATOM 5084 N N . PRO B 1 283 ? 20.605 0.499 -57.753 1.00 26.73 262 PRO B N 1
ATOM 5085 C CA . PRO B 1 283 ? 20.371 -0.024 -56.404 1.00 27.29 262 PRO B CA 1
ATOM 5086 C C . PRO B 1 283 ? 20.110 1.118 -55.420 1.00 27.20 262 PRO B C 1
ATOM 5087 O O . PRO B 1 283 ? 20.434 2.257 -55.715 1.00 28.77 262 PRO B O 1
ATOM 5091 N N . GLY B 1 284 ? 19.665 0.788 -54.206 1.00 26.28 263 GLY B N 1
ATOM 5092 C CA . GLY B 1 284 ? 19.549 1.762 -53.139 1.00 25.54 263 GLY B CA 1
ATOM 5093 C C . GLY B 1 284 ? 18.240 2.548 -53.211 1.00 24.23 263 GLY B C 1
ATOM 5094 O O . GLY B 1 284 ? 18.227 3.759 -53.004 1.00 24.66 263 GLY B O 1
ATOM 5095 N N . ALA B 1 285 ? 17.156 1.862 -53.579 1.00 22.88 264 ALA B N 1
ATOM 5096 C CA . ALA B 1 285 ? 15.825 2.453 -53.580 1.00 22.55 264 ALA B CA 1
ATOM 5097 C C . ALA B 1 285 ? 14.813 1.347 -53.326 1.00 21.58 264 ALA B C 1
ATOM 5098 O O . ALA B 1 285 ? 15.003 0.220 -53.812 1.00 22.68 264 ALA B O 1
ATOM 5100 N N . VAL B 1 286 ? 13.774 1.718 -52.571 1.00 20.08 265 VAL B N 1
ATOM 5101 C CA . VAL B 1 286 ? 12.580 0.909 -52.421 1.00 20.45 265 VAL B CA 1
ATOM 5102 C C . VAL B 1 286 ? 11.365 1.822 -52.547 1.00 18.90 265 VAL B C 1
ATOM 5103 O O . VAL B 1 286 ? 11.406 3.041 -52.313 1.00 17.79 265 VAL B O 1
ATOM 5107 N N . GLY B 1 287 ? 10.275 1.204 -52.977 1.00 18.21 266 GLY B N 1
ATOM 5108 C CA . GLY B 1 287 ? 8.988 1.857 -53.079 1.00 19.22 266 GLY B CA 1
ATOM 5109 C C . GLY B 1 287 ? 7.900 0.805 -52.990 1.00 19.24 266 GLY B C 1
ATOM 5110 O O . GLY B 1 287 ? 8.036 -0.262 -53.573 1.00 20.80 266 GLY B O 1
ATOM 5111 N N . GLY B 1 288 ? 6.817 1.115 -52.265 1.00 19.00 267 GLY B N 1
ATOM 5112 C CA . GLY B 1 288 ? 5.767 0.134 -52.108 1.00 18.96 267 GLY B CA 1
ATOM 5113 C C . GLY B 1 288 ? 4.678 0.622 -51.155 1.00 17.40 267 GLY B C 1
ATOM 5114 O O . GLY B 1 288 ? 4.765 1.705 -50.607 1.00 17.74 267 GLY B O 1
ATOM 5115 N N . VAL B 1 289 ? 3.622 -0.190 -51.039 1.00 17.44 268 VAL B N 1
ATOM 5116 C CA . VAL B 1 289 ? 2.403 0.193 -50.353 1.00 17.56 268 VAL B CA 1
ATOM 5117 C C . VAL B 1 289 ? 2.012 -0.930 -49.410 1.00 18.06 268 VAL B C 1
ATOM 5118 O O . VAL B 1 289 ? 1.936 -2.091 -49.806 1.00 19.92 268 VAL B O 1
ATOM 5122 N N . GLY B 1 290 ? 1.710 -0.572 -48.170 1.00 18.13 269 GLY B N 1
ATOM 5123 C CA . GLY B 1 290 ? 1.258 -1.555 -47.213 1.00 19.24 269 GLY B CA 1
ATOM 5124 C C . GLY B 1 290 ? -0.156 -1.295 -46.716 1.00 16.99 269 GLY B C 1
ATOM 5125 O O . GLY B 1 290 ? -0.829 -2.227 -46.250 1.00 18.54 269 GLY B O 1
ATOM 5126 N N . GLN B 1 291 ? -0.582 -0.036 -46.748 1.00 16.69 270 GLN B N 1
ATOM 5127 C CA . GLN B 1 291 ? -1.891 0.338 -46.215 1.00 18.20 270 GLN B CA 1
ATOM 5128 C C . GLN B 1 291 ? -2.812 0.889 -47.315 1.00 18.26 270 GLN B C 1
ATOM 5129 O O . GLN B 1 291 ? -2.427 1.764 -48.077 1.00 18.02 270 GLN B O 1
ATOM 5135 N N . MET B 1 292 ? -4.050 0.404 -47.315 1.00 18.96 271 MET B N 1
ATOM 5136 C CA . MET B 1 292 ? -5.034 0.755 -48.328 1.00 19.00 271 MET B CA 1
ATOM 5137 C C . MET B 1 292 ? -6.435 0.806 -47.706 1.00 18.00 271 MET B C 1
ATOM 5138 O O . MET B 1 292 ? -6.795 -0.065 -46.952 1.00 18.72 271 MET B O 1
ATOM 5143 N N . PHE B 1 293 ? -7.234 1.799 -48.097 1.00 16.93 272 PHE B N 1
ATOM 5144 C CA . PHE B 1 293 ? -8.618 1.861 -47.686 1.00 19.48 272 PHE B CA 1
ATOM 5145 C C . PHE B 1 293 ? -9.448 2.317 -48.878 1.00 20.63 272 PHE B C 1
ATOM 5146 O O . PHE B 1 293 ? -9.151 3.361 -49.462 1.00 20.39 272 PHE B O 1
ATOM 5154 N N . PHE B 1 294 ? -10.516 1.555 -49.152 1.00 20.24 273 PHE B N 1
ATOM 5155 C CA . PHE B 1 294 ? -11.611 2.001 -49.995 1.00 18.74 273 PHE B CA 1
ATOM 5156 C C . PHE B 1 294 ? -12.797 2.476 -49.148 1.00 19.35 273 PHE B C 1
ATOM 5157 O O . PHE B 1 294 ? -13.102 1.890 -48.126 1.00 20.12 273 PHE B O 1
ATOM 5165 N N . SER B 1 295 ? -13.512 3.519 -49.617 1.00 21.16 274 SER B N 1
ATOM 5166 C CA . SER B 1 295 ? -14.780 3.948 -49.050 1.00 22.11 274 SER B CA 1
ATOM 5167 C C . SER B 1 295 ? -15.774 4.095 -50.204 1.00 20.56 274 SER B C 1
ATOM 5168 O O . SER B 1 295 ? -15.424 4.701 -51.206 1.00 20.03 274 SER B O 1
ATOM 5171 N N . PRO B 1 296 ? -17.021 3.588 -50.086 1.00 20.18 275 PRO B N 1
ATOM 5172 C CA . PRO B 1 296 ? -17.520 2.936 -48.864 1.00 20.07 275 PRO B CA 1
ATOM 5173 C C . PRO B 1 296 ? -17.157 1.449 -48.713 1.00 20.87 275 PRO B C 1
ATOM 5174 O O . PRO B 1 296 ? -17.524 0.842 -47.724 1.00 20.83 275 PRO B O 1
ATOM 5178 N N . ASN B 1 297 ? -16.401 0.881 -49.665 1.00 19.04 276 ASN B N 1
ATOM 5179 C CA . ASN B 1 297 ? -15.918 -0.486 -49.613 1.00 19.49 276 ASN B CA 1
ATOM 5180 C C . ASN B 1 297 ? -17.043 -1.514 -49.717 1.00 20.54 276 ASN B C 1
ATOM 5181 O O . ASN B 1 297 ? -17.030 -2.525 -49.026 1.00 23.35 276 ASN B O 1
ATOM 5186 N N . SER B 1 298 ? -17.984 -1.273 -50.617 1.00 19.43 277 SER B N 1
ATOM 5187 C CA . SER B 1 298 ? -19.046 -2.198 -50.961 1.00 20.18 277 SER B CA 1
ATOM 5188 C C . SER B 1 298 ? -18.694 -2.860 -52.289 1.00 19.61 277 SER B C 1
ATOM 5189 O O . SER B 1 298 ? -18.159 -2.217 -53.177 1.00 20.57 277 SER B O 1
ATOM 5192 N N . ARG B 1 299 ? -19.052 -4.134 -52.455 1.00 20.10 278 ARG B N 1
ATOM 5193 C CA . ARG B 1 299 ? -18.622 -4.879 -53.634 1.00 19.82 278 ARG B CA 1
ATOM 5194 C C . ARG B 1 299 ? -19.230 -4.304 -54.919 1.00 20.08 278 ARG B C 1
ATOM 5195 O O . ARG B 1 299 ? -18.616 -4.415 -55.981 1.00 21.12 278 ARG B O 1
ATOM 5203 N N . ASN B 1 300 ? -20.389 -3.646 -54.826 1.00 18.37 279 ASN B N 1
ATOM 5204 C CA . ASN B 1 300 ? -21.053 -3.140 -56.014 1.00 19.36 279 ASN B CA 1
ATOM 5205 C C . ASN B 1 300 ? -21.164 -1.616 -56.003 1.00 19.18 279 ASN B C 1
ATOM 5206 O O . ASN B 1 300 ? -22.095 -1.061 -56.585 1.00 19.81 279 ASN B O 1
ATOM 5211 N N . VAL B 1 301 ? -20.204 -0.940 -55.376 1.00 19.01 280 VAL B N 1
ATOM 5212 C CA . VAL B 1 301 ? -20.120 0.515 -55.412 1.00 18.62 280 VAL B CA 1
ATOM 5213 C C . VAL B 1 301 ? -18.683 0.886 -55.744 1.00 18.41 280 VAL B C 1
ATOM 5214 O O . VAL B 1 301 ? -17.772 0.565 -54.973 1.00 16.82 280 VAL B O 1
ATOM 5218 N N . LEU B 1 302 ? -18.473 1.582 -56.868 1.00 19.79 281 LEU B N 1
ATOM 5219 C CA . LEU B 1 302 ? -17.137 2.092 -57.132 1.00 20.61 281 LEU B CA 1
ATOM 5220 C C . LEU B 1 302 ? -16.746 3.026 -55.990 1.00 20.15 281 LEU B C 1
ATOM 5221 O O . LEU B 1 302 ? -17.586 3.768 -55.504 1.00 19.44 281 LEU B O 1
ATOM 5226 N N . PRO B 1 303 ? -15.486 3.035 -55.523 1.00 18.78 282 PRO B N 1
ATOM 5227 C CA . PRO B 1 303 ? -15.137 3.790 -54.314 1.00 18.86 282 PRO B CA 1
ATOM 5228 C C . PRO B 1 303 ? -15.210 5.293 -54.534 1.00 19.51 282 PRO B C 1
ATOM 5229 O O . PRO B 1 303 ? -14.726 5.818 -55.534 1.00 20.80 282 PRO B O 1
ATOM 5233 N N . GLY B 1 304 ? -15.824 5.992 -53.583 1.00 18.99 283 GLY B N 1
ATOM 5234 C CA . GLY B 1 304 ? -15.772 7.441 -53.567 1.00 20.39 283 GLY B CA 1
ATOM 5235 C C . GLY B 1 304 ? -14.407 7.977 -53.158 1.00 20.05 283 GLY B C 1
ATOM 5236 O O . GLY B 1 304 ? -14.034 9.061 -53.552 1.00 21.19 283 GLY B O 1
ATOM 5237 N N . LYS B 1 305 ? -13.689 7.202 -52.348 1.00 21.65 284 LYS B N 1
ATOM 5238 C CA . LYS B 1 305 ? -12.399 7.578 -51.778 1.00 22.86 284 LYS B CA 1
ATOM 5239 C C . LYS B 1 305 ? -11.524 6.333 -51.725 1.00 20.35 284 LYS B C 1
ATOM 5240 O O . LYS B 1 305 ? -11.963 5.270 -51.277 1.00 18.63 284 LYS B O 1
ATOM 5246 N N . VAL B 1 306 ? -10.271 6.490 -52.165 1.00 18.68 285 VAL B N 1
ATOM 5247 C CA . VAL B 1 306 ? -9.257 5.469 -52.017 1.00 18.51 285 VAL B CA 1
ATOM 5248 C C . VAL B 1 306 ? -8.033 6.142 -51.384 1.00 18.96 285 VAL B C 1
ATOM 5249 O O . VAL B 1 306 ? -7.568 7.179 -51.874 1.00 18.59 285 VAL B O 1
ATOM 5253 N N . VAL B 1 307 ? -7.652 5.629 -50.212 1.00 16.89 286 VAL B N 1
ATOM 5254 C CA . VAL B 1 307 ? -6.563 6.186 -49.427 1.00 17.72 286 VAL B CA 1
ATOM 5255 C C . VAL B 1 307 ? -5.488 5.112 -49.281 1.00 18.40 286 VAL B C 1
ATOM 5256 O O . VAL B 1 307 ? -5.783 3.960 -48.933 1.00 17.62 286 VAL B O 1
ATOM 5260 N N . PHE B 1 308 ? -4.236 5.479 -49.589 1.00 18.29 287 PHE B N 1
ATOM 5261 C CA . PHE B 1 308 ? -3.121 4.572 -49.357 1.00 17.74 287 PHE B CA 1
ATOM 5262 C C . PHE B 1 308 ? -1.832 5.351 -49.177 1.00 16.01 287 PHE B C 1
ATOM 5263 O O . PHE B 1 308 ? -1.785 6.546 -49.490 1.00 16.82 287 PHE B O 1
ATOM 5271 N N . THR B 1 309 ? -0.806 4.672 -48.663 1.00 16.24 288 THR B N 1
ATOM 5272 C CA . THR B 1 309 ? 0.461 5.335 -48.398 1.00 16.06 288 THR B CA 1
ATOM 5273 C C . THR B 1 309 ? 1.548 4.657 -49.209 1.00 16.67 288 THR B C 1
ATOM 5274 O O . THR B 1 309 ? 1.694 3.418 -49.167 1.00 17.53 288 THR B O 1
ATOM 5278 N N . VAL B 1 310 ? 2.263 5.487 -49.951 1.00 16.48 289 VAL B N 1
ATOM 5279 C CA . VAL B 1 310 ? 3.446 5.070 -50.673 1.00 17.34 289 VAL B CA 1
ATOM 5280 C C . VAL B 1 310 ? 4.667 5.335 -49.800 1.00 16.79 289 VAL B C 1
ATOM 5281 O O . VAL B 1 310 ? 4.903 6.460 -49.399 1.00 16.81 289 VAL B O 1
ATOM 5285 N N . ASP B 1 311 ? 5.393 4.263 -49.506 1.00 17.39 290 ASP B N 1
ATOM 5286 C CA . ASP B 1 311 ? 6.648 4.296 -48.765 1.00 17.73 290 ASP B CA 1
ATOM 5287 C C . ASP B 1 311 ? 7.803 4.215 -49.764 1.00 17.88 290 ASP B C 1
ATOM 5288 O O . ASP B 1 311 ? 7.956 3.197 -50.388 1.00 19.54 290 ASP B O 1
ATOM 5293 N N . ILE B 1 312 ? 8.581 5.289 -49.891 1.00 18.20 291 ILE B N 1
ATOM 5294 C CA . ILE B 1 312 ? 9.762 5.294 -50.751 1.00 19.37 291 ILE B CA 1
ATOM 5295 C C . ILE B 1 312 ? 10.986 5.649 -49.903 1.00 19.89 291 ILE B C 1
ATOM 5296 O O . ILE B 1 312 ? 10.921 6.551 -49.088 1.00 17.66 291 ILE B O 1
ATOM 5301 N N . ARG B 1 313 ? 12.103 4.951 -50.159 1.00 18.61 292 ARG B N 1
ATOM 5302 C CA . ARG B 1 313 ? 13.313 5.126 -49.373 1.00 18.97 292 ARG B CA 1
ATOM 5303 C C . ARG B 1 313 ? 14.532 5.045 -50.274 1.00 18.56 292 ARG B C 1
ATOM 5304 O O . ARG B 1 313 ? 14.496 4.364 -51.288 1.00 19.45 292 ARG B O 1
ATOM 5312 N N . SER B 1 314 ? 15.588 5.745 -49.855 1.00 18.26 293 SER B N 1
ATOM 5313 C CA . SER B 1 314 ? 16.898 5.632 -50.446 1.00 18.67 293 SER B CA 1
ATOM 5314 C C . SER B 1 314 ? 17.908 6.188 -49.447 1.00 19.77 293 SER B C 1
ATOM 5315 O O . SER B 1 314 ? 17.602 7.135 -48.736 1.00 19.51 293 SER B O 1
ATOM 5318 N N . PRO B 1 315 ? 19.132 5.636 -49.407 1.00 21.47 294 PRO B N 1
ATOM 5319 C CA . PRO B 1 315 ? 20.231 6.262 -48.669 1.00 22.23 294 PRO B CA 1
ATOM 5320 C C . PRO B 1 315 ? 20.790 7.489 -49.364 1.00 23.02 294 PRO B C 1
ATOM 5321 O O . PRO B 1 315 ? 21.560 8.211 -48.757 1.00 23.18 294 PRO B O 1
ATOM 5325 N N . ASP B 1 316 ? 20.433 7.677 -50.644 1.00 23.24 295 ASP B N 1
ATOM 5326 C CA . ASP B 1 316 ? 20.901 8.777 -51.466 1.00 25.82 295 ASP B CA 1
ATOM 5327 C C . ASP B 1 316 ? 19.827 9.868 -51.476 1.00 26.39 295 ASP B C 1
ATOM 5328 O O . ASP B 1 316 ? 18.717 9.658 -51.962 1.00 23.35 295 ASP B O 1
ATOM 5333 N N . GLN B 1 317 ? 20.190 11.040 -50.945 1.00 27.14 296 GLN B N 1
ATOM 5334 C CA . GLN B 1 317 ? 19.287 12.170 -50.781 1.00 29.54 296 GLN B CA 1
ATOM 5335 C C . GLN B 1 317 ? 18.633 12.575 -52.103 1.00 28.69 296 GLN B C 1
ATOM 5336 O O . GLN B 1 317 ? 17.417 12.809 -52.185 1.00 26.87 296 GLN B O 1
ATOM 5342 N N . ALA B 1 318 ? 19.469 12.715 -53.122 1.00 27.39 297 ALA B N 1
ATOM 5343 C CA . ALA B 1 318 ? 19.031 13.208 -54.401 1.00 28.45 297 ALA B CA 1
ATOM 5344 C C . ALA B 1 318 ? 18.085 12.199 -55.043 1.00 27.45 297 ALA B C 1
ATOM 5345 O O . ALA B 1 318 ? 17.130 12.562 -55.700 1.00 26.89 297 ALA B O 1
ATOM 5347 N N . LYS B 1 319 ? 18.382 10.914 -54.868 1.00 26.90 298 LYS B N 1
ATOM 5348 C CA . LYS B 1 319 ? 17.539 9.858 -55.366 1.00 25.64 298 LYS B CA 1
ATOM 5349 C C . LYS B 1 319 ? 16.190 9.867 -54.651 1.00 23.47 298 LYS B C 1
ATOM 5350 O O . LYS B 1 319 ? 15.140 9.789 -55.308 1.00 23.39 298 LYS B O 1
ATOM 5356 N N . LEU B 1 320 ? 16.217 9.948 -53.307 1.00 21.98 299 LEU B N 1
ATOM 5357 C CA . LEU B 1 320 ? 14.977 10.016 -52.544 1.00 23.30 299 LEU B CA 1
ATOM 5358 C C . LEU B 1 320 ? 14.095 11.189 -53.006 1.00 24.69 299 LEU B C 1
ATOM 5359 O O . LEU B 1 320 ? 12.902 11.024 -53.235 1.00 23.48 299 LEU B O 1
ATOM 5364 N N . ASP B 1 321 ? 14.676 12.381 -53.138 1.00 25.53 300 ASP B N 1
ATOM 5365 C CA . ASP B 1 321 ? 13.886 13.544 -53.509 1.00 29.93 300 ASP B CA 1
ATOM 5366 C C . ASP B 1 321 ? 13.437 13.443 -54.972 1.00 27.73 300 ASP B C 1
ATOM 5367 O O . ASP B 1 321 ? 12.347 13.921 -55.280 1.00 26.79 300 ASP B O 1
ATOM 5372 N N . GLY B 1 322 ? 14.246 12.818 -55.853 1.00 23.85 301 GLY B N 1
ATOM 5373 C CA . GLY B 1 322 ? 13.849 12.607 -57.232 1.00 23.91 301 GLY B CA 1
ATOM 5374 C C . GLY B 1 322 ? 12.658 11.652 -57.352 1.00 22.11 301 GLY B C 1
ATOM 5375 O O . GLY B 1 322 ? 11.742 11.846 -58.129 1.00 21.29 301 GLY B O 1
ATOM 5376 N N . MET B 1 323 ? 12.666 10.597 -56.536 1.00 23.45 302 MET B N 1
ATOM 5377 C CA . MET B 1 323 ? 11.575 9.632 -56.533 1.00 22.78 302 MET B CA 1
ATOM 5378 C C . MET B 1 323 ? 10.292 10.312 -56.050 1.00 22.60 302 MET B C 1
ATOM 5379 O O . MET B 1 323 ? 9.215 10.131 -56.634 1.00 21.73 302 MET B O 1
ATOM 5384 N N . ARG B 1 324 ? 10.419 11.119 -54.996 1.00 22.71 303 ARG B N 1
ATOM 5385 C CA . ARG B 1 324 ? 9.271 11.820 -54.452 1.00 23.41 303 ARG B CA 1
ATOM 5386 C C . ARG B 1 324 ? 8.683 12.773 -55.486 1.00 22.56 303 ARG B C 1
ATOM 5387 O O . ARG B 1 324 ? 7.477 12.775 -55.696 1.00 22.84 303 ARG B O 1
ATOM 5395 N N . ALA B 1 325 ? 9.547 13.570 -56.120 1.00 23.55 304 ALA B N 1
ATOM 5396 C CA . ALA B 1 325 ? 9.116 14.547 -57.107 1.00 23.26 304 ALA B CA 1
ATOM 5397 C C . ALA B 1 325 ? 8.443 13.828 -58.276 1.00 22.98 304 ALA B C 1
ATOM 5398 O O . ALA B 1 325 ? 7.431 14.285 -58.787 1.00 22.15 304 ALA B O 1
ATOM 5400 N N . ARG B 1 326 ? 9.003 12.703 -58.715 1.00 21.98 305 ARG B N 1
ATOM 5401 C CA . ARG B 1 326 ? 8.481 11.982 -59.866 1.00 21.91 305 ARG B CA 1
ATOM 5402 C C . ARG B 1 326 ? 7.107 11.396 -59.531 1.00 20.25 305 ARG B C 1
ATOM 5403 O O . ARG B 1 326 ? 6.170 11.514 -60.297 1.00 21.53 305 ARG B O 1
ATOM 5411 N N . ILE B 1 327 ? 6.972 10.795 -58.373 1.00 21.33 306 ILE B N 1
ATOM 5412 C CA . ILE B 1 327 ? 5.699 10.195 -57.976 1.00 21.51 306 ILE B CA 1
ATOM 5413 C C . ILE B 1 327 ? 4.643 11.277 -57.837 1.00 21.80 306 ILE B C 1
ATOM 5414 O O . ILE B 1 327 ? 3.522 11.071 -58.269 1.00 23.77 306 ILE B O 1
ATOM 5419 N N . GLU B 1 328 ? 5.007 12.417 -57.266 1.00 22.19 307 GLU B N 1
ATOM 5420 C CA . GLU B 1 328 ? 4.045 13.485 -57.029 1.00 23.65 307 GLU B CA 1
ATOM 5421 C C . GLU B 1 328 ? 3.669 14.181 -58.337 1.00 23.49 307 GLU B C 1
ATOM 5422 O O . GLU B 1 328 ? 2.585 14.748 -58.421 1.00 22.96 307 GLU B O 1
ATOM 5428 N N . ALA B 1 329 ? 4.542 14.156 -59.357 1.00 23.40 308 ALA B N 1
ATOM 5429 C CA . ALA B 1 329 ? 4.183 14.671 -60.669 1.00 24.48 308 ALA B CA 1
ATOM 5430 C C . ALA B 1 329 ? 3.369 13.653 -61.475 1.00 23.16 308 ALA B C 1
ATOM 5431 O O . ALA B 1 329 ? 2.458 14.056 -62.184 1.00 24.37 308 ALA B O 1
ATOM 5433 N N . GLU B 1 330 ? 3.664 12.347 -61.387 1.00 21.92 309 GLU B N 1
ATOM 5434 C CA . GLU B 1 330 ? 3.032 11.405 -62.307 1.00 24.27 309 GLU B CA 1
ATOM 5435 C C . GLU B 1 330 ? 1.645 10.995 -61.806 1.00 23.08 309 GLU B C 1
ATOM 5436 O O . GLU B 1 330 ? 0.731 10.748 -62.607 1.00 22.77 309 GLU B O 1
ATOM 5442 N N . ALA B 1 331 ? 1.509 10.842 -60.480 1.00 21.64 310 ALA B N 1
ATOM 5443 C CA . ALA B 1 331 ? 0.284 10.310 -59.913 1.00 21.85 310 ALA B CA 1
ATOM 5444 C C . ALA B 1 331 ? -0.935 11.173 -60.262 1.00 21.86 310 ALA B C 1
ATOM 5445 O O . ALA B 1 331 ? -1.969 10.628 -60.656 1.00 20.62 310 ALA B O 1
ATOM 5447 N N . PRO B 1 332 ? -0.887 12.518 -60.169 1.00 21.67 311 PRO B N 1
ATOM 5448 C CA . PRO B 1 332 ? -2.032 13.344 -60.550 1.00 22.57 311 PRO B CA 1
ATOM 5449 C C . PRO B 1 332 ? -2.429 13.233 -62.014 1.00 23.63 311 PRO B C 1
ATOM 5450 O O . PRO B 1 332 ? -3.599 13.389 -62.357 1.00 22.99 311 PRO B O 1
ATOM 5454 N N . LYS B 1 333 ? -1.453 12.968 -62.882 1.00 24.29 312 LYS B N 1
ATOM 5455 C CA . LYS B 1 333 ? -1.724 12.789 -64.299 1.00 24.55 312 LYS B CA 1
ATOM 5456 C C . LYS B 1 333 ? -2.465 11.483 -64.553 1.00 23.14 312 LYS B C 1
ATOM 5457 O O . LYS B 1 333 ? -3.395 11.446 -65.381 1.00 21.17 312 LYS B O 1
ATOM 5463 N N . ILE B 1 334 ? -2.061 10.418 -63.842 1.00 21.09 313 ILE B N 1
ATOM 5464 C CA . ILE B 1 334 ? -2.775 9.145 -63.879 1.00 20.75 313 ILE B CA 1
ATOM 5465 C C . ILE B 1 334 ? -4.231 9.398 -63.490 1.00 19.87 313 ILE B C 1
ATOM 5466 O O . ILE B 1 334 ? -5.157 8.966 -64.165 1.00 21.30 313 ILE B O 1
ATOM 5471 N N . CYS B 1 335 ? -4.421 10.120 -62.394 1.00 20.60 314 CYS B N 1
ATOM 5472 C CA . CYS B 1 335 ? -5.755 10.380 -61.891 1.00 20.52 314 CYS B CA 1
ATOM 5473 C C . CYS B 1 335 ? -6.538 11.242 -62.891 1.00 20.71 314 CYS B C 1
ATOM 5474 O O . CYS B 1 335 ? -7.690 10.972 -63.175 1.00 20.55 314 CYS B O 1
ATOM 5477 N N . GLU B 1 336 ? -5.920 12.291 -63.419 1.00 22.16 315 GLU B N 1
ATOM 5478 C CA . GLU B 1 336 ? -6.632 13.240 -64.268 1.00 25.58 315 GLU B CA 1
ATOM 5479 C C . GLU B 1 336 ? -7.198 12.500 -65.488 1.00 24.88 315 GLU B C 1
ATOM 5480 O O . GLU B 1 336 ? -8.321 12.777 -65.917 1.00 22.69 315 GLU B O 1
ATOM 5486 N N . ARG B 1 337 ? -6.415 11.565 -66.047 1.00 24.86 316 ARG B N 1
ATOM 5487 C CA . ARG B 1 337 ? -6.855 10.754 -67.185 1.00 24.82 316 ARG B CA 1
ATOM 5488 C C . ARG B 1 337 ? -8.117 9.961 -66.878 1.00 23.26 316 ARG B C 1
ATOM 5489 O O . ARG B 1 337 ? -8.881 9.644 -67.788 1.00 22.21 316 ARG B O 1
ATOM 5497 N N . LEU B 1 338 ? -8.392 9.705 -65.598 1.00 20.61 317 LEU B N 1
ATOM 5498 C CA . LEU B 1 338 ? -9.537 8.907 -65.201 1.00 21.17 317 LEU B CA 1
ATOM 5499 C C . LEU B 1 338 ? -10.633 9.770 -64.562 1.00 22.26 317 LEU B C 1
ATOM 5500 O O . LEU B 1 338 ? -11.652 9.230 -64.152 1.00 22.45 317 LEU B O 1
ATOM 5505 N N . GLY B 1 339 ? -10.451 11.092 -64.507 1.00 23.15 318 GLY B N 1
ATOM 5506 C CA . GLY B 1 339 ? -11.413 11.984 -63.878 1.00 23.03 318 GLY B CA 1
ATOM 5507 C C . GLY B 1 339 ? -11.343 11.957 -62.354 1.00 23.03 318 GLY B C 1
ATOM 5508 O O . GLY B 1 339 ? -12.253 12.455 -61.693 1.00 22.29 318 GLY B O 1
ATOM 5509 N N . VAL B 1 340 ? -10.285 11.332 -61.805 1.00 22.17 319 VAL B N 1
ATOM 5510 C CA . VAL B 1 340 ? -10.152 11.052 -60.386 1.00 20.96 319 VAL B CA 1
ATOM 5511 C C . VAL B 1 340 ? -9.421 12.229 -59.739 1.00 21.27 319 VAL B C 1
ATOM 5512 O O . VAL B 1 340 ? -8.409 12.706 -60.262 1.00 21.30 319 VAL B O 1
ATOM 5516 N N . GLY B 1 341 ? -9.910 12.672 -58.581 1.00 21.28 320 GLY B N 1
ATOM 5517 C CA . GLY B 1 341 ? -9.222 13.683 -57.793 1.00 20.91 320 GLY B CA 1
ATOM 5518 C C . GLY B 1 341 ? -8.018 13.088 -57.051 1.00 21.32 320 GLY B C 1
ATOM 5519 O O . GLY B 1 341 ? -8.045 11.941 -56.628 1.00 20.35 320 GLY B O 1
ATOM 5520 N N . CYS B 1 342 ? -6.957 13.879 -56.900 1.00 22.73 321 CYS B N 1
ATOM 5521 C CA . CYS B 1 342 ? -5.729 13.397 -56.284 1.00 23.73 321 CYS B CA 1
ATOM 5522 C C . CYS B 1 342 ? -5.269 14.429 -55.263 1.00 23.39 321 CYS B C 1
ATOM 5523 O O . CYS B 1 342 ? -5.087 15.584 -55.605 1.00 22.32 321 CYS B O 1
ATOM 5526 N N . SER B 1 343 ? -5.092 13.986 -54.017 1.00 22.44 322 SER B N 1
ATOM 5527 C CA . SER B 1 343 ? -4.491 14.803 -52.979 1.00 23.02 322 SER B CA 1
ATOM 5528 C C . SER B 1 343 ? -3.383 13.993 -52.303 1.00 21.93 322 SER B C 1
ATOM 5529 O O . SER B 1 343 ? -3.595 12.838 -52.011 1.00 21.16 322 SER B O 1
ATOM 5532 N N . ILE B 1 344 ? -2.233 14.614 -52.040 1.00 21.95 323 ILE B N 1
ATOM 5533 C CA . ILE B 1 344 ? -1.114 13.927 -51.424 1.00 23.10 323 ILE B CA 1
ATOM 5534 C C . ILE B 1 344 ? -0.741 14.673 -50.145 1.00 23.99 323 ILE B C 1
ATOM 5535 O O . ILE B 1 344 ? -0.577 15.903 -50.159 1.00 25.52 323 ILE B O 1
ATOM 5540 N N . GLU B 1 345 ? -0.521 13.910 -49.078 1.00 22.68 324 GLU B N 1
ATOM 5541 C CA . GLU B 1 345 ? -0.008 14.450 -47.835 1.00 23.50 324 GLU B CA 1
ATOM 5542 C C . GLU B 1 345 ? 1.191 13.617 -47.400 1.00 21.70 324 GLU B C 1
ATOM 5543 O O . GLU B 1 345 ? 1.094 12.399 -47.299 1.00 21.70 324 GLU B O 1
ATOM 5549 N N . ALA B 1 346 ? 2.306 14.289 -47.081 1.00 20.99 325 ALA B N 1
ATOM 5550 C CA . ALA B 1 346 ? 3.426 13.618 -46.429 1.00 23.09 325 ALA B CA 1
ATOM 5551 C C . ALA B 1 346 ? 3.053 13.286 -44.983 1.00 23.41 325 ALA B C 1
ATOM 5552 O O . ALA B 1 346 ? 2.763 14.192 -44.217 1.00 25.39 325 ALA B O 1
ATOM 5554 N N . VAL B 1 347 ? 3.009 12.000 -44.619 1.00 21.68 326 VAL B N 1
ATOM 5555 C CA . VAL B 1 347 ? 2.670 11.601 -43.259 1.00 23.21 326 VAL B CA 1
ATOM 5556 C C . VAL B 1 347 ? 3.882 10.946 -42.598 1.00 24.10 326 VAL B C 1
ATOM 5557 O O . VAL B 1 347 ? 3.734 10.224 -41.608 1.00 28.58 326 VAL B O 1
ATOM 5561 N N . GLY B 1 348 ? 5.048 11.087 -43.238 1.00 20.02 327 GLY B N 1
ATOM 5562 C CA . GLY B 1 348 ? 6.286 10.602 -42.678 1.00 20.29 327 GLY B CA 1
ATOM 5563 C C . GLY B 1 348 ? 7.447 11.049 -43.543 1.00 20.04 327 GLY B C 1
ATOM 5564 O O . GLY B 1 348 ? 7.325 11.096 -44.781 1.00 19.42 327 GLY B O 1
ATOM 5565 N N . HIS B 1 349 ? 8.558 11.417 -42.886 1.00 20.64 328 HIS B N 1
ATOM 5566 C CA . HIS B 1 349 ? 9.734 11.848 -43.628 1.00 20.74 328 HIS B CA 1
ATOM 5567 C C . HIS B 1 349 ? 10.934 11.987 -42.696 1.00 22.18 328 HIS B C 1
ATOM 5568 O O . HIS B 1 349 ? 10.799 12.578 -41.638 1.00 22.62 328 HIS B O 1
ATOM 5575 N N . PHE B 1 350 ? 12.092 11.482 -43.150 1.00 20.25 329 PHE B N 1
ATOM 5576 C CA . PHE B 1 350 ? 13.380 11.966 -42.689 1.00 20.92 329 PHE B CA 1
ATOM 5577 C C . PHE B 1 350 ? 14.384 11.728 -43.811 1.00 21.71 329 PHE B C 1
ATOM 5578 O O . PHE B 1 350 ? 14.232 10.781 -44.599 1.00 19.99 329 PHE B O 1
ATOM 5586 N N . ASP B 1 351 ? 15.360 12.642 -43.888 1.00 21.33 330 ASP B N 1
ATOM 5587 C CA . ASP B 1 351 ? 16.434 12.559 -44.868 1.00 22.92 330 ASP B CA 1
ATOM 5588 C C . ASP B 1 351 ? 17.438 11.524 -44.386 1.00 22.82 330 ASP B C 1
ATOM 5589 O O . ASP B 1 351 ? 17.478 11.207 -43.199 1.00 21.57 330 ASP B O 1
ATOM 5594 N N . PRO B 1 352 ? 18.238 10.905 -45.280 1.00 23.35 331 PRO B N 1
ATOM 5595 C CA . PRO B 1 352 ? 19.239 9.936 -44.857 1.00 21.32 331 PRO B CA 1
ATOM 5596 C C . PRO B 1 352 ? 20.096 10.477 -43.722 1.00 20.36 331 PRO B C 1
ATOM 5597 O O . PRO B 1 352 ? 20.466 11.650 -43.693 1.00 18.53 331 PRO B O 1
ATOM 5601 N N . VAL B 1 353 ? 20.402 9.588 -42.776 1.00 19.04 332 VAL B N 1
ATOM 5602 C CA . VAL B 1 353 ? 21.093 9.970 -41.572 1.00 21.10 332 VAL B CA 1
ATOM 5603 C C . VAL B 1 353 ? 22.513 9.443 -41.619 1.00 21.14 332 VAL B C 1
ATOM 5604 O O . VAL B 1 353 ? 22.706 8.287 -41.984 1.00 21.65 332 VAL B O 1
ATOM 5608 N N . THR B 1 354 ? 23.456 10.280 -41.178 1.00 21.43 333 THR B N 1
ATOM 5609 C CA . THR B 1 354 ? 24.811 9.854 -40.887 1.00 22.29 333 THR B CA 1
ATOM 5610 C C . THR B 1 354 ? 24.971 9.757 -39.372 1.00 19.26 333 THR B C 1
ATOM 5611 O O . THR B 1 354 ? 24.877 10.762 -38.692 1.00 20.83 333 THR B O 1
ATOM 5615 N N . PHE B 1 355 ? 25.282 8.564 -38.859 1.00 18.02 334 PHE B N 1
ATOM 5616 C CA . PHE B 1 355 ? 25.508 8.390 -37.432 1.00 19.24 334 PHE B CA 1
ATOM 5617 C C . PHE B 1 355 ? 26.853 8.989 -37.038 1.00 19.30 334 PHE B C 1
ATOM 5618 O O . PHE B 1 355 ? 27.731 9.207 -37.880 1.00 19.90 334 PHE B O 1
ATOM 5626 N N . ASP B 1 356 ? 26.980 9.254 -35.748 1.00 18.29 335 ASP B N 1
ATOM 5627 C CA . ASP B 1 356 ? 28.161 9.905 -35.189 1.00 20.65 335 ASP B CA 1
ATOM 5628 C C . ASP B 1 356 ? 29.409 9.062 -35.428 1.00 19.69 335 ASP B C 1
ATOM 5629 O O . ASP B 1 356 ? 29.498 7.902 -34.971 1.00 19.21 335 ASP B O 1
ATOM 5634 N N . PRO B 1 357 ? 30.380 9.556 -36.224 1.00 20.41 336 PRO B N 1
ATOM 5635 C CA . PRO B 1 357 ? 31.514 8.711 -36.586 1.00 21.72 336 PRO B CA 1
ATOM 5636 C C . PRO B 1 357 ? 32.335 8.175 -35.403 1.00 21.02 336 PRO B C 1
ATOM 5637 O O . PRO B 1 357 ? 32.833 7.049 -35.497 1.00 22.27 336 PRO B O 1
ATOM 5641 N N . LYS B 1 358 ? 32.488 8.970 -34.324 1.00 20.68 337 LYS B N 1
ATOM 5642 C CA . LYS B 1 358 ? 33.216 8.504 -33.142 1.00 23.77 337 LYS B CA 1
ATOM 5643 C C . LYS B 1 358 ? 32.511 7.310 -32.485 1.00 22.66 337 LYS B C 1
ATOM 5644 O O . LYS B 1 358 ? 33.167 6.342 -32.103 1.00 20.65 337 LYS B O 1
ATOM 5650 N N . LEU B 1 359 ? 31.173 7.394 -32.343 1.00 20.52 338 LEU B N 1
ATOM 5651 C CA . LEU B 1 359 ? 30.429 6.282 -31.754 1.00 19.55 338 LEU B CA 1
ATOM 5652 C C . LEU B 1 359 ? 30.407 5.057 -32.671 1.00 18.89 338 LEU B C 1
ATOM 5653 O O . LEU B 1 359 ? 30.475 3.935 -32.168 1.00 18.97 338 LEU B O 1
ATOM 5658 N N . VAL B 1 360 ? 30.382 5.252 -33.998 1.00 19.98 339 VAL B N 1
ATOM 5659 C CA . VAL B 1 360 ? 30.551 4.148 -34.934 1.00 19.79 339 VAL B CA 1
ATOM 5660 C C . VAL B 1 360 ? 31.872 3.420 -34.634 1.00 20.30 339 VAL B C 1
ATOM 5661 O O . VAL B 1 360 ? 31.894 2.186 -34.549 1.00 19.03 339 VAL B O 1
ATOM 5665 N N . GLU B 1 361 ? 32.978 4.182 -34.473 1.00 20.35 340 GLU B N 1
ATOM 5666 C CA . GLU B 1 361 ? 34.269 3.581 -34.148 1.00 23.09 340 GLU B CA 1
ATOM 5667 C C . GLU B 1 361 ? 34.252 2.876 -32.785 1.00 22.29 340 GLU B C 1
ATOM 5668 O O . GLU B 1 361 ? 34.903 1.852 -32.615 1.00 21.73 340 GLU B O 1
ATOM 5674 N N . THR B 1 362 ? 33.536 3.423 -31.810 1.00 19.43 341 THR B N 1
ATOM 5675 C CA . THR B 1 362 ? 33.380 2.782 -30.521 1.00 20.28 341 THR B CA 1
ATOM 5676 C C . THR B 1 362 ? 32.698 1.421 -30.672 1.00 19.34 341 THR B C 1
ATOM 5677 O O . THR B 1 362 ? 33.128 0.442 -30.061 1.00 18.52 341 THR B O 1
ATOM 5681 N N . VAL B 1 363 ? 31.637 1.359 -31.479 1.00 18.02 342 VAL B N 1
ATOM 5682 C CA . VAL B 1 363 ? 30.953 0.102 -31.739 1.00 18.71 342 VAL B CA 1
ATOM 5683 C C . VAL B 1 363 ? 31.898 -0.904 -32.394 1.00 19.48 342 VAL B C 1
ATOM 5684 O O . VAL B 1 363 ? 31.982 -2.066 -31.975 1.00 21.30 342 VAL B O 1
ATOM 5688 N N . ARG B 1 364 ? 32.624 -0.470 -33.425 1.00 19.68 343 ARG B N 1
ATOM 5689 C CA . ARG B 1 364 ? 33.589 -1.334 -34.085 1.00 21.39 343 ARG B CA 1
ATOM 5690 C C . ARG B 1 364 ? 34.644 -1.831 -33.097 1.00 21.79 343 ARG B C 1
ATOM 5691 O O . ARG B 1 364 ? 34.953 -3.015 -33.077 1.00 22.74 343 ARG B O 1
ATOM 5699 N N . GLY B 1 365 ? 35.183 -0.947 -32.248 1.00 21.92 344 GLY B N 1
ATOM 5700 C CA . GLY B 1 365 ? 36.174 -1.352 -31.261 1.00 22.15 344 GLY B CA 1
ATOM 5701 C C . GLY B 1 365 ? 35.647 -2.348 -30.236 1.00 21.81 344 GLY B C 1
ATOM 5702 O O . GLY B 1 365 ? 36.395 -3.229 -29.786 1.00 23.10 344 GLY B O 1
ATOM 5703 N N . ALA B 1 366 ? 34.371 -2.190 -29.831 1.00 20.50 345 ALA B N 1
ATOM 5704 C CA . ALA B 1 366 ? 33.744 -3.150 -28.953 1.00 20.40 345 ALA B CA 1
ATOM 5705 C C . ALA B 1 366 ? 33.646 -4.525 -29.627 1.00 20.32 345 ALA B C 1
ATOM 5706 O O . ALA B 1 366 ? 33.975 -5.538 -29.032 1.00 19.59 345 ALA B O 1
ATOM 5708 N N . ALA B 1 367 ? 33.180 -4.564 -30.881 1.00 20.66 346 ALA B N 1
ATOM 5709 C CA . ALA B 1 367 ? 33.123 -5.822 -31.619 1.00 22.24 346 ALA B CA 1
ATOM 5710 C C . ALA B 1 367 ? 34.511 -6.479 -31.686 1.00 24.11 346 ALA B C 1
ATOM 5711 O O . ALA B 1 367 ? 34.647 -7.686 -31.480 1.00 22.70 346 ALA B O 1
ATOM 5713 N N . GLU B 1 368 ? 35.549 -5.681 -31.959 1.00 25.57 347 GLU B N 1
ATOM 5714 C CA . GLU B 1 368 ? 36.908 -6.202 -32.081 1.00 28.68 347 GLU B CA 1
ATOM 5715 C C . GLU B 1 368 ? 37.431 -6.739 -30.746 1.00 28.67 347 GLU B C 1
ATOM 5716 O O . GLU B 1 368 ? 37.989 -7.835 -30.702 1.00 27.90 347 GLU B O 1
ATOM 5722 N N . LYS B 1 369 ? 37.226 -5.986 -29.661 1.00 28.64 348 LYS B N 1
ATOM 5723 C CA . LYS B 1 369 ? 37.616 -6.402 -28.324 1.00 30.36 348 LYS B CA 1
ATOM 5724 C C . LYS B 1 369 ? 36.964 -7.732 -27.943 1.00 27.51 348 LYS B C 1
ATOM 5725 O O . LYS B 1 369 ? 37.592 -8.563 -27.283 1.00 24.47 348 LYS B O 1
ATOM 5731 N N . LEU B 1 370 ? 35.710 -7.934 -28.369 1.00 25.49 349 LEU B N 1
ATOM 5732 C CA . LEU B 1 370 ? 34.931 -9.095 -27.981 1.00 25.37 349 LEU B CA 1
ATOM 5733 C C . LEU B 1 370 ? 35.172 -10.271 -28.929 1.00 25.25 349 LEU B C 1
ATOM 5734 O O . LEU B 1 370 ? 34.786 -11.384 -28.606 1.00 26.44 349 LEU B O 1
ATOM 5739 N N . GLY B 1 371 ? 35.791 -10.023 -30.093 1.00 23.56 350 GLY B N 1
ATOM 5740 C CA . GLY B 1 371 ? 36.097 -11.083 -31.032 1.00 23.98 350 GLY B CA 1
ATOM 5741 C C . GLY B 1 371 ? 34.923 -11.447 -31.929 1.00 23.38 350 GLY B C 1
ATOM 5742 O O . GLY B 1 371 ? 34.869 -12.570 -32.428 1.00 24.69 350 GLY B O 1
ATOM 5743 N N . TYR B 1 372 ? 34.020 -10.491 -32.179 1.00 22.90 351 TYR B N 1
ATOM 5744 C CA . TYR B 1 372 ? 32.896 -10.744 -33.056 1.00 23.89 351 TYR B CA 1
ATOM 5745 C C . TYR B 1 372 ? 33.183 -10.184 -34.440 1.00 25.19 351 TYR B C 1
ATOM 5746 O O . TYR B 1 372 ? 33.729 -9.097 -34.580 1.00 25.21 351 TYR B O 1
ATOM 5755 N N . SER B 1 373 ? 32.748 -10.923 -35.464 1.00 25.12 352 SER B N 1
ATOM 5756 C CA . SER B 1 373 ? 32.881 -10.476 -36.829 1.00 24.52 352 SER B CA 1
ATOM 5757 C C . SER B 1 373 ? 31.917 -9.315 -37.062 1.00 23.51 352 SER B C 1
ATOM 5758 O O . SER B 1 373 ? 30.854 -9.262 -36.447 1.00 22.79 352 SER B O 1
ATOM 5761 N N . HIS B 1 374 ? 32.334 -8.354 -37.884 1.00 23.75 353 HIS B N 1
ATOM 5762 C CA . HIS B 1 374 ? 31.528 -7.159 -38.086 1.00 22.85 353 HIS B CA 1
ATOM 5763 C C . HIS B 1 374 ? 31.672 -6.658 -39.520 1.00 23.40 353 HIS B C 1
ATOM 5764 O O . HIS B 1 374 ? 32.627 -6.988 -40.227 1.00 22.28 353 HIS B O 1
ATOM 5771 N N . MET B 1 375 ? 30.712 -5.842 -39.937 1.00 21.57 354 MET B N 1
ATOM 5772 C CA . MET B 1 375 ? 30.807 -5.117 -41.189 1.00 21.75 354 MET B CA 1
ATOM 5773 C C . MET B 1 375 ? 30.004 -3.841 -41.016 1.00 22.62 354 MET B C 1
ATOM 5774 O O . MET B 1 375 ? 29.073 -3.791 -40.178 1.00 20.48 354 MET B O 1
ATOM 5779 N N . ASN B 1 376 ? 30.312 -2.850 -41.847 1.00 21.43 355 ASN B N 1
ATOM 5780 C CA . ASN B 1 376 ? 29.465 -1.666 -41.903 1.00 22.96 355 ASN B CA 1
ATOM 5781 C C . ASN B 1 376 ? 28.125 -1.935 -42.580 1.00 23.44 355 ASN B C 1
ATOM 5782 O O . ASN B 1 376 ? 28.087 -2.672 -43.560 1.00 22.75 355 ASN B O 1
ATOM 5787 N N . LEU B 1 377 ? 27.056 -1.283 -42.077 1.00 21.74 356 LEU B N 1
ATOM 5788 C CA . LEU B 1 377 ? 25.722 -1.363 -42.662 1.00 22.55 356 LEU B CA 1
ATOM 5789 C C . LEU B 1 377 ? 25.115 0.030 -42.762 1.00 19.95 356 LEU B C 1
ATOM 5790 O O . LEU B 1 377 ? 25.330 0.870 -41.898 1.00 20.48 356 LEU B O 1
ATOM 5795 N N . VAL B 1 378 ? 24.260 0.202 -43.758 1.00 19.98 357 VAL B N 1
ATOM 5796 C CA . VAL B 1 378 ? 23.309 1.295 -43.814 1.00 20.61 357 VAL B CA 1
ATOM 5797 C C . VAL B 1 378 ? 21.970 0.687 -43.403 1.00 19.81 357 VAL B C 1
ATOM 5798 O O . VAL B 1 378 ? 21.505 -0.267 -44.029 1.00 20.13 357 VAL B O 1
ATOM 5802 N N . SER B 1 379 ? 21.371 1.193 -42.320 1.00 19.21 358 SER B N 1
ATOM 5803 C CA . SER B 1 379 ? 20.061 0.737 -41.912 1.00 17.61 358 SER B CA 1
ATOM 5804 C C . SER B 1 379 ? 19.029 0.964 -43.021 1.00 18.07 358 SER B C 1
ATOM 5805 O O . SER B 1 379 ? 18.906 2.059 -43.569 1.00 19.10 358 SER B O 1
ATOM 5808 N N . GLY B 1 380 ? 18.253 -0.086 -43.313 1.00 18.95 359 GLY B N 1
ATOM 5809 C CA . GLY B 1 380 ? 17.162 0.003 -44.253 1.00 20.06 359 GLY B CA 1
ATOM 5810 C C . GLY B 1 380 ? 15.904 0.609 -43.640 1.00 21.26 359 GLY B C 1
ATOM 5811 O O . GLY B 1 380 ? 15.144 1.259 -44.344 1.00 26.04 359 GLY B O 1
ATOM 5812 N N . ALA B 1 381 ? 15.671 0.352 -42.346 1.00 22.61 360 ALA B N 1
ATOM 5813 C CA . ALA B 1 381 ? 14.468 0.831 -41.683 1.00 21.94 360 ALA B CA 1
ATOM 5814 C C . ALA B 1 381 ? 14.765 2.121 -40.926 1.00 22.70 360 ALA B C 1
ATOM 5815 O O . ALA B 1 381 ? 15.929 2.480 -40.711 1.00 22.52 360 ALA B O 1
ATOM 5817 N N . GLY B 1 382 ? 13.689 2.803 -40.552 1.00 20.20 361 GLY B N 1
ATOM 5818 C CA . GLY B 1 382 ? 13.770 3.971 -39.700 1.00 21.31 361 GLY B CA 1
ATOM 5819 C C . GLY B 1 382 ? 13.733 3.537 -38.232 1.00 19.39 361 GLY B C 1
ATOM 5820 O O . GLY B 1 382 ? 13.195 2.477 -37.896 1.00 19.49 361 GLY B O 1
ATOM 5821 N N . HIS B 1 383 ? 14.423 4.270 -37.391 1.00 16.09 362 HIS B N 1
ATOM 5822 C CA . HIS B 1 383 ? 14.508 3.957 -35.968 1.00 16.89 362 HIS B CA 1
ATOM 5823 C C . HIS B 1 383 ? 14.468 5.253 -35.196 1.00 17.77 362 HIS B C 1
ATOM 5824 O O . HIS B 1 383 ? 14.789 6.296 -35.762 1.00 17.87 362 HIS B O 1
ATOM 5831 N N . ASP B 1 384 ? 14.157 5.153 -33.892 1.00 18.05 363 ASP B N 1
ATOM 5832 C CA . ASP B 1 384 ? 14.224 6.320 -33.028 1.00 17.25 363 ASP B CA 1
ATOM 5833 C C . ASP B 1 384 ? 15.612 6.954 -33.038 1.00 16.37 363 ASP B C 1
ATOM 5834 O O . ASP B 1 384 ? 15.754 8.186 -32.950 1.00 16.67 363 ASP B O 1
ATOM 5839 N N . ALA B 1 385 ? 16.644 6.134 -33.207 1.00 16.99 364 ALA B N 1
ATOM 5840 C CA . ALA B 1 385 ? 18.013 6.620 -33.363 1.00 17.66 364 ALA B CA 1
ATOM 5841 C C . ALA B 1 385 ? 18.137 7.696 -34.438 1.00 16.65 364 ALA B C 1
ATOM 5842 O O . ALA B 1 385 ? 18.969 8.597 -34.323 1.00 17.12 364 ALA B O 1
ATOM 5844 N N . CYS B 1 386 ? 17.314 7.616 -35.492 1.00 18.41 365 CYS B N 1
ATOM 5845 C CA . CYS B 1 386 ? 17.418 8.584 -36.571 1.00 17.62 365 CYS B CA 1
ATOM 5846 C C . CYS B 1 386 ? 17.084 9.985 -36.086 1.00 18.22 365 CYS B C 1
ATOM 5847 O O . CYS B 1 386 ? 17.667 10.948 -36.562 1.00 18.34 365 CYS B O 1
ATOM 5850 N N . TRP B 1 387 ? 16.142 10.119 -35.142 1.00 17.04 366 TRP B N 1
ATOM 5851 C CA . TRP B 1 387 ? 15.835 11.423 -34.578 1.00 18.58 366 TRP B CA 1
ATOM 5852 C C . TRP B 1 387 ? 16.779 11.783 -33.448 1.00 18.10 366 TRP B C 1
ATOM 5853 O O . TRP B 1 387 ? 17.122 12.950 -33.292 1.00 20.10 366 TRP B O 1
ATOM 5864 N N . ALA B 1 388 ? 17.189 10.792 -32.652 1.00 17.61 367 ALA B N 1
ATOM 5865 C CA . ALA B 1 388 ? 18.174 11.061 -31.613 1.00 18.19 367 ALA B CA 1
ATOM 5866 C C . ALA B 1 388 ? 19.422 11.689 -32.243 1.00 18.21 367 ALA B C 1
ATOM 5867 O O . ALA B 1 388 ? 20.013 12.592 -31.666 1.00 19.89 367 ALA B O 1
ATOM 5869 N N . ALA B 1 389 ? 19.782 11.234 -33.451 1.00 18.88 368 ALA B N 1
ATOM 5870 C CA . ALA B 1 389 ? 20.971 11.717 -34.162 1.00 19.18 368 ALA B CA 1
ATOM 5871 C C . ALA B 1 389 ? 20.902 13.218 -34.431 1.00 20.46 368 ALA B C 1
ATOM 5872 O O . ALA B 1 389 ? 21.932 13.845 -34.576 1.00 19.83 368 ALA B O 1
ATOM 5874 N N . LYS B 1 390 ? 19.703 13.801 -34.491 1.00 20.93 369 LYS B N 1
ATOM 5875 C CA . LYS B 1 390 ? 19.554 15.234 -34.715 1.00 24.19 369 LYS B CA 1
ATOM 5876 C C . LYS B 1 390 ? 19.966 16.032 -33.469 1.00 23.61 369 LYS B C 1
ATOM 5877 O O . LYS B 1 390 ? 20.374 17.164 -33.600 1.00 23.53 369 LYS B O 1
ATOM 5883 N N . VAL B 1 391 ? 19.914 15.450 -32.258 1.00 21.65 370 VAL B N 1
ATOM 5884 C CA . VAL B 1 391 ? 20.123 16.212 -31.033 1.00 22.64 370 VAL B CA 1
ATOM 5885 C C . VAL B 1 391 ? 21.244 15.664 -30.157 1.00 22.23 370 VAL B C 1
ATOM 5886 O O . VAL B 1 391 ? 21.535 16.248 -29.130 1.00 25.15 370 VAL B O 1
ATOM 5890 N N . ALA B 1 392 ? 21.871 14.548 -30.547 1.00 22.08 371 ALA B N 1
ATOM 5891 C CA . ALA B 1 392 ? 22.956 14.009 -29.761 1.00 22.96 371 ALA B CA 1
ATOM 5892 C C . ALA B 1 392 ? 23.809 13.086 -30.610 1.00 20.72 371 ALA B C 1
ATOM 5893 O O . ALA B 1 392 ? 23.319 12.484 -31.565 1.00 20.42 371 ALA B O 1
ATOM 5895 N N . PRO B 1 393 ? 25.077 12.874 -30.217 1.00 22.35 372 PRO B N 1
ATOM 5896 C CA . PRO B 1 393 ? 25.897 11.821 -30.821 1.00 21.40 372 PRO B CA 1
ATOM 5897 C C . PRO B 1 393 ? 25.162 10.496 -30.677 1.00 18.79 372 PRO B C 1
ATOM 5898 O O . PRO B 1 393 ? 24.842 10.091 -29.567 1.00 20.82 372 PRO B O 1
ATOM 5902 N N . THR B 1 394 ? 24.920 9.830 -31.798 1.00 17.75 373 THR B N 1
ATOM 5903 C CA . THR B 1 394 ? 24.050 8.671 -31.909 1.00 17.25 373 THR B CA 1
ATOM 5904 C C . THR B 1 394 ? 24.652 7.638 -32.837 1.00 17.30 373 THR B C 1
ATOM 5905 O O . THR B 1 394 ? 25.203 7.982 -33.887 1.00 16.19 373 THR B O 1
ATOM 5909 N N . THR B 1 395 ? 24.533 6.351 -32.470 1.00 16.80 374 THR B N 1
ATOM 5910 C CA . THR B 1 395 ? 24.747 5.328 -33.472 1.00 17.48 374 THR B CA 1
ATOM 5911 C C . THR B 1 395 ? 23.900 4.111 -33.148 1.00 16.90 374 THR B C 1
ATOM 5912 O O . THR B 1 395 ? 23.175 4.086 -32.135 1.00 16.55 374 THR B O 1
ATOM 5916 N N . MET B 1 396 ? 23.992 3.131 -34.044 1.00 16.88 375 MET B N 1
ATOM 5917 C CA . MET B 1 396 ? 23.243 1.892 -33.937 1.00 16.47 375 MET B CA 1
ATOM 5918 C C . MET B 1 396 ? 24.180 0.703 -34.035 1.00 16.27 375 MET B C 1
ATOM 5919 O O . MET B 1 396 ? 25.258 0.758 -34.628 1.00 16.29 375 MET B O 1
ATOM 5924 N N . ILE B 1 397 ? 23.714 -0.389 -33.450 1.00 17.18 376 ILE B N 1
ATOM 5925 C CA . ILE B 1 397 ? 24.350 -1.701 -33.531 1.00 18.31 376 ILE B CA 1
ATOM 5926 C C . ILE B 1 397 ? 23.274 -2.652 -34.033 1.00 17.92 376 ILE B C 1
ATOM 5927 O O . ILE B 1 397 ? 22.144 -2.568 -33.572 1.00 17.92 376 ILE B O 1
ATOM 5932 N N . MET B 1 398 ? 23.636 -3.541 -34.972 1.00 17.97 377 MET B N 1
ATOM 5933 C CA . MET B 1 398 ? 22.685 -4.537 -35.432 1.00 18.83 377 MET B CA 1
ATOM 5934 C C . MET B 1 398 ? 23.241 -5.947 -35.241 1.00 18.04 377 MET B C 1
ATOM 5935 O O . MET B 1 398 ? 24.437 -6.192 -35.303 1.00 18.46 377 MET B O 1
ATOM 5940 N N . CYS B 1 399 ? 22.323 -6.870 -35.030 1.00 18.39 378 CYS B N 1
ATOM 5941 C CA . CYS B 1 399 ? 22.592 -8.291 -35.162 1.00 19.71 378 CYS B CA 1
ATOM 5942 C C . CYS B 1 399 ? 21.821 -8.791 -36.382 1.00 20.61 378 CYS B C 1
ATOM 5943 O O . CYS B 1 399 ? 20.932 -8.119 -36.887 1.00 19.51 378 CYS B O 1
ATOM 5946 N N . PRO B 1 400 ? 22.117 -10.016 -36.861 1.00 20.69 379 PRO B N 1
ATOM 5947 C CA . PRO B 1 400 ? 21.432 -10.550 -38.036 1.00 19.30 379 PRO B CA 1
ATOM 5948 C C . PRO B 1 400 ? 19.999 -10.906 -37.658 1.00 19.85 379 PRO B C 1
ATOM 5949 O O . PRO B 1 400 ? 19.650 -10.933 -36.476 1.00 18.57 379 PRO B O 1
ATOM 5953 N N . CYS B 1 401 ? 19.179 -11.123 -38.687 1.00 20.41 380 CYS B N 1
ATOM 5954 C CA . CYS B 1 401 ? 17.928 -11.839 -38.519 1.00 22.97 380 CYS B CA 1
ATOM 5955 C C . CYS B 1 401 ? 17.726 -12.756 -39.722 1.00 24.29 380 CYS B C 1
ATOM 5956 O O . CYS B 1 401 ? 18.234 -12.516 -40.826 1.00 22.75 380 CYS B O 1
ATOM 5959 N N . VAL B 1 402 ? 17.016 -13.851 -39.466 1.00 24.42 381 VAL B N 1
ATOM 5960 C CA . VAL B 1 402 ? 16.865 -14.900 -40.471 1.00 25.23 381 VAL B CA 1
ATOM 5961 C C . VAL B 1 402 ? 16.127 -14.358 -41.702 1.00 24.86 381 VAL B C 1
ATOM 5962 O O . VAL B 1 402 ? 15.012 -13.828 -41.607 1.00 23.67 381 VAL B O 1
ATOM 5966 N N . GLY B 1 403 ? 16.816 -14.440 -42.856 1.00 25.57 382 GLY B N 1
ATOM 5967 C CA . GLY B 1 403 ? 16.273 -14.096 -44.159 1.00 26.22 382 GLY B CA 1
ATOM 5968 C C . GLY B 1 403 ? 15.978 -12.604 -44.303 1.00 26.08 382 GLY B C 1
ATOM 5969 O O . GLY B 1 403 ? 15.294 -12.182 -45.228 1.00 25.91 382 GLY B O 1
ATOM 5970 N N . GLY B 1 404 ? 16.470 -11.807 -43.366 1.00 25.07 383 GLY B N 1
ATOM 5971 C CA . GLY B 1 404 ? 16.142 -10.401 -43.288 1.00 25.03 383 GLY B CA 1
ATOM 5972 C C . GLY B 1 404 ? 14.675 -10.118 -42.962 1.00 23.73 383 GLY B C 1
ATOM 5973 O O . GLY B 1 404 ? 14.225 -8.988 -43.103 1.00 24.65 383 GLY B O 1
ATOM 5974 N N . LEU B 1 405 ? 13.962 -11.129 -42.468 1.00 23.62 384 LEU B N 1
ATOM 5975 C CA . LEU B 1 405 ? 12.526 -11.015 -42.280 1.00 24.53 384 LEU B CA 1
ATOM 5976 C C . LEU B 1 405 ? 12.214 -10.204 -41.021 1.00 22.58 384 LEU B C 1
ATOM 5977 O O . LEU B 1 405 ? 12.719 -10.511 -39.952 1.00 22.31 384 LEU B O 1
ATOM 5982 N N . SER B 1 406 ? 11.418 -9.134 -41.179 1.00 20.95 385 SER B N 1
ATOM 5983 C CA . SER B 1 406 ? 10.897 -8.352 -40.070 1.00 20.75 385 SER B CA 1
ATOM 5984 C C . SER B 1 406 ? 9.516 -7.801 -40.452 1.00 20.70 385 SER B C 1
ATOM 5985 O O . SER B 1 406 ? 9.121 -7.891 -41.605 1.00 19.61 385 SER B O 1
ATOM 5988 N N . HIS B 1 407 ? 8.780 -7.280 -39.462 1.00 20.58 386 HIS B N 1
ATOM 5989 C CA . HIS B 1 407 ? 7.391 -6.891 -39.605 1.00 20.27 386 HIS B CA 1
ATOM 5990 C C . HIS B 1 407 ? 6.574 -8.108 -40.031 1.00 19.85 386 HIS B C 1
ATOM 5991 O O . HIS B 1 407 ? 5.528 -7.999 -40.667 1.00 22.02 386 HIS B O 1
ATOM 5998 N N . ASN B 1 408 ? 7.031 -9.262 -39.560 1.00 19.93 387 ASN B N 1
ATOM 5999 C CA . ASN B 1 408 ? 6.387 -10.548 -39.790 1.00 21.40 387 ASN B CA 1
ATOM 6000 C C . ASN B 1 408 ? 6.550 -11.298 -38.480 1.00 22.47 387 ASN B C 1
ATOM 6001 O O . ASN B 1 408 ? 7.620 -11.201 -37.865 1.00 22.05 387 ASN B O 1
ATOM 6006 N N . GLU B 1 409 ? 5.532 -12.056 -38.058 1.00 21.46 388 GLU B N 1
ATOM 6007 C CA . GLU B 1 409 ? 5.635 -12.735 -36.777 1.00 21.94 388 GLU B CA 1
ATOM 6008 C C . GLU B 1 409 ? 6.736 -13.801 -36.784 1.00 23.03 388 GLU B C 1
ATOM 6009 O O . GLU B 1 409 ? 7.220 -14.175 -35.707 1.00 22.43 388 GLU B O 1
ATOM 6015 N N . ALA B 1 410 ? 7.172 -14.244 -37.976 1.00 23.35 389 ALA B N 1
ATOM 6016 C CA . ALA B 1 410 ? 8.218 -15.265 -38.103 1.00 23.64 389 ALA B CA 1
ATOM 6017 C C . ALA B 1 410 ? 9.628 -14.685 -37.951 1.00 23.33 389 ALA B C 1
ATOM 6018 O O . ALA B 1 410 ? 10.604 -15.402 -38.067 1.00 22.93 389 ALA B O 1
ATOM 6020 N N . GLU B 1 411 ? 9.736 -13.370 -37.732 1.00 20.85 390 GLU B N 1
ATOM 6021 C CA . GLU B 1 411 ? 11.006 -12.738 -37.438 1.00 21.74 390 GLU B CA 1
ATOM 6022 C C . GLU B 1 411 ? 11.784 -13.576 -36.430 1.00 22.73 390 GLU B C 1
ATOM 6023 O O . GLU B 1 411 ? 11.250 -13.962 -35.378 1.00 20.63 390 GLU B O 1
ATOM 6029 N N . ASP B 1 412 ? 13.056 -13.824 -36.755 1.00 22.34 391 ASP B N 1
ATOM 6030 C CA . ASP B 1 412 ? 13.802 -14.770 -35.951 1.00 24.98 391 ASP B CA 1
ATOM 6031 C C . ASP B 1 412 ? 15.281 -14.400 -35.845 1.00 22.96 391 ASP B C 1
ATOM 6032 O O . ASP B 1 412 ? 15.922 -14.042 -36.837 1.00 22.73 391 ASP B O 1
ATOM 6037 N N . ILE B 1 413 ? 15.765 -14.473 -34.603 1.00 23.29 392 ILE B N 1
ATOM 6038 C CA . ILE B 1 413 ? 17.184 -14.431 -34.287 1.00 23.04 392 ILE B CA 1
ATOM 6039 C C . ILE B 1 413 ? 17.466 -15.580 -33.315 1.00 23.83 392 ILE B C 1
ATOM 6040 O O . ILE B 1 413 ? 16.580 -16.026 -32.601 1.00 24.62 392 ILE B O 1
ATOM 6045 N N . SER B 1 414 ? 18.738 -15.930 -33.178 1.00 25.42 393 SER B N 1
ATOM 6046 C CA . SER B 1 414 ? 19.187 -16.891 -32.184 1.00 25.47 393 SER B CA 1
ATOM 6047 C C . SER B 1 414 ? 19.580 -16.203 -30.879 1.00 26.20 393 SER B C 1
ATOM 6048 O O . SER B 1 414 ? 19.830 -14.994 -30.839 1.00 22.83 393 SER B O 1
ATOM 6051 N N . ARG B 1 415 ? 19.662 -17.002 -29.811 1.00 26.00 394 ARG B N 1
ATOM 6052 C CA . ARG B 1 415 ? 20.160 -16.571 -28.515 1.00 27.45 394 ARG B CA 1
ATOM 6053 C C . ARG B 1 415 ? 21.562 -15.970 -28.681 1.00 26.06 394 ARG B C 1
ATOM 6054 O O . ARG B 1 415 ? 21.878 -14.961 -28.057 1.00 24.25 394 ARG B O 1
ATOM 6062 N N . GLU B 1 416 ? 22.384 -16.600 -29.537 1.00 26.43 395 GLU B N 1
ATOM 6063 C CA . GLU B 1 416 ? 23.776 -16.217 -29.754 1.00 27.85 395 GLU B CA 1
ATOM 6064 C C . GLU B 1 416 ? 23.845 -14.866 -30.478 1.00 25.50 395 GLU B C 1
ATOM 6065 O O . GLU B 1 416 ? 24.660 -14.021 -30.134 1.00 24.04 395 GLU B O 1
ATOM 6071 N N . TRP B 1 417 ? 22.995 -14.667 -31.496 1.00 23.11 396 TRP B N 1
ATOM 6072 C CA . TRP B 1 417 ? 22.947 -13.397 -32.200 1.00 22.52 396 TRP B CA 1
ATOM 6073 C C . TRP B 1 417 ? 22.551 -12.276 -31.250 1.00 21.02 396 TRP B C 1
ATOM 6074 O O . TRP B 1 417 ? 23.151 -11.200 -31.290 1.00 21.46 396 TRP B O 1
ATOM 6085 N N . ALA B 1 418 ? 21.517 -12.529 -30.437 1.00 20.10 397 ALA B N 1
ATOM 6086 C CA . ALA B 1 418 ? 20.974 -11.527 -29.536 1.00 18.79 397 ALA B CA 1
ATOM 6087 C C . ALA B 1 418 ? 22.048 -11.091 -28.557 1.00 19.31 397 ALA B C 1
ATOM 6088 O O . ALA B 1 418 ? 22.291 -9.894 -28.344 1.00 19.81 397 ALA B O 1
ATOM 6090 N N . ALA B 1 419 ? 22.679 -12.094 -27.949 1.00 20.52 398 ALA B N 1
ATOM 6091 C CA . ALA B 1 419 ? 23.693 -11.903 -26.929 1.00 21.40 398 ALA B CA 1
ATOM 6092 C C . ALA B 1 419 ? 24.911 -11.151 -27.457 1.00 21.47 398 ALA B C 1
ATOM 6093 O O . ALA B 1 419 ? 25.426 -10.265 -26.786 1.00 20.99 398 ALA B O 1
ATOM 6095 N N . ALA B 1 420 ? 25.403 -11.531 -28.635 1.00 21.18 399 ALA B N 1
ATOM 6096 C CA . ALA B 1 420 ? 26.603 -10.910 -29.156 1.00 20.74 399 ALA B CA 1
ATOM 6097 C C . ALA B 1 420 ? 26.382 -9.411 -29.339 1.00 19.08 399 ALA B C 1
ATOM 6098 O O . ALA B 1 420 ? 27.216 -8.614 -28.918 1.00 19.38 399 ALA B O 1
ATOM 6100 N N . GLY B 1 421 ? 25.260 -9.012 -29.950 1.00 18.82 400 GLY B N 1
ATOM 6101 C CA . GLY B 1 421 ? 25.003 -7.589 -30.117 1.00 18.47 400 GLY B CA 1
ATOM 6102 C C . GLY B 1 421 ? 24.799 -6.869 -28.785 1.00 17.77 400 GLY B C 1
ATOM 6103 O O . GLY B 1 421 ? 25.196 -5.718 -28.632 1.00 18.23 400 GLY B O 1
ATOM 6104 N N . ALA B 1 422 ? 24.198 -7.553 -27.801 1.00 18.67 401 ALA B N 1
ATOM 6105 C CA . ALA B 1 422 ? 24.022 -6.970 -26.475 1.00 18.54 401 ALA B CA 1
ATOM 6106 C C . ALA B 1 422 ? 25.365 -6.764 -25.778 1.00 19.16 401 ALA B C 1
ATOM 6107 O O . ALA B 1 422 ? 25.533 -5.774 -25.061 1.00 18.88 401 ALA B O 1
ATOM 6109 N N . ASP B 1 423 ? 26.317 -7.689 -26.020 1.00 20.46 402 ASP B N 1
ATOM 6110 C CA . ASP B 1 423 ? 27.675 -7.562 -25.498 1.00 22.14 402 ASP B CA 1
ATOM 6111 C C . ASP B 1 423 ? 28.340 -6.315 -26.076 1.00 20.14 402 ASP B C 1
ATOM 6112 O O . ASP B 1 423 ? 29.033 -5.601 -25.362 1.00 18.91 402 ASP B O 1
ATOM 6117 N N . VAL B 1 424 ? 28.152 -6.105 -27.378 1.00 18.87 403 VAL B N 1
ATOM 6118 C CA . VAL B 1 424 ? 28.738 -4.968 -28.063 1.00 19.37 403 VAL B CA 1
ATOM 6119 C C . VAL B 1 424 ? 28.127 -3.669 -27.556 1.00 19.76 403 VAL B C 1
ATOM 6120 O O . VAL B 1 424 ? 28.842 -2.696 -27.269 1.00 18.07 403 VAL B O 1
ATOM 6124 N N . LEU B 1 425 ? 26.809 -3.678 -27.375 1.00 20.10 404 LEU B N 1
ATOM 6125 C CA . LEU B 1 425 ? 26.097 -2.544 -26.809 1.00 19.09 404 LEU B CA 1
ATOM 6126 C C . LEU B 1 425 ? 26.690 -2.230 -25.437 1.00 18.01 404 LEU B C 1
ATOM 6127 O O . LEU B 1 425 ? 26.988 -1.091 -25.120 1.00 18.78 404 LEU B O 1
ATOM 6132 N N . PHE B 1 426 ? 26.774 -3.248 -24.600 1.00 18.68 405 PHE B N 1
ATOM 6133 C CA . PHE B 1 426 ? 27.300 -3.117 -23.244 1.00 19.29 405 PHE B CA 1
ATOM 6134 C C . PHE B 1 426 ? 28.679 -2.459 -23.257 1.00 19.01 405 PHE B C 1
ATOM 6135 O O . PHE B 1 426 ? 28.931 -1.480 -22.544 1.00 18.71 405 PHE B O 1
ATOM 6143 N N . HIS B 1 427 ? 29.581 -2.974 -24.104 1.00 18.91 406 HIS B N 1
ATOM 6144 C CA . HIS B 1 427 ? 30.941 -2.444 -24.092 1.00 20.38 406 HIS B CA 1
ATOM 6145 C C . HIS B 1 427 ? 31.015 -1.052 -24.723 1.00 19.88 406 HIS B C 1
ATOM 6146 O O . HIS B 1 427 ? 31.780 -0.222 -24.248 1.00 20.06 406 HIS B O 1
ATOM 6153 N N . ALA B 1 428 ? 30.205 -0.780 -25.754 1.00 18.85 407 ALA B N 1
ATOM 6154 C CA . ALA B 1 428 ? 30.191 0.534 -26.381 1.00 18.60 407 ALA B CA 1
ATOM 6155 C C . ALA B 1 428 ? 29.692 1.560 -25.365 1.00 18.32 407 ALA B C 1
ATOM 6156 O O . ALA B 1 428 ? 30.228 2.673 -25.260 1.00 19.20 407 ALA B O 1
ATOM 6158 N N . VAL B 1 429 ? 28.663 1.173 -24.604 1.00 18.36 408 VAL B N 1
ATOM 6159 C CA . VAL B 1 429 ? 28.106 2.055 -23.598 1.00 17.34 408 VAL B CA 1
ATOM 6160 C C . VAL B 1 429 ? 29.123 2.308 -22.500 1.00 18.63 408 VAL B C 1
ATOM 6161 O O . VAL B 1 429 ? 29.283 3.449 -22.097 1.00 21.38 408 VAL B O 1
ATOM 6165 N N . LEU B 1 430 ? 29.796 1.265 -22.016 1.00 18.11 409 LEU B N 1
ATOM 6166 C CA . LEU B 1 430 ? 30.767 1.413 -20.956 1.00 19.93 409 LEU B CA 1
ATOM 6167 C C . LEU B 1 430 ? 31.905 2.324 -21.397 1.00 20.47 409 LEU B C 1
ATOM 6168 O O . LEU B 1 430 ? 32.382 3.136 -20.622 1.00 21.99 409 LEU B O 1
ATOM 6173 N N . GLU B 1 431 ? 32.393 2.160 -22.628 1.00 22.61 410 GLU B N 1
ATOM 6174 C CA . GLU B 1 431 ? 33.456 3.014 -23.122 1.00 23.92 410 GLU B CA 1
ATOM 6175 C C . GLU B 1 431 ? 33.003 4.475 -23.140 1.00 22.00 410 GLU B C 1
ATOM 6176 O O . GLU B 1 431 ? 33.792 5.367 -22.825 1.00 24.36 410 GLU B O 1
ATOM 6182 N N . THR B 1 432 ? 31.756 4.708 -23.546 1.00 19.93 411 THR B N 1
ATOM 6183 C CA . THR B 1 432 ? 31.225 6.056 -23.684 1.00 20.04 411 THR B CA 1
ATOM 6184 C C . THR B 1 432 ? 30.870 6.665 -22.325 1.00 19.43 411 THR B C 1
ATOM 6185 O O . THR B 1 432 ? 31.078 7.860 -22.112 1.00 23.04 411 THR B O 1
ATOM 6189 N N . ALA B 1 433 ? 30.274 5.873 -21.441 1.00 19.08 412 ALA B N 1
ATOM 6190 C CA . ALA B 1 433 ? 29.839 6.364 -20.139 1.00 19.88 412 ALA B CA 1
ATOM 6191 C C . ALA B 1 433 ? 31.024 6.438 -19.156 1.00 21.29 412 ALA B C 1
ATOM 6192 O O . ALA B 1 433 ? 30.909 7.124 -18.151 1.00 19.64 412 ALA B O 1
ATOM 6194 N N . GLU B 1 434 ? 32.106 5.681 -19.438 1.00 21.35 413 GLU B N 1
ATOM 6195 C CA . GLU B 1 434 ? 33.407 5.702 -18.753 1.00 24.04 413 GLU B CA 1
ATOM 6196 C C . GLU B 1 434 ? 33.336 4.993 -17.415 1.00 24.23 413 GLU B C 1
ATOM 6197 O O . GLU B 1 434 ? 32.749 5.514 -16.479 1.00 25.33 413 GLU B O 1
ATOM 6203 N N . ILE B 1 435 ? 33.970 3.821 -17.332 1.00 25.39 414 ILE B N 1
ATOM 6204 C CA . ILE B 1 435 ? 34.027 3.051 -16.106 1.00 26.99 414 ILE B CA 1
ATOM 6205 C C . ILE B 1 435 ? 34.877 3.812 -15.093 1.00 27.67 414 ILE B C 1
ATOM 6206 O O . ILE B 1 435 ? 35.952 4.285 -15.417 1.00 26.09 414 ILE B O 1
ATOM 6211 N N . VAL B 1 436 ? 34.345 3.935 -13.882 1.00 27.90 415 VAL B N 1
ATOM 6212 C CA . VAL B 1 436 ? 35.030 4.589 -12.779 1.00 34.63 415 VAL B CA 1
ATOM 6213 C C . VAL B 1 436 ? 35.199 3.520 -11.705 1.00 35.85 415 VAL B C 1
ATOM 6214 O O . VAL B 1 436 ? 34.245 2.814 -11.382 1.00 37.09 415 VAL B O 1
ATOM 6218 N N . GLU B 1 437 ? 36.408 3.388 -11.154 1.00 42.78 416 GLU B N 1
ATOM 6219 C CA . GLU B 1 437 ? 36.617 2.422 -10.083 1.00 49.59 416 GLU B CA 1
ATOM 6220 C C . GLU B 1 437 ? 36.018 2.986 -8.786 1.00 56.43 416 GLU B C 1
ATOM 6221 O O . GLU B 1 437 ? 35.977 4.238 -8.657 1.00 58.51 416 GLU B O 1
#

Organism: Rhizobium meliloti (NCBI:txid382)

Solvent-accessible surface area: 27370 Å² total

B-factor: mean 25.56, std 7.87, range [13.88, 83.18]